Protein AF-A0A9D6X3G7-F1 (afdb_monomer)

pLDDT: mean 77.49, std 20.77, range [24.52, 98.88]

Secondary structure (DSSP, 8-state):
-------------SSSSSSSSSS-----------PPPEEGGGGB-TTSBB--TT---S-EE-TTEEEEEETTTEEEEEES--------TT--B-SSS-BSS-EEEEEEETTEEEEEES-S-BTTB-SS-SSEEEE-SS-EE-STT-BSSS-EEEEEEETTEEEEEES-S-BTTB-GGGT-SSEEEE-SS-EE--TT-BSS-EEEEEEETTEEEEEES-S-BTTB-SS-SSEEEE-SS-EE-STT-EESS-EEEEEEETTEEEEEES-SEETTEEGGGT-SSEEEE-SS-EE-STT-BSS-EEEEEEETTEEEEEES-S-BTTB-GGGT-SSEEEE-SS-EE-STT-BSS-EEEEEE-SS-EEEEES-S-BTTB-SS-SSEEEE-SS-EEESTT-BSS-EEEEEEETTEEEEEES-SEETTEEGGGT-SSEEEEE--EEEE-TTS-GGG-SSEES-HHHHHHHH-TT-EEEE-SEEE-S-EEE-SS-EEEE--SS-EEESS-EEESSSEEE--SSSEEEE-SS-EEESSSEEE-TTSEEEE-SSEEEEEES-EEESEEEE-TTEEEE-TT--EEESS-EEESSEEE--SS-----TT-EEEEE-TTS-EEEEEEEEESS---SEEEEEEES--S--TTTT-EETTEE--EEEEEEETT-S-EEEEEEEEEE--TTT-TTTT--GGGEEEEEEETTEEEE--SSEEEEEETTEEEEEEEEEEE-S---EEEEETTT---TT-------PPPP--HHHHHHHHS----

Sequence (765 aa):
MIIQKFRGARWVVGAIVFALIALTMASNPMRAQANALIPVATLLNADGTLDTSTGVSGALDVRGWNITLDAERGPLLSPADAPPASPTSGAWSALSTGTNNIVETIAIVGTDLYAGGYFTSVGSCASGCNRIAKWNGSTWSALGTGMGDGAVFALAVRGTDLYAAGSFTNAGSCTSVDGCNRIAKWNGSTWSALGGGMNNTIYALAVIGTDLYAGGTFIYAGTCMSGCARIAKWNGSIWSALGTGISNSSVYALAVSGTDLYVGGSFAGAGNCTSGNGCYKIAKWNGATWSPLGTGVDGAVWTLAVNGTDLYAGGSFLNAGSCTSGNGCNYIAKWNGSTWSPLGAGMNNTVYALAVNNTNIYAGGEFTSAGSCTSGCNSIAKWDGSTWSPLGTGMNNDVYALAISGTDIYAGGNFTSAGSCTSGNGCNRIAKDSIALVFADPTGACGGNSPCYASLQSAINAAGAGGEVRYYGGTYNESVSLNTNATLNFVGSSNVTLHGGLNISAGTFNAPSAYALSLTTGSLTNSGGTFNHNNGTFIFAGSGTQNVSGNFTFNHLTVNSGTTIDVGANTLTVVGTATNAGTIKRLAPAQNITLGTSFTFNDGIGQASAILRQTSGTAMGNTTAQVNANTTTAHACAATTLGGTPVKRYFDVTPTNGANVTADVTLYFFDGASNSEANGNTLANIALFHCESGTWRRLSGTYTTGTSGNYKWVKLNGYPFTTFSPFAISGGPGAPTAVSLSSFRADAPAFDLVAWFAQMLGLAR

Solvent-accessible surface area (backbone atoms only — not comparable to full-atom values): 38254 Å² total; per-residue (Å²): 139,79,90,78,86,87,82,82,91,87,77,101,62,85,84,68,68,78,74,67,77,84,76,78,80,92,82,81,93,74,90,72,79,85,75,76,65,42,61,47,81,85,38,48,42,99,84,25,29,68,52,70,89,76,71,86,84,83,58,71,40,61,84,68,46,40,77,44,82,40,97,88,74,42,59,31,49,41,65,59,74,69,69,74,84,57,50,33,34,26,54,36,39,42,68,54,61,12,37,81,35,42,23,38,21,54,41,75,59,88,80,28,38,37,42,21,9,65,18,52,27,31,44,89,22,65,69,30,17,16,20,29,34,37,34,67,82,85,53,56,40,48,58,62,56,12,31,77,78,28,36,24,37,22,53,37,72,58,90,78,32,39,35,43,23,7,62,17,40,26,34,44,91,27,30,53,93,63,7,13,15,20,29,33,36,32,70,82,79,53,51,40,46,59,55,56,13,37,79,36,43,28,36,20,40,39,67,54,92,85,27,42,36,44,21,10,63,17,53,32,29,39,87,23,74,63,28,14,22,21,30,33,36,31,70,82,74,51,46,39,51,57,68,62,10,44,37,96,42,37,28,35,18,42,33,63,52,87,76,30,40,37,42,22,8,63,19,48,19,34,44,91,26,30,45,95,62,6,11,16,19,29,35,34,34,69,83,81,53,58,43,46,56,61,58,12,40,79,28,38,23,41,20,42,38,62,57,84,79,31,38,37,41,22,9,62,18,44,30,32,45,92,25,32,48,94,62,6,15,15,17,28,35,35,32,69,82,77,52,53,41,48,58,58,58,11,38,79,36,39,22,37,17,49,33,69,54,101,66,37,40,36,44,20,10,66,17,56,27,31,39,90,22,70,66,27,13,20,14,27,34,38,32,63,85,75,53,46,40,51,43,41,60,9,32,80,34,40,20,40,16,40,38,73,54,94,55,32,41,36,43,20,10,66,17,47,26,31,33,90,25,31,48,94,64,7,14,16,18,31,34,35,28,43,38,8,64,28,24,18,14,53,84,50,50,45,91,78,47,74,56,50,22,48,39,63,48,60,20,49,64,50,9,28,49,60,4,34,30,42,31,45,35,40,65,36,91,42,57,40,68,35,76,37,52,24,37,37,39,58,73,47,92,48,46,32,34,28,46,23,23,45,36,26,52,22,25,37,43,39,45,41,53,87,28,41,42,31,33,39,34,54,35,44,35,43,78,64,36,46,75,44,41,50,65,10,36,41,29,45,37,40,80,48,79,23,44,34,44,46,74,46,64,31,32,21,38,36,33,33,58,60,18,29,37,34,30,31,76,44,53,81,46,54,74,38,54,45,45,66,34,24,39,72,43,71,60,44,81,74,61,61,43,36,81,78,40,74,47,72,43,60,45,66,82,72,46,68,38,31,35,44,28,36,69,46,70,62,58,39,32,55,59,51,69,40,65,45,35,69,65,89,64,92,45,73,47,49,84,38,53,48,80,84,25,61,46,34,42,38,40,34,42,31,36,67,63,73,54,76,23,23,27,27,38,35,42,42,47,46,52,42,99,91,69,40,46,48,74,90,47,50,81,90,33,59,33,47,26,39,44,53,97,44,39,80,40,76,61,74,94,53,59,50,69,52,74,59,88,56,26,37,36,41,32,34,60,61,39,78,39,42,65,64,41,40,34,37,62,32,42,43,102,74,50,64,54,34,35,63,68,86,59,70,67,36,79,74,82,81,86,58,73,66,63,58,53,54,66,74,52,84,69,89,129

Structure (mmCIF, N/CA/C/O backbone):
data_AF-A0A9D6X3G7-F1
#
_entry.id   AF-A0A9D6X3G7-F1
#
loop_
_atom_site.group_PDB
_atom_site.id
_atom_site.type_symbol
_atom_site.label_atom_id
_atom_site.label_alt_id
_atom_site.label_comp_id
_atom_site.label_asym_id
_atom_site.label_entity_id
_atom_site.label_seq_id
_atom_site.pdbx_PDB_ins_code
_atom_site.Cartn_x
_atom_site.Cartn_y
_atom_site.Cartn_z
_atom_site.occupancy
_atom_site.B_iso_or_equiv
_atom_site.auth_seq_id
_atom_site.auth_comp_id
_atom_site.auth_asym_id
_atom_site.auth_atom_id
_atom_site.pdbx_PDB_model_num
ATOM 1 N N . MET A 1 1 ? 55.598 -21.992 66.882 1.00 28.45 1 MET A N 1
ATOM 2 C CA . MET A 1 1 ? 56.188 -22.482 65.616 1.00 28.45 1 MET A CA 1
ATOM 3 C C . MET A 1 1 ? 55.599 -23.856 65.350 1.00 28.45 1 MET A C 1
ATOM 5 O O . MET A 1 1 ? 55.632 -24.647 66.270 1.00 28.45 1 MET A O 1
ATOM 9 N N . ILE A 1 2 ? 55.023 -24.233 64.218 1.00 26.88 2 ILE A N 1
ATOM 10 C CA . ILE A 1 2 ? 54.907 -23.644 62.886 1.00 26.88 2 ILE A CA 1
ATOM 11 C C . ILE A 1 2 ? 53.834 -24.519 62.181 1.00 26.88 2 ILE A C 1
ATOM 13 O O . ILE A 1 2 ? 53.915 -25.736 62.270 1.00 26.88 2 ILE A O 1
ATOM 17 N N . ILE A 1 3 ? 52.806 -23.861 61.614 1.00 28.70 3 ILE A N 1
ATOM 18 C CA . ILE A 1 3 ? 52.232 -24.060 60.257 1.00 28.70 3 ILE A CA 1
ATOM 19 C C . ILE A 1 3 ? 51.768 -25.499 59.903 1.00 28.70 3 ILE A C 1
ATOM 21 O O . ILE A 1 3 ? 52.591 -26.392 59.817 1.00 28.70 3 ILE A O 1
ATOM 25 N N . GLN A 1 4 ? 50.510 -25.848 59.601 1.00 30.81 4 GLN A N 1
ATOM 26 C CA . GLN A 1 4 ? 49.247 -25.149 59.333 1.00 30.81 4 GLN A CA 1
ATOM 27 C C . GLN A 1 4 ? 48.073 -26.103 59.698 1.00 30.81 4 GLN A C 1
ATOM 29 O O . GLN A 1 4 ? 48.181 -27.318 59.557 1.00 30.81 4 GLN A O 1
ATOM 34 N N . LYS A 1 5 ? 46.974 -25.539 60.219 1.00 28.97 5 LYS A N 1
ATOM 35 C CA . LYS A 1 5 ? 45.791 -26.182 60.847 1.00 28.97 5 LYS A CA 1
ATOM 36 C C . LYS A 1 5 ? 45.077 -27.192 59.906 1.00 28.97 5 LYS A C 1
ATOM 38 O O . LYS A 1 5 ? 44.858 -26.855 58.753 1.00 28.97 5 LYS A O 1
ATOM 43 N N . PHE A 1 6 ? 44.775 -28.452 60.280 1.00 26.53 6 PHE A N 1
ATOM 44 C CA . PHE A 1 6 ? 43.676 -28.947 61.160 1.00 26.53 6 PHE A CA 1
ATOM 45 C C . PHE A 1 6 ? 42.310 -28.295 60.827 1.00 26.53 6 PHE A C 1
ATOM 47 O O . PHE A 1 6 ? 42.238 -27.077 60.823 1.00 26.53 6 PHE A O 1
ATOM 54 N N . ARG A 1 7 ? 41.151 -28.937 60.601 1.00 27.83 7 ARG A N 1
ATOM 55 C CA . ARG A 1 7 ? 40.525 -30.272 60.786 1.00 27.83 7 ARG A CA 1
ATOM 56 C C . ARG A 1 7 ? 39.325 -30.268 59.808 1.00 27.83 7 ARG A C 1
ATOM 58 O O . ARG A 1 7 ? 38.730 -29.218 59.625 1.00 27.83 7 ARG A O 1
ATOM 65 N N . GLY A 1 8 ? 38.954 -31.325 59.093 1.00 24.52 8 GLY A N 1
ATOM 66 C CA . GLY A 1 8 ? 38.535 -32.617 59.626 1.00 24.52 8 GLY A CA 1
ATOM 67 C C . GLY A 1 8 ? 37.003 -32.693 59.658 1.00 24.52 8 GLY A C 1
ATOM 68 O O . GLY A 1 8 ? 36.406 -32.161 60.583 1.00 24.52 8 GLY A O 1
ATOM 69 N N . ALA A 1 9 ? 36.449 -33.373 58.644 1.00 32.19 9 ALA A N 1
ATOM 70 C CA . ALA A 1 9 ? 35.181 -34.113 58.588 1.00 32.19 9 ALA A CA 1
ATOM 71 C C . ALA A 1 9 ? 33.888 -33.432 59.062 1.00 32.19 9 ALA A C 1
ATOM 73 O O . ALA A 1 9 ? 33.795 -33.078 60.233 1.00 32.19 9 ALA A O 1
ATOM 74 N N . ARG A 1 10 ? 32.878 -33.402 58.164 1.00 29.41 10 ARG A N 1
ATOM 75 C CA . ARG A 1 10 ? 31.406 -33.421 58.388 1.00 29.41 10 ARG A CA 1
ATOM 76 C C . ARG A 1 10 ? 30.697 -32.894 57.114 1.00 29.41 10 ARG A C 1
ATOM 78 O O . ARG A 1 10 ? 31.005 -31.789 56.708 1.00 29.41 10 ARG A O 1
ATOM 85 N N . TRP A 1 11 ? 29.794 -33.565 56.389 1.00 32.62 11 TRP A N 1
ATOM 86 C CA . TRP A 1 11 ? 28.948 -34.735 56.648 1.00 32.62 11 TRP A CA 1
ATOM 87 C C . TRP A 1 11 ? 28.447 -35.373 55.333 1.00 32.62 11 TRP A C 1
ATOM 89 O O . TRP A 1 11 ? 27.929 -34.689 54.455 1.00 32.62 11 TRP A O 1
ATOM 99 N N . VAL A 1 12 ? 28.489 -36.705 55.266 1.00 39.50 12 VAL A N 1
ATOM 100 C CA . VAL A 1 12 ? 27.809 -37.572 54.282 1.00 39.50 12 VAL A CA 1
ATOM 101 C C . VAL A 1 12 ? 26.342 -37.783 54.710 1.00 39.50 12 VAL A C 1
ATOM 103 O O . VAL A 1 12 ? 25.939 -38.884 55.057 1.00 39.50 12 VAL A O 1
ATOM 106 N N . VAL A 1 13 ? 25.529 -36.719 54.779 1.00 34.81 13 VAL A N 1
ATOM 107 C CA . VAL A 1 13 ? 24.124 -36.820 55.273 1.00 34.81 13 VAL A CA 1
ATOM 108 C C . VAL A 1 13 ? 23.075 -36.213 54.322 1.00 34.81 13 VAL A C 1
ATOM 110 O O . VAL A 1 13 ? 21.884 -36.266 54.595 1.00 34.81 13 VAL A O 1
ATOM 113 N N . GLY A 1 14 ? 23.457 -35.730 53.138 1.00 32.53 14 GLY A N 1
ATOM 114 C CA . GLY A 1 14 ? 22.492 -35.128 52.200 1.00 32.53 14 GLY A CA 1
ATOM 115 C C . GLY A 1 14 ? 21.589 -36.112 51.438 1.00 32.53 14 GLY A C 1
ATOM 116 O O . GLY A 1 14 ? 20.486 -35.747 51.053 1.00 32.53 14 GLY A O 1
ATOM 117 N N . ALA A 1 15 ? 22.022 -37.359 51.225 1.00 34.88 15 ALA A N 1
ATOM 118 C CA . ALA A 1 15 ? 21.373 -38.260 50.261 1.00 34.88 15 ALA A CA 1
ATOM 119 C C . ALA A 1 15 ? 20.461 -39.344 50.876 1.00 34.88 15 ALA A C 1
ATOM 121 O O . ALA A 1 15 ? 19.786 -40.054 50.138 1.00 34.88 15 ALA A O 1
ATOM 122 N N . ILE A 1 16 ? 20.413 -39.484 52.209 1.00 35.12 16 ILE A N 1
ATOM 123 C CA . ILE A 1 16 ? 19.709 -40.600 52.885 1.00 35.12 16 ILE A CA 1
ATOM 124 C C . ILE A 1 16 ? 18.414 -40.160 53.602 1.00 35.12 16 ILE A C 1
ATOM 126 O O . ILE A 1 16 ? 17.595 -41.000 53.961 1.00 35.12 16 ILE A O 1
ATOM 130 N N . VAL A 1 17 ? 18.139 -38.857 53.740 1.00 33.50 17 VAL A N 1
ATOM 131 C CA . VAL A 1 17 ? 16.943 -38.381 54.472 1.00 33.50 17 VAL A CA 1
ATOM 132 C C . VAL A 1 17 ? 15.685 -38.260 53.594 1.00 33.50 17 VAL A C 1
ATOM 134 O O . VAL A 1 17 ? 14.578 -38.365 54.111 1.00 33.50 17 VAL A O 1
ATOM 137 N N . PHE A 1 18 ? 15.800 -38.146 52.266 1.00 36.59 18 PHE A N 1
ATOM 138 C CA . PHE A 1 18 ? 14.616 -37.995 51.400 1.00 36.59 18 PHE A CA 1
ATOM 139 C C . PHE A 1 18 ? 13.944 -39.311 50.973 1.00 36.59 18 PHE A C 1
ATOM 141 O O . PHE A 1 18 ? 12.799 -39.292 50.530 1.00 36.59 18 PHE A O 1
ATOM 148 N N . ALA A 1 19 ? 14.600 -40.461 51.151 1.00 32.81 19 ALA A N 1
ATOM 149 C CA . ALA A 1 19 ? 14.051 -41.757 50.741 1.00 32.81 19 ALA A CA 1
ATOM 150 C C . ALA A 1 19 ? 13.217 -42.467 51.831 1.00 32.81 19 ALA A C 1
ATOM 152 O O . ALA A 1 19 ? 12.561 -43.461 51.530 1.00 32.81 19 ALA A O 1
ATOM 153 N N . LEU A 1 20 ? 13.200 -41.974 53.080 1.00 29.84 20 LEU A N 1
ATOM 154 C CA . LEU A 1 20 ? 12.564 -42.674 54.211 1.00 29.84 20 LEU A CA 1
ATOM 155 C C . LEU A 1 20 ? 11.178 -42.149 54.635 1.00 29.84 20 LEU A C 1
ATOM 157 O O . LEU A 1 20 ? 10.595 -42.693 55.566 1.00 29.84 20 LEU A O 1
ATOM 161 N N . ILE A 1 21 ? 10.620 -41.135 53.963 1.00 35.19 21 ILE A N 1
ATOM 162 C CA . ILE A 1 21 ? 9.277 -40.593 54.285 1.00 35.19 21 ILE A CA 1
ATOM 163 C C . ILE A 1 21 ? 8.178 -41.180 53.375 1.00 35.19 21 ILE A C 1
ATOM 165 O O . ILE A 1 21 ? 6.991 -41.004 53.628 1.00 35.19 21 ILE A O 1
ATOM 169 N N . ALA A 1 22 ? 8.539 -41.964 52.355 1.00 35.16 22 ALA A N 1
ATOM 170 C CA . ALA A 1 22 ? 7.564 -42.559 51.440 1.00 35.16 22 ALA A CA 1
ATOM 171 C C . ALA A 1 22 ? 6.949 -43.892 51.922 1.00 35.16 22 ALA A C 1
ATOM 173 O O . ALA A 1 22 ? 6.050 -44.399 51.257 1.00 35.16 22 ALA A O 1
ATOM 174 N N . LEU A 1 23 ? 7.389 -44.481 53.045 1.00 33.22 23 LEU A N 1
ATOM 175 C CA . LEU A 1 23 ? 6.971 -45.840 53.423 1.00 33.22 23 LEU A CA 1
ATOM 176 C C . LEU A 1 23 ? 6.808 -46.065 54.943 1.00 33.22 23 LEU A C 1
ATOM 178 O O . LEU A 1 23 ? 7.428 -46.953 55.515 1.00 33.22 23 LEU A O 1
ATOM 182 N N . THR A 1 24 ? 5.913 -45.328 55.603 1.00 31.98 24 THR A N 1
ATOM 183 C CA . THR A 1 24 ? 5.190 -45.841 56.785 1.00 31.98 24 THR A CA 1
ATOM 184 C C . THR A 1 24 ? 3.744 -45.346 56.770 1.00 31.98 24 THR A C 1
ATOM 186 O O . THR A 1 24 ? 3.450 -44.172 56.568 1.00 31.98 24 THR A O 1
ATOM 189 N N . MET A 1 25 ? 2.829 -46.304 56.880 1.00 30.55 25 MET A N 1
ATOM 190 C CA . MET A 1 25 ? 1.413 -46.174 56.568 1.00 30.55 25 MET A CA 1
ATOM 191 C C . MET A 1 25 ? 0.606 -45.391 57.608 1.00 30.55 25 MET A C 1
ATOM 193 O O . MET A 1 25 ? 0.872 -45.441 58.804 1.00 30.55 25 MET A O 1
ATOM 197 N N . ALA A 1 26 ? -0.449 -44.756 57.096 1.00 43.25 26 ALA A N 1
ATOM 198 C CA . ALA A 1 26 ? -1.817 -44.788 57.608 1.00 43.25 26 ALA A CA 1
ATOM 199 C C . ALA A 1 26 ? -2.023 -45.237 59.070 1.00 43.25 26 ALA A C 1
ATOM 201 O O . ALA A 1 26 ? -2.101 -46.427 59.355 1.00 43.25 26 ALA A O 1
ATOM 202 N N . SER A 1 27 ? -2.292 -44.267 59.947 1.00 37.78 27 SER A N 1
ATOM 203 C CA . SER A 1 27 ? -3.364 -44.357 60.950 1.00 37.78 27 SER A CA 1
ATOM 204 C C . SER A 1 27 ? -3.573 -42.995 61.627 1.00 37.78 27 SER A C 1
ATOM 206 O O . SER A 1 27 ? -2.630 -42.442 62.186 1.00 37.78 27 SER A O 1
ATOM 208 N N . ASN A 1 28 ? -4.828 -42.529 61.608 1.00 30.27 28 ASN A N 1
ATOM 209 C CA . ASN A 1 28 ? -5.437 -41.344 62.246 1.00 30.27 28 ASN A CA 1
ATOM 210 C C . ASN A 1 28 ? -5.497 -40.038 61.418 1.00 30.27 28 ASN A C 1
ATOM 212 O O . ASN A 1 28 ? -4.462 -39.501 61.025 1.00 30.27 28 ASN A O 1
ATOM 216 N N . PRO A 1 29 ? -6.704 -39.468 61.184 1.00 34.97 29 PRO A N 1
ATOM 217 C CA . PRO A 1 29 ? -6.855 -38.215 60.463 1.00 34.97 29 PRO A CA 1
ATOM 218 C C . PRO A 1 29 ? -6.620 -37.055 61.432 1.00 34.97 29 PRO A C 1
ATOM 220 O O . PRO A 1 29 ? -7.508 -36.676 62.194 1.00 34.97 29 PRO A O 1
ATOM 223 N N . MET A 1 30 ? -5.429 -36.462 61.401 1.00 29.19 30 MET A N 1
ATOM 224 C CA . MET A 1 30 ? -5.248 -35.117 61.941 1.00 29.19 30 MET A CA 1
ATOM 225 C C . MET A 1 30 ? -5.403 -34.105 60.813 1.00 29.19 30 MET A C 1
ATOM 227 O O . MET A 1 30 ? -4.662 -34.081 59.835 1.00 29.19 30 MET A O 1
ATOM 231 N N . ARG A 1 31 ? -6.443 -33.292 60.966 1.00 42.47 31 ARG A N 1
ATOM 232 C CA . ARG A 1 31 ? -6.845 -32.172 60.123 1.00 42.47 31 ARG A CA 1
ATOM 233 C C . ARG A 1 31 ? -5.698 -31.149 60.054 1.00 42.47 31 ARG A C 1
ATOM 235 O O . ARG A 1 31 ? -5.566 -30.328 60.954 1.00 42.47 31 ARG A O 1
ATOM 242 N N . ALA A 1 32 ? -4.868 -31.208 59.013 1.00 32.72 32 ALA A N 1
ATOM 243 C CA . ALA A 1 32 ? -3.866 -30.183 58.725 1.00 32.72 32 ALA A CA 1
ATOM 244 C C . ALA A 1 32 ? -4.497 -29.087 57.851 1.00 32.72 32 ALA A C 1
ATOM 246 O O . ALA A 1 32 ? -5.033 -29.366 56.779 1.00 32.72 32 ALA A O 1
ATOM 247 N N . GLN A 1 33 ? -4.472 -27.846 58.339 1.00 34.12 33 GLN A N 1
ATOM 248 C CA . GLN A 1 33 ? -4.785 -26.652 57.555 1.00 34.12 33 GLN A CA 1
ATOM 249 C C . GLN A 1 33 ? -3.929 -26.626 56.282 1.00 34.12 33 GLN A C 1
ATOM 251 O O . GLN A 1 33 ? -2.721 -26.849 56.335 1.00 34.12 33 GLN A O 1
ATOM 256 N N . ALA A 1 34 ? -4.553 -26.328 55.142 1.00 39.12 34 ALA A N 1
ATOM 257 C CA . ALA A 1 34 ? -3.842 -25.992 53.919 1.00 39.12 34 ALA A CA 1
ATOM 258 C C . ALA A 1 34 ? -3.058 -24.691 54.154 1.00 39.12 34 ALA A C 1
ATOM 260 O O . ALA A 1 34 ? -3.638 -23.606 54.143 1.00 39.12 34 ALA A O 1
ATOM 261 N N . ASN A 1 35 ? -1.753 -24.794 54.408 1.00 46.03 35 ASN A N 1
ATOM 262 C CA . ASN A 1 35 ? -0.883 -23.625 54.364 1.00 46.03 35 ASN A CA 1
ATOM 263 C C . ASN A 1 35 ? -0.839 -23.124 52.915 1.00 46.03 35 ASN A C 1
ATOM 265 O O . ASN A 1 35 ? -0.546 -23.891 51.997 1.00 46.03 35 ASN A O 1
ATOM 269 N N . ALA A 1 36 ? -1.160 -21.846 52.714 1.00 57.41 36 ALA A N 1
ATOM 270 C CA . ALA A 1 36 ? -1.010 -21.182 51.427 1.00 57.41 36 ALA A CA 1
ATOM 271 C C . ALA A 1 36 ? 0.465 -21.229 50.988 1.00 57.41 36 ALA A C 1
ATOM 273 O O . ALA A 1 36 ? 1.361 -21.008 51.805 1.00 57.41 36 ALA A O 1
ATOM 274 N N . LEU A 1 37 ? 0.711 -21.537 49.712 1.00 63.31 37 LEU A N 1
ATOM 275 C CA . LEU A 1 37 ? 2.053 -21.465 49.134 1.00 63.31 37 LEU A CA 1
ATOM 276 C C . LEU A 1 37 ? 2.540 -20.014 49.161 1.00 63.31 37 LEU A C 1
ATOM 278 O O . LEU A 1 37 ? 1.767 -19.094 48.887 1.00 63.31 37 LEU A O 1
ATOM 282 N N . ILE A 1 38 ? 3.815 -19.813 49.482 1.00 77.00 38 ILE A N 1
ATOM 283 C CA . ILE A 1 38 ? 4.412 -18.479 49.557 1.00 77.00 38 ILE A CA 1
ATOM 284 C C . ILE A 1 38 ? 4.884 -18.087 48.147 1.00 77.00 38 ILE A C 1
ATOM 286 O O . ILE A 1 38 ? 5.729 -18.799 47.596 1.00 77.00 38 ILE A O 1
ATOM 290 N N . PRO A 1 39 ? 4.368 -16.999 47.538 1.00 77.00 39 PRO A N 1
ATOM 291 C CA . PRO A 1 39 ? 4.790 -16.576 46.205 1.00 77.00 39 PRO A CA 1
ATOM 292 C C . PRO A 1 39 ? 6.275 -16.213 46.191 1.00 77.00 39 PRO A C 1
ATOM 294 O O . PRO A 1 39 ? 6.703 -15.335 46.936 1.00 77.00 39 PRO A O 1
ATOM 297 N N . VAL A 1 40 ? 7.074 -16.847 45.329 1.00 77.69 40 VAL A N 1
ATOM 298 C CA . VAL A 1 40 ? 8.530 -16.637 45.366 1.00 77.69 40 VAL A CA 1
ATOM 299 C C . VAL A 1 40 ? 8.939 -15.199 45.023 1.00 77.69 40 VAL A C 1
ATOM 301 O O . VAL A 1 40 ? 9.927 -14.708 45.554 1.00 77.69 40 VAL A O 1
ATOM 304 N N . ALA A 1 41 ? 8.120 -14.481 44.246 1.00 72.44 41 ALA A N 1
ATOM 305 C CA . ALA A 1 41 ? 8.323 -13.076 43.883 1.00 72.44 41 ALA A CA 1
ATOM 306 C C . ALA A 1 41 ? 8.468 -12.134 45.091 1.00 72.44 41 ALA A C 1
ATOM 308 O O . ALA A 1 41 ? 9.151 -11.118 44.999 1.00 72.44 41 ALA A O 1
ATOM 309 N N . THR A 1 42 ? 7.831 -12.453 46.224 1.00 75.94 42 THR A N 1
ATOM 310 C CA . THR A 1 42 ? 7.896 -11.612 47.430 1.00 75.94 42 THR A CA 1
ATOM 311 C C . THR A 1 42 ? 9.187 -11.808 48.220 1.00 75.94 42 THR A C 1
ATOM 313 O O . THR A 1 42 ? 9.370 -11.153 49.239 1.00 75.94 42 THR A O 1
ATOM 316 N N . LEU A 1 43 ? 10.045 -12.735 47.786 1.00 75.25 43 LEU A N 1
ATOM 317 C CA . LEU A 1 43 ? 11.244 -13.186 48.487 1.00 75.25 43 LEU A CA 1
ATOM 318 C C . LEU A 1 43 ? 12.504 -13.054 47.625 1.00 75.25 43 LEU A C 1
ATOM 320 O O . LEU A 1 43 ? 13.488 -13.735 47.897 1.00 75.25 43 LEU A O 1
ATOM 324 N N . LEU A 1 44 ? 12.476 -12.242 46.566 1.00 74.94 44 LEU A N 1
ATOM 325 C CA . LEU A 1 44 ? 13.628 -12.037 45.689 1.00 74.94 44 LEU A CA 1
ATOM 326 C C . LEU A 1 44 ? 14.276 -10.677 45.931 1.00 74.94 44 LEU A C 1
ATOM 328 O O . LEU A 1 44 ? 13.601 -9.651 46.017 1.00 74.94 44 LEU A O 1
ATOM 332 N N . ASN A 1 45 ? 15.603 -10.676 45.956 1.00 75.69 45 ASN A N 1
ATOM 333 C CA . ASN A 1 45 ? 16.403 -9.481 45.753 1.00 75.69 45 ASN A CA 1
ATOM 334 C C . ASN A 1 45 ? 16.264 -9.002 44.298 1.00 75.69 45 ASN A C 1
ATOM 336 O O . ASN A 1 45 ? 15.900 -9.762 43.399 1.00 75.69 45 ASN A O 1
ATOM 340 N N . ALA A 1 46 ? 16.620 -7.741 44.042 1.00 68.06 46 ALA A N 1
ATOM 341 C CA . ALA A 1 46 ? 16.558 -7.149 42.701 1.00 68.06 46 ALA A CA 1
ATOM 342 C C . ALA A 1 46 ? 17.424 -7.879 41.650 1.00 68.06 46 ALA A C 1
ATOM 344 O O . ALA A 1 46 ? 17.209 -7.706 40.454 1.00 68.06 46 ALA A O 1
ATOM 345 N N . ASP A 1 47 ? 18.395 -8.684 42.087 1.00 65.00 47 ASP A N 1
ATOM 346 C CA . ASP A 1 47 ? 19.275 -9.486 41.234 1.00 65.00 47 ASP A CA 1
ATOM 347 C C . ASP A 1 47 ? 18.764 -10.919 40.977 1.00 65.00 47 ASP A C 1
ATOM 349 O O . ASP A 1 47 ? 19.448 -11.698 40.315 1.00 65.00 47 ASP A O 1
ATOM 353 N N . GLY A 1 48 ? 17.573 -11.270 41.476 1.00 66.75 48 GLY A N 1
ATOM 354 C CA . GLY A 1 48 ? 16.953 -12.585 41.297 1.00 66.75 48 GLY A CA 1
ATOM 355 C C . GLY A 1 48 ? 17.401 -13.649 42.302 1.00 66.75 48 GLY A C 1
ATOM 356 O O . GLY A 1 48 ? 16.949 -14.789 42.206 1.00 66.75 48 GLY A O 1
ATOM 357 N N . THR A 1 49 ? 18.258 -13.317 43.273 1.00 80.69 49 THR A N 1
ATOM 358 C CA . THR A 1 49 ? 18.581 -14.220 44.392 1.00 80.69 49 THR A CA 1
ATOM 359 C C . THR A 1 49 ? 17.480 -14.209 45.454 1.00 80.69 49 THR A C 1
ATOM 361 O O . THR A 1 49 ? 16.752 -13.228 45.599 1.00 80.69 49 THR A O 1
ATOM 364 N N . LEU A 1 50 ? 17.353 -15.291 46.227 1.00 75.69 50 LEU A N 1
ATOM 365 C CA . LEU A 1 50 ? 16.431 -15.345 47.367 1.00 75.69 50 LEU A CA 1
ATOM 366 C C . LEU A 1 50 ? 16.908 -14.433 48.510 1.00 75.69 50 LEU A C 1
ATOM 368 O O . LEU A 1 50 ? 18.011 -14.600 49.038 1.00 75.69 50 LEU A O 1
ATOM 372 N N . ASP A 1 51 ? 16.045 -13.517 48.941 1.00 76.94 51 ASP A N 1
ATOM 373 C CA . ASP A 1 51 ? 16.229 -12.728 50.153 1.00 76.94 51 ASP A CA 1
ATOM 374 C C . ASP A 1 51 ? 16.011 -13.615 51.387 1.00 76.94 51 ASP A C 1
ATOM 376 O O . ASP A 1 51 ? 14.896 -13.876 51.843 1.00 76.94 51 ASP A O 1
ATOM 380 N N . THR A 1 52 ? 17.122 -14.102 51.930 1.00 70.69 52 THR A N 1
ATOM 381 C CA . THR A 1 52 ? 17.148 -14.956 53.125 1.00 70.69 52 THR A CA 1
ATOM 382 C C . THR A 1 52 ? 17.170 -14.165 54.434 1.00 70.69 52 THR A C 1
ATOM 384 O O . THR A 1 52 ? 17.124 -14.769 55.509 1.00 70.69 52 THR A O 1
ATOM 387 N N . SER A 1 53 ? 17.205 -12.828 54.377 1.00 70.25 53 SER A N 1
ATOM 388 C CA . SER A 1 53 ? 17.319 -11.973 55.566 1.00 70.25 53 SER A CA 1
ATOM 389 C C . SER A 1 53 ? 16.052 -11.959 56.429 1.00 70.25 53 SER A C 1
ATOM 391 O O . SER A 1 53 ? 16.111 -11.640 57.616 1.00 70.25 53 SER A O 1
ATOM 393 N N . THR A 1 54 ? 14.916 -12.359 55.855 1.00 61.75 54 THR A N 1
ATOM 394 C CA . THR A 1 54 ? 13.592 -12.295 56.489 1.00 61.75 54 THR A CA 1
ATOM 395 C C . THR A 1 54 ? 13.172 -13.579 57.212 1.00 61.75 54 THR A C 1
ATOM 397 O O . THR A 1 54 ? 12.144 -13.578 57.885 1.00 61.75 54 THR A O 1
ATOM 400 N N . GLY A 1 55 ? 13.965 -14.658 57.144 1.00 59.12 55 GLY A N 1
ATOM 401 C CA . GLY A 1 55 ? 13.708 -15.900 57.885 1.00 59.12 55 GLY A CA 1
ATOM 402 C C . GLY A 1 55 ? 12.369 -16.557 57.529 1.00 59.12 55 GLY A C 1
ATOM 403 O O . GLY A 1 55 ? 11.453 -16.609 58.346 1.00 59.12 55 GLY A O 1
ATOM 404 N N . VAL A 1 56 ? 12.246 -17.079 56.308 1.00 64.12 56 VAL A N 1
ATOM 405 C CA . VAL A 1 56 ? 11.001 -17.690 55.815 1.00 64.12 56 VAL A CA 1
ATOM 406 C C . VAL A 1 56 ? 10.972 -19.198 56.070 1.00 64.12 56 VAL A C 1
ATOM 408 O O . VAL A 1 56 ? 11.943 -19.901 55.799 1.00 64.12 56 VAL A O 1
ATOM 411 N N . SER A 1 57 ? 9.832 -19.717 56.543 1.00 66.94 57 SER A N 1
ATOM 412 C CA . SER A 1 57 ? 9.564 -21.159 56.636 1.00 66.94 57 SER A CA 1
ATOM 413 C C . SER A 1 57 ? 8.217 -21.499 55.986 1.00 66.94 57 SER A C 1
ATOM 415 O O . SER A 1 57 ? 7.208 -20.857 56.267 1.00 66.94 57 SER A O 1
ATOM 417 N N . GLY A 1 58 ? 8.203 -22.479 55.076 1.00 72.38 58 GLY A N 1
ATOM 418 C CA . GLY A 1 58 ? 7.017 -22.870 54.305 1.00 72.38 58 GLY A CA 1
ATOM 419 C C . GLY A 1 58 ? 7.363 -23.427 52.919 1.00 72.38 58 GLY A C 1
ATOM 420 O O . GLY A 1 58 ? 8.532 -23.494 52.547 1.00 72.38 58 GLY A O 1
ATOM 421 N N . ALA A 1 59 ? 6.344 -23.841 52.160 1.00 67.62 59 ALA A N 1
ATOM 422 C CA . ALA A 1 59 ? 6.499 -24.285 50.773 1.00 67.62 59 ALA A CA 1
ATOM 423 C C . ALA A 1 59 ? 6.397 -23.089 49.809 1.00 67.62 59 ALA A C 1
ATOM 425 O O . ALA A 1 59 ? 5.450 -22.302 49.887 1.00 67.62 59 ALA A O 1
ATOM 426 N N . LEU A 1 60 ? 7.379 -22.960 48.913 1.00 71.50 60 LEU A N 1
ATOM 427 C CA . LEU A 1 60 ? 7.465 -21.883 47.924 1.00 71.50 60 LEU A CA 1
ATOM 428 C C . LEU A 1 60 ? 6.661 -22.223 46.663 1.00 71.50 60 LEU A C 1
ATOM 430 O O . LEU A 1 60 ? 6.744 -23.343 46.157 1.00 71.50 60 LEU A O 1
ATOM 434 N N . ASP A 1 61 ? 5.933 -21.243 46.127 1.00 73.69 61 ASP A N 1
ATOM 435 C CA . ASP A 1 61 ? 5.356 -21.323 44.786 1.00 73.69 61 ASP A CA 1
ATOM 436 C C . ASP A 1 61 ? 6.364 -20.819 43.749 1.00 73.69 61 ASP A C 1
ATOM 438 O O . ASP A 1 61 ? 6.607 -19.616 43.639 1.00 73.69 61 ASP A O 1
ATOM 442 N N . VAL A 1 62 ? 6.954 -21.750 42.998 1.00 67.38 62 VAL A N 1
ATOM 443 C CA . VAL A 1 62 ? 7.945 -21.473 41.940 1.00 67.38 62 VAL A CA 1
ATOM 444 C C . VAL A 1 62 ? 7.372 -21.637 40.528 1.00 67.38 62 VAL A C 1
ATOM 446 O O . VAL A 1 62 ? 8.112 -21.642 39.547 1.00 67.38 62 VAL A O 1
ATOM 449 N N . ARG A 1 63 ? 6.050 -21.791 40.389 1.00 69.62 63 ARG A N 1
ATOM 450 C CA . ARG A 1 63 ? 5.405 -21.875 39.071 1.00 69.62 63 ARG A CA 1
ATOM 451 C C . ARG A 1 63 ? 5.552 -20.536 38.342 1.00 69.62 63 ARG A C 1
ATOM 453 O O . ARG A 1 63 ? 5.308 -19.486 38.927 1.00 69.62 63 ARG A O 1
ATOM 460 N N . GLY A 1 64 ? 5.948 -20.578 37.069 1.00 56.75 64 GLY A N 1
ATOM 461 C CA . GLY A 1 64 ? 6.193 -19.374 36.265 1.00 56.75 64 GLY A CA 1
ATOM 462 C C . GLY A 1 64 ? 7.573 -18.735 36.466 1.00 56.75 64 GLY A C 1
ATOM 463 O O . GLY A 1 64 ? 7.757 -17.589 36.065 1.00 56.75 64 GLY A O 1
ATOM 464 N N . TRP A 1 65 ? 8.540 -19.450 37.057 1.00 72.06 65 TRP A N 1
ATOM 465 C CA . TRP A 1 65 ? 9.921 -18.986 37.247 1.00 72.06 65 TRP A CA 1
ATOM 466 C C . TRP A 1 65 ? 10.942 -19.990 36.686 1.00 72.06 65 TRP A C 1
ATOM 468 O O . TRP A 1 65 ? 10.853 -21.189 36.941 1.00 72.06 65 TRP A O 1
ATOM 478 N N . ASN A 1 66 ? 11.935 -19.493 35.948 1.00 68.38 66 ASN A N 1
ATOM 479 C CA . ASN A 1 66 ? 13.160 -20.203 35.593 1.00 68.38 66 ASN A CA 1
ATOM 480 C C . ASN A 1 66 ? 14.146 -20.132 36.760 1.00 68.38 66 ASN A C 1
ATOM 482 O O . ASN A 1 66 ? 14.399 -19.048 37.285 1.00 68.38 66 ASN A O 1
ATOM 486 N N . ILE A 1 67 ? 14.739 -21.270 37.123 1.00 74.38 67 ILE A N 1
ATOM 487 C CA . ILE A 1 67 ? 15.729 -21.366 38.199 1.00 74.38 67 ILE A CA 1
ATOM 488 C C . ILE A 1 67 ? 17.072 -21.765 37.589 1.00 74.38 67 ILE A C 1
ATOM 490 O O . ILE A 1 67 ? 17.202 -22.854 37.030 1.00 74.38 67 ILE A O 1
ATOM 494 N N . THR A 1 68 ? 18.075 -20.901 37.706 1.00 68.38 68 THR A N 1
ATOM 495 C CA . THR A 1 68 ? 19.458 -21.181 37.305 1.00 68.38 68 THR A CA 1
ATOM 496 C C . THR A 1 68 ? 20.368 -21.202 38.528 1.00 68.38 68 THR A C 1
ATOM 498 O O . THR A 1 68 ? 20.093 -20.568 39.541 1.00 68.38 68 THR A O 1
ATOM 501 N N . LEU A 1 69 ? 21.441 -21.990 38.473 1.00 62.28 69 LEU A N 1
ATOM 502 C CA . LEU A 1 69 ? 22.405 -22.097 39.567 1.00 62.28 69 LEU A CA 1
ATOM 503 C C . LEU A 1 69 ? 23.628 -21.244 39.242 1.00 62.28 69 LEU A C 1
ATOM 505 O O . LEU A 1 69 ? 24.357 -21.553 38.300 1.00 62.28 69 LEU A O 1
ATOM 509 N N . ASP A 1 70 ? 23.854 -20.202 40.035 1.00 75.06 70 ASP A N 1
ATOM 510 C CA . ASP A 1 70 ? 25.094 -19.436 40.019 1.00 75.06 70 ASP A CA 1
ATOM 511 C C . ASP A 1 70 ? 26.048 -19.973 41.091 1.00 75.06 70 ASP A C 1
ATOM 513 O O . ASP A 1 70 ? 25.665 -20.189 42.245 1.00 75.06 70 ASP A O 1
ATOM 517 N N . ALA A 1 71 ? 27.295 -20.225 40.694 1.00 58.72 71 ALA A N 1
ATOM 518 C CA . ALA A 1 71 ? 28.290 -20.865 41.549 1.00 58.72 71 ALA A CA 1
ATOM 519 C C . ALA A 1 71 ? 28.730 -19.992 42.741 1.00 58.72 71 ALA A C 1
ATOM 521 O O . ALA A 1 71 ? 29.232 -20.533 43.725 1.00 58.72 71 ALA A O 1
ATOM 522 N N . GLU A 1 72 ? 28.536 -18.672 42.672 1.00 66.88 72 GLU A N 1
ATOM 523 C CA . GLU A 1 72 ? 28.907 -17.715 43.720 1.00 66.88 72 GLU A CA 1
ATOM 524 C C . GLU A 1 72 ? 27.688 -17.195 44.496 1.00 66.88 72 GLU A C 1
ATOM 526 O O . GLU A 1 72 ? 27.800 -16.893 45.685 1.00 66.88 72 GLU A O 1
ATOM 531 N N . ARG A 1 73 ? 26.523 -17.098 43.843 1.00 63.06 73 ARG A N 1
ATOM 532 C CA . ARG A 1 73 ? 25.322 -16.412 44.359 1.00 63.06 73 ARG A CA 1
ATOM 533 C C . ARG A 1 73 ? 24.158 -17.342 44.708 1.00 63.06 73 ARG A C 1
ATOM 535 O O . ARG A 1 73 ? 23.198 -16.899 45.331 1.00 63.06 73 ARG A O 1
ATOM 542 N N . GLY A 1 74 ? 24.238 -18.627 44.359 1.00 72.62 74 GLY A N 1
ATOM 543 C CA . GLY A 1 74 ? 23.180 -19.604 44.623 1.00 72.62 74 GLY A CA 1
ATOM 544 C C . GLY A 1 74 ? 22.067 -19.605 43.560 1.00 72.62 74 GLY A C 1
ATOM 545 O O . GLY A 1 74 ? 22.318 -19.244 42.410 1.00 72.62 74 GLY A O 1
ATOM 546 N N . PRO A 1 75 ? 20.845 -20.072 43.893 1.00 67.31 75 PRO A N 1
ATOM 547 C CA . PRO A 1 75 ? 19.734 -20.135 42.946 1.00 67.31 75 PRO A CA 1
ATOM 548 C C . PRO A 1 75 ? 19.284 -18.733 42.522 1.00 67.31 75 PRO A C 1
ATOM 550 O O . PRO A 1 75 ? 18.870 -17.930 43.358 1.00 67.31 75 PRO A O 1
ATOM 553 N N . LEU A 1 76 ? 19.331 -18.474 41.221 1.00 72.12 76 LEU A N 1
ATOM 554 C CA . LEU A 1 76 ? 18.790 -17.289 40.574 1.00 72.12 76 LEU A CA 1
ATOM 555 C C . LEU A 1 76 ? 17.429 -17.628 39.977 1.00 72.12 76 LEU A C 1
ATOM 557 O O . LEU A 1 76 ? 17.300 -18.581 39.208 1.00 72.12 76 LEU A O 1
ATOM 561 N N . LEU A 1 77 ? 16.417 -16.845 40.330 1.00 76.62 77 LEU A N 1
ATOM 562 C CA . LEU A 1 77 ? 15.058 -17.000 39.846 1.00 76.62 77 LEU A CA 1
ATOM 563 C C . LEU A 1 77 ? 14.717 -15.833 38.923 1.00 76.62 77 LEU A C 1
ATOM 565 O O . LEU A 1 77 ? 14.787 -14.669 39.308 1.00 76.62 77 LEU A O 1
ATOM 569 N N . SER A 1 78 ? 14.320 -16.156 37.697 1.00 68.19 78 SER A N 1
ATOM 570 C CA . SER A 1 78 ? 13.813 -15.193 36.713 1.00 68.19 78 SER A CA 1
ATOM 571 C C . SER A 1 78 ? 12.412 -15.605 36.264 1.00 68.19 78 SER A C 1
ATOM 573 O O . SER A 1 78 ? 12.122 -16.800 36.275 1.00 68.19 78 SER A O 1
ATOM 575 N N . PRO A 1 79 ? 11.513 -14.679 35.889 1.00 66.94 79 PRO A N 1
ATOM 576 C CA . PRO A 1 79 ? 10.218 -15.055 35.330 1.00 66.94 79 PRO A CA 1
ATOM 577 C C . PRO A 1 79 ? 10.412 -15.977 34.121 1.00 66.94 79 PRO A C 1
ATOM 579 O O . PRO A 1 79 ? 11.266 -15.720 33.273 1.00 66.94 79 PRO A O 1
ATOM 582 N N . ALA A 1 80 ? 9.636 -17.058 34.042 1.00 61.84 80 ALA A N 1
ATOM 583 C CA . ALA A 1 80 ? 9.715 -18.022 32.945 1.00 61.84 80 ALA A CA 1
ATOM 584 C C . ALA A 1 80 ? 9.365 -17.395 31.581 1.00 61.84 80 ALA A C 1
ATOM 586 O O . ALA A 1 80 ? 9.805 -17.906 30.555 1.00 61.84 80 ALA A O 1
ATOM 587 N N . ASP A 1 81 ? 8.690 -16.240 31.589 1.00 52.31 81 ASP A N 1
ATOM 588 C CA . ASP A 1 81 ? 8.345 -15.452 30.409 1.00 52.31 81 ASP A CA 1
ATOM 589 C C . ASP A 1 81 ? 9.053 -14.086 30.417 1.00 52.31 81 ASP A C 1
ATOM 591 O O . ASP A 1 81 ? 8.436 -13.033 30.585 1.00 52.31 81 ASP A O 1
ATOM 595 N N . ALA A 1 82 ? 10.364 -14.077 30.182 1.00 37.38 82 ALA A N 1
ATOM 596 C CA . ALA A 1 82 ? 10.901 -13.040 29.309 1.00 37.38 82 ALA A CA 1
ATOM 597 C C . ALA A 1 82 ? 10.750 -13.589 27.884 1.00 37.38 82 ALA A C 1
ATOM 599 O O . ALA A 1 82 ? 11.545 -14.450 27.493 1.00 37.38 82 ALA A O 1
ATOM 600 N N . PRO A 1 83 ? 9.712 -13.190 27.122 1.00 38.91 83 PRO A N 1
ATOM 601 C CA . PRO A 1 83 ? 9.590 -13.643 25.746 1.00 38.91 83 PRO A CA 1
ATOM 602 C C . PRO A 1 83 ? 10.883 -13.287 24.997 1.00 38.91 83 PRO A C 1
ATOM 604 O O . PRO A 1 83 ? 11.480 -12.240 25.287 1.00 38.91 83 PRO A O 1
ATOM 607 N N . PRO A 1 84 ? 11.336 -14.120 24.035 1.00 35.34 84 PRO A N 1
ATOM 608 C CA . PRO A 1 84 ? 12.359 -13.680 23.094 1.00 35.34 84 PRO A CA 1
ATOM 609 C C . PRO A 1 84 ? 11.925 -12.319 22.552 1.00 35.34 84 PRO A C 1
ATOM 611 O O . PRO A 1 84 ? 10.729 -12.125 22.317 1.00 35.34 84 PRO A O 1
ATOM 614 N N . ALA A 1 85 ? 12.867 -11.376 22.432 1.00 34.78 85 ALA A N 1
ATOM 615 C CA . ALA A 1 85 ? 12.580 -10.023 21.965 1.00 34.78 85 ALA A CA 1
ATOM 616 C C . ALA A 1 85 ? 11.644 -10.107 20.752 1.00 34.78 85 ALA A C 1
ATOM 618 O O . ALA A 1 85 ? 12.033 -10.609 19.695 1.00 34.78 85 ALA A O 1
ATOM 619 N N . SER A 1 86 ? 10.379 -9.721 20.947 1.00 39.56 86 SER A N 1
ATOM 620 C CA . SER A 1 86 ? 9.407 -9.723 19.861 1.00 39.56 86 SER A CA 1
ATOM 621 C C . SER A 1 86 ? 9.929 -8.758 18.801 1.00 39.56 86 SER A C 1
ATOM 623 O O . SER A 1 86 ? 10.494 -7.726 19.176 1.00 39.56 86 SER A O 1
ATOM 625 N N . PRO A 1 87 ? 9.810 -9.075 17.501 1.00 44.34 87 PRO A N 1
ATOM 626 C CA . PRO A 1 87 ? 10.234 -8.149 16.466 1.00 44.34 87 PRO A CA 1
ATOM 627 C C . PRO A 1 87 ? 9.337 -6.922 16.567 1.00 44.34 87 PRO A C 1
ATOM 629 O O . PRO A 1 87 ? 8.211 -6.954 16.106 1.00 44.34 87 PRO A O 1
ATOM 632 N N . THR A 1 88 ? 9.778 -5.869 17.246 1.00 45.94 88 THR A N 1
ATOM 633 C CA . THR A 1 88 ? 9.043 -4.607 17.309 1.00 45.94 88 THR A CA 1
ATOM 634 C C . THR A 1 88 ? 8.998 -4.030 15.902 1.00 45.94 88 THR A C 1
ATOM 636 O O . THR A 1 88 ? 10.047 -3.960 15.265 1.00 45.94 88 THR A O 1
ATOM 639 N N . SER A 1 89 ? 7.835 -3.590 15.415 1.00 55.09 89 SER A N 1
ATOM 640 C CA . SER A 1 89 ? 7.785 -2.906 14.113 1.00 55.09 89 SER A CA 1
ATOM 641 C C . SER A 1 89 ? 8.733 -1.696 14.127 1.00 55.09 89 SER A C 1
ATOM 643 O O . SER A 1 89 ? 8.823 -0.967 15.121 1.00 55.09 89 SER A O 1
ATOM 645 N N . GLY A 1 90 ? 9.512 -1.541 13.058 1.00 60.34 90 GLY A N 1
ATOM 646 C CA . GLY A 1 90 ? 10.660 -0.642 12.991 1.00 60.34 90 GLY A CA 1
ATOM 647 C C . GLY A 1 90 ? 12.017 -1.270 13.326 1.00 60.34 90 GLY A C 1
ATOM 648 O O . GLY A 1 90 ? 13.032 -0.569 13.250 1.00 60.34 90 GLY A O 1
ATOM 649 N N . ALA A 1 91 ? 12.069 -2.562 13.667 1.00 76.56 91 ALA A N 1
ATOM 650 C CA . ALA A 1 91 ? 13.302 -3.323 13.865 1.00 76.56 91 ALA A CA 1
ATOM 651 C C . ALA A 1 91 ? 13.777 -3.934 12.540 1.00 76.56 91 ALA A C 1
ATOM 653 O O . ALA A 1 91 ? 13.752 -5.148 12.328 1.00 76.56 91 ALA A O 1
ATOM 654 N N . TRP A 1 92 ? 14.238 -3.064 11.643 1.00 87.38 92 TRP A N 1
ATOM 655 C CA . TRP A 1 92 ? 14.813 -3.471 10.368 1.00 87.38 92 TRP A CA 1
ATOM 656 C C . TRP A 1 92 ? 15.956 -4.471 10.555 1.00 87.38 92 TRP A C 1
ATOM 658 O O . TRP A 1 92 ? 16.824 -4.320 11.415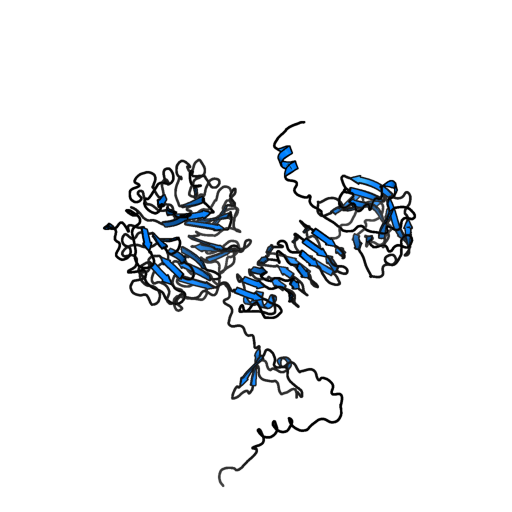 1.00 87.38 92 TRP A O 1
ATOM 668 N N . SER A 1 93 ? 15.963 -5.485 9.703 1.00 88.25 93 SER A N 1
ATOM 669 C CA . SER A 1 93 ? 16.917 -6.582 9.698 1.00 88.25 93 SER A CA 1
ATOM 670 C C . SER A 1 93 ? 17.421 -6.845 8.285 1.00 88.25 93 SER A C 1
ATOM 672 O O . SER A 1 93 ? 16.758 -6.560 7.280 1.00 88.25 93 SER A O 1
ATOM 674 N N . ALA A 1 94 ? 18.636 -7.368 8.207 1.00 89.19 94 ALA A N 1
ATOM 675 C CA . ALA A 1 94 ? 19.311 -7.587 6.947 1.00 89.19 94 ALA A CA 1
ATOM 676 C C . ALA A 1 94 ? 18.895 -8.908 6.291 1.00 89.19 94 ALA A C 1
ATOM 678 O O . ALA A 1 94 ? 18.724 -9.930 6.955 1.00 89.19 94 ALA A O 1
ATOM 679 N N . LEU A 1 95 ? 18.831 -8.912 4.960 1.00 90.19 95 LEU A N 1
ATOM 680 C CA . LEU A 1 95 ? 18.755 -10.133 4.161 1.00 90.19 95 LEU A CA 1
ATOM 681 C C . LEU A 1 95 ? 20.183 -10.517 3.744 1.00 90.19 95 LEU A C 1
ATOM 683 O O . LEU A 1 95 ? 20.539 -10.376 2.578 1.00 90.19 95 LEU A O 1
ATOM 687 N N . SER A 1 96 ? 21.037 -10.942 4.684 1.00 87.94 96 SER A N 1
ATOM 688 C CA . SER A 1 96 ? 22.498 -11.091 4.473 1.00 87.94 96 SER A CA 1
ATOM 689 C C . SER A 1 96 ? 23.212 -9.737 4.261 1.00 87.94 96 SER A C 1
ATOM 691 O O . SER A 1 96 ? 22.799 -8.745 4.838 1.00 87.94 96 SER A O 1
ATOM 693 N N . THR A 1 97 ? 24.305 -9.649 3.494 1.00 83.56 97 THR A N 1
ATOM 694 C CA . THR A 1 97 ? 25.137 -8.427 3.371 1.00 83.56 97 THR A CA 1
ATOM 695 C C . THR A 1 97 ? 24.620 -7.370 2.375 1.00 83.56 97 THR A C 1
ATOM 697 O O . THR A 1 97 ? 25.411 -6.593 1.838 1.00 83.56 97 THR A O 1
ATOM 700 N N . GLY A 1 98 ? 23.306 -7.306 2.134 1.00 89.62 98 GLY A N 1
ATOM 701 C CA . GLY A 1 98 ? 22.674 -6.321 1.244 1.00 89.62 98 GLY A CA 1
ATOM 702 C C . GLY A 1 98 ? 23.172 -6.380 -0.209 1.00 89.62 98 GLY A C 1
ATOM 703 O O . GLY A 1 98 ? 23.795 -7.362 -0.621 1.00 89.62 98 GLY A O 1
ATOM 704 N N . THR A 1 99 ? 22.895 -5.337 -0.999 1.00 94.62 99 THR A N 1
ATOM 705 C CA . THR A 1 99 ? 23.321 -5.231 -2.410 1.00 94.62 99 THR A CA 1
ATOM 706 C C . THR A 1 99 ? 24.426 -4.190 -2.611 1.00 94.62 99 THR A C 1
ATOM 708 O O . THR A 1 99 ? 24.524 -3.179 -1.906 1.00 94.62 99 THR A O 1
ATOM 711 N N . ASN A 1 100 ? 25.269 -4.392 -3.629 1.00 93.94 100 ASN A N 1
ATOM 712 C CA . ASN A 1 100 ? 26.352 -3.455 -3.947 1.00 93.94 100 ASN A CA 1
ATOM 713 C C . ASN A 1 100 ? 25.902 -2.198 -4.724 1.00 93.94 100 ASN A C 1
ATOM 715 O O . ASN A 1 100 ? 26.673 -1.242 -4.809 1.00 93.94 100 ASN A O 1
ATOM 719 N N . ASN A 1 101 ? 24.667 -2.162 -5.234 1.00 96.00 101 ASN A N 1
ATOM 720 C CA . ASN A 1 101 ? 24.067 -1.014 -5.923 1.00 96.00 101 ASN A CA 1
ATOM 721 C C . ASN A 1 101 ? 22.532 -1.012 -5.754 1.00 96.00 101 ASN A C 1
ATOM 723 O O . ASN A 1 101 ? 21.981 -1.926 -5.142 1.00 96.00 101 ASN A O 1
ATOM 727 N N . ILE A 1 102 ? 21.859 0.019 -6.263 1.00 97.75 102 ILE A N 1
ATOM 728 C CA . ILE A 1 102 ? 20.435 0.325 -6.056 1.00 97.75 102 ILE A CA 1
ATOM 729 C C . ILE A 1 102 ? 19.524 -0.874 -6.361 1.00 97.75 102 ILE A C 1
ATOM 731 O O . ILE A 1 102 ? 19.702 -1.566 -7.371 1.00 97.75 102 ILE A O 1
ATOM 735 N N . VAL A 1 103 ? 18.536 -1.084 -5.486 1.00 98.69 103 VAL A N 1
ATOM 736 C CA . VAL A 1 103 ? 17.379 -1.960 -5.720 1.00 98.69 103 VAL A CA 1
ATOM 737 C C . VAL A 1 103 ? 16.202 -1.090 -6.150 1.00 98.69 103 VAL A C 1
ATOM 739 O O . VAL A 1 103 ? 15.792 -0.204 -5.409 1.00 98.69 103 VAL A O 1
ATOM 742 N N . GLU A 1 104 ? 15.681 -1.346 -7.345 1.00 98.56 104 GLU A N 1
ATOM 743 C CA . GLU A 1 104 ? 14.607 -0.569 -7.986 1.00 98.56 104 GLU A CA 1
ATOM 744 C C . GLU A 1 104 ? 13.244 -1.247 -7.846 1.00 98.56 104 GLU A C 1
ATOM 746 O O . GLU A 1 104 ? 12.204 -0.602 -7.885 1.00 98.56 104 GLU A O 1
ATOM 751 N N . THR A 1 105 ? 13.224 -2.572 -7.697 1.00 98.62 105 THR A N 1
ATOM 752 C CA . THR A 1 105 ? 11.975 -3.332 -7.663 1.00 98.62 105 THR A CA 1
ATOM 753 C C . THR A 1 105 ? 12.106 -4.589 -6.817 1.00 98.62 105 THR A C 1
ATOM 755 O O . THR A 1 105 ? 13.168 -5.218 -6.756 1.00 98.62 105 THR A O 1
ATOM 758 N N . ILE A 1 106 ? 11.009 -4.953 -6.158 1.00 98.31 106 ILE A N 1
ATOM 759 C CA . ILE A 1 106 ? 10.878 -6.167 -5.359 1.00 98.31 106 ILE A CA 1
ATOM 760 C C . ILE A 1 106 ? 9.548 -6.831 -5.722 1.00 98.31 106 ILE A C 1
ATOM 762 O O . ILE A 1 106 ? 8.518 -6.165 -5.783 1.00 98.31 106 ILE A O 1
ATOM 766 N N . ALA A 1 107 ? 9.564 -8.146 -5.928 1.00 96.12 107 ALA A N 1
ATOM 767 C CA . ALA A 1 107 ? 8.364 -8.962 -6.093 1.00 96.12 107 ALA A CA 1
ATOM 768 C C . ALA A 1 107 ? 8.406 -10.185 -5.172 1.00 96.12 107 ALA A C 1
ATOM 770 O O . ALA A 1 107 ? 9.476 -10.725 -4.893 1.00 96.12 107 ALA A O 1
ATOM 771 N N . ILE A 1 108 ? 7.236 -10.638 -4.728 1.00 91.94 108 ILE A N 1
ATOM 772 C CA . ILE A 1 108 ? 7.081 -11.817 -3.870 1.00 91.94 108 ILE A CA 1
ATOM 773 C C . ILE A 1 108 ? 6.400 -12.935 -4.666 1.00 91.94 108 ILE A C 1
ATOM 775 O O . ILE A 1 108 ? 5.382 -12.702 -5.318 1.00 91.94 108 ILE A O 1
ATOM 779 N N . VAL A 1 109 ? 6.948 -14.151 -4.601 1.00 87.75 109 VAL A N 1
ATOM 780 C CA . VAL A 1 109 ? 6.356 -15.373 -5.170 1.00 87.75 109 VAL A CA 1
ATOM 781 C C . VAL A 1 109 ? 6.312 -16.438 -4.084 1.00 87.75 109 VAL A C 1
ATOM 783 O O . VAL A 1 109 ? 7.332 -17.028 -3.733 1.00 87.75 109 VAL A O 1
ATOM 786 N N . GLY A 1 110 ? 5.128 -16.694 -3.528 1.00 82.56 110 GLY A N 1
ATOM 787 C CA . GLY A 1 110 ? 5.018 -17.549 -2.346 1.00 82.56 110 GLY A CA 1
ATOM 788 C C . GLY A 1 110 ? 5.829 -16.961 -1.187 1.00 82.56 110 GLY A C 1
ATOM 789 O O . GLY A 1 110 ? 5.578 -15.835 -0.771 1.00 82.56 110 GLY A O 1
ATOM 790 N N . THR A 1 111 ? 6.811 -17.708 -0.684 1.00 82.38 111 THR A N 1
ATOM 791 C CA . THR A 1 111 ? 7.742 -17.247 0.363 1.00 82.38 111 THR A CA 1
ATOM 792 C C . THR A 1 111 ? 9.026 -16.632 -0.191 1.00 82.38 111 THR A C 1
ATOM 794 O O . THR A 1 111 ? 9.846 -16.133 0.576 1.00 82.38 111 THR A O 1
ATOM 797 N N . ASP A 1 112 ? 9.228 -16.697 -1.506 1.00 90.50 112 ASP A N 1
ATOM 798 C CA . ASP A 1 112 ? 10.439 -16.215 -2.151 1.00 90.50 112 ASP A CA 1
ATOM 799 C C . ASP A 1 112 ? 10.318 -14.729 -2.493 1.00 90.50 112 ASP A C 1
ATOM 801 O O . ASP A 1 112 ? 9.288 -14.262 -2.983 1.00 90.50 112 ASP A O 1
ATOM 805 N N . LEU A 1 113 ? 11.408 -13.996 -2.293 1.00 94.94 113 LEU A N 1
ATOM 806 C CA . LEU A 1 113 ? 11.544 -12.607 -2.705 1.00 94.94 113 LEU A CA 1
ATOM 807 C C . LEU A 1 113 ? 12.461 -12.518 -3.922 1.00 94.94 113 LEU A C 1
ATOM 809 O O . LEU A 1 113 ? 13.516 -13.141 -3.967 1.00 94.94 113 LEU A O 1
ATOM 813 N N . TYR A 1 114 ? 12.088 -11.697 -4.893 1.00 97.69 114 TYR A N 1
ATOM 814 C CA . TYR A 1 114 ? 12.897 -11.375 -6.060 1.00 97.69 114 TYR A CA 1
ATOM 815 C C . TYR A 1 114 ? 13.218 -9.889 -6.033 1.00 97.69 114 TYR A C 1
ATOM 817 O O . TYR A 1 114 ? 12.310 -9.068 -5.949 1.00 97.69 114 TYR A O 1
ATOM 825 N N . ALA A 1 115 ? 14.501 -9.549 -6.107 1.00 98.25 115 ALA A N 1
ATOM 826 C CA . ALA A 1 115 ? 14.971 -8.171 -6.170 1.00 98.25 115 ALA A CA 1
ATOM 827 C C . ALA A 1 115 ? 15.542 -7.884 -7.558 1.00 98.25 115 ALA A C 1
ATOM 829 O O . ALA A 1 115 ? 16.268 -8.717 -8.103 1.00 98.25 115 ALA A O 1
ATOM 830 N N . GLY A 1 116 ? 15.236 -6.710 -8.108 1.00 98.38 116 GLY A N 1
ATOM 831 C CA . GLY A 1 116 ? 15.771 -6.200 -9.368 1.00 98.38 116 GLY A CA 1
ATOM 832 C C . GLY A 1 116 ? 16.331 -4.784 -9.210 1.00 98.38 116 GLY A C 1
ATOM 833 O O . GLY A 1 116 ? 15.868 -4.023 -8.362 1.00 98.38 116 GLY A O 1
ATOM 834 N N . GLY A 1 117 ? 17.353 -4.430 -9.989 1.00 98.38 117 GLY A N 1
ATOM 835 C CA . GLY A 1 117 ? 17.928 -3.083 -9.956 1.00 98.38 117 GLY A CA 1
ATOM 836 C C . GLY A 1 117 ? 19.251 -2.959 -10.704 1.00 98.38 117 GLY A C 1
ATOM 837 O O . GLY A 1 117 ? 19.443 -3.571 -11.753 1.00 98.38 117 GLY A O 1
ATOM 838 N N . TYR A 1 118 ? 20.172 -2.163 -10.159 1.00 97.88 118 TYR A N 1
ATOM 839 C CA . TYR A 1 118 ? 21.495 -1.890 -10.738 1.00 97.88 118 TYR A CA 1
ATOM 840 C C . TYR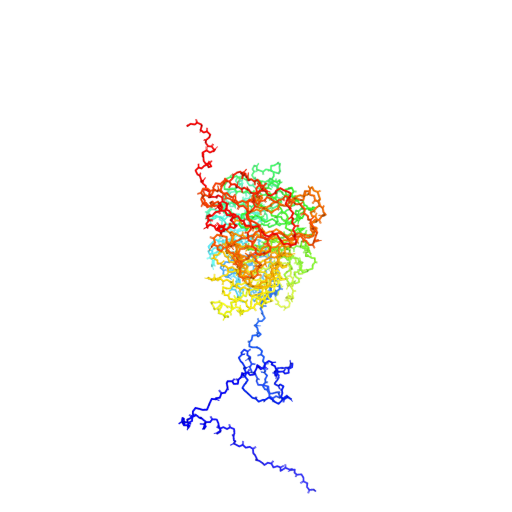 A 1 118 ? 22.627 -2.735 -10.138 1.00 97.88 118 TYR A C 1
ATOM 842 O O . TYR A 1 118 ? 23.774 -2.626 -10.578 1.00 97.88 118 TYR A O 1
ATOM 850 N N . PHE A 1 119 ? 22.343 -3.532 -9.106 1.00 96.50 119 PHE A N 1
ATOM 851 C CA . PHE A 1 119 ? 23.353 -4.325 -8.401 1.00 96.50 119 PHE A CA 1
ATOM 852 C C . PHE A 1 119 ? 23.969 -5.402 -9.292 1.00 96.50 119 PHE A C 1
ATOM 854 O O . PHE A 1 119 ? 23.342 -5.906 -10.214 1.00 96.50 119 PHE A O 1
ATOM 861 N N . THR A 1 120 ? 25.213 -5.766 -9.014 1.00 94.81 120 THR A N 1
ATOM 862 C CA . THR A 1 120 ? 25.902 -6.896 -9.659 1.00 94.81 120 THR A CA 1
ATOM 863 C C . THR A 1 120 ? 26.241 -8.009 -8.671 1.00 94.81 120 THR A C 1
ATOM 865 O O . THR A 1 120 ? 26.638 -9.096 -9.079 1.00 94.81 120 THR A O 1
ATOM 868 N N . SER A 1 121 ? 26.046 -7.763 -7.373 1.00 93.00 121 SER A N 1
ATOM 869 C CA . SER A 1 121 ? 26.150 -8.766 -6.319 1.00 93.00 121 SER A CA 1
ATOM 870 C C . SER A 1 121 ? 25.196 -8.463 -5.163 1.00 93.00 121 SER A C 1
ATOM 872 O O . SER A 1 121 ? 24.833 -7.307 -4.911 1.00 93.00 121 SER A O 1
ATOM 874 N N . VAL A 1 122 ? 24.795 -9.520 -4.454 1.00 93.56 122 VAL A N 1
ATOM 875 C CA . VAL A 1 122 ? 23.949 -9.441 -3.257 1.00 93.56 122 VAL A CA 1
ATOM 876 C C . VAL A 1 122 ? 24.306 -10.552 -2.276 1.00 93.56 122 VAL A C 1
ATOM 878 O O . VAL A 1 122 ? 24.433 -11.714 -2.666 1.00 93.56 122 VAL A O 1
ATOM 881 N N . GLY A 1 123 ? 24.466 -10.218 -0.995 1.00 87.50 123 GLY A N 1
ATOM 882 C CA . GLY A 1 123 ? 24.859 -11.205 0.010 1.00 87.50 123 GLY A CA 1
ATOM 883 C C . GLY A 1 123 ? 26.159 -11.932 -0.371 1.00 87.50 123 GLY A C 1
ATOM 884 O O . GLY A 1 123 ? 27.108 -11.335 -0.879 1.00 87.50 123 GLY A O 1
ATOM 885 N N . SER A 1 124 ? 26.164 -13.257 -0.203 1.00 85.31 124 SER A N 1
ATOM 886 C CA . SER A 1 124 ? 27.224 -14.152 -0.691 1.00 85.31 124 SER A CA 1
ATOM 887 C C . SER A 1 124 ? 27.123 -14.496 -2.186 1.00 85.31 124 SER A C 1
ATOM 889 O O . SER A 1 124 ? 28.028 -15.128 -2.734 1.00 85.31 124 SER A O 1
ATOM 891 N N . CYS A 1 125 ? 26.057 -14.077 -2.877 1.00 88.81 125 CYS A N 1
ATOM 892 C CA . CYS A 1 125 ? 25.894 -14.283 -4.312 1.00 88.81 125 CYS A CA 1
ATOM 893 C C . CYS A 1 125 ? 26.686 -13.222 -5.089 1.00 88.81 125 CYS A C 1
ATOM 895 O O . CYS A 1 125 ? 26.159 -12.200 -5.536 1.00 88.81 125 CYS A O 1
ATOM 897 N N . ALA A 1 126 ? 27.990 -13.466 -5.222 1.00 76.06 126 ALA A N 1
ATOM 898 C CA . ALA A 1 126 ? 28.910 -12.578 -5.929 1.00 76.06 126 ALA A CA 1
ATOM 899 C C . ALA A 1 126 ? 28.940 -12.799 -7.453 1.00 76.06 126 ALA A C 1
ATOM 901 O O . ALA A 1 126 ? 29.353 -11.907 -8.185 1.00 76.06 126 ALA A O 1
ATOM 902 N N . SER A 1 127 ? 28.512 -13.972 -7.938 1.00 77.69 127 SER A N 1
ATOM 903 C CA . SER A 1 127 ? 28.456 -14.295 -9.369 1.00 77.69 127 SER A CA 1
ATOM 904 C C . SER A 1 127 ? 27.054 -14.769 -9.758 1.00 77.69 127 SER A C 1
ATOM 906 O O . SER A 1 127 ? 26.413 -15.514 -9.022 1.00 77.69 127 SER A O 1
ATOM 908 N N . GLY A 1 128 ? 26.546 -14.289 -10.895 1.00 79.19 128 GLY A N 1
ATOM 909 C CA . GLY A 1 128 ? 25.227 -14.655 -11.431 1.00 79.19 128 GLY A CA 1
ATOM 910 C C . GLY A 1 128 ? 24.044 -13.837 -10.896 1.00 79.19 128 GLY A C 1
ATOM 911 O O . GLY A 1 128 ? 23.052 -13.704 -11.607 1.00 79.19 128 GLY A O 1
ATOM 912 N N . CYS A 1 129 ? 24.145 -13.211 -9.717 1.00 92.94 129 CYS A N 1
ATOM 913 C CA . CYS A 1 129 ? 23.138 -12.266 -9.205 1.00 92.94 129 CYS A CA 1
ATOM 914 C C . CYS A 1 129 ? 23.267 -10.866 -9.837 1.00 92.94 129 CYS A C 1
ATOM 916 O O . CYS A 1 129 ? 23.264 -9.842 -9.154 1.00 92.94 129 CYS A O 1
ATOM 918 N N . ASN A 1 130 ? 23.415 -10.822 -11.162 1.00 94.50 130 ASN A N 1
ATOM 919 C CA . ASN A 1 130 ? 23.546 -9.580 -11.909 1.00 94.50 130 ASN A CA 1
ATOM 920 C C . ASN A 1 130 ? 22.168 -8.958 -12.114 1.00 94.50 130 ASN A C 1
ATOM 922 O O . ASN A 1 130 ? 21.389 -9.443 -12.935 1.00 94.50 130 ASN A O 1
ATOM 926 N N . ARG A 1 131 ? 21.887 -7.870 -11.389 1.00 97.31 131 ARG A N 1
ATOM 927 C CA . ARG A 1 131 ? 20.717 -6.982 -11.524 1.00 97.31 131 ARG A CA 1
ATOM 928 C C . ARG A 1 131 ? 19.367 -7.633 -11.242 1.00 97.31 131 ARG A C 1
ATOM 930 O O . ARG A 1 131 ? 18.344 -6.954 -11.281 1.00 97.31 131 ARG A O 1
ATOM 937 N N . ILE A 1 132 ? 19.374 -8.929 -10.943 1.00 97.94 132 ILE A N 1
ATOM 938 C CA . ILE A 1 132 ? 18.245 -9.713 -10.474 1.00 97.94 132 ILE A CA 1
ATOM 939 C C . ILE A 1 132 ? 18.739 -10.846 -9.569 1.00 97.94 132 ILE A C 1
ATOM 941 O O . ILE A 1 132 ? 19.754 -11.485 -9.860 1.00 97.94 132 ILE A O 1
ATOM 945 N N . ALA A 1 133 ? 18.030 -11.105 -8.475 1.00 97.56 133 ALA A N 1
ATOM 946 C CA . ALA A 1 133 ? 18.350 -12.185 -7.547 1.00 97.56 133 ALA A CA 1
ATOM 947 C C . ALA A 1 133 ? 17.106 -12.676 -6.805 1.00 97.56 133 ALA A C 1
ATOM 949 O O . ALA A 1 133 ? 16.146 -11.925 -6.628 1.00 97.56 133 ALA A O 1
ATOM 950 N N . LYS A 1 134 ? 17.149 -13.930 -6.347 1.00 96.44 134 LYS A N 1
ATOM 951 C CA . LYS A 1 134 ? 16.097 -14.576 -5.559 1.00 96.44 134 LYS A CA 1
ATOM 952 C C . LYS A 1 134 ? 16.576 -14.836 -4.133 1.00 96.44 134 LYS A C 1
ATOM 954 O O . LYS A 1 134 ? 17.599 -15.491 -3.949 1.00 96.44 134 LYS A O 1
ATOM 959 N N . TRP A 1 135 ? 15.805 -14.404 -3.146 1.00 95.38 135 TRP A N 1
ATOM 960 C CA . TRP A 1 135 ? 15.940 -14.738 -1.734 1.00 95.38 135 TRP A CA 1
ATOM 961 C C . TRP A 1 135 ? 14.897 -15.782 -1.338 1.00 95.38 135 TRP A C 1
ATOM 963 O O . TRP A 1 135 ? 13.705 -15.571 -1.539 1.00 95.38 135 TRP A O 1
ATOM 973 N N . ASN A 1 136 ? 15.339 -16.892 -0.751 1.00 88.69 136 ASN A N 1
ATOM 974 C CA . ASN A 1 136 ? 14.460 -17.997 -0.336 1.00 88.69 136 ASN A CA 1
ATOM 975 C C . ASN A 1 136 ? 14.086 -17.983 1.160 1.00 88.69 136 ASN A C 1
ATOM 977 O O . ASN A 1 136 ? 13.646 -18.996 1.697 1.00 88.69 136 ASN A O 1
ATOM 981 N N . GLY A 1 137 ? 14.357 -16.880 1.862 1.00 86.81 137 GLY A N 1
ATOM 982 C CA . GLY A 1 137 ? 14.239 -16.793 3.321 1.00 86.81 137 GLY A CA 1
ATOM 983 C C . GLY A 1 137 ? 15.569 -16.939 4.066 1.00 86.81 137 GLY A C 1
ATOM 984 O O . GLY A 1 137 ? 15.658 -16.518 5.215 1.00 86.81 137 GLY A O 1
ATOM 985 N N . SER A 1 138 ? 16.608 -17.476 3.417 1.00 87.56 138 SER A N 1
ATOM 986 C CA . SER A 1 138 ? 17.912 -17.743 4.049 1.00 87.56 138 SER A CA 1
ATOM 987 C C . SER A 1 138 ? 19.125 -17.391 3.191 1.00 87.56 138 SER A C 1
ATOM 989 O O . SER A 1 138 ? 20.150 -16.960 3.719 1.00 87.56 138 SER A O 1
ATOM 991 N N . THR A 1 139 ? 19.034 -17.569 1.874 1.00 91.31 139 THR A N 1
ATOM 992 C CA . THR A 1 139 ? 20.141 -17.343 0.949 1.00 91.31 139 THR A CA 1
ATOM 993 C C . THR A 1 139 ? 19.676 -16.661 -0.327 1.00 91.31 139 THR A C 1
ATOM 995 O O . THR A 1 139 ? 18.561 -16.870 -0.816 1.00 91.31 139 THR A O 1
ATOM 998 N N . TRP A 1 140 ? 20.568 -15.831 -0.870 1.00 95.44 140 TRP A N 1
ATOM 999 C CA . TRP A 1 140 ? 20.427 -15.262 -2.202 1.00 95.44 140 TRP A CA 1
ATOM 1000 C C . TRP A 1 140 ? 20.933 -16.245 -3.253 1.00 95.44 140 TRP A C 1
ATOM 1002 O O . TRP A 1 140 ? 21.972 -16.880 -3.077 1.00 95.44 140 TRP A O 1
ATOM 1012 N N . SER A 1 141 ? 20.212 -16.337 -4.363 1.00 94.75 141 SER A N 1
ATOM 1013 C CA . SER A 1 141 ? 20.531 -17.195 -5.500 1.00 94.75 141 SER A CA 1
ATOM 1014 C C . SER A 1 141 ? 20.308 -16.463 -6.822 1.00 94.75 141 SER A C 1
ATOM 1016 O O . SER A 1 141 ? 19.451 -15.582 -6.938 1.00 94.75 141 SER A O 1
ATOM 1018 N N . ALA A 1 142 ? 21.113 -16.824 -7.817 1.00 95.62 142 ALA A N 1
ATOM 1019 C CA . ALA A 1 142 ? 21.049 -16.265 -9.159 1.00 95.62 142 ALA A CA 1
ATOM 1020 C C . ALA A 1 142 ? 19.882 -16.851 -9.970 1.00 95.62 142 ALA A C 1
ATOM 1022 O O . ALA A 1 142 ? 19.490 -18.003 -9.779 1.00 95.62 142 ALA A O 1
ATOM 1023 N N . LEU A 1 143 ? 19.375 -16.077 -10.933 1.00 95.81 143 LEU A N 1
ATOM 1024 C CA . LEU A 1 143 ? 18.454 -16.559 -11.967 1.00 95.81 143 LEU A CA 1
ATOM 1025 C C . LEU A 1 143 ? 19.237 -16.721 -13.276 1.00 95.81 143 LEU A C 1
ATOM 1027 O O . LEU A 1 143 ? 19.316 -15.796 -14.092 1.00 95.81 143 LEU A O 1
ATOM 1031 N N . GLY A 1 144 ? 19.876 -17.880 -13.449 1.00 93.38 144 GLY A N 1
ATOM 1032 C CA . GLY A 1 144 ? 20.852 -18.093 -14.520 1.00 93.38 144 GLY A CA 1
ATOM 1033 C C . GLY A 1 144 ? 22.079 -17.196 -14.325 1.00 93.38 144 GLY A C 1
ATOM 1034 O O . GLY A 1 144 ? 22.651 -17.159 -13.240 1.00 93.38 144 GLY A O 1
ATOM 1035 N N . THR A 1 145 ? 22.476 -16.451 -15.360 1.00 93.06 145 THR A N 1
ATOM 1036 C CA . THR A 1 145 ? 23.574 -15.464 -15.289 1.00 93.06 145 THR A CA 1
ATOM 1037 C C . THR A 1 145 ? 23.102 -14.027 -14.999 1.00 93.06 145 THR A C 1
ATOM 1039 O O . THR A 1 145 ? 23.932 -13.113 -14.946 1.00 93.06 145 THR A O 1
ATOM 1042 N N . GLY A 1 146 ? 21.795 -13.824 -14.777 1.00 94.62 146 GLY A N 1
ATOM 1043 C CA . GLY A 1 146 ? 21.178 -12.518 -14.516 1.00 94.62 146 GLY A CA 1
ATOM 1044 C C . GLY A 1 146 ? 20.970 -11.670 -15.779 1.00 94.62 146 GLY A C 1
ATOM 1045 O O . GLY A 1 146 ? 20.808 -12.212 -16.872 1.00 94.62 146 GLY A O 1
ATOM 1046 N N . MET A 1 147 ? 20.960 -10.341 -15.631 1.00 95.31 147 MET A N 1
ATOM 1047 C CA . MET A 1 147 ? 20.830 -9.387 -16.746 1.00 95.31 147 MET A CA 1
ATOM 1048 C C . MET A 1 147 ? 22.195 -8.828 -17.142 1.00 95.31 147 MET A C 1
ATOM 1050 O O . MET A 1 147 ? 22.919 -8.284 -16.301 1.00 95.31 147 MET A O 1
ATOM 1054 N N . GLY A 1 148 ? 22.547 -8.950 -18.423 1.00 86.62 148 GLY A N 1
ATOM 1055 C CA . GLY A 1 148 ? 23.916 -8.718 -18.897 1.00 86.62 148 GLY A CA 1
ATOM 1056 C C . GLY A 1 148 ? 24.371 -7.257 -18.823 1.00 86.62 148 GLY A C 1
ATOM 1057 O O . GLY A 1 148 ? 25.491 -6.972 -18.400 1.00 86.62 148 GLY A O 1
ATOM 1058 N N . ASP A 1 149 ? 23.500 -6.316 -19.178 1.00 91.12 149 ASP A N 1
ATOM 1059 C CA . ASP A 1 149 ? 23.910 -4.973 -19.609 1.00 91.12 149 ASP A CA 1
ATOM 1060 C C . ASP A 1 149 ? 23.047 -3.810 -19.086 1.00 91.12 149 ASP A C 1
ATOM 1062 O O . ASP A 1 149 ? 23.525 -2.679 -19.067 1.00 91.12 149 ASP A O 1
ATOM 1066 N N . GLY A 1 150 ? 21.824 -4.056 -18.608 1.00 95.50 150 GLY A N 1
ATOM 1067 C CA . GLY A 1 150 ? 20.916 -3.001 -18.137 1.00 95.50 150 GLY A CA 1
ATOM 1068 C C . GLY A 1 150 ? 20.116 -3.381 -16.893 1.00 95.50 150 GLY A C 1
ATOM 1069 O O . GLY A 1 150 ? 20.011 -4.554 -16.540 1.00 95.50 150 GLY A O 1
ATOM 1070 N N . ALA A 1 151 ? 19.591 -2.369 -16.202 1.00 97.94 151 ALA A N 1
ATOM 1071 C CA . ALA A 1 151 ? 18.877 -2.519 -14.935 1.00 97.94 151 ALA A CA 1
ATOM 1072 C C . ALA A 1 151 ? 17.502 -3.172 -15.109 1.00 97.94 151 ALA A C 1
ATOM 1074 O O . ALA A 1 151 ? 16.897 -3.095 -16.183 1.00 97.94 151 ALA A O 1
ATOM 1075 N N . VAL A 1 152 ? 17.010 -3.779 -14.028 1.00 98.75 152 VAL A N 1
ATOM 1076 C CA . VAL A 1 152 ? 15.628 -4.258 -13.903 1.00 98.75 152 VAL A CA 1
ATOM 1077 C C . VAL A 1 152 ? 14.831 -3.221 -13.119 1.00 98.75 152 VAL A C 1
ATOM 1079 O O . VAL A 1 152 ? 15.150 -2.968 -11.962 1.00 98.75 152 VAL A O 1
ATOM 1082 N N . PHE A 1 153 ? 13.808 -2.639 -13.745 1.00 98.75 153 PHE A N 1
ATOM 1083 C CA . PHE A 1 153 ? 12.933 -1.628 -13.137 1.00 98.75 153 PHE A CA 1
ATOM 1084 C C . PHE A 1 153 ? 11.584 -2.193 -12.696 1.00 98.75 153 PHE A C 1
ATOM 1086 O O . PHE A 1 153 ? 10.941 -1.622 -11.827 1.00 98.75 153 PHE A O 1
ATOM 1093 N N . ALA A 1 154 ? 11.147 -3.314 -13.274 1.00 98.69 154 ALA A N 1
ATOM 1094 C CA . ALA A 1 154 ? 9.878 -3.929 -12.917 1.00 98.69 154 ALA A CA 1
ATOM 1095 C C . ALA A 1 154 ? 9.957 -5.452 -12.907 1.00 98.69 154 ALA A C 1
ATOM 1097 O O . ALA A 1 154 ? 10.575 -6.077 -13.776 1.00 98.69 154 ALA A O 1
ATOM 1098 N N . LEU A 1 155 ? 9.257 -6.033 -11.938 1.00 98.69 155 LEU A N 1
ATOM 1099 C CA . LEU A 1 155 ? 8.996 -7.458 -11.827 1.00 98.69 155 LEU A CA 1
ATOM 1100 C C . LEU A 1 155 ? 7.484 -7.688 -11.766 1.00 98.69 155 LEU A C 1
ATOM 1102 O O . LEU A 1 155 ? 6.766 -6.954 -11.092 1.00 98.69 155 LEU A O 1
ATOM 1106 N N . ALA A 1 156 ? 7.002 -8.720 -12.450 1.00 97.62 156 ALA A N 1
ATOM 1107 C CA . ALA A 1 156 ? 5.628 -9.195 -12.318 1.00 97.62 156 ALA A CA 1
ATOM 1108 C C . ALA A 1 156 ? 5.585 -10.720 -12.303 1.00 97.62 156 ALA A C 1
ATOM 1110 O O . ALA A 1 156 ? 6.470 -11.384 -12.838 1.00 97.62 156 ALA A O 1
ATOM 1111 N N . VAL A 1 157 ? 4.546 -11.278 -11.692 1.00 94.50 157 VAL A N 1
ATOM 1112 C CA . VAL A 1 157 ? 4.437 -12.716 -11.431 1.00 94.50 157 VAL A CA 1
ATOM 1113 C C . VAL A 1 157 ? 3.109 -13.222 -11.973 1.00 94.50 157 VAL A C 1
ATOM 1115 O O . VAL A 1 157 ? 2.069 -12.606 -11.749 1.00 94.50 157 VAL A O 1
ATOM 1118 N N . ARG A 1 158 ? 3.133 -14.363 -12.666 1.00 92.25 158 ARG A N 1
ATOM 1119 C CA . ARG A 1 158 ? 1.926 -15.080 -13.097 1.00 92.25 158 ARG A CA 1
ATOM 1120 C C . ARG A 1 158 ? 2.106 -16.573 -12.849 1.00 92.25 158 ARG A C 1
ATOM 1122 O O . ARG A 1 158 ? 2.836 -17.244 -13.575 1.00 92.25 158 ARG A O 1
ATOM 1129 N N . GLY A 1 159 ? 1.425 -17.104 -11.836 1.00 87.69 159 GLY A N 1
ATOM 1130 C CA . GLY A 1 159 ? 1.672 -18.473 -11.383 1.00 87.69 159 GLY A CA 1
ATOM 1131 C C . GLY A 1 159 ? 3.122 -18.616 -10.915 1.00 87.69 159 GLY A C 1
ATOM 1132 O O . GLY A 1 159 ? 3.556 -17.878 -10.038 1.00 87.69 159 GLY A O 1
ATOM 1133 N N . THR A 1 160 ? 3.875 -19.531 -11.523 1.00 85.75 160 THR A N 1
ATOM 1134 C CA . THR A 1 160 ? 5.311 -19.730 -11.249 1.00 85.75 160 THR A CA 1
ATOM 1135 C C . THR A 1 160 ? 6.227 -18.920 -12.168 1.00 85.75 160 THR A C 1
ATOM 1137 O O . THR A 1 160 ? 7.445 -18.959 -12.005 1.00 85.75 160 THR A O 1
ATOM 1140 N N . ASP A 1 161 ? 5.666 -18.222 -13.157 1.00 92.50 161 ASP A N 1
ATOM 1141 C CA . ASP A 1 161 ? 6.439 -17.428 -14.103 1.00 92.50 161 ASP A CA 1
ATOM 1142 C C . ASP A 1 161 ? 6.767 -16.057 -13.508 1.00 92.50 161 ASP A C 1
ATOM 1144 O O . ASP A 1 161 ? 5.872 -15.339 -13.053 1.00 92.50 161 ASP A O 1
ATOM 1148 N N . LEU A 1 162 ? 8.040 -15.670 -13.586 1.00 97.25 162 LEU A N 1
ATOM 1149 C CA . LEU A 1 162 ? 8.505 -14.324 -13.262 1.00 97.25 162 LEU A CA 1
ATOM 1150 C C . LEU A 1 162 ? 8.809 -13.572 -14.558 1.00 97.25 162 LEU A C 1
ATOM 1152 O O . LEU A 1 162 ? 9.520 -14.071 -15.425 1.00 97.25 162 LEU A O 1
ATOM 1156 N N . TYR A 1 163 ? 8.314 -12.352 -14.678 1.00 98.50 163 TYR A N 1
ATOM 1157 C CA . TYR A 1 163 ? 8.618 -11.441 -15.772 1.00 98.50 163 TYR A CA 1
ATOM 1158 C C . TYR A 1 163 ? 9.515 -10.334 -15.246 1.00 98.50 163 TYR A C 1
ATOM 1160 O O . TYR A 1 163 ? 9.185 -9.706 -14.243 1.00 98.50 163 TYR A O 1
ATOM 1168 N N . ALA A 1 164 ? 10.629 -10.096 -15.929 1.00 98.62 164 ALA A N 1
ATOM 1169 C CA . ALA A 1 164 ? 11.534 -8.997 -15.639 1.00 98.62 164 ALA A CA 1
ATOM 1170 C C . ALA A 1 164 ? 11.518 -8.003 -16.791 1.00 98.62 164 ALA A C 1
ATOM 1172 O O . ALA A 1 164 ? 11.515 -8.398 -17.958 1.00 98.62 164 ALA A O 1
ATOM 1173 N N . ALA A 1 165 ? 11.516 -6.720 -16.453 1.00 98.69 165 ALA A N 1
ATOM 1174 C CA . ALA A 1 165 ? 11.508 -5.635 -17.412 1.00 98.69 165 ALA A CA 1
ATOM 1175 C C . ALA A 1 165 ? 12.412 -4.483 -16.966 1.00 98.69 165 ALA A C 1
ATOM 1177 O O . ALA A 1 165 ? 12.583 -4.235 -15.770 1.00 98.69 165 ALA A O 1
ATOM 1178 N N . GLY A 1 166 ? 13.019 -3.790 -17.928 1.00 98.56 166 GLY A N 1
ATOM 1179 C CA . GLY A 1 166 ? 13.939 -2.701 -17.626 1.00 98.56 166 GLY A CA 1
ATOM 1180 C C . GLY A 1 166 ? 14.650 -2.124 -18.846 1.00 98.56 166 GLY A C 1
ATOM 1181 O O . GLY A 1 166 ? 14.032 -1.914 -19.891 1.00 98.56 166 GLY A O 1
ATOM 1182 N N . SER A 1 167 ? 15.946 -1.836 -18.710 1.00 98.06 167 SER A N 1
ATOM 1183 C CA . SER A 1 167 ? 16.795 -1.308 -19.793 1.00 98.06 167 SER A CA 1
ATOM 1184 C C . SER A 1 167 ? 17.745 -2.338 -20.413 1.00 98.06 167 SER A C 1
ATOM 1186 O O . SER A 1 167 ? 18.441 -2.004 -21.370 1.00 98.06 167 SER A O 1
ATOM 1188 N N . PHE A 1 168 ? 17.778 -3.569 -19.893 1.00 97.50 168 PHE A N 1
ATOM 1189 C CA . PHE A 1 168 ? 18.635 -4.647 -20.398 1.00 97.50 168 PHE A CA 1
ATOM 1190 C C . PHE A 1 168 ? 18.286 -5.057 -21.830 1.00 97.50 168 PHE A C 1
ATOM 1192 O O . PHE A 1 168 ? 17.137 -4.949 -22.256 1.00 97.50 168 PHE A O 1
ATOM 1199 N N . THR A 1 169 ? 19.259 -5.596 -22.557 1.00 95.62 169 THR A N 1
ATOM 1200 C CA . THR A 1 169 ? 19.033 -6.243 -23.858 1.00 95.62 169 THR A CA 1
ATOM 1201 C C . THR A 1 169 ? 19.301 -7.746 -23.835 1.00 95.62 169 THR A C 1
ATOM 1203 O O . THR A 1 169 ? 18.944 -8.431 -24.792 1.00 95.62 169 THR A O 1
ATOM 1206 N N . ASN A 1 170 ? 19.863 -8.264 -22.733 1.00 94.12 170 ASN A N 1
ATOM 1207 C CA . ASN A 1 170 ? 20.162 -9.682 -22.531 1.00 94.12 170 ASN A CA 1
ATOM 1208 C C . ASN A 1 170 ? 19.703 -10.171 -21.143 1.00 94.12 170 ASN A C 1
ATOM 1210 O O . ASN A 1 170 ? 20.018 -9.542 -20.128 1.00 94.12 170 ASN A O 1
ATOM 1214 N N . ALA A 1 171 ? 19.047 -11.334 -21.102 1.00 96.06 171 ALA A N 1
ATOM 1215 C CA . ALA A 1 171 ? 18.603 -12.031 -19.896 1.00 96.06 171 ALA A CA 1
ATOM 1216 C C . ALA A 1 171 ? 19.083 -13.492 -19.919 1.00 96.06 171 ALA A C 1
ATOM 1218 O O . ALA A 1 171 ? 18.598 -14.321 -20.692 1.00 96.06 171 ALA A O 1
ATOM 1219 N N . GLY A 1 172 ? 20.047 -13.838 -19.068 1.00 93.25 172 GLY A N 1
ATOM 1220 C CA . GLY A 1 172 ? 20.677 -15.154 -19.101 1.00 93.25 172 GLY A CA 1
ATOM 1221 C C . GLY A 1 172 ? 21.398 -15.414 -20.429 1.00 93.25 172 GLY A C 1
ATOM 1222 O O . GLY A 1 172 ? 22.174 -14.589 -20.906 1.00 93.25 172 GLY A O 1
ATOM 1223 N N . SER A 1 173 ? 21.111 -16.567 -21.037 1.00 91.69 173 SER A N 1
ATOM 1224 C CA . SER A 1 173 ? 21.536 -16.907 -22.401 1.00 91.69 173 SER A CA 1
ATOM 1225 C C . SER A 1 173 ? 20.592 -16.382 -23.488 1.00 91.69 173 SER A C 1
ATOM 1227 O O . SER A 1 173 ? 20.905 -16.541 -24.661 1.00 91.69 173 SER A O 1
ATOM 1229 N N . CYS A 1 174 ? 19.441 -15.807 -23.123 1.00 93.88 174 CYS A N 1
ATOM 1230 C CA . CYS A 1 174 ? 18.509 -15.209 -24.071 1.00 93.88 174 CYS A CA 1
ATOM 1231 C C . CYS A 1 174 ? 18.929 -13.766 -24.341 1.00 93.88 174 CYS A C 1
ATOM 1233 O O . CYS A 1 174 ? 19.002 -12.935 -23.433 1.00 93.88 174 CYS A O 1
ATOM 1235 N N . THR A 1 175 ? 19.224 -13.462 -25.593 1.00 92.12 175 THR A N 1
ATOM 1236 C CA . THR A 1 175 ? 19.810 -12.185 -25.997 1.00 92.12 175 THR A CA 1
ATOM 1237 C C . THR A 1 175 ? 18.826 -11.345 -26.803 1.00 92.12 175 THR A C 1
ATOM 1239 O O . THR A 1 175 ? 17.696 -11.755 -27.086 1.00 92.12 175 THR A O 1
ATOM 1242 N N . SER A 1 176 ? 19.259 -10.154 -27.210 1.00 85.88 176 SER A N 1
ATOM 1243 C CA . SER A 1 176 ? 18.477 -9.302 -28.107 1.00 85.88 176 SER A CA 1
ATOM 1244 C C . SER A 1 176 ? 18.143 -9.965 -29.449 1.00 85.88 176 SER A C 1
ATOM 1246 O O . SER A 1 176 ? 17.076 -9.677 -29.989 1.00 85.88 176 SER A O 1
ATOM 1248 N N . VAL A 1 177 ? 18.980 -10.883 -29.959 1.00 86.81 177 VAL A N 1
ATOM 1249 C CA . VAL A 1 177 ? 18.663 -11.630 -31.193 1.00 86.81 177 VAL A CA 1
ATOM 1250 C C . VAL A 1 177 ? 17.541 -12.649 -30.989 1.00 86.81 177 VAL A C 1
ATOM 1252 O O . VAL A 1 177 ? 16.805 -12.934 -31.928 1.00 86.81 177 VAL A O 1
ATOM 1255 N N . ASP A 1 178 ? 17.357 -13.127 -29.757 1.00 87.12 178 ASP A N 1
ATOM 1256 C CA . ASP A 1 178 ? 16.286 -14.054 -29.377 1.00 87.12 178 ASP A CA 1
ATOM 1257 C C . ASP A 1 178 ? 14.991 -13.325 -28.981 1.00 87.12 178 ASP A C 1
ATOM 1259 O O . ASP A 1 178 ? 13.969 -13.963 -28.747 1.00 87.12 178 ASP A O 1
ATOM 1263 N N . GLY A 1 179 ? 15.023 -11.988 -28.886 1.00 87.81 179 GLY A N 1
ATOM 1264 C CA . GLY A 1 179 ? 13.885 -11.155 -28.489 1.00 87.81 179 GLY A CA 1
ATOM 1265 C C . GLY A 1 179 ? 13.816 -10.808 -26.996 1.00 87.81 179 GLY A C 1
ATOM 1266 O O . GLY A 1 179 ? 12.833 -10.206 -26.564 1.00 87.81 179 GLY A O 1
ATOM 1267 N N . CYS A 1 180 ? 14.848 -11.110 -26.197 1.00 93.31 180 CYS A N 1
ATOM 1268 C CA . CYS A 1 180 ? 14.943 -10.709 -24.780 1.00 93.31 180 CYS A CA 1
ATOM 1269 C C . CYS A 1 180 ? 15.345 -9.234 -24.596 1.00 93.31 180 CYS A C 1
ATOM 1271 O O . CYS A 1 180 ? 16.169 -8.881 -23.754 1.00 93.31 180 CYS A O 1
ATOM 1273 N N . ASN A 1 181 ? 14.750 -8.352 -25.397 1.00 94.62 181 ASN A N 1
ATOM 1274 C CA . ASN A 1 181 ? 15.042 -6.929 -25.391 1.00 94.62 181 ASN A CA 1
ATOM 1275 C C . ASN A 1 181 ? 14.114 -6.210 -24.404 1.00 94.62 181 ASN A C 1
ATOM 1277 O O . ASN A 1 181 ? 12.922 -6.045 -24.679 1.00 94.62 181 ASN A O 1
ATOM 1281 N N . ARG A 1 182 ? 14.662 -5.793 -23.255 1.00 97.75 182 ARG A N 1
ATOM 1282 C CA . ARG A 1 182 ? 14.010 -5.021 -22.177 1.00 97.75 182 ARG A CA 1
ATOM 1283 C C . ARG A 1 182 ? 12.871 -5.713 -21.441 1.00 97.75 182 ARG A C 1
ATOM 1285 O O . ARG A 1 182 ? 12.358 -5.148 -20.478 1.00 97.75 182 ARG A O 1
ATOM 1292 N N . ILE A 1 183 ? 12.494 -6.916 -21.866 1.00 98.38 183 ILE A N 1
ATOM 1293 C CA . ILE A 1 183 ? 11.523 -7.784 -21.208 1.00 98.38 183 ILE A CA 1
ATOM 1294 C C . ILE A 1 183 ? 11.880 -9.253 -21.431 1.00 98.38 183 ILE A C 1
ATOM 1296 O O . ILE A 1 183 ? 12.220 -9.653 -22.544 1.00 98.38 183 ILE A O 1
ATOM 1300 N N . ALA A 1 184 ? 11.792 -10.059 -20.378 1.00 98.25 184 ALA A N 1
ATOM 1301 C CA . ALA A 1 184 ? 12.051 -11.493 -20.433 1.00 98.25 184 ALA A CA 1
ATOM 1302 C C . ALA A 1 184 ? 11.208 -12.246 -19.395 1.00 98.25 184 ALA A C 1
ATOM 1304 O O . ALA A 1 184 ? 10.833 -11.697 -18.357 1.00 98.25 184 ALA A O 1
ATOM 1305 N N . LYS A 1 185 ? 10.921 -13.518 -19.677 1.00 97.81 185 LYS A N 1
ATOM 1306 C CA . LYS A 1 185 ? 10.173 -14.434 -18.808 1.00 97.81 185 LYS A CA 1
ATOM 1307 C C . LYS A 1 185 ? 11.105 -15.509 -18.265 1.00 97.81 185 LYS A C 1
ATOM 1309 O O . LYS A 1 185 ? 11.765 -16.185 -19.045 1.00 97.81 185 LYS A O 1
ATOM 1314 N N . TRP A 1 186 ? 11.099 -15.707 -16.957 1.00 97.50 186 TRP A N 1
ATOM 1315 C CA . TRP A 1 186 ? 11.748 -16.803 -16.252 1.00 97.50 186 TRP A CA 1
ATOM 1316 C C . TRP A 1 186 ? 10.717 -17.868 -15.892 1.00 97.50 186 TRP A C 1
ATOM 1318 O O . TRP A 1 186 ? 9.702 -17.572 -15.263 1.00 97.50 186 TRP A O 1
ATOM 1328 N N . ASN A 1 187 ? 10.977 -19.111 -16.286 1.00 93.69 187 ASN A N 1
ATOM 1329 C CA . ASN A 1 187 ? 10.105 -20.263 -16.013 1.00 93.69 187 ASN A CA 1
ATOM 1330 C C . ASN A 1 187 ? 10.555 -21.105 -14.803 1.00 93.69 187 ASN A C 1
ATOM 1332 O O . ASN A 1 187 ? 10.052 -22.207 -14.605 1.00 93.69 187 ASN A O 1
ATOM 1336 N N . GLY A 1 188 ? 11.537 -20.628 -14.033 1.00 92.19 188 GLY A N 1
ATOM 1337 C CA . GLY A 1 188 ? 12.165 -21.382 -12.944 1.00 92.19 188 GLY A CA 1
ATOM 1338 C C . GLY A 1 188 ? 13.566 -21.898 -13.275 1.00 92.19 188 GLY A C 1
ATOM 1339 O O . GLY A 1 188 ? 14.336 -22.150 -12.351 1.00 92.19 188 GLY A O 1
ATOM 1340 N N . SER A 1 189 ? 13.923 -22.004 -14.558 1.00 92.50 189 SER A N 1
ATOM 1341 C CA . SER A 1 189 ? 15.224 -22.534 -14.994 1.00 92.50 189 SER A CA 1
ATOM 1342 C C . SER A 1 189 ? 15.903 -21.727 -16.100 1.00 92.50 189 SER A C 1
ATOM 1344 O O . SER A 1 189 ? 17.130 -21.669 -16.151 1.00 92.50 189 SER A O 1
ATOM 1346 N N . THR A 1 190 ? 15.130 -21.110 -16.993 1.00 95.75 190 THR A N 1
ATOM 1347 C CA . THR A 1 190 ? 15.636 -20.415 -18.181 1.00 95.75 190 THR A CA 1
ATOM 1348 C C . THR A 1 190 ? 14.856 -19.134 -18.453 1.00 95.75 190 THR A C 1
ATOM 1350 O O . THR A 1 190 ? 13.660 -19.032 -18.166 1.00 95.75 190 THR A O 1
ATOM 1353 N N . TRP A 1 191 ? 15.562 -18.148 -19.013 1.00 97.56 191 TRP A N 1
ATOM 1354 C CA . TRP A 1 191 ? 14.972 -16.922 -19.541 1.00 97.56 191 TRP A CA 1
ATOM 1355 C C . TRP A 1 191 ? 14.534 -17.140 -20.991 1.00 97.56 191 TRP A C 1
ATOM 1357 O O . TRP A 1 191 ? 15.277 -17.713 -21.785 1.00 97.56 191 TRP A O 1
ATOM 1367 N N . SER A 1 192 ? 13.343 -16.662 -21.337 1.00 96.94 192 SER A N 1
ATOM 1368 C CA . SER A 1 192 ? 12.774 -16.715 -22.687 1.00 96.94 192 SER A CA 1
ATOM 1369 C C . SER A 1 192 ? 12.167 -15.371 -23.085 1.00 96.94 192 SER A C 1
ATOM 1371 O O . SER A 1 192 ? 11.658 -14.639 -22.230 1.00 96.94 192 SER A O 1
ATOM 1373 N N . ALA A 1 193 ? 12.175 -15.075 -24.382 1.00 97.06 193 ALA A N 1
ATOM 1374 C CA . ALA A 1 193 ? 11.630 -13.843 -24.937 1.00 97.06 193 ALA A CA 1
ATOM 1375 C C . ALA A 1 193 ? 10.095 -13.778 -24.904 1.00 97.06 193 ALA A C 1
ATOM 1377 O O . ALA A 1 193 ? 9.399 -14.794 -24.833 1.00 97.06 193 ALA A O 1
ATOM 1378 N N . LEU A 1 194 ? 9.567 -12.555 -25.005 1.00 97.00 194 LEU A N 1
ATOM 1379 C CA . LEU A 1 194 ? 8.149 -12.281 -25.246 1.00 97.00 194 LEU A CA 1
ATOM 1380 C C . LEU A 1 194 ? 8.013 -11.616 -26.620 1.00 97.00 194 LEU A C 1
ATOM 1382 O O . LEU A 1 194 ? 8.017 -10.386 -26.738 1.00 97.00 194 LEU A O 1
ATOM 1386 N N . GLY A 1 195 ? 7.943 -12.434 -27.672 1.00 94.75 195 GLY A N 1
ATOM 1387 C CA . GLY A 1 195 ? 8.004 -11.950 -29.052 1.00 94.75 195 GLY A CA 1
ATOM 1388 C C . GLY A 1 195 ? 9.337 -11.246 -29.331 1.00 94.75 195 GLY A C 1
ATOM 1389 O O . GLY A 1 195 ? 10.381 -11.716 -28.900 1.00 94.75 195 GLY A O 1
ATOM 1390 N N . GLY A 1 196 ? 9.304 -10.098 -30.016 1.00 93.94 196 GLY A N 1
ATOM 1391 C CA . GLY A 1 196 ? 10.503 -9.292 -30.303 1.00 93.94 196 GLY A CA 1
ATOM 1392 C C . GLY A 1 196 ? 10.956 -8.346 -29.176 1.00 93.94 196 GLY A C 1
ATOM 1393 O O . GLY A 1 196 ? 11.839 -7.522 -29.408 1.00 93.94 196 GLY A O 1
ATOM 1394 N N . GLY A 1 197 ? 10.340 -8.406 -27.990 1.00 95.94 197 GLY A N 1
ATOM 1395 C CA . GLY A 1 197 ? 10.633 -7.495 -26.878 1.00 95.94 197 GLY A CA 1
ATOM 1396 C C . GLY A 1 197 ? 10.185 -6.047 -27.127 1.00 95.94 197 GLY A C 1
ATOM 1397 O O . GLY A 1 197 ? 9.251 -5.801 -27.892 1.00 95.94 197 GLY A O 1
ATOM 1398 N N . MET A 1 198 ? 10.843 -5.081 -26.475 1.00 96.81 198 MET A N 1
ATOM 1399 C CA . MET A 1 198 ? 10.529 -3.647 -26.577 1.00 96.81 198 MET A CA 1
ATOM 1400 C C . MET A 1 198 ? 11.709 -2.828 -27.097 1.00 96.81 198 MET A C 1
ATOM 1402 O O . MET A 1 198 ? 12.870 -3.107 -26.790 1.00 96.81 198 MET A O 1
ATOM 1406 N N . ASN A 1 199 ? 11.417 -1.750 -27.830 1.00 96.25 199 ASN A N 1
ATOM 1407 C CA . ASN A 1 199 ? 12.455 -0.895 -28.414 1.00 96.25 199 ASN A CA 1
ATOM 1408 C C . ASN A 1 199 ? 12.958 0.244 -27.503 1.00 96.25 199 ASN A C 1
ATOM 1410 O O . ASN A 1 199 ? 13.905 0.937 -27.873 1.00 96.25 199 ASN A O 1
ATOM 1414 N N . ASN A 1 200 ? 12.363 0.436 -26.323 1.00 97.56 200 ASN A N 1
ATOM 1415 C CA . ASN A 1 200 ? 12.838 1.368 -25.297 1.00 97.56 200 ASN A CA 1
ATOM 1416 C C . ASN A 1 200 ? 12.438 0.886 -23.891 1.00 97.56 200 ASN A C 1
ATOM 1418 O O . ASN A 1 200 ? 11.704 -0.095 -23.764 1.00 97.56 200 ASN A O 1
ATOM 1422 N N . THR A 1 201 ? 12.971 1.534 -22.856 1.00 98.19 201 THR A N 1
ATOM 1423 C CA . THR A 1 201 ? 12.879 1.129 -21.446 1.00 98.19 201 THR A CA 1
ATOM 1424 C C . THR A 1 201 ? 11.448 0.867 -20.986 1.00 98.19 201 THR A C 1
ATOM 1426 O O . THR A 1 201 ? 10.513 1.596 -21.327 1.00 98.19 201 THR A O 1
ATOM 1429 N N . ILE A 1 202 ? 11.295 -0.168 -20.165 1.00 98.75 202 ILE A N 1
ATOM 1430 C CA . ILE A 1 202 ? 10.047 -0.517 -19.487 1.00 98.75 202 ILE A CA 1
ATOM 1431 C C . ILE A 1 202 ? 10.219 -0.220 -18.000 1.00 98.75 202 ILE A C 1
ATOM 1433 O O . ILE A 1 202 ? 11.219 -0.627 -17.412 1.00 98.75 202 ILE A O 1
ATOM 1437 N N . TYR A 1 203 ? 9.253 0.478 -17.411 1.00 98.81 203 TYR A N 1
ATOM 1438 C CA . TYR A 1 203 ? 9.273 0.881 -16.002 1.00 98.81 203 TYR A CA 1
ATOM 1439 C C . TYR A 1 203 ? 8.231 0.159 -15.153 1.00 98.81 203 TYR A C 1
ATOM 1441 O O . TYR A 1 203 ? 8.390 0.095 -13.944 1.00 98.81 203 TYR A O 1
ATOM 1449 N N . ALA A 1 204 ? 7.183 -0.396 -15.765 1.00 98.75 204 ALA A N 1
ATOM 1450 C CA . ALA A 1 204 ? 6.109 -1.046 -15.028 1.00 98.75 204 ALA A CA 1
ATOM 1451 C C . ALA A 1 204 ? 5.593 -2.292 -15.741 1.00 98.75 204 ALA A C 1
ATOM 1453 O O . ALA A 1 204 ? 5.477 -2.327 -16.970 1.00 98.75 204 ALA A O 1
ATOM 1454 N N . LEU A 1 205 ? 5.227 -3.292 -14.942 1.00 98.88 205 LEU A N 1
ATOM 1455 C CA . LEU A 1 205 ? 4.545 -4.502 -15.374 1.00 98.88 205 LEU A CA 1
ATOM 1456 C C . LEU A 1 205 ? 3.306 -4.733 -14.508 1.00 98.88 205 LEU A C 1
ATOM 1458 O O . LEU A 1 205 ? 3.330 -4.473 -13.309 1.00 98.88 205 LEU A O 1
ATOM 1462 N N . ALA A 1 206 ? 2.243 -5.263 -15.105 1.00 98.38 206 ALA A N 1
ATOM 1463 C CA . ALA A 1 206 ? 1.054 -5.716 -14.389 1.00 98.38 206 ALA A CA 1
ATOM 1464 C C . ALA A 1 206 ? 0.451 -6.948 -15.068 1.00 98.38 206 ALA A C 1
ATOM 1466 O O . ALA A 1 206 ? 0.579 -7.113 -16.279 1.00 98.38 206 ALA A O 1
ATOM 1467 N N . VAL A 1 207 ? -0.220 -7.808 -14.305 1.00 97.94 207 VAL A N 1
ATOM 1468 C CA . VAL A 1 207 ? -0.871 -9.021 -14.824 1.00 97.94 207 VAL A CA 1
ATOM 1469 C C . VAL A 1 207 ? -2.374 -8.928 -14.583 1.00 97.94 207 VAL A C 1
ATOM 1471 O O . VAL A 1 207 ? -2.797 -8.678 -13.458 1.00 97.94 207 VAL A O 1
ATOM 1474 N N . ILE A 1 208 ? -3.178 -9.147 -15.629 1.00 97.19 208 ILE A N 1
ATOM 1475 C CA . ILE A 1 208 ? -4.643 -9.262 -15.538 1.00 97.19 208 ILE A CA 1
ATOM 1476 C C . ILE A 1 208 ? -5.048 -10.587 -16.173 1.00 97.19 208 ILE A C 1
ATOM 1478 O O . ILE A 1 208 ? -4.893 -10.786 -17.378 1.00 97.19 208 ILE A O 1
ATOM 1482 N N . GLY A 1 209 ? -5.553 -11.515 -15.358 1.00 94.44 209 GLY A N 1
ATOM 1483 C CA . GLY A 1 209 ? -5.839 -12.875 -15.809 1.00 94.44 209 GLY A CA 1
ATOM 1484 C C . GLY A 1 209 ? -4.587 -13.545 -16.385 1.00 94.44 209 GLY A C 1
ATOM 1485 O O . GLY A 1 209 ? -3.585 -13.715 -15.692 1.00 94.44 209 GLY A O 1
ATOM 1486 N N . THR A 1 210 ? -4.634 -13.927 -17.660 1.00 94.19 210 THR A N 1
ATOM 1487 C CA . THR A 1 210 ? -3.497 -14.541 -18.367 1.00 94.19 210 THR A CA 1
ATOM 1488 C C . THR A 1 210 ? -2.550 -13.535 -19.009 1.00 94.19 210 THR A C 1
ATOM 1490 O O . THR A 1 210 ? -1.474 -13.934 -19.465 1.00 94.19 210 THR A O 1
ATOM 1493 N N . ASP A 1 211 ? -2.944 -12.266 -19.058 1.00 97.25 211 ASP A N 1
ATOM 1494 C CA . ASP A 1 211 ? -2.325 -11.250 -19.891 1.00 97.25 211 ASP A CA 1
ATOM 1495 C C . ASP A 1 211 ? -1.338 -10.399 -19.090 1.00 97.25 211 ASP A C 1
ATOM 1497 O O . ASP A 1 211 ? -1.597 -10.027 -17.944 1.00 97.25 211 ASP A O 1
ATOM 1501 N N . LEU A 1 212 ? -0.205 -10.072 -19.710 1.00 98.56 212 LEU A N 1
ATOM 1502 C CA . LEU A 1 212 ? 0.817 -9.196 -19.142 1.00 98.56 212 LEU A CA 1
ATOM 1503 C C . LEU A 1 212 ? 0.741 -7.824 -19.811 1.00 98.56 212 LEU A C 1
ATOM 1505 O O . LEU A 1 212 ? 0.696 -7.719 -21.032 1.00 98.56 212 LEU A O 1
ATOM 1509 N N . TYR A 1 213 ? 0.782 -6.769 -19.015 1.00 98.81 213 TYR A N 1
ATOM 1510 C CA . TYR A 1 213 ? 0.776 -5.384 -19.458 1.00 98.81 213 TYR A CA 1
ATOM 1511 C C . TYR A 1 213 ? 2.129 -4.762 -19.146 1.00 98.81 213 TYR A C 1
ATOM 1513 O O . TYR A 1 213 ? 2.662 -4.963 -18.056 1.00 98.81 213 TYR A O 1
ATOM 1521 N N . ALA A 1 214 ? 2.675 -4.011 -20.098 1.00 98.81 214 ALA A N 1
ATOM 1522 C CA . ALA A 1 214 ? 3.960 -3.337 -19.962 1.00 98.81 214 ALA A CA 1
ATOM 1523 C C . ALA A 1 214 ? 3.809 -1.836 -20.202 1.00 98.81 214 ALA A C 1
ATOM 1525 O O . ALA A 1 214 ? 3.231 -1.432 -21.211 1.00 98.81 214 ALA A O 1
ATOM 1526 N N . GLY A 1 215 ? 4.348 -1.028 -19.287 1.00 98.75 215 GLY A N 1
ATOM 1527 C CA . GLY A 1 215 ? 4.370 0.432 -19.342 1.00 98.75 215 GLY A CA 1
ATOM 1528 C C . GLY A 1 215 ? 5.801 0.972 -19.367 1.00 98.75 215 GLY A C 1
ATOM 1529 O O . GLY A 1 215 ? 6.665 0.468 -18.649 1.00 98.75 215 GLY A O 1
ATOM 1530 N N . GLY A 1 216 ? 6.083 1.978 -20.198 1.00 98.62 216 GLY A N 1
ATOM 1531 C CA . GLY A 1 216 ? 7.435 2.534 -20.299 1.00 98.62 216 GLY A CA 1
ATOM 1532 C C . GLY A 1 216 ? 7.588 3.703 -21.269 1.00 98.62 216 GLY A C 1
ATOM 1533 O O . GLY A 1 216 ? 6.689 4.530 -21.413 1.00 98.62 216 GLY A O 1
ATOM 1534 N N . THR A 1 217 ? 8.740 3.773 -21.941 1.00 98.31 217 THR A N 1
ATOM 1535 C CA . THR A 1 217 ? 9.082 4.781 -22.970 1.00 98.31 217 THR A CA 1
ATOM 1536 C C . THR A 1 217 ? 9.088 4.223 -24.392 1.00 98.31 217 THR A C 1
ATOM 1538 O O . THR A 1 217 ? 9.368 4.960 -25.341 1.00 98.31 217 THR A O 1
ATOM 1541 N N . PHE A 1 218 ? 8.819 2.927 -24.560 1.00 97.94 218 PHE A N 1
ATOM 1542 C CA . PHE A 1 218 ? 8.827 2.263 -25.863 1.00 97.94 218 PHE A CA 1
ATOM 1543 C C . PHE A 1 218 ? 7.766 2.835 -26.799 1.00 97.94 218 PHE A C 1
ATOM 1545 O O . PHE A 1 218 ? 6.729 3.337 -26.372 1.00 97.94 218 PHE A O 1
ATOM 1552 N N . ILE A 1 219 ? 8.034 2.757 -28.097 1.00 97.00 219 ILE A N 1
ATOM 1553 C CA . ILE A 1 219 ? 7.067 3.119 -29.141 1.00 97.00 219 ILE A CA 1
ATOM 1554 C C . ILE A 1 219 ? 6.578 1.886 -29.903 1.00 97.00 219 ILE A C 1
ATOM 1556 O O . ILE A 1 219 ? 5.472 1.915 -30.433 1.00 97.00 219 ILE A O 1
ATOM 1560 N N . TYR A 1 220 ? 7.360 0.799 -29.897 1.00 96.50 220 TYR A N 1
ATOM 1561 C CA . TYR A 1 220 ? 7.037 -0.476 -30.536 1.00 96.50 220 TYR A CA 1
ATOM 1562 C C . TYR A 1 220 ? 7.161 -1.629 -29.537 1.00 96.50 220 TYR A C 1
ATOM 1564 O O . TYR A 1 220 ? 8.084 -1.644 -28.717 1.00 96.50 220 TYR A O 1
ATOM 1572 N N . ALA A 1 221 ? 6.252 -2.599 -29.651 1.00 97.38 221 ALA A N 1
ATOM 1573 C CA . ALA A 1 221 ? 6.207 -3.800 -28.821 1.00 97.38 221 ALA A CA 1
ATOM 1574 C C . ALA A 1 221 ? 6.123 -5.048 -29.705 1.00 97.38 221 ALA A C 1
ATOM 1576 O O . ALA A 1 221 ? 5.082 -5.325 -30.301 1.00 97.38 221 ALA A O 1
ATOM 1577 N N . GLY A 1 222 ? 7.220 -5.794 -29.830 1.00 95.12 222 GLY A N 1
ATOM 1578 C CA . GLY A 1 222 ? 7.341 -6.893 -30.785 1.00 95.12 222 GLY A CA 1
ATOM 1579 C C . GLY A 1 222 ? 6.938 -6.463 -32.200 1.00 95.12 222 GLY A C 1
ATOM 1580 O O . GLY A 1 222 ? 7.509 -5.534 -32.764 1.00 95.12 222 GLY A O 1
ATOM 1581 N N . THR A 1 223 ? 5.927 -7.122 -32.765 1.00 95.38 223 THR A N 1
ATOM 1582 C CA . THR A 1 223 ? 5.367 -6.803 -34.090 1.00 95.38 223 THR A CA 1
ATOM 1583 C C . THR A 1 223 ? 4.327 -5.675 -34.070 1.00 95.38 223 THR A C 1
ATOM 1585 O O . THR A 1 223 ? 3.884 -5.230 -35.129 1.00 95.38 223 THR A O 1
ATOM 1588 N N . CYS A 1 224 ? 3.935 -5.176 -32.894 1.00 96.69 224 CYS A N 1
ATOM 1589 C CA . CYS A 1 224 ? 3.009 -4.058 -32.759 1.00 96.69 224 CYS A CA 1
ATOM 1590 C C . CYS A 1 224 ? 3.734 -2.720 -32.960 1.00 96.69 224 CYS A C 1
ATOM 1592 O O . CYS A 1 224 ? 4.355 -2.176 -32.041 1.00 96.69 224 CYS A O 1
ATOM 1594 N N . MET A 1 225 ? 3.637 -2.187 -34.179 1.00 95.19 225 MET A N 1
ATOM 1595 C CA . MET A 1 225 ? 4.286 -0.934 -34.592 1.00 95.19 225 MET A CA 1
ATOM 1596 C C . MET A 1 225 ? 3.361 0.294 -34.545 1.00 95.19 225 MET A C 1
ATOM 1598 O O . MET A 1 225 ? 3.812 1.413 -34.770 1.00 95.19 225 MET A O 1
ATOM 1602 N N . SER A 1 226 ? 2.070 0.108 -34.257 1.00 93.94 226 SER A N 1
ATOM 1603 C CA . SER A 1 226 ? 1.077 1.185 -34.165 1.00 93.94 226 SER A CA 1
ATOM 1604 C C . SER A 1 226 ? 0.172 0.972 -32.953 1.00 93.94 226 SER A C 1
ATOM 1606 O O . SER A 1 226 ? -0.192 -0.159 -32.645 1.00 93.94 226 SER A O 1
ATOM 1608 N N . GLY A 1 227 ? -0.157 2.047 -32.232 1.00 92.31 227 GLY A N 1
ATOM 1609 C CA . GLY A 1 227 ? -1.026 2.013 -31.046 1.00 92.31 227 GLY A CA 1
ATOM 1610 C C . GLY A 1 227 ? -0.406 1.414 -29.773 1.00 92.31 227 GLY A C 1
ATOM 1611 O O . GLY A 1 227 ? -0.973 1.573 -28.699 1.00 92.31 227 GLY A O 1
ATOM 1612 N N . CYS A 1 228 ? 0.767 0.781 -29.851 1.00 96.31 228 CYS A N 1
ATOM 1613 C CA . CYS A 1 228 ? 1.488 0.229 -28.695 1.00 96.31 228 CYS A CA 1
ATOM 1614 C C . CYS A 1 228 ? 2.465 1.217 -28.044 1.00 96.31 228 CYS A C 1
ATOM 1616 O O . CYS A 1 228 ? 3.342 0.808 -27.291 1.00 96.31 228 CYS A O 1
ATOM 1618 N N . ALA A 1 229 ? 2.373 2.515 -28.335 1.00 96.94 229 ALA A N 1
ATOM 1619 C CA . ALA A 1 229 ? 3.292 3.470 -27.735 1.00 96.94 229 ALA A CA 1
ATOM 1620 C C . ALA A 1 229 ? 3.089 3.512 -26.212 1.00 96.94 229 ALA A C 1
ATOM 1622 O O . ALA A 1 229 ? 2.023 3.903 -25.731 1.00 96.94 229 ALA A O 1
ATOM 1623 N N . ARG A 1 230 ? 4.141 3.133 -25.476 1.00 98.44 230 ARG A N 1
ATOM 1624 C CA . ARG A 1 230 ? 4.325 3.244 -24.020 1.00 98.44 230 ARG A CA 1
ATOM 1625 C C . ARG A 1 230 ? 3.392 2.402 -23.149 1.00 98.44 230 ARG A C 1
ATOM 1627 O O . ARG A 1 230 ? 3.596 2.366 -21.939 1.00 98.44 230 ARG A O 1
ATOM 1634 N N . ILE A 1 231 ? 2.416 1.722 -23.748 1.00 98.56 231 ILE A N 1
ATOM 1635 C CA . ILE A 1 231 ? 1.550 0.727 -23.115 1.00 98.56 231 ILE A CA 1
ATOM 1636 C C . ILE A 1 231 ? 1.240 -0.384 -24.124 1.00 98.56 231 ILE A C 1
ATOM 1638 O O . ILE A 1 231 ? 0.845 -0.112 -25.258 1.00 98.56 231 ILE A O 1
ATOM 1642 N N . ALA A 1 232 ? 1.418 -1.641 -23.727 1.00 98.50 232 ALA A N 1
ATOM 1643 C CA . ALA A 1 232 ? 1.095 -2.790 -24.568 1.00 98.50 232 ALA A CA 1
ATOM 1644 C C . ALA A 1 232 ? 0.668 -3.993 -23.727 1.00 98.50 232 ALA A C 1
ATOM 1646 O O . ALA A 1 232 ? 1.082 -4.140 -22.576 1.00 98.50 232 ALA A O 1
ATOM 1647 N N . LYS A 1 233 ? -0.147 -4.859 -24.332 1.00 98.38 233 LYS A N 1
ATOM 1648 C CA . LYS A 1 233 ? -0.679 -6.087 -23.741 1.00 98.38 233 LYS A CA 1
ATOM 1649 C C . LYS A 1 233 ? -0.127 -7.314 -24.460 1.00 98.38 233 LYS A C 1
ATOM 1651 O O . LYS A 1 233 ? -0.309 -7.447 -25.669 1.00 98.38 233 LYS A O 1
ATOM 1656 N N . TRP A 1 234 ? 0.469 -8.232 -23.714 1.00 98.44 234 TRP A N 1
ATOM 1657 C CA . TRP A 1 234 ? 0.887 -9.557 -24.151 1.00 98.44 234 TRP A CA 1
ATOM 1658 C C . TRP A 1 234 ? -0.158 -10.597 -23.767 1.00 98.44 234 TRP A C 1
ATOM 1660 O O . TRP A 1 234 ? -0.434 -10.795 -22.586 1.00 98.44 234 TRP A O 1
ATOM 1670 N N . ASN A 1 235 ? -0.698 -11.296 -24.762 1.00 96.44 235 ASN A N 1
ATOM 1671 C CA . ASN A 1 235 ? -1.716 -12.334 -24.561 1.00 96.44 235 ASN A CA 1
ATOM 1672 C C . ASN A 1 235 ? -1.145 -13.758 -24.411 1.00 96.44 235 ASN A C 1
ATOM 1674 O O . ASN A 1 235 ? -1.879 -14.737 -24.503 1.00 96.44 235 ASN A O 1
ATOM 1678 N N . GLY A 1 236 ? 0.175 -13.892 -24.256 1.00 95.12 236 GLY A N 1
ATOM 1679 C CA . GLY A 1 236 ? 0.869 -15.181 -24.308 1.00 95.12 236 GLY A CA 1
ATOM 1680 C C . GLY A 1 236 ? 1.539 -15.482 -25.650 1.00 95.12 236 GLY A C 1
ATOM 1681 O O . GLY A 1 236 ? 2.356 -16.397 -25.709 1.00 95.12 236 GLY A O 1
ATOM 1682 N N . SER A 1 237 ? 1.241 -14.728 -26.711 1.00 95.25 237 SER A N 1
ATOM 1683 C CA . SER A 1 237 ? 1.805 -14.971 -28.050 1.00 95.25 237 SER A CA 1
ATOM 1684 C C . SER A 1 237 ? 2.163 -13.708 -28.829 1.00 95.25 237 SER A C 1
ATOM 1686 O O . SER A 1 237 ? 3.158 -13.706 -29.550 1.00 95.25 237 SER A O 1
ATOM 1688 N N . ILE A 1 238 ? 1.377 -12.639 -28.704 1.00 97.19 238 ILE A N 1
ATOM 1689 C CA . ILE A 1 238 ? 1.613 -11.372 -29.401 1.00 97.19 238 ILE A CA 1
ATOM 1690 C C . ILE A 1 238 ? 1.390 -10.178 -28.475 1.00 97.19 238 ILE A C 1
ATOM 1692 O O . ILE A 1 238 ? 0.569 -10.222 -27.555 1.00 97.19 238 ILE A O 1
ATOM 1696 N N . TRP A 1 239 ? 2.114 -9.095 -28.757 1.00 98.31 239 TRP A N 1
ATOM 1697 C CA . TRP A 1 239 ? 1.859 -7.782 -28.175 1.00 98.31 239 TRP A CA 1
ATOM 1698 C C . TRP A 1 239 ? 0.760 -7.067 -28.964 1.00 98.31 239 TRP A C 1
ATOM 1700 O O . TRP A 1 239 ? 0.738 -7.110 -30.193 1.00 98.31 239 TRP A O 1
ATOM 1710 N N . SER A 1 240 ? -0.145 -6.404 -28.254 1.00 97.69 240 SER A N 1
ATOM 1711 C CA . SER A 1 240 ? -1.291 -5.687 -28.813 1.00 97.69 240 SER A CA 1
ATOM 1712 C C . SER A 1 240 ? -1.510 -4.349 -28.107 1.00 97.69 240 SER A C 1
ATOM 1714 O O . SER A 1 240 ? -1.099 -4.158 -26.958 1.00 97.69 240 SER A O 1
ATOM 1716 N N . ALA A 1 241 ? -2.126 -3.411 -28.823 1.00 97.31 241 ALA A N 1
ATOM 1717 C CA . ALA A 1 241 ? -2.359 -2.050 -28.360 1.00 97.31 241 ALA A CA 1
ATOM 1718 C C . ALA A 1 241 ? -3.521 -1.962 -27.360 1.00 97.31 241 ALA A C 1
ATOM 1720 O O . ALA A 1 241 ? -4.468 -2.748 -27.415 1.00 97.31 241 ALA A O 1
ATOM 1721 N N . LEU A 1 242 ? -3.483 -0.944 -26.496 1.00 97.19 242 LEU A N 1
ATOM 1722 C CA . LEU A 1 242 ? -4.636 -0.501 -25.707 1.00 97.19 242 LEU A CA 1
ATOM 1723 C C . LEU A 1 242 ? -5.170 0.800 -26.319 1.00 97.19 242 LEU A C 1
ATOM 1725 O O . LEU A 1 242 ? -4.711 1.901 -25.995 1.00 97.19 242 LEU A O 1
ATOM 1729 N N . GLY A 1 243 ? -6.116 0.674 -27.251 1.00 94.25 243 GLY A N 1
ATOM 1730 C CA . GLY A 1 243 ? -6.572 1.801 -28.066 1.00 94.25 243 GLY A CA 1
ATOM 1731 C C . GLY A 1 243 ? -5.441 2.330 -28.953 1.00 94.25 243 GLY A C 1
ATOM 1732 O O . GLY A 1 243 ? -4.833 1.569 -29.701 1.00 94.25 243 GLY A O 1
ATOM 1733 N N . THR A 1 244 ? -5.147 3.629 -28.867 1.00 94.44 244 THR A N 1
ATOM 1734 C CA . THR A 1 244 ? -4.074 4.288 -29.638 1.00 94.44 244 THR A CA 1
ATOM 1735 C C . THR A 1 244 ? -2.789 4.531 -28.828 1.00 94.44 244 THR A C 1
ATOM 1737 O O . THR A 1 244 ? -1.886 5.218 -29.306 1.00 94.44 244 THR A O 1
ATOM 1740 N N . GLY A 1 245 ? -2.671 3.938 -27.634 1.00 95.12 245 GLY A N 1
ATOM 1741 C CA . GLY A 1 245 ? -1.488 4.031 -26.768 1.00 95.12 245 GLY A CA 1
ATOM 1742 C C . GLY A 1 245 ? -1.487 5.254 -25.844 1.00 95.12 245 GLY A C 1
ATOM 1743 O O . GLY A 1 245 ? -2.520 5.888 -25.632 1.00 95.12 245 GLY A O 1
ATOM 1744 N N . ILE A 1 246 ? -0.325 5.587 -25.272 1.00 97.25 246 ILE A N 1
ATOM 1745 C CA . ILE A 1 246 ? -0.130 6.737 -24.369 1.00 97.25 246 ILE A CA 1
ATOM 1746 C C . ILE A 1 246 ? 0.710 7.825 -25.053 1.00 97.25 246 ILE A C 1
ATOM 1748 O O . ILE A 1 246 ? 1.748 7.546 -25.671 1.00 97.25 246 ILE A O 1
ATOM 1752 N N . SER A 1 247 ? 0.288 9.086 -24.924 1.00 93.69 247 SER A N 1
ATOM 1753 C CA . SER A 1 247 ? 0.891 10.222 -25.628 1.00 93.69 247 SER A CA 1
ATOM 1754 C C . SER A 1 247 ? 1.951 10.979 -24.814 1.00 93.69 247 SER A C 1
ATOM 1756 O O . SER A 1 247 ? 1.890 11.099 -23.590 1.00 93.69 247 SER A O 1
ATOM 1758 N N . ASN A 1 248 ? 2.913 11.554 -25.542 1.00 86.38 248 ASN A N 1
ATOM 1759 C CA . ASN A 1 248 ? 3.906 12.551 -25.111 1.00 86.38 248 ASN A CA 1
ATOM 1760 C C . ASN A 1 248 ? 4.968 12.140 -24.076 1.00 86.38 248 ASN A C 1
ATOM 1762 O O . ASN A 1 248 ? 6.060 12.695 -24.131 1.00 86.38 248 ASN A O 1
ATOM 1766 N N . SER A 1 249 ? 4.730 11.190 -23.169 1.00 95.00 249 SER A N 1
ATOM 1767 C CA . SER A 1 249 ? 5.729 10.818 -22.151 1.00 95.00 249 SER A CA 1
ATOM 1768 C C . SER A 1 249 ? 5.446 9.465 -21.496 1.00 95.00 249 SER A C 1
ATOM 1770 O O . SER A 1 249 ? 4.463 8.810 -21.823 1.00 95.00 249 SER A O 1
ATOM 1772 N N . SER A 1 250 ? 6.339 9.045 -20.605 1.00 96.56 250 SER A N 1
ATOM 1773 C CA . SER A 1 250 ? 6.458 7.709 -20.017 1.00 96.56 250 SER A CA 1
ATOM 1774 C C . SER A 1 250 ? 5.286 7.286 -19.133 1.00 96.56 250 SER A C 1
ATOM 1776 O O . SER A 1 250 ? 4.671 8.110 -18.450 1.00 96.56 250 SER A O 1
ATOM 1778 N N . VAL A 1 251 ? 5.069 5.971 -19.080 1.00 98.75 251 VAL A N 1
ATOM 1779 C CA . VAL A 1 251 ? 4.309 5.285 -18.024 1.00 98.75 251 VAL A CA 1
ATOM 1780 C C . VAL A 1 251 ? 5.303 4.738 -16.999 1.00 98.75 251 VAL A C 1
ATOM 1782 O O . VAL A 1 251 ? 6.227 4.023 -17.388 1.00 98.75 251 VAL A O 1
ATOM 1785 N N . TYR A 1 252 ? 5.119 5.075 -15.722 1.00 98.81 252 TYR A N 1
ATOM 1786 C CA . TYR A 1 252 ? 5.982 4.643 -14.612 1.00 98.81 252 TYR A CA 1
ATOM 1787 C C . TYR A 1 252 ? 5.305 3.646 -13.673 1.00 98.81 252 TYR A C 1
ATOM 1789 O O . TYR A 1 252 ? 5.998 2.860 -13.044 1.00 98.81 252 TYR A O 1
ATOM 1797 N N . ALA A 1 253 ? 3.972 3.646 -13.601 1.00 98.75 253 ALA A N 1
ATOM 1798 C CA . ALA A 1 253 ? 3.223 2.803 -12.680 1.00 98.75 253 ALA A CA 1
ATOM 1799 C C . ALA A 1 253 ? 2.037 2.129 -13.369 1.00 98.75 253 ALA A C 1
ATOM 1801 O O . ALA A 1 253 ? 1.327 2.752 -14.163 1.00 98.75 253 ALA A O 1
ATOM 1802 N N . LEU A 1 254 ? 1.802 0.867 -13.011 1.00 98.88 254 LEU A N 1
ATOM 1803 C CA . LEU A 1 254 ? 0.620 0.094 -13.376 1.00 98.88 254 LEU A CA 1
ATOM 1804 C C . LEU A 1 254 ? 0.045 -0.545 -12.108 1.00 98.88 254 LEU A C 1
ATOM 1806 O O . LEU A 1 254 ? 0.797 -1.112 -11.322 1.00 98.88 254 LEU A O 1
ATOM 1810 N N . ALA A 1 255 ? -1.273 -0.490 -11.929 1.00 98.31 255 ALA A N 1
ATOM 1811 C CA . ALA A 1 255 ? -1.967 -1.197 -10.853 1.00 98.31 255 ALA A CA 1
ATOM 1812 C C . ALA A 1 255 ? -3.284 -1.795 -11.350 1.00 98.31 255 ALA A C 1
ATOM 1814 O O . ALA A 1 255 ? -3.896 -1.276 -12.283 1.00 98.31 255 ALA A O 1
ATOM 1815 N N . VAL A 1 256 ? -3.725 -2.888 -10.730 1.00 97.50 256 VAL A N 1
ATOM 1816 C CA . VAL A 1 256 ? -4.890 -3.665 -11.176 1.00 97.50 256 VAL A CA 1
ATOM 1817 C C . VAL A 1 256 ? -5.953 -3.688 -10.085 1.00 97.50 256 VAL A C 1
ATOM 1819 O O . VAL A 1 256 ? -5.642 -3.958 -8.928 1.00 97.50 256 VAL A O 1
ATOM 1822 N N . SER A 1 257 ? -7.210 -3.445 -10.459 1.00 95.44 257 SER A N 1
ATOM 1823 C CA . SER A 1 257 ? -8.379 -3.691 -9.605 1.00 95.44 257 SER A CA 1
ATOM 1824 C C . SER A 1 257 ? -9.431 -4.447 -10.410 1.00 95.44 257 SER A C 1
ATOM 1826 O O . SER A 1 257 ? -9.989 -3.917 -11.369 1.00 95.44 257 SER A O 1
ATOM 1828 N N . GLY A 1 258 ? -9.671 -5.714 -10.067 1.00 93.25 258 GLY A N 1
ATOM 1829 C CA . GLY A 1 258 ? -10.521 -6.589 -10.876 1.00 93.25 258 GLY A CA 1
ATOM 1830 C C . GLY A 1 258 ? -9.989 -6.720 -12.308 1.00 93.25 258 GLY A C 1
ATOM 1831 O O . GLY A 1 258 ? -8.878 -7.199 -12.520 1.00 93.25 258 GLY A O 1
ATOM 1832 N N . THR A 1 259 ? -10.783 -6.292 -13.289 1.00 94.06 259 THR A N 1
ATOM 1833 C CA . THR A 1 259 ? -10.404 -6.270 -14.715 1.00 94.06 259 THR A CA 1
ATOM 1834 C C . THR A 1 259 ? -9.829 -4.932 -15.175 1.00 94.06 259 THR A C 1
ATOM 1836 O O . THR A 1 259 ? -9.432 -4.802 -16.332 1.00 94.06 259 THR A O 1
ATOM 1839 N N . ASP A 1 260 ? -9.814 -3.930 -14.298 1.00 96.81 260 ASP A N 1
ATOM 1840 C CA . ASP A 1 260 ? -9.383 -2.583 -14.631 1.00 96.81 260 ASP A CA 1
ATOM 1841 C C . ASP A 1 260 ? -7.875 -2.414 -14.438 1.00 96.81 260 ASP A C 1
ATOM 1843 O O . ASP A 1 260 ? -7.309 -2.826 -13.421 1.00 96.81 260 ASP A O 1
ATOM 1847 N N . LEU A 1 261 ? -7.241 -1.737 -15.395 1.00 98.56 261 LEU A N 1
ATOM 1848 C CA . LEU A 1 261 ? -5.845 -1.320 -15.325 1.00 98.56 261 LEU A CA 1
ATOM 1849 C C . LEU A 1 261 ? -5.765 0.185 -15.071 1.00 98.56 261 LEU A C 1
ATOM 1851 O O . LEU A 1 261 ? -6.227 0.983 -15.885 1.00 98.56 261 LEU A O 1
ATOM 1855 N N . TYR A 1 262 ? -5.122 0.578 -13.983 1.00 98.75 262 TYR A N 1
ATOM 1856 C CA . TYR A 1 262 ? -4.746 1.960 -13.715 1.00 98.75 262 TYR A CA 1
ATOM 1857 C C . TYR A 1 262 ? -3.321 2.204 -14.190 1.00 98.75 262 TYR A C 1
ATOM 1859 O O . TYR A 1 262 ? -2.435 1.379 -13.961 1.00 98.75 262 TYR A O 1
ATOM 1867 N N . VAL A 1 263 ? -3.102 3.342 -14.844 1.00 98.75 263 VAL A N 1
ATOM 1868 C CA . VAL A 1 263 ? -1.793 3.745 -15.365 1.00 98.75 263 VAL A CA 1
ATOM 1869 C C . VAL A 1 263 ? -1.412 5.110 -14.820 1.00 98.75 263 VAL A C 1
ATOM 1871 O O . VAL A 1 263 ? -2.234 6.024 -14.814 1.00 98.75 263 VAL A O 1
ATOM 1874 N N . GLY A 1 264 ? -0.166 5.242 -14.376 1.00 98.69 264 GLY A N 1
ATOM 1875 C CA . GLY A 1 264 ? 0.416 6.474 -13.854 1.00 98.69 264 GLY A CA 1
ATOM 1876 C C . GLY A 1 264 ? 1.743 6.787 -14.543 1.00 98.69 264 GLY A C 1
ATOM 1877 O O . GLY A 1 264 ? 2.493 5.879 -14.908 1.00 98.69 264 GLY A O 1
ATOM 1878 N N . GLY A 1 265 ? 2.033 8.065 -14.768 1.00 98.50 265 GLY A N 1
ATOM 1879 C CA . GLY A 1 265 ? 3.295 8.486 -15.365 1.00 98.50 265 GLY A CA 1
ATOM 1880 C C . GLY A 1 265 ? 3.416 9.996 -15.531 1.00 98.50 265 GLY A C 1
ATOM 1881 O O . GLY A 1 265 ? 2.857 10.764 -14.754 1.00 98.50 265 GLY A O 1
ATOM 1882 N N . SER A 1 266 ? 4.132 10.421 -16.574 1.00 97.81 266 SER A N 1
ATOM 1883 C CA . SER A 1 266 ? 4.306 11.838 -16.952 1.00 97.81 266 SER A CA 1
ATOM 1884 C C . SER A 1 266 ? 3.576 12.208 -18.250 1.00 97.81 266 SER A C 1
ATOM 1886 O O . SER A 1 266 ? 3.861 13.239 -18.859 1.00 97.81 266 SER A O 1
ATOM 1888 N N . PHE A 1 267 ? 2.678 11.343 -18.720 1.00 97.25 267 PHE A N 1
ATOM 1889 C CA . PHE A 1 267 ? 2.023 11.448 -20.023 1.00 97.25 267 PHE A CA 1
ATOM 1890 C C . PHE A 1 267 ? 0.937 12.532 -20.098 1.00 97.25 267 PHE A C 1
ATOM 1892 O O . PHE A 1 267 ? 0.397 12.977 -19.086 1.00 97.25 267 PHE A O 1
ATOM 1899 N N . ALA A 1 268 ? 0.581 12.927 -21.325 1.00 95.12 268 ALA A N 1
ATOM 1900 C CA . ALA A 1 268 ? -0.406 13.985 -21.576 1.00 95.12 268 ALA A CA 1
ATOM 1901 C C . ALA A 1 268 ? -1.821 13.478 -21.922 1.00 95.12 268 ALA A C 1
ATOM 1903 O O . ALA A 1 268 ? -2.771 14.259 -21.918 1.00 95.12 268 ALA A O 1
ATOM 1904 N N . GLY A 1 269 ? -1.959 12.199 -22.266 1.00 95.31 269 GLY A N 1
ATOM 1905 C CA . GLY A 1 269 ? -3.225 11.560 -22.614 1.00 95.31 269 GLY A CA 1
ATOM 1906 C C . GLY A 1 269 ? -3.086 10.046 -22.767 1.00 95.31 269 GLY A C 1
ATOM 1907 O O . GLY A 1 269 ? -1.984 9.534 -22.983 1.00 95.31 269 GLY A O 1
ATOM 1908 N N . ALA A 1 270 ? -4.217 9.349 -22.691 1.00 96.50 270 ALA A N 1
ATOM 1909 C CA . ALA A 1 270 ? -4.344 7.912 -22.881 1.00 96.50 270 ALA A CA 1
ATOM 1910 C C . ALA A 1 270 ? -5.421 7.611 -23.935 1.00 96.50 270 ALA A C 1
ATOM 1912 O O . ALA A 1 270 ? -6.611 7.869 -23.745 1.00 96.50 270 ALA A O 1
ATOM 1913 N N . GLY A 1 271 ? -5.000 7.086 -25.082 1.00 93.19 271 GLY A N 1
ATOM 1914 C CA . GLY A 1 271 ? -5.854 6.911 -26.247 1.00 93.19 271 GLY A CA 1
ATOM 1915 C C . GLY A 1 271 ? -6.517 8.223 -26.687 1.00 93.19 271 GLY A C 1
ATOM 1916 O O . GLY A 1 271 ? -5.859 9.250 -26.844 1.00 93.19 271 GLY A O 1
ATOM 1917 N N . ASN A 1 272 ? -7.844 8.194 -26.835 1.00 90.50 272 ASN A N 1
ATOM 1918 C CA . ASN A 1 272 ? -8.656 9.380 -27.138 1.00 90.50 272 ASN A CA 1
ATOM 1919 C C . ASN A 1 272 ? -9.036 10.198 -25.888 1.00 90.50 272 ASN A C 1
ATOM 1921 O O . ASN A 1 272 ? -9.650 11.258 -26.010 1.00 90.50 272 ASN A O 1
ATOM 1925 N N . CYS A 1 273 ? -8.693 9.726 -24.687 1.00 92.56 273 CYS A N 1
ATOM 1926 C CA . CYS A 1 273 ? -8.862 10.493 -23.463 1.00 92.56 273 CYS A CA 1
ATOM 1927 C C . CYS A 1 273 ? -7.631 11.388 -23.273 1.00 92.56 273 CYS A C 1
ATOM 1929 O O . CYS A 1 273 ? -6.529 10.916 -23.000 1.00 92.56 273 CYS A O 1
ATOM 1931 N N . THR A 1 274 ? -7.797 12.691 -23.472 1.00 90.81 274 THR A N 1
ATOM 1932 C CA . THR A 1 274 ? -6.703 13.671 -23.427 1.00 90.81 274 THR A CA 1
ATOM 1933 C C . THR A 1 274 ? -6.675 14.415 -22.093 1.00 90.81 274 THR A C 1
ATOM 1935 O O . THR A 1 274 ? -7.569 14.251 -21.258 1.00 90.81 274 THR A O 1
ATOM 1938 N N . SER A 1 275 ? -5.674 15.278 -21.897 1.00 85.88 275 SER A N 1
ATOM 1939 C CA . SER A 1 275 ? -5.615 16.191 -20.750 1.00 85.88 275 SER A CA 1
ATOM 1940 C C . SER A 1 275 ? -6.860 17.074 -20.618 1.00 85.88 275 SER A C 1
ATOM 1942 O O . SER A 1 275 ? -7.319 17.299 -19.504 1.00 85.88 275 SER A O 1
ATOM 1944 N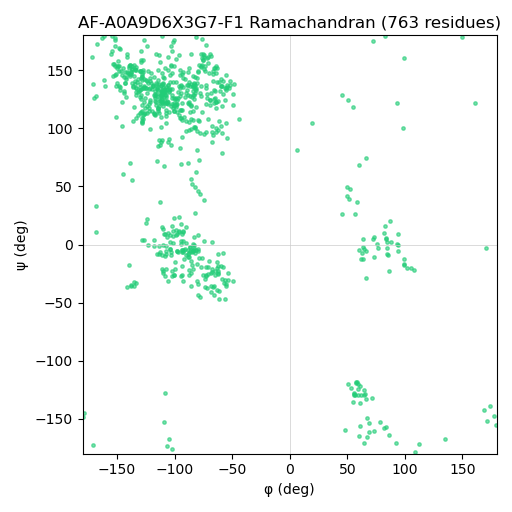 N . GLY A 1 276 ? -7.459 17.502 -21.737 1.00 85.12 276 GLY A N 1
ATOM 1945 C CA . GLY A 1 276 ? -8.707 18.275 -21.738 1.00 85.12 276 GLY A CA 1
ATOM 1946 C C . GLY A 1 276 ? -9.903 17.523 -21.143 1.00 85.12 276 GLY A C 1
ATOM 1947 O O . GLY A 1 276 ? -10.829 18.153 -20.647 1.00 85.12 276 GLY A O 1
ATOM 1948 N N . ASN A 1 277 ? -9.847 16.187 -21.131 1.00 84.56 277 ASN A N 1
ATOM 1949 C CA . ASN A 1 277 ? -10.881 15.307 -20.583 1.00 84.56 277 ASN A CA 1
ATOM 1950 C C . ASN A 1 277 ? -10.422 14.587 -19.298 1.00 84.56 277 ASN A C 1
ATOM 1952 O O . ASN A 1 277 ? -11.043 13.607 -18.900 1.00 84.56 277 ASN A O 1
ATOM 1956 N N . GLY A 1 278 ? -9.333 15.036 -18.658 1.00 86.00 278 GLY A N 1
ATOM 1957 C CA . GLY A 1 278 ? -8.891 14.546 -17.346 1.00 86.00 278 GLY A CA 1
ATOM 1958 C C . GLY A 1 278 ? -7.970 13.318 -17.338 1.00 86.00 278 GLY A C 1
ATOM 1959 O O . GLY A 1 278 ? -7.574 12.881 -16.261 1.00 86.00 278 GLY A O 1
ATOM 1960 N N . CYS A 1 279 ? -7.569 12.767 -18.492 1.00 92.50 279 CYS A N 1
ATOM 1961 C CA . CYS A 1 279 ? -6.553 11.700 -18.556 1.00 92.50 279 CYS A CA 1
ATOM 1962 C C . CYS A 1 279 ? -5.137 12.281 -18.595 1.00 92.50 279 CYS A C 1
ATOM 1964 O O . CYS A 1 279 ? -4.365 12.041 -19.524 1.00 92.50 279 CYS A O 1
ATOM 1966 N N . TYR A 1 280 ? -4.809 13.096 -17.598 1.00 94.62 280 TYR A N 1
ATOM 1967 C CA . TYR A 1 280 ? -3.513 13.745 -17.486 1.00 94.62 280 TYR A CA 1
ATOM 1968 C C . TYR A 1 280 ? -2.688 13.056 -16.402 1.00 94.62 280 TYR A C 1
ATOM 1970 O O . TYR A 1 280 ? -3.071 13.077 -15.232 1.00 94.62 280 TYR A O 1
ATOM 1978 N N . LYS A 1 281 ? -1.582 12.413 -16.811 1.00 97.94 281 LYS A N 1
ATOM 1979 C CA . LYS A 1 281 ? -0.614 11.685 -15.963 1.00 97.94 281 LYS A CA 1
ATOM 1980 C C . LYS A 1 281 ? -1.153 10.477 -15.183 1.00 97.94 281 LYS A C 1
ATOM 1982 O O . LYS A 1 281 ? -0.358 9.672 -14.702 1.00 97.94 281 LYS A O 1
ATOM 1987 N N . ILE A 1 282 ? -2.472 10.307 -15.116 1.00 98.56 282 ILE A N 1
ATOM 1988 C CA . ILE A 1 282 ? -3.159 9.138 -14.573 1.00 98.56 282 ILE A CA 1
ATOM 1989 C C . ILE A 1 282 ? -4.421 8.822 -15.391 1.00 98.56 282 ILE A C 1
ATOM 1991 O O . ILE A 1 282 ? -5.133 9.732 -15.819 1.00 98.56 282 ILE A O 1
ATOM 1995 N N . ALA A 1 283 ? -4.687 7.541 -15.647 1.00 98.38 283 ALA A N 1
ATOM 1996 C CA . ALA A 1 283 ? -5.870 7.087 -16.384 1.00 98.38 283 ALA A CA 1
ATOM 1997 C C . ALA A 1 283 ? -6.250 5.644 -16.015 1.00 98.38 283 ALA A C 1
ATOM 1999 O O . ALA A 1 283 ? -5.443 4.898 -15.460 1.00 98.38 283 ALA A O 1
ATOM 2000 N N . LYS A 1 284 ? -7.478 5.244 -16.353 1.00 98.25 284 LYS A N 1
ATOM 2001 C CA . LYS A 1 284 ? -8.010 3.890 -16.158 1.00 98.25 284 LYS A CA 1
ATOM 2002 C C . LYS A 1 284 ? -8.391 3.268 -17.499 1.00 98.25 284 LYS A C 1
ATOM 2004 O O . LYS A 1 284 ? -9.028 3.926 -18.314 1.00 98.25 284 LYS A O 1
ATOM 2009 N N . TRP A 1 285 ? -8.048 2.003 -17.707 1.00 98.38 285 TRP A N 1
ATOM 2010 C CA . TRP A 1 285 ? -8.484 1.176 -18.829 1.00 98.38 285 TRP A CA 1
ATOM 2011 C C . TRP A 1 285 ? -9.399 0.064 -18.329 1.00 98.38 285 TRP A C 1
ATOM 2013 O O . TRP A 1 285 ? -8.994 -0.737 -17.490 1.00 98.38 285 TRP A O 1
ATOM 2023 N N . ASN A 1 286 ? -10.611 -0.010 -18.876 1.00 95.75 286 ASN A N 1
ATOM 2024 C CA . ASN A 1 286 ? -11.627 -0.996 -18.479 1.00 95.75 286 ASN A CA 1
ATOM 2025 C C . ASN A 1 286 ? -11.667 -2.253 -19.369 1.00 95.75 286 ASN A C 1
ATOM 2027 O O . ASN A 1 286 ? -12.637 -3.005 -19.347 1.00 95.75 286 ASN A O 1
ATOM 2031 N N . GLY A 1 287 ? -10.661 -2.441 -20.226 1.00 94.75 287 GLY A N 1
ATOM 2032 C CA . GLY A 1 287 ? -10.648 -3.493 -21.246 1.00 94.75 287 GLY A CA 1
ATOM 2033 C C . GLY A 1 287 ? -10.988 -3.005 -22.656 1.00 94.75 287 GLY A C 1
ATOM 2034 O O . GLY A 1 287 ? -10.594 -3.664 -23.616 1.00 94.75 287 GLY A O 1
ATOM 2035 N N . ALA A 1 288 ? -11.641 -1.846 -22.797 1.00 93.62 288 ALA A N 1
ATOM 2036 C CA . ALA A 1 288 ? -12.062 -1.308 -24.095 1.00 93.62 288 ALA A CA 1
ATOM 2037 C C . ALA A 1 288 ? -11.783 0.191 -24.284 1.00 93.62 288 ALA A C 1
ATOM 2039 O O . ALA A 1 288 ? -11.475 0.628 -25.394 1.00 93.62 288 ALA A O 1
ATOM 2040 N N . THR A 1 289 ? -11.900 0.991 -23.226 1.00 96.12 289 THR A N 1
ATOM 2041 C CA . THR A 1 289 ? -11.789 2.452 -23.288 1.00 96.12 289 THR A CA 1
ATOM 2042 C C . THR A 1 289 ? -10.974 3.009 -22.131 1.00 96.12 289 THR A C 1
ATOM 2044 O O . THR A 1 289 ? -11.042 2.506 -21.007 1.00 96.12 289 THR A O 1
ATOM 2047 N N . TRP A 1 290 ? -10.253 4.095 -22.411 1.00 97.88 290 TRP A N 1
ATOM 2048 C CA . TRP A 1 290 ? -9.588 4.912 -21.400 1.00 97.88 290 TRP A CA 1
ATOM 2049 C C . TRP A 1 290 ? -10.577 5.899 -20.772 1.00 97.88 290 TRP A C 1
ATOM 2051 O O . TRP A 1 290 ? -11.310 6.575 -21.494 1.00 97.88 290 TRP A O 1
ATOM 2061 N N . SER A 1 291 ? -10.568 6.009 -19.446 1.00 96.88 291 SER A N 1
ATOM 2062 C CA . SER A 1 291 ? -11.372 6.961 -18.677 1.00 96.88 291 SER A CA 1
ATOM 2063 C C . SER A 1 291 ? -10.513 7.729 -17.663 1.00 96.88 291 SER A C 1
ATOM 2065 O O . SER A 1 291 ? -9.533 7.174 -17.150 1.00 96.88 291 SER A O 1
ATOM 2067 N N . PRO A 1 292 ? -10.874 8.981 -17.343 1.00 97.00 292 PRO A N 1
ATOM 2068 C CA . PRO A 1 292 ? -10.124 9.802 -16.401 1.00 97.00 292 PRO A CA 1
ATOM 2069 C C . PRO A 1 292 ? -10.389 9.404 -14.943 1.00 97.00 292 PRO A C 1
ATOM 2071 O O . PRO A 1 292 ? -11.381 8.744 -14.631 1.00 97.00 292 PRO A O 1
ATOM 2074 N N . LEU A 1 293 ? -9.514 9.855 -14.040 1.00 97.25 293 LEU A N 1
ATOM 2075 C CA . LEU A 1 293 ? -9.750 9.855 -12.593 1.00 97.25 293 LEU A CA 1
ATOM 2076 C C . LEU A 1 293 ? -9.887 11.310 -12.134 1.00 97.25 293 LEU A C 1
ATOM 2078 O O . LEU A 1 293 ? -8.900 11.977 -11.809 1.00 97.25 293 LEU A O 1
ATOM 2082 N N . GLY A 1 294 ? -11.115 11.830 -12.178 1.00 94.38 294 GLY A N 1
ATOM 2083 C CA . GLY A 1 294 ? -11.374 13.258 -11.996 1.00 94.38 294 GLY A CA 1
ATOM 2084 C C . GLY A 1 294 ? -10.739 14.074 -13.125 1.00 94.38 294 GLY A C 1
ATOM 2085 O O . GLY A 1 294 ? -10.913 13.750 -14.295 1.00 94.38 294 GLY A O 1
ATOM 2086 N N . THR A 1 295 ? -9.981 15.116 -12.785 1.00 94.06 295 THR A N 1
ATOM 2087 C CA . THR A 1 295 ? -9.234 15.931 -13.764 1.00 94.06 295 THR A CA 1
ATOM 2088 C C . THR A 1 295 ? -7.769 15.499 -13.923 1.00 94.06 295 THR A C 1
ATOM 2090 O O . THR A 1 295 ? -6.990 16.214 -14.550 1.00 94.06 295 THR A O 1
ATOM 2093 N N . GLY A 1 296 ? -7.383 14.346 -13.366 1.00 96.00 296 GLY A N 1
ATOM 2094 C CA . GLY A 1 296 ? -6.000 13.863 -13.348 1.00 96.00 296 GLY A CA 1
ATOM 2095 C C . GLY A 1 296 ? -5.162 14.480 -12.222 1.00 96.00 296 GLY A C 1
ATOM 2096 O O . GLY A 1 296 ? -5.704 14.945 -11.215 1.00 96.00 296 GLY A O 1
ATOM 2097 N N . VAL A 1 297 ? -3.837 14.474 -12.389 1.00 97.56 297 VAL A N 1
ATOM 2098 C CA . VAL A 1 297 ? -2.870 15.040 -11.427 1.00 97.56 297 VAL A CA 1
ATOM 2099 C C . VAL A 1 297 ? -1.890 15.989 -12.120 1.00 97.56 297 VAL A C 1
ATOM 2101 O O . VAL A 1 297 ? -1.653 15.887 -13.325 1.00 97.56 297 VAL A O 1
ATOM 2104 N N . ASP A 1 298 ? -1.291 16.915 -11.374 1.00 96.62 298 ASP A N 1
ATOM 2105 C CA . ASP A 1 298 ? -0.431 17.966 -11.939 1.00 96.62 298 ASP A CA 1
ATOM 2106 C C . ASP A 1 298 ? 1.068 17.617 -12.012 1.00 96.62 298 ASP A C 1
ATOM 2108 O O . ASP A 1 298 ? 1.813 18.263 -12.753 1.00 96.62 298 ASP A O 1
ATOM 2112 N N . GLY A 1 299 ? 1.516 16.546 -11.353 1.00 97.56 299 GLY A N 1
ATOM 2113 C CA . GLY A 1 299 ? 2.893 16.025 -11.362 1.00 97.56 299 GLY A CA 1
ATOM 2114 C C . GLY A 1 299 ? 2.975 14.547 -11.743 1.00 97.56 299 GLY A C 1
ATOM 2115 O O . GLY A 1 299 ? 1.958 13.911 -12.002 1.00 97.56 299 GLY A O 1
ATOM 2116 N N . ALA A 1 300 ? 4.192 14.011 -11.861 1.00 98.44 300 ALA A N 1
ATOM 2117 C CA . ALA A 1 300 ? 4.381 12.626 -12.294 1.00 98.44 300 ALA A CA 1
ATOM 2118 C C . ALA A 1 300 ? 3.826 11.650 -11.250 1.00 98.44 300 ALA A C 1
ATOM 2120 O O . ALA A 1 300 ? 4.010 11.868 -10.053 1.00 98.44 300 ALA A O 1
ATOM 2121 N N . VAL A 1 301 ? 3.195 10.565 -11.697 1.00 98.88 301 VAL A N 1
ATOM 2122 C CA . VAL A 1 301 ? 2.815 9.442 -10.825 1.00 98.88 301 VAL A CA 1
ATOM 2123 C C . VAL A 1 301 ? 3.870 8.354 -10.957 1.00 98.88 301 VAL A C 1
ATOM 2125 O O . VAL A 1 301 ? 4.016 7.776 -12.034 1.00 98.88 301 VAL A O 1
ATOM 2128 N N . TRP A 1 302 ? 4.600 8.090 -9.874 1.00 98.81 302 TRP A N 1
ATOM 2129 C CA . TRP A 1 302 ? 5.679 7.098 -9.833 1.00 98.81 302 TRP A CA 1
ATOM 2130 C C . TRP A 1 302 ? 5.201 5.731 -9.356 1.00 98.81 302 TRP A C 1
ATOM 2132 O O . TRP A 1 302 ? 5.774 4.719 -9.739 1.00 98.81 302 TRP A O 1
ATOM 2142 N N . THR A 1 303 ? 4.129 5.685 -8.562 1.00 98.81 303 THR A N 1
ATOM 2143 C CA . THR A 1 303 ? 3.620 4.439 -7.990 1.00 98.81 303 THR A CA 1
ATOM 2144 C C . THR A 1 303 ? 2.106 4.464 -7.815 1.00 98.81 303 THR A C 1
ATOM 2146 O O . THR A 1 303 ? 1.494 5.515 -7.597 1.00 98.81 303 THR A O 1
ATOM 2149 N N . LEU A 1 304 ? 1.502 3.285 -7.935 1.00 98.81 304 LEU A N 1
ATOM 2150 C CA . LEU A 1 304 ? 0.078 3.041 -7.764 1.00 98.81 304 LEU A CA 1
ATOM 2151 C C . LEU A 1 304 ? -0.107 1.764 -6.940 1.00 98.81 304 LEU A C 1
ATOM 2153 O O . LEU A 1 304 ? 0.529 0.753 -7.228 1.00 98.81 304 LEU A O 1
ATOM 2157 N N . ALA A 1 305 ? -1.011 1.790 -5.965 1.00 97.94 305 ALA A N 1
ATOM 2158 C CA . ALA A 1 305 ? -1.397 0.613 -5.188 1.00 97.94 305 ALA A CA 1
ATOM 2159 C C . ALA A 1 305 ? -2.919 0.550 -5.024 1.00 97.94 305 ALA A C 1
ATOM 2161 O O . ALA A 1 305 ? -3.572 1.583 -4.902 1.00 97.94 305 ALA A O 1
ATOM 2162 N N . VAL A 1 306 ? -3.493 -0.653 -5.017 1.00 96.44 306 VAL A N 1
ATOM 2163 C CA . VAL A 1 306 ? -4.942 -0.873 -4.870 1.00 96.44 306 VAL A CA 1
ATOM 2164 C C . VAL A 1 306 ? -5.210 -1.619 -3.568 1.00 96.44 306 VAL A C 1
ATOM 2166 O O . VAL A 1 306 ? -4.606 -2.662 -3.333 1.00 96.44 306 VAL A O 1
ATOM 2169 N N . ASN A 1 307 ? -6.134 -1.113 -2.748 1.00 91.62 307 ASN A N 1
ATOM 2170 C CA . ASN A 1 307 ? -6.666 -1.817 -1.577 1.00 91.62 307 ASN A CA 1
ATOM 2171 C C . ASN A 1 307 ? -8.198 -1.823 -1.654 1.00 91.62 307 ASN A C 1
ATOM 2173 O O . ASN A 1 307 ? -8.838 -0.775 -1.568 1.00 91.62 307 ASN A O 1
ATOM 2177 N N . GLY A 1 308 ? -8.800 -2.994 -1.865 1.00 88.44 308 GLY A N 1
ATOM 2178 C CA . GLY A 1 308 ? -10.230 -3.091 -2.164 1.00 88.44 308 GLY A CA 1
ATOM 2179 C C . GLY A 1 308 ? -10.601 -2.311 -3.433 1.00 88.44 308 GLY A C 1
ATOM 2180 O O . GLY A 1 308 ? -10.042 -2.549 -4.504 1.00 88.44 308 GLY A O 1
ATOM 2181 N N . THR A 1 309 ? -11.553 -1.383 -3.317 1.00 87.75 309 THR A N 1
ATOM 2182 C CA . THR A 1 309 ? -11.977 -0.490 -4.413 1.00 87.75 309 THR A CA 1
ATOM 2183 C C . THR A 1 309 ? -11.156 0.795 -4.503 1.00 87.75 309 THR A C 1
ATOM 2185 O O . THR A 1 309 ? -11.326 1.561 -5.450 1.00 87.75 309 THR A O 1
ATOM 2188 N N . ASP A 1 310 ? -10.295 1.049 -3.519 1.00 94.06 310 ASP A N 1
ATOM 2189 C CA . ASP A 1 310 ? -9.534 2.283 -3.418 1.00 94.06 310 ASP A CA 1
ATOM 2190 C C . ASP A 1 310 ? -8.197 2.169 -4.157 1.00 94.06 310 ASP A C 1
ATOM 2192 O O . ASP A 1 310 ? -7.481 1.171 -4.042 1.00 94.06 310 ASP A O 1
ATOM 2196 N N . LEU A 1 311 ? -7.843 3.224 -4.890 1.00 98.25 311 LEU A N 1
ATOM 2197 C CA . LEU A 1 311 ? -6.540 3.391 -5.527 1.00 98.25 311 LEU A CA 1
ATOM 2198 C C . LEU A 1 311 ? -5.741 4.457 -4.777 1.00 98.25 311 LEU A C 1
ATOM 2200 O O . LEU A 1 311 ? -6.244 5.540 -4.496 1.00 98.25 311 LEU A O 1
ATOM 2204 N N . TYR A 1 312 ? -4.473 4.185 -4.522 1.00 98.56 312 TYR A N 1
ATOM 2205 C CA . TYR A 1 312 ? -3.530 5.117 -3.926 1.00 98.56 312 TYR A CA 1
ATOM 2206 C C . TYR A 1 312 ? -2.486 5.489 -4.964 1.00 98.56 312 TYR A C 1
ATOM 2208 O O . TYR A 1 312 ? -1.896 4.609 -5.590 1.00 98.56 312 TYR A O 1
ATOM 2216 N N . ALA A 1 313 ? -2.272 6.788 -5.145 1.00 98.81 313 ALA A N 1
ATOM 2217 C CA . ALA A 1 313 ? -1.265 7.324 -6.044 1.00 98.81 313 ALA A CA 1
ATOM 2218 C C . ALA A 1 313 ? -0.167 8.011 -5.239 1.00 98.81 313 ALA A C 1
ATOM 2220 O O . ALA A 1 313 ? -0.466 8.818 -4.360 1.00 98.81 313 ALA A O 1
ATOM 2221 N N . GLY A 1 314 ? 1.084 7.691 -5.563 1.00 98.81 314 GLY A N 1
ATOM 2222 C CA . GLY A 1 314 ? 2.279 8.349 -5.045 1.00 98.81 314 GLY A CA 1
ATOM 2223 C C . GLY A 1 314 ? 3.102 8.926 -6.193 1.00 98.81 314 GLY A C 1
ATOM 2224 O O . GLY A 1 314 ? 3.193 8.326 -7.271 1.00 98.81 314 GLY A O 1
ATOM 2225 N N . GLY A 1 315 ? 3.666 10.114 -6.005 1.00 98.75 315 GLY A N 1
ATOM 2226 C CA . GLY A 1 315 ? 4.440 10.749 -7.061 1.00 98.75 315 GLY A CA 1
ATOM 2227 C C . GLY A 1 315 ? 5.009 12.112 -6.696 1.00 98.75 315 GLY A C 1
ATOM 2228 O O . GLY A 1 315 ? 5.210 12.403 -5.524 1.00 98.75 315 GLY A O 1
ATOM 2229 N N . SER A 1 316 ? 5.266 12.938 -7.714 1.00 98.56 316 SER A N 1
ATOM 2230 C CA . SER A 1 316 ? 5.761 14.322 -7.598 1.00 98.56 316 SER A CA 1
ATOM 2231 C C . SER A 1 316 ? 4.669 15.386 -7.805 1.00 98.56 316 SER A C 1
ATOM 2233 O O . SER A 1 316 ? 4.966 16.547 -8.081 1.00 98.56 316 SER A O 1
ATOM 2235 N N . PHE A 1 317 ? 3.395 14.989 -7.743 1.00 98.56 317 PHE A N 1
ATOM 2236 C CA . PHE A 1 317 ? 2.249 15.891 -7.890 1.00 98.56 317 PHE A CA 1
ATOM 2237 C C . PHE A 1 317 ? 1.961 16.664 -6.605 1.00 98.56 317 PHE A C 1
ATOM 2239 O O . PHE A 1 317 ? 2.182 16.166 -5.507 1.00 98.56 317 PHE A O 1
ATOM 2246 N N . LEU A 1 318 ? 1.434 17.878 -6.738 1.00 98.25 318 LEU A N 1
ATOM 2247 C CA . LEU A 1 318 ? 0.951 18.678 -5.612 1.00 98.25 318 LEU A CA 1
ATOM 2248 C C . LEU A 1 318 ? -0.570 18.604 -5.487 1.00 98.25 318 LEU A C 1
ATOM 2250 O O . LEU A 1 318 ? -1.096 18.770 -4.388 1.00 98.25 318 LEU A O 1
ATOM 2254 N N . ASN A 1 319 ? -1.266 18.350 -6.596 1.00 97.56 319 ASN A N 1
ATOM 2255 C CA . ASN A 1 319 ? -2.720 18.332 -6.663 1.00 97.56 319 ASN A CA 1
ATOM 2256 C C . ASN A 1 319 ? -3.227 17.087 -7.409 1.00 97.56 319 ASN A C 1
ATOM 2258 O O . ASN A 1 319 ? -2.691 16.700 -8.452 1.00 97.56 319 ASN A O 1
ATOM 2262 N N . ALA A 1 320 ? -4.309 16.502 -6.892 1.00 97.38 320 ALA A N 1
ATOM 2263 C CA . ALA A 1 320 ? -5.032 15.385 -7.488 1.00 97.38 320 ALA A CA 1
ATOM 2264 C C . ALA A 1 320 ? -6.521 15.726 -7.601 1.00 97.38 320 ALA A C 1
ATOM 2266 O O . ALA A 1 320 ? -7.246 15.807 -6.607 1.00 97.38 320 ALA A O 1
ATOM 2267 N N . GLY A 1 321 ? -6.996 15.959 -8.824 1.00 93.81 321 GLY A N 1
ATOM 2268 C CA . GLY A 1 321 ? -8.341 16.477 -9.048 1.00 93.81 321 GLY A CA 1
ATOM 2269 C C . GLY A 1 321 ? -8.584 17.804 -8.319 1.00 93.81 321 GLY A C 1
ATOM 2270 O O . GLY A 1 321 ? -7.784 18.733 -8.391 1.00 93.81 321 GLY A O 1
ATOM 2271 N N . SER A 1 322 ? -9.690 17.871 -7.575 1.00 92.38 322 SER A N 1
ATOM 2272 C CA . SER A 1 322 ? -10.022 18.995 -6.690 1.00 92.38 322 SER A CA 1
ATOM 2273 C C . SER A 1 322 ? -9.325 18.940 -5.324 1.00 92.38 322 SER A C 1
ATOM 2275 O O . SER A 1 322 ? -9.489 19.858 -4.522 1.00 92.38 322 SER A O 1
ATOM 2277 N N . CYS A 1 323 ? -8.588 17.868 -5.021 1.00 95.75 323 CYS A N 1
ATOM 2278 C CA . CYS A 1 323 ? -7.820 17.762 -3.791 1.00 95.75 323 CYS A CA 1
ATOM 2279 C C . CYS A 1 323 ? -6.440 18.389 -3.994 1.00 95.75 323 CYS A C 1
ATOM 2281 O O . CYS A 1 323 ? -5.634 17.910 -4.792 1.00 95.75 323 CYS A O 1
ATOM 2283 N N . THR A 1 324 ? -6.176 19.480 -3.284 1.00 96.56 324 THR A N 1
ATOM 2284 C CA . THR A 1 324 ? -4.962 20.279 -3.460 1.00 96.56 324 THR A CA 1
ATOM 2285 C C . THR A 1 324 ? -3.942 20.029 -2.356 1.00 96.56 324 THR A C 1
ATOM 2287 O O . THR A 1 324 ? -4.253 19.418 -1.330 1.00 96.56 324 THR A O 1
ATOM 2290 N N . SER A 1 325 ? -2.729 20.555 -2.525 1.00 93.00 325 SER A N 1
ATOM 2291 C CA . SER A 1 325 ? -1.707 20.566 -1.470 1.00 93.00 325 SER A CA 1
ATOM 2292 C C . SER A 1 325 ? -2.179 21.272 -0.192 1.00 93.00 325 SER A C 1
ATOM 2294 O O . SER A 1 325 ? -1.857 20.834 0.907 1.00 93.00 325 SER A O 1
ATOM 2296 N N . GLY A 1 326 ? -3.024 22.304 -0.312 1.00 89.75 326 GLY A N 1
ATOM 2297 C CA . GLY A 1 326 ? -3.652 22.969 0.838 1.00 89.75 326 GLY A CA 1
ATOM 2298 C C . GLY A 1 326 ? -4.579 22.059 1.654 1.00 89.75 326 GLY A C 1
ATOM 2299 O O . GLY A 1 326 ? -4.819 22.332 2.825 1.00 89.75 326 GLY A O 1
ATOM 2300 N N . ASN A 1 327 ? -5.050 20.962 1.052 1.00 89.94 327 ASN A N 1
ATOM 2301 C CA . ASN A 1 327 ? -5.906 19.958 1.680 1.00 89.94 327 ASN A CA 1
ATOM 2302 C C . ASN A 1 327 ? -5.170 18.629 1.943 1.00 89.94 327 ASN A C 1
ATOM 2304 O O . ASN A 1 327 ? -5.826 17.657 2.303 1.00 89.94 327 ASN A O 1
ATOM 2308 N N . GLY A 1 328 ? -3.844 18.558 1.763 1.00 92.56 328 GLY A N 1
ATOM 2309 C CA . GLY A 1 328 ? -3.038 17.373 2.089 1.00 92.56 328 GLY A CA 1
ATOM 2310 C C . GLY A 1 328 ? -2.921 16.305 0.992 1.00 92.56 328 GLY A C 1
ATOM 2311 O O . GLY A 1 328 ? -2.612 15.157 1.307 1.00 92.56 328 GLY A O 1
ATOM 2312 N N . CYS A 1 329 ? -3.176 16.639 -0.280 1.00 96.75 329 CYS A N 1
ATOM 2313 C CA . CYS A 1 329 ? -2.983 15.720 -1.421 1.00 96.75 329 CYS A CA 1
ATOM 2314 C C . CYS A 1 329 ? -1.618 15.847 -2.118 1.00 96.75 329 CYS A C 1
ATOM 2316 O O . CYS A 1 329 ? -1.397 15.278 -3.184 1.00 96.75 329 CYS A O 1
ATOM 2318 N N . ASN A 1 330 ? -0.693 16.602 -1.538 1.00 97.38 330 ASN A N 1
ATOM 2319 C CA . ASN A 1 330 ? 0.678 16.722 -2.012 1.00 97.38 330 ASN A CA 1
ATOM 2320 C C . ASN A 1 330 ? 1.410 15.373 -1.920 1.00 97.38 330 ASN A C 1
ATOM 2322 O O . ASN A 1 330 ? 1.534 14.788 -0.842 1.00 97.38 330 ASN A O 1
ATOM 2326 N N . TYR A 1 331 ? 1.916 14.922 -3.072 1.00 98.69 331 TYR A N 1
ATOM 2327 C CA . TYR A 1 331 ? 2.729 13.728 -3.345 1.00 98.69 331 TYR A CA 1
ATOM 2328 C C . TYR A 1 331 ? 2.065 12.372 -3.075 1.00 98.69 331 TYR A C 1
ATOM 2330 O O . TYR A 1 331 ? 2.583 11.345 -3.520 1.00 98.69 331 TYR A O 1
ATOM 2338 N N . ILE A 1 332 ? 0.923 12.351 -2.383 1.00 98.69 332 ILE A N 1
ATOM 2339 C CA . ILE A 1 332 ? 0.132 11.152 -2.117 1.00 98.69 332 ILE A CA 1
ATOM 2340 C C . ILE A 1 332 ? -1.364 11.477 -2.059 1.00 98.69 332 ILE A C 1
ATOM 2342 O O . ILE A 1 332 ? -1.774 12.451 -1.431 1.00 98.69 332 ILE A O 1
ATOM 2346 N N . ALA A 1 333 ? -2.195 10.651 -2.695 1.00 98.44 333 ALA A N 1
ATOM 2347 C CA . ALA A 1 333 ? -3.648 10.813 -2.672 1.00 98.44 333 ALA A CA 1
ATOM 2348 C C . ALA A 1 333 ? -4.379 9.473 -2.834 1.00 98.44 333 ALA A C 1
ATOM 2350 O O . ALA A 1 333 ? -3.864 8.533 -3.446 1.00 98.44 333 ALA A O 1
ATOM 2351 N N . LYS A 1 334 ? -5.604 9.402 -2.304 1.00 98.00 334 LYS A N 1
ATOM 2352 C CA . LYS A 1 334 ? -6.514 8.255 -2.408 1.00 98.00 334 LYS A CA 1
ATOM 2353 C C . LYS A 1 334 ? -7.653 8.574 -3.373 1.00 98.00 334 LYS A C 1
ATOM 2355 O O . LYS A 1 334 ? -8.277 9.618 -3.243 1.00 98.00 334 LYS A O 1
ATOM 2360 N N . TRP A 1 335 ? -7.967 7.657 -4.276 1.00 98.25 335 TRP A N 1
ATOM 2361 C CA . TRP A 1 335 ? -9.129 7.683 -5.157 1.00 98.25 335 TRP A CA 1
ATOM 2362 C C . TRP A 1 335 ? -10.114 6.590 -4.754 1.00 98.25 335 TRP A C 1
ATOM 2364 O O . TRP A 1 335 ? -9.773 5.410 -4.778 1.00 98.25 335 TRP A O 1
ATOM 2374 N N . ASN A 1 336 ? -11.346 6.978 -4.426 1.00 94.19 336 ASN A N 1
ATOM 2375 C CA . ASN A 1 336 ? -12.399 6.052 -3.981 1.00 94.19 336 ASN A CA 1
ATOM 2376 C C . ASN A 1 336 ? -13.309 5.538 -5.115 1.00 94.19 336 ASN A C 1
ATOM 2378 O O . ASN A 1 336 ? -14.390 5.014 -4.861 1.00 94.19 336 ASN A O 1
ATOM 2382 N N . GLY A 1 337 ? -12.931 5.776 -6.374 1.00 94.19 337 GLY A N 1
ATOM 2383 C CA . GLY A 1 337 ? -13.782 5.528 -7.543 1.00 94.19 337 GLY A CA 1
ATOM 2384 C C . GLY A 1 337 ? -14.482 6.776 -8.091 1.00 94.19 337 GLY A C 1
ATOM 2385 O O . GLY A 1 337 ? -14.908 6.756 -9.244 1.00 94.19 337 GLY A O 1
ATOM 2386 N N . SER A 1 338 ? -14.558 7.862 -7.316 1.00 92.44 338 SER A N 1
ATOM 2387 C CA . SER A 1 338 ? -15.262 9.095 -7.703 1.00 92.44 338 SER A CA 1
ATOM 2388 C C . SER A 1 338 ? -14.532 10.393 -7.350 1.00 92.44 338 SER A C 1
ATOM 2390 O O . SER A 1 338 ? -14.600 11.358 -8.112 1.00 92.44 338 SER A O 1
ATOM 2392 N N . THR A 1 339 ? -13.829 10.434 -6.219 1.00 95.56 339 THR A N 1
ATOM 2393 C CA . THR A 1 339 ? -13.137 11.626 -5.730 1.00 95.56 339 THR A CA 1
ATOM 2394 C C . THR A 1 339 ? -11.757 11.291 -5.182 1.00 95.56 339 THR A C 1
ATOM 2396 O O . THR A 1 339 ? -11.516 10.203 -4.651 1.00 95.56 339 THR A O 1
ATOM 2399 N N . TRP A 1 340 ? -10.848 12.260 -5.325 1.00 98.06 340 TRP A N 1
ATOM 2400 C CA . TRP A 1 340 ? -9.546 12.251 -4.669 1.00 98.06 340 TRP A CA 1
ATOM 2401 C C . TRP A 1 340 ? -9.678 12.805 -3.247 1.00 98.06 340 TRP A C 1
ATOM 2403 O O . TRP A 1 340 ? -10.318 13.838 -3.041 1.00 98.06 340 TRP A O 1
ATOM 2413 N N . SER A 1 341 ? -9.056 12.139 -2.279 1.00 96.62 341 SER A N 1
ATOM 2414 C CA . SER A 1 341 ? -9.008 12.541 -0.872 1.00 96.62 341 SER A CA 1
ATOM 2415 C C . SER A 1 341 ? -7.584 12.420 -0.312 1.00 96.62 341 SER A C 1
ATOM 2417 O O . SER A 1 341 ? -6.827 11.554 -0.765 1.00 96.62 341 SER A O 1
ATOM 2419 N N . PRO A 1 342 ? -7.217 13.241 0.685 1.00 96.88 342 PRO A N 1
ATOM 2420 C CA . PRO A 1 342 ? -5.878 13.231 1.264 1.00 96.88 342 PRO A CA 1
ATOM 2421 C C . PRO A 1 342 ? -5.641 12.020 2.176 1.00 96.88 342 PRO A C 1
ATOM 2423 O O . PRO A 1 342 ? -6.584 11.375 2.640 1.00 96.88 342 PRO A O 1
ATOM 2426 N N . LEU A 1 343 ? -4.366 11.743 2.466 1.00 94.56 343 LEU A N 1
ATOM 2427 C CA . LEU A 1 343 ? -3.939 10.853 3.550 1.00 94.56 343 LEU A CA 1
ATOM 2428 C C . LEU A 1 343 ? -3.218 11.701 4.603 1.00 94.56 343 LEU A C 1
ATOM 2430 O O . LEU A 1 343 ? -2.010 11.938 4.513 1.00 94.56 343 LEU A O 1
ATOM 2434 N N . GLY A 1 344 ? -3.973 12.211 5.576 1.00 92.81 344 GLY A N 1
ATOM 2435 C CA . GLY A 1 344 ? -3.465 13.181 6.546 1.00 92.81 344 GLY A CA 1
ATOM 2436 C C . GLY A 1 344 ? -3.113 14.506 5.864 1.00 92.81 344 GLY A C 1
ATOM 2437 O O . GLY A 1 344 ? -3.893 15.013 5.066 1.00 92.81 344 GLY A O 1
ATOM 2438 N N . ALA A 1 345 ? -1.934 15.059 6.160 1.00 93.88 345 ALA A N 1
ATOM 2439 C CA . ALA A 1 345 ? -1.438 16.299 5.547 1.00 93.88 345 ALA A CA 1
ATOM 2440 C C . ALA A 1 345 ? -0.525 16.070 4.317 1.00 93.88 345 ALA A C 1
ATOM 2442 O O . ALA A 1 345 ? 0.218 16.968 3.922 1.00 93.88 345 ALA A O 1
ATOM 2443 N N . GLY A 1 346 ? -0.556 14.872 3.720 1.00 96.56 346 GLY A N 1
ATOM 2444 C CA . GLY A 1 346 ? 0.293 14.509 2.579 1.00 96.56 346 GLY A CA 1
ATOM 2445 C C . GLY A 1 346 ? 1.761 14.277 2.960 1.00 96.56 346 GLY A C 1
ATOM 2446 O O . GLY A 1 346 ? 2.075 14.033 4.126 1.00 96.56 346 GLY A O 1
ATOM 2447 N N . MET A 1 347 ? 2.666 14.345 1.978 1.00 97.81 347 MET A N 1
ATOM 2448 C CA . MET A 1 347 ? 4.124 14.213 2.184 1.00 97.81 347 MET A CA 1
ATOM 2449 C C . MET A 1 347 ? 4.851 15.518 1.870 1.00 97.81 347 MET A C 1
ATOM 2451 O O . MET A 1 347 ? 4.315 16.377 1.183 1.00 97.81 347 MET A O 1
ATOM 2455 N N . ASN A 1 348 ? 6.091 15.702 2.313 1.00 97.38 348 ASN A N 1
ATOM 2456 C CA . ASN A 1 348 ? 6.852 16.905 1.942 1.00 97.38 348 ASN A CA 1
ATOM 2457 C C . ASN A 1 348 ? 7.749 16.743 0.701 1.00 97.38 348 ASN A C 1
ATOM 2459 O O . ASN A 1 348 ? 8.326 17.732 0.254 1.00 97.38 348 ASN A O 1
ATOM 2463 N N . ASN A 1 349 ? 7.866 15.534 0.147 1.00 98.50 349 ASN A N 1
ATOM 2464 C CA . ASN A 1 349 ? 8.612 15.257 -1.080 1.00 98.50 349 ASN A CA 1
ATOM 2465 C C . ASN A 1 349 ? 8.058 14.001 -1.783 1.00 98.50 349 ASN A C 1
ATOM 2467 O O . ASN A 1 349 ? 7.117 13.368 -1.300 1.00 98.50 349 ASN A O 1
ATOM 2471 N N . THR A 1 350 ? 8.655 13.652 -2.921 1.00 98.69 350 THR A N 1
ATOM 2472 C CA . THR A 1 350 ? 8.243 12.589 -3.837 1.00 98.69 350 THR A CA 1
ATOM 2473 C C . THR A 1 350 ? 8.087 11.226 -3.161 1.00 98.69 350 THR A C 1
ATOM 2475 O O . THR A 1 350 ? 8.953 10.774 -2.408 1.00 98.69 350 THR A O 1
ATOM 2478 N N . VAL A 1 351 ? 6.989 10.542 -3.496 1.00 98.88 351 VAL A N 1
ATOM 2479 C CA . VAL A 1 351 ? 6.735 9.138 -3.142 1.00 98.88 351 VAL A CA 1
ATOM 2480 C C . VAL A 1 351 ? 7.043 8.255 -4.350 1.00 98.88 351 VAL A C 1
ATOM 2482 O O . VAL A 1 351 ? 6.430 8.423 -5.405 1.00 98.88 351 VAL A O 1
ATOM 2485 N N . TYR A 1 352 ? 7.968 7.309 -4.187 1.00 98.88 352 TYR A N 1
ATOM 2486 C CA . TYR A 1 352 ? 8.402 6.381 -5.238 1.00 98.88 352 TYR A CA 1
ATOM 2487 C C . TYR A 1 352 ? 7.801 4.986 -5.110 1.00 98.88 352 TYR A C 1
ATOM 2489 O O . TYR A 1 352 ? 7.632 4.309 -6.119 1.00 98.88 352 TYR A O 1
ATOM 2497 N N . ALA A 1 353 ? 7.440 4.565 -3.899 1.00 98.69 353 ALA A N 1
ATOM 2498 C CA . ALA A 1 353 ? 6.911 3.235 -3.641 1.00 98.69 353 ALA A CA 1
ATOM 2499 C C . ALA A 1 353 ? 5.684 3.283 -2.732 1.00 98.69 353 ALA A C 1
ATOM 2501 O O . ALA A 1 353 ? 5.661 4.000 -1.730 1.00 98.69 353 ALA A O 1
ATOM 2502 N N . LEU A 1 354 ? 4.683 2.471 -3.065 1.00 98.69 354 LEU A N 1
ATOM 2503 C CA . LEU A 1 354 ? 3.546 2.173 -2.208 1.00 98.69 354 LEU A CA 1
ATOM 2504 C C . LEU A 1 354 ? 3.403 0.660 -2.068 1.00 98.69 354 LEU A C 1
ATOM 2506 O O . LEU A 1 354 ? 3.438 -0.067 -3.058 1.00 98.69 354 LEU A O 1
ATOM 2510 N N . ALA A 1 355 ? 3.180 0.199 -0.843 1.00 96.12 355 ALA A N 1
ATOM 2511 C CA . ALA A 1 355 ? 2.706 -1.150 -0.569 1.00 96.12 355 ALA A CA 1
ATOM 2512 C C . ALA A 1 355 ? 1.498 -1.075 0.361 1.00 96.12 355 ALA A C 1
ATOM 2514 O O . ALA A 1 355 ? 1.433 -0.220 1.241 1.00 96.12 355 ALA A O 1
ATOM 2515 N N . VAL A 1 356 ? 0.523 -1.956 0.163 1.00 91.19 356 VAL A N 1
ATOM 2516 C CA . VAL A 1 356 ? -0.722 -1.954 0.936 1.00 91.19 356 VAL A CA 1
ATOM 2517 C C . VAL A 1 356 ? -1.031 -3.352 1.441 1.00 91.19 356 VAL A C 1
ATOM 2519 O O . VAL A 1 356 ? -0.817 -4.341 0.743 1.00 91.19 356 VAL A O 1
ATOM 2522 N N . ASN A 1 357 ? -1.552 -3.425 2.658 1.00 80.69 357 ASN A N 1
ATOM 2523 C CA . ASN A 1 357 ? -2.299 -4.569 3.158 1.00 80.69 357 ASN A CA 1
ATOM 2524 C C . ASN A 1 357 ? -3.681 -4.079 3.623 1.00 80.69 357 ASN A C 1
ATOM 2526 O O . ASN A 1 357 ? -3.925 -2.875 3.664 1.00 80.69 357 ASN A O 1
ATOM 2530 N N . ASN A 1 358 ? -4.597 -4.996 3.946 1.00 69.75 358 ASN A N 1
ATOM 2531 C CA . ASN A 1 358 ? -6.004 -4.661 4.220 1.00 69.75 358 ASN A CA 1
ATOM 2532 C C . ASN A 1 358 ? -6.190 -3.500 5.215 1.00 69.75 358 ASN A C 1
ATOM 2534 O O . ASN A 1 358 ? -7.158 -2.754 5.098 1.00 69.75 358 ASN A O 1
ATOM 2538 N N . THR A 1 359 ? -5.276 -3.344 6.174 1.00 73.56 359 THR A N 1
ATOM 2539 C CA . THR A 1 359 ? -5.362 -2.346 7.245 1.00 73.56 359 THR A CA 1
ATOM 2540 C C . THR A 1 359 ? -4.383 -1.184 7.105 1.00 73.56 359 THR A C 1
ATOM 2542 O O . THR A 1 359 ? -4.630 -0.138 7.694 1.00 73.56 359 THR A O 1
ATOM 2545 N N . ASN A 1 360 ? -3.289 -1.321 6.347 1.00 82.25 360 ASN A N 1
ATOM 2546 C CA . ASN A 1 360 ? -2.204 -0.341 6.346 1.00 82.25 360 ASN A CA 1
ATOM 2547 C C . ASN A 1 360 ? -1.670 -0.028 4.950 1.00 82.25 360 ASN A C 1
ATOM 2549 O O . ASN A 1 360 ? -1.628 -0.878 4.060 1.00 82.25 360 ASN A O 1
ATOM 2553 N N . ILE A 1 361 ? -1.168 1.195 4.804 1.00 92.81 361 ILE A N 1
ATOM 2554 C CA . ILE A 1 361 ? -0.461 1.666 3.612 1.00 92.81 361 ILE A CA 1
ATOM 2555 C C . ILE A 1 361 ? 0.950 2.046 4.026 1.00 92.81 361 ILE A C 1
ATOM 2557 O O . ILE A 1 361 ? 1.156 2.707 5.037 1.00 92.81 361 ILE A O 1
ATOM 2561 N N . TYR A 1 362 ? 1.919 1.657 3.221 1.00 96.19 362 TYR A N 1
ATOM 2562 C CA . TYR A 1 362 ? 3.322 1.954 3.417 1.00 96.19 362 TYR A CA 1
ATOM 2563 C C . TYR A 1 362 ? 3.789 2.808 2.254 1.00 96.19 362 TYR A C 1
ATOM 2565 O O . TYR A 1 362 ? 3.577 2.438 1.099 1.00 96.19 362 TYR A O 1
ATOM 2573 N N . ALA A 1 363 ? 4.404 3.943 2.561 1.00 98.44 363 ALA A N 1
ATOM 2574 C CA . ALA A 1 363 ? 4.984 4.841 1.574 1.00 98.44 363 ALA A CA 1
ATOM 2575 C C . ALA A 1 363 ? 6.504 4.822 1.693 1.00 98.44 363 ALA A C 1
ATOM 2577 O O . ALA A 1 363 ? 7.025 4.842 2.806 1.00 98.44 363 ALA A O 1
ATOM 2578 N N . GLY A 1 364 ? 7.191 4.796 0.552 1.00 98.56 364 GLY A N 1
ATOM 2579 C CA . GLY A 1 364 ? 8.640 4.913 0.425 1.00 98.56 364 GLY A CA 1
ATOM 2580 C C . GLY A 1 364 ? 9.010 5.998 -0.588 1.00 98.56 364 GLY A C 1
ATOM 2581 O O . GLY A 1 364 ? 8.309 6.163 -1.590 1.00 98.56 364 GLY A O 1
ATOM 2582 N N . GLY A 1 365 ? 10.059 6.779 -0.329 1.00 98.56 365 GLY A N 1
ATOM 2583 C CA . GLY A 1 365 ? 10.466 7.861 -1.233 1.00 98.56 365 GLY A CA 1
ATOM 2584 C C . GLY A 1 365 ? 11.547 8.788 -0.678 1.00 98.56 365 GLY A C 1
ATOM 2585 O O . GLY A 1 365 ? 12.355 8.379 0.151 1.00 98.56 365 GLY A O 1
ATOM 2586 N N . GLU A 1 366 ? 11.541 10.043 -1.128 1.00 98.38 366 GLU A N 1
ATOM 2587 C CA . GLU A 1 366 ? 12.505 11.100 -0.747 1.00 98.38 366 GLU A CA 1
ATOM 2588 C C . GLU A 1 366 ? 12.016 11.996 0.406 1.00 98.38 366 GLU A C 1
ATOM 2590 O O . GLU A 1 366 ? 12.652 12.990 0.767 1.00 98.38 366 GLU A O 1
ATOM 2595 N N . PHE A 1 367 ? 10.824 11.730 0.936 1.00 98.50 367 PHE A N 1
ATOM 2596 C CA . PHE A 1 367 ? 10.211 12.577 1.955 1.00 98.50 367 PHE A CA 1
ATOM 2597 C C . PHE A 1 367 ? 10.948 12.482 3.291 1.00 98.50 367 PHE A C 1
ATOM 2599 O O . PHE A 1 367 ? 11.464 11.438 3.672 1.00 98.50 367 PHE A O 1
ATOM 2606 N N . THR A 1 368 ? 10.966 13.580 4.039 1.00 96.81 368 THR A N 1
ATOM 2607 C CA . THR A 1 368 ? 11.496 13.620 5.412 1.00 96.81 368 THR A CA 1
ATOM 2608 C C . THR A 1 368 ? 10.392 13.734 6.462 1.00 96.81 368 THR A C 1
ATOM 2610 O O . THR A 1 368 ? 10.660 13.584 7.651 1.00 96.81 368 THR A O 1
ATOM 2613 N N . SER A 1 369 ? 9.145 13.955 6.034 1.00 94.19 369 SER A N 1
ATOM 2614 C CA . SER A 1 369 ? 7.964 13.971 6.896 1.00 94.19 369 SER A CA 1
ATOM 2615 C C . SER A 1 369 ? 6.730 13.428 6.175 1.00 94.19 369 SER A C 1
ATOM 2617 O O . SER A 1 369 ? 6.540 13.705 4.987 1.00 94.19 369 SER A O 1
ATOM 2619 N N . ALA A 1 370 ? 5.861 12.748 6.923 1.00 95.38 370 ALA A N 1
ATOM 2620 C CA . ALA A 1 370 ? 4.595 12.195 6.448 1.00 95.38 370 ALA A CA 1
ATOM 2621 C C . ALA A 1 370 ? 3.443 12.646 7.356 1.00 95.38 370 ALA A C 1
ATOM 2623 O O . ALA A 1 370 ? 3.401 12.297 8.535 1.00 95.38 370 ALA A O 1
ATOM 2624 N N . GLY A 1 371 ? 2.502 13.437 6.841 1.00 92.12 371 GLY A N 1
ATOM 2625 C CA . GLY A 1 371 ? 1.436 14.034 7.643 1.00 92.12 371 GLY A CA 1
ATOM 2626 C C . GLY A 1 371 ? 1.977 14.804 8.856 1.00 92.12 371 GLY A C 1
ATOM 2627 O O . GLY A 1 371 ? 2.802 15.702 8.719 1.00 92.12 371 GLY A O 1
ATOM 2628 N N . SER A 1 372 ? 1.524 14.433 10.057 1.00 85.56 372 SER A N 1
ATOM 2629 C CA . SER A 1 372 ? 2.023 14.974 11.331 1.00 85.56 372 SER A CA 1
ATOM 2630 C C . SER A 1 372 ? 3.303 14.298 11.843 1.00 85.56 372 SER A C 1
ATOM 2632 O O . SER A 1 372 ? 3.850 14.724 12.858 1.00 85.56 372 SER A O 1
ATOM 2634 N N . CYS A 1 373 ? 3.789 13.244 11.180 1.00 86.31 373 CYS A N 1
ATOM 2635 C CA . CYS A 1 373 ? 5.019 12.553 11.548 1.00 86.31 373 CYS A CA 1
ATOM 2636 C C . CYS A 1 373 ? 6.240 13.280 10.972 1.00 86.31 373 CYS A C 1
ATOM 2638 O O . CYS A 1 373 ? 6.574 13.146 9.793 1.00 86.31 373 CYS A O 1
ATOM 2640 N N . THR A 1 374 ? 6.918 14.048 11.823 1.00 86.62 374 THR A N 1
ATOM 2641 C CA . THR A 1 374 ? 8.109 14.842 11.470 1.00 86.62 374 THR A CA 1
ATOM 2642 C C . THR A 1 374 ? 9.423 14.236 11.968 1.00 86.62 374 THR A C 1
ATOM 2644 O O . THR A 1 374 ? 10.490 14.764 11.672 1.00 86.62 374 THR A O 1
ATOM 2647 N N . SER A 1 375 ? 9.367 13.128 12.714 1.00 81.44 375 SER A N 1
ATOM 2648 C CA . SER A 1 375 ? 10.531 12.408 13.238 1.00 81.44 375 SER A CA 1
ATOM 2649 C C . SER A 1 375 ? 10.367 10.907 12.995 1.00 81.44 375 SER A C 1
ATOM 2651 O O . SER A 1 375 ? 9.307 10.353 13.275 1.00 81.44 375 SER A O 1
ATOM 2653 N N . GLY A 1 376 ? 11.396 10.257 12.443 1.00 81.38 376 GLY A N 1
ATOM 2654 C CA . GLY A 1 376 ? 11.412 8.816 12.144 1.00 81.38 376 GLY A CA 1
ATOM 2655 C C . GLY A 1 376 ? 10.627 8.380 10.897 1.00 81.38 376 GLY A C 1
ATOM 2656 O O . GLY A 1 376 ? 10.665 7.203 10.549 1.00 81.38 376 GLY A O 1
ATOM 2657 N N . CYS A 1 377 ? 9.938 9.301 10.214 1.00 89.56 377 CYS A N 1
ATOM 2658 C CA . CYS A 1 377 ? 9.246 9.062 8.938 1.00 89.56 377 CYS A CA 1
ATOM 2659 C C . CYS A 1 377 ? 10.090 9.467 7.718 1.00 89.56 377 CYS A C 1
ATOM 2661 O O . CYS A 1 377 ? 9.558 9.803 6.668 1.00 89.56 377 CYS A O 1
ATOM 2663 N N . ASN A 1 378 ? 11.412 9.501 7.851 1.00 94.31 378 ASN A N 1
ATOM 2664 C CA . ASN A 1 378 ? 12.323 9.760 6.743 1.00 94.31 378 ASN A CA 1
ATOM 2665 C C . ASN A 1 378 ? 12.324 8.579 5.769 1.00 94.31 378 ASN A C 1
ATOM 2667 O O . ASN A 1 378 ? 12.654 7.452 6.143 1.00 94.31 378 ASN A O 1
ATOM 2671 N N . SER A 1 379 ? 11.941 8.863 4.525 1.00 97.75 379 SER A N 1
ATOM 2672 C CA . SER A 1 379 ? 11.928 7.983 3.356 1.00 97.75 379 SER A CA 1
ATOM 2673 C C . SER A 1 379 ? 11.061 6.729 3.464 1.00 97.75 379 SER A C 1
ATOM 2675 O O . SER A 1 379 ? 10.911 6.020 2.470 1.00 97.75 379 SER A O 1
ATOM 2677 N N . ILE A 1 380 ? 10.460 6.461 4.626 1.00 97.12 380 ILE A N 1
ATOM 2678 C CA . ILE A 1 380 ? 9.497 5.389 4.837 1.00 97.12 380 ILE A CA 1
ATOM 2679 C C . ILE A 1 380 ? 8.504 5.743 5.955 1.00 97.12 380 ILE A C 1
ATOM 2681 O O . ILE A 1 380 ? 8.895 6.256 7.004 1.00 97.12 380 ILE A O 1
ATOM 2685 N N . ALA A 1 381 ? 7.216 5.471 5.745 1.00 94.62 381 ALA A N 1
ATOM 2686 C CA . ALA A 1 381 ? 6.171 5.704 6.744 1.00 94.62 381 ALA A CA 1
ATOM 2687 C C . ALA A 1 381 ? 4.987 4.745 6.568 1.00 94.62 381 ALA A C 1
ATOM 2689 O O . ALA A 1 381 ? 4.726 4.259 5.465 1.00 94.62 381 ALA A O 1
ATOM 2690 N N . LYS A 1 382 ? 4.252 4.506 7.660 1.00 90.94 382 LYS A N 1
ATOM 2691 C CA . LYS A 1 382 ? 3.064 3.646 7.713 1.00 90.94 382 LYS A CA 1
ATOM 2692 C C . LYS A 1 382 ? 1.813 4.462 8.040 1.00 90.94 382 LYS A C 1
ATOM 2694 O O . LYS A 1 382 ? 1.787 5.153 9.053 1.00 90.94 382 LYS A O 1
ATOM 2699 N N . TRP A 1 383 ? 0.775 4.328 7.228 1.00 87.69 383 TRP A N 1
ATOM 2700 C CA . TRP A 1 383 ? -0.567 4.860 7.451 1.00 87.69 383 TRP A CA 1
ATOM 2701 C C . TRP A 1 383 ? -1.503 3.754 7.928 1.00 87.69 383 TRP A C 1
ATOM 2703 O O . TRP A 1 383 ? -1.596 2.709 7.284 1.00 87.69 383 TRP A O 1
ATOM 2713 N N . ASP A 1 384 ? -2.209 4.000 9.025 1.00 73.06 384 ASP A N 1
ATOM 2714 C CA . ASP A 1 384 ? -3.126 3.051 9.680 1.00 73.06 384 ASP A CA 1
ATOM 2715 C C . ASP A 1 384 ? -4.615 3.312 9.383 1.00 73.06 384 ASP A C 1
ATOM 2717 O O . ASP A 1 384 ? -5.499 2.709 9.989 1.00 73.06 384 ASP A O 1
ATOM 2721 N N . GLY A 1 385 ? -4.904 4.238 8.466 1.00 79.19 385 GLY A N 1
ATOM 2722 C CA . GLY A 1 385 ? -6.259 4.703 8.172 1.00 79.19 385 GLY A CA 1
ATOM 2723 C C . GLY A 1 385 ? -6.540 6.116 8.679 1.00 79.19 385 GLY A C 1
ATOM 2724 O O . GLY A 1 385 ? -7.408 6.778 8.108 1.00 79.19 385 GLY A O 1
ATOM 2725 N N . SER A 1 386 ? -5.790 6.604 9.672 1.00 78.12 386 SER A N 1
ATOM 2726 C CA . SER A 1 386 ? -5.983 7.939 10.253 1.00 78.12 386 SER A CA 1
ATOM 2727 C C . SER A 1 386 ? -4.693 8.742 10.426 1.00 78.12 386 SER A C 1
ATOM 2729 O O . SER A 1 386 ? -4.726 9.969 10.295 1.00 78.12 386 SER A O 1
ATOM 2731 N N . THR A 1 387 ? -3.562 8.091 10.702 1.00 79.69 387 THR A N 1
ATOM 2732 C CA . THR A 1 387 ? -2.291 8.760 10.993 1.00 79.69 387 THR A CA 1
ATOM 2733 C C . THR A 1 387 ? -1.100 8.080 10.329 1.00 79.69 387 THR A C 1
ATOM 2735 O O . THR A 1 387 ? -1.046 6.861 10.168 1.00 79.69 387 THR A O 1
ATOM 2738 N N . TRP A 1 388 ? -0.114 8.896 9.941 1.00 86.44 388 TRP A N 1
ATOM 2739 C CA . TRP A 1 388 ? 1.201 8.412 9.531 1.00 86.44 388 TRP A CA 1
ATOM 2740 C C . TRP A 1 388 ? 2.069 8.190 10.767 1.00 86.44 388 TRP A C 1
ATOM 2742 O O . TRP A 1 388 ? 2.115 9.031 11.664 1.00 86.44 388 TRP A O 1
ATOM 2752 N N . SER A 1 389 ? 2.785 7.073 10.786 1.00 80.19 389 SER A N 1
ATOM 2753 C CA . SER A 1 389 ? 3.663 6.653 11.873 1.00 80.19 389 SER A CA 1
ATOM 2754 C C . SER A 1 389 ? 5.018 6.176 11.339 1.00 80.19 389 SER A C 1
ATOM 2756 O O . SER A 1 389 ? 5.095 5.697 10.198 1.00 80.19 389 SER A O 1
ATOM 2758 N N . PRO A 1 390 ? 6.092 6.334 12.131 1.00 83.25 390 PRO A N 1
ATOM 2759 C CA . PRO A 1 390 ? 7.434 5.936 11.729 1.00 83.25 390 PRO A CA 1
ATOM 2760 C C . PRO A 1 390 ? 7.601 4.413 11.751 1.00 83.25 390 PRO A C 1
ATOM 2762 O O . PRO A 1 390 ? 6.953 3.714 12.531 1.00 83.25 390 PRO A O 1
ATOM 2765 N N . LEU A 1 391 ? 8.526 3.909 10.931 1.00 84.12 391 LEU A N 1
ATOM 2766 C CA . LEU A 1 391 ? 9.025 2.531 11.000 1.00 84.12 391 LEU A CA 1
ATOM 2767 C C . LEU A 1 391 ? 10.477 2.562 11.471 1.00 84.12 391 LEU A C 1
ATOM 2769 O O . LEU A 1 391 ? 11.415 2.687 10.678 1.00 84.12 391 LEU A O 1
ATOM 2773 N N . GLY A 1 392 ? 10.649 2.494 12.790 1.00 80.25 392 GLY A N 1
ATOM 2774 C CA . GLY A 1 392 ? 11.941 2.673 13.443 1.00 80.25 392 GLY A CA 1
ATOM 2775 C C . GLY A 1 392 ? 12.373 4.135 13.368 1.00 80.25 392 GLY A C 1
ATOM 2776 O O . GLY A 1 392 ? 11.586 5.037 13.645 1.00 80.25 392 GLY A O 1
ATOM 2777 N N . THR A 1 393 ? 13.619 4.381 12.970 1.00 85.31 393 THR A N 1
ATOM 2778 C CA . THR A 1 393 ? 14.150 5.735 12.721 1.00 85.31 393 THR A CA 1
ATOM 2779 C C . THR A 1 393 ? 14.178 6.087 11.227 1.00 85.31 393 THR A C 1
ATOM 2781 O O . THR A 1 393 ? 14.986 6.915 10.808 1.00 85.31 393 THR A O 1
ATOM 2784 N N . GLY A 1 394 ? 13.344 5.423 10.420 1.00 91.31 394 GLY A N 1
ATOM 2785 C CA . GLY A 1 394 ? 13.259 5.597 8.969 1.00 91.31 394 GLY A CA 1
ATOM 2786 C C . GLY A 1 394 ? 14.487 5.092 8.200 1.00 91.31 394 GLY A C 1
ATOM 2787 O O . GLY A 1 394 ? 15.281 4.305 8.719 1.00 91.31 394 GLY A O 1
ATOM 2788 N N . MET A 1 395 ? 14.650 5.551 6.958 1.00 94.81 395 MET A N 1
ATOM 2789 C CA . MET A 1 395 ? 15.788 5.232 6.083 1.00 94.81 395 MET A CA 1
ATOM 2790 C C . MET A 1 395 ? 16.676 6.456 5.865 1.00 94.81 395 MET A C 1
ATOM 2792 O O . MET A 1 395 ? 16.196 7.587 5.826 1.00 94.81 395 MET A O 1
ATOM 2796 N N . ASN A 1 396 ? 17.982 6.257 5.697 1.00 95.31 396 ASN A N 1
ATOM 2797 C CA . ASN A 1 396 ? 18.911 7.376 5.490 1.00 95.31 396 ASN A CA 1
ATOM 2798 C C . ASN A 1 396 ? 19.023 7.862 4.029 1.00 95.31 396 ASN A C 1
ATOM 2800 O O . ASN A 1 396 ? 19.834 8.744 3.749 1.00 95.31 396 ASN A O 1
ATOM 2804 N N . ASN A 1 397 ? 18.280 7.254 3.105 1.00 97.38 397 ASN A N 1
ATOM 2805 C CA . ASN A 1 397 ? 18.206 7.611 1.689 1.00 97.38 397 ASN A CA 1
ATOM 2806 C C . ASN A 1 397 ? 16.927 7.001 1.086 1.00 97.38 397 ASN A C 1
ATOM 2808 O O . ASN A 1 397 ? 16.187 6.287 1.767 1.00 97.38 397 ASN A O 1
ATOM 2812 N N . ASP A 1 398 ? 16.719 7.244 -0.200 1.00 98.12 398 ASP A N 1
ATOM 2813 C CA . ASP A 1 398 ? 15.495 6.949 -0.929 1.00 98.12 398 ASP A CA 1
ATOM 2814 C C . ASP A 1 398 ? 15.122 5.465 -0.923 1.00 98.12 398 ASP A C 1
ATOM 2816 O O . ASP A 1 398 ? 15.967 4.567 -1.061 1.00 98.12 398 ASP A O 1
ATOM 2820 N N . VAL A 1 399 ? 13.814 5.226 -0.829 1.00 98.75 399 VAL A N 1
ATOM 2821 C CA . VAL A 1 399 ? 13.182 3.913 -0.987 1.00 98.75 399 VAL A CA 1
ATOM 2822 C C . VAL A 1 399 ? 12.441 3.888 -2.319 1.00 98.75 399 VAL A C 1
ATOM 2824 O O . VAL A 1 399 ? 11.468 4.620 -2.493 1.00 98.75 399 VAL A O 1
ATOM 2827 N N . TYR A 1 400 ? 12.886 3.032 -3.239 1.00 98.75 400 TYR A N 1
ATOM 2828 C CA . TYR A 1 400 ? 12.306 2.882 -4.582 1.00 98.75 400 TYR A CA 1
ATOM 2829 C C . TYR A 1 400 ? 11.354 1.687 -4.694 1.00 98.75 400 TYR A C 1
ATOM 2831 O O . TYR A 1 400 ? 10.490 1.670 -5.564 1.00 98.75 400 TYR A O 1
ATOM 2839 N N . ALA A 1 401 ? 11.461 0.707 -3.792 1.00 98.50 401 ALA A N 1
ATOM 2840 C CA . ALA A 1 401 ? 10.635 -0.492 -3.806 1.00 98.50 401 ALA A CA 1
ATOM 2841 C C . ALA A 1 401 ? 10.131 -0.855 -2.409 1.00 98.50 401 ALA A C 1
ATOM 2843 O O . ALA A 1 401 ? 10.897 -0.878 -1.445 1.00 98.50 401 ALA A O 1
ATOM 2844 N N . LEU A 1 402 ? 8.849 -1.209 -2.325 1.00 98.25 402 LEU A N 1
ATOM 2845 C CA . LEU A 1 402 ? 8.225 -1.796 -1.145 1.00 98.25 402 LEU A CA 1
ATOM 2846 C C . LEU A 1 402 ? 7.455 -3.050 -1.552 1.00 98.25 402 LEU A C 1
ATOM 2848 O O . LEU A 1 402 ? 6.756 -3.047 -2.564 1.00 98.25 402 LEU A O 1
ATOM 2852 N N . ALA A 1 403 ? 7.552 -4.108 -0.753 1.00 95.44 403 ALA A N 1
ATOM 2853 C CA . ALA A 1 403 ? 6.748 -5.313 -0.925 1.00 95.44 403 ALA A CA 1
ATOM 2854 C C . ALA A 1 403 ? 6.354 -5.894 0.433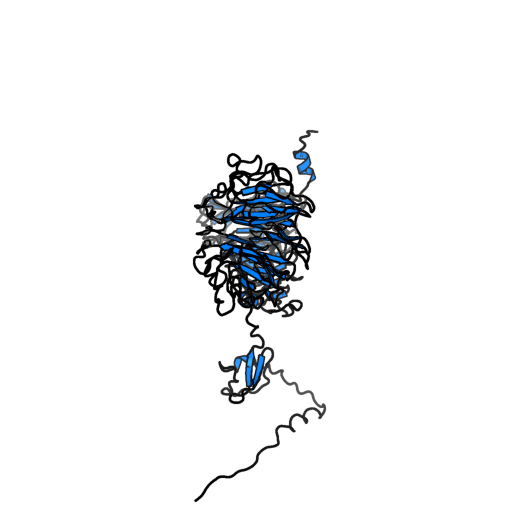 1.00 95.44 403 ALA A C 1
ATOM 2856 O O . ALA A 1 403 ? 7.111 -5.786 1.395 1.00 95.44 403 ALA A O 1
ATOM 2857 N N . ILE A 1 404 ? 5.183 -6.527 0.504 1.00 90.50 404 ILE A N 1
ATOM 2858 C CA . ILE A 1 404 ? 4.674 -7.162 1.725 1.00 90.50 404 ILE A CA 1
ATOM 2859 C C . ILE A 1 404 ? 4.530 -8.665 1.476 1.00 90.50 404 ILE A C 1
ATOM 2861 O O . ILE A 1 404 ? 3.958 -9.069 0.464 1.00 90.50 404 ILE A O 1
ATOM 2865 N N . SER A 1 405 ? 5.027 -9.486 2.403 1.00 85.81 405 SER A N 1
ATOM 2866 C CA . SER A 1 405 ? 4.805 -10.937 2.431 1.00 85.81 405 SER A CA 1
ATOM 2867 C C . SER A 1 405 ? 4.415 -11.372 3.838 1.00 85.81 405 SER A C 1
ATOM 2869 O O . SER A 1 405 ? 5.230 -11.345 4.756 1.00 85.81 405 SER A O 1
ATOM 2871 N N . GLY A 1 406 ? 3.151 -11.747 4.032 1.00 77.81 406 GLY A N 1
ATOM 2872 C CA . GLY A 1 406 ? 2.632 -12.046 5.366 1.00 77.81 406 GLY A CA 1
ATOM 2873 C C . GLY A 1 406 ? 2.790 -10.847 6.307 1.00 77.81 406 GLY A C 1
ATOM 2874 O O . GLY A 1 406 ? 2.222 -9.786 6.060 1.00 77.81 406 GLY A O 1
ATOM 2875 N N . THR A 1 407 ? 3.556 -11.027 7.381 1.00 76.06 407 THR A N 1
ATOM 2876 C CA . THR A 1 407 ? 3.881 -9.984 8.368 1.00 76.06 407 THR A CA 1
ATOM 2877 C C . THR A 1 407 ? 5.102 -9.156 7.987 1.00 76.06 407 THR A C 1
ATOM 2879 O O . THR A 1 407 ? 5.438 -8.211 8.686 1.00 76.06 407 THR A O 1
ATOM 2882 N N . ASP A 1 408 ? 5.798 -9.504 6.913 1.00 85.12 408 ASP A N 1
ATOM 2883 C CA . ASP A 1 408 ? 7.064 -8.879 6.564 1.00 85.12 408 ASP A CA 1
ATOM 2884 C C . ASP A 1 408 ? 6.848 -7.749 5.568 1.00 85.12 408 ASP A C 1
ATOM 2886 O O . ASP A 1 408 ? 6.157 -7.925 4.562 1.00 85.12 408 ASP A O 1
ATOM 2890 N N . ILE A 1 409 ? 7.495 -6.613 5.812 1.00 91.62 409 ILE A N 1
ATOM 2891 C CA . ILE A 1 409 ? 7.695 -5.570 4.815 1.00 91.62 409 ILE A CA 1
ATOM 2892 C C . ILE A 1 409 ? 9.156 -5.544 4.383 1.00 91.62 409 ILE A C 1
ATOM 2894 O O . ILE A 1 409 ? 10.079 -5.536 5.194 1.00 91.62 409 ILE A O 1
ATOM 2898 N N . TYR A 1 410 ? 9.361 -5.512 3.075 1.00 95.50 410 TYR A N 1
ATOM 2899 C CA . TYR A 1 410 ? 10.666 -5.398 2.450 1.00 95.50 410 TYR A CA 1
ATOM 2900 C C . TYR A 1 410 ? 10.797 -4.022 1.824 1.00 95.50 410 TYR A C 1
ATOM 2902 O O . TYR A 1 410 ? 9.899 -3.584 1.104 1.00 95.50 410 TYR A O 1
ATOM 2910 N N . ALA A 1 411 ? 11.928 -3.374 2.071 1.00 97.81 411 ALA A N 1
ATOM 2911 C CA . ALA A 1 411 ? 12.295 -2.113 1.450 1.00 97.81 411 ALA A CA 1
ATOM 2912 C C . ALA A 1 411 ? 13.533 -2.306 0.578 1.00 97.81 411 ALA A C 1
ATOM 2914 O O . ALA A 1 411 ? 14.506 -2.923 1.012 1.00 97.81 411 ALA A O 1
ATOM 2915 N N . GLY A 1 412 ? 13.490 -1.766 -0.638 1.00 98.25 412 GLY A N 1
ATOM 2916 C CA . GLY A 1 412 ? 14.604 -1.682 -1.576 1.00 98.25 412 GLY A CA 1
ATOM 2917 C C . GLY A 1 412 ? 14.832 -0.234 -2.004 1.00 98.25 412 GLY A C 1
ATOM 2918 O O . GLY A 1 412 ? 13.872 0.518 -2.170 1.00 98.25 412 GLY A O 1
ATOM 2919 N N . GLY A 1 413 ? 16.085 0.187 -2.156 1.00 98.19 413 GLY A N 1
ATOM 2920 C CA . GLY A 1 413 ? 16.382 1.561 -2.559 1.00 98.19 413 GLY A CA 1
ATOM 2921 C C . GLY A 1 413 ? 17.868 1.886 -2.622 1.00 98.19 413 GLY A C 1
ATOM 2922 O O . GLY A 1 413 ? 18.695 1.027 -2.940 1.00 98.19 413 GLY A O 1
ATOM 2923 N N . ASN A 1 414 ? 18.208 3.137 -2.312 1.00 97.44 414 ASN A N 1
ATOM 2924 C CA . ASN A 1 414 ? 19.588 3.633 -2.257 1.00 97.44 414 ASN A CA 1
ATOM 2925 C C . ASN A 1 414 ? 20.098 3.859 -0.820 1.00 97.44 414 ASN A C 1
ATOM 2927 O O . ASN A 1 414 ? 21.192 4.386 -0.612 1.00 97.44 414 ASN A O 1
ATOM 2931 N N . PHE A 1 415 ? 19.315 3.475 0.189 1.00 96.88 415 PHE A N 1
ATOM 2932 C CA . PHE A 1 415 ? 19.701 3.599 1.593 1.00 96.88 415 PHE A CA 1
ATOM 2933 C C . PHE A 1 415 ? 20.878 2.691 1.953 1.00 96.88 415 PHE A C 1
ATOM 2935 O O . PHE A 1 415 ? 21.055 1.604 1.408 1.00 96.88 415 PHE A O 1
ATOM 2942 N N . THR A 1 416 ? 21.679 3.133 2.915 1.00 94.62 416 THR A N 1
ATOM 2943 C CA . THR A 1 416 ? 22.765 2.342 3.514 1.00 94.62 416 THR A CA 1
ATOM 2944 C C . THR A 1 416 ? 22.490 1.991 4.974 1.00 94.62 416 THR A C 1
ATOM 2946 O O . THR A 1 416 ? 23.246 1.217 5.558 1.00 94.62 416 THR A O 1
ATOM 2949 N N . SER A 1 417 ? 21.412 2.534 5.547 1.00 91.50 417 SER A N 1
ATOM 2950 C CA . SER A 1 417 ? 20.899 2.203 6.873 1.00 91.50 417 SER A CA 1
ATOM 2951 C C . SER A 1 417 ? 19.370 2.233 6.877 1.00 91.50 417 SER A C 1
ATOM 2953 O O . SER A 1 417 ? 18.761 3.147 6.316 1.00 91.50 417 SER A O 1
ATOM 2955 N N . ALA A 1 418 ? 18.781 1.260 7.565 1.00 91.81 418 ALA A N 1
ATOM 2956 C CA . ALA A 1 418 ? 17.357 1.120 7.819 1.00 91.81 418 ALA A CA 1
ATOM 2957 C C . ALA A 1 418 ? 17.130 1.035 9.332 1.00 91.81 418 ALA A C 1
ATOM 2959 O O . ALA A 1 418 ? 17.583 0.091 9.980 1.00 91.81 418 ALA A O 1
ATOM 2960 N N . GLY A 1 419 ? 16.483 2.035 9.928 1.00 86.62 419 GLY A N 1
ATOM 2961 C CA . GLY A 1 419 ? 16.393 2.141 11.381 1.00 86.62 419 GLY A CA 1
ATOM 2962 C C . GLY A 1 419 ? 17.778 2.133 12.048 1.00 86.62 419 GLY A C 1
ATOM 2963 O O . GLY A 1 419 ? 18.696 2.843 11.635 1.00 86.62 419 GLY A O 1
ATOM 2964 N N . SER A 1 420 ? 17.945 1.269 13.053 1.00 82.69 420 SER A N 1
ATOM 2965 C CA . SER A 1 420 ? 19.236 0.995 13.702 1.00 82.69 420 SER A CA 1
ATOM 2966 C C . SER A 1 420 ? 20.113 -0.018 12.948 1.00 82.69 420 SER A C 1
ATOM 2968 O O . SER A 1 420 ? 21.275 -0.215 13.314 1.00 82.69 420 SER A O 1
ATOM 2970 N N . CYS A 1 421 ? 19.599 -0.659 11.895 1.00 84.44 421 CYS A N 1
ATOM 2971 C CA . CYS A 1 421 ? 20.361 -1.590 11.075 1.00 84.44 421 CYS A CA 1
ATOM 2972 C C . CYS A 1 421 ? 21.163 -0.830 10.017 1.00 84.44 421 CYS A C 1
ATOM 2974 O O . CYS A 1 421 ? 20.614 -0.199 9.118 1.00 84.44 421 CYS A O 1
ATOM 2976 N N . THR A 1 422 ? 22.485 -0.889 10.117 1.00 85.62 422 THR A N 1
ATOM 2977 C CA . THR A 1 422 ? 23.400 -0.171 9.222 1.00 85.62 422 THR A CA 1
ATOM 2978 C C . THR A 1 422 ? 23.989 -1.095 8.159 1.00 85.62 422 THR A C 1
ATOM 2980 O O . THR A 1 422 ? 23.825 -2.318 8.205 1.00 85.62 422 THR A O 1
ATOM 2983 N N . SER A 1 423 ? 24.742 -0.523 7.219 1.00 76.38 423 SER A N 1
ATOM 2984 C CA . SER A 1 423 ? 25.509 -1.272 6.218 1.00 76.38 423 SER A CA 1
ATOM 2985 C C . SER A 1 423 ? 26.472 -2.286 6.843 1.00 76.38 423 SER A C 1
ATOM 2987 O O . SER A 1 423 ? 26.631 -3.377 6.299 1.00 76.38 423 SER A O 1
ATOM 2989 N N . GLY A 1 424 ? 27.046 -1.978 8.013 1.00 73.94 424 GLY A N 1
ATOM 2990 C CA . GLY A 1 424 ? 27.894 -2.901 8.776 1.00 73.94 424 GLY A CA 1
ATOM 2991 C C . GLY A 1 424 ? 27.161 -4.165 9.239 1.00 73.94 424 GLY A C 1
ATOM 2992 O O . GLY A 1 424 ? 27.787 -5.209 9.385 1.00 73.94 424 GLY A O 1
ATOM 2993 N N . ASN A 1 425 ? 25.835 -4.086 9.384 1.00 74.69 425 ASN A N 1
ATOM 2994 C CA . ASN A 1 425 ? 24.964 -5.196 9.772 1.00 74.69 425 ASN A CA 1
ATOM 2995 C C . ASN A 1 425 ? 24.176 -5.777 8.584 1.00 74.69 425 ASN A C 1
ATOM 2997 O O . ASN A 1 425 ? 23.306 -6.616 8.790 1.00 74.69 425 ASN A O 1
ATOM 3001 N N . GLY A 1 426 ? 24.470 -5.348 7.349 1.00 79.44 426 GLY A N 1
ATOM 3002 C CA . GLY A 1 426 ? 23.901 -5.914 6.123 1.00 79.44 426 GLY A CA 1
ATOM 3003 C C . GLY A 1 426 ? 22.643 -5.232 5.570 1.00 79.44 426 GLY A C 1
ATOM 3004 O O . GLY A 1 426 ? 22.169 -5.637 4.511 1.00 79.44 426 GLY A O 1
ATOM 3005 N N . CYS A 1 427 ? 22.127 -4.166 6.193 1.00 87.38 427 CYS A N 1
ATOM 3006 C CA . CYS A 1 427 ? 20.979 -3.399 5.673 1.00 87.38 427 CYS A CA 1
ATOM 3007 C C . CYS A 1 427 ? 21.389 -2.365 4.613 1.00 87.38 427 CYS A C 1
ATOM 3009 O O . CYS A 1 427 ? 21.047 -1.185 4.691 1.00 87.38 427 CYS A O 1
ATOM 3011 N N . ASN A 1 428 ? 22.163 -2.804 3.622 1.00 92.00 428 ASN A N 1
ATOM 3012 C CA . ASN A 1 428 ? 22.579 -1.968 2.506 1.00 92.00 428 ASN A CA 1
ATOM 3013 C C . ASN A 1 428 ? 21.604 -2.162 1.340 1.00 92.00 428 ASN A C 1
ATOM 3015 O O . ASN A 1 428 ? 21.606 -3.228 0.718 1.00 92.00 428 ASN A O 1
ATOM 3019 N N . ARG A 1 429 ? 20.784 -1.141 1.061 1.00 96.12 429 ARG A N 1
ATOM 3020 C CA . ARG A 1 429 ? 19.847 -1.015 -0.076 1.00 96.12 429 ARG A CA 1
ATOM 3021 C C . ARG A 1 429 ? 18.711 -2.024 -0.157 1.00 9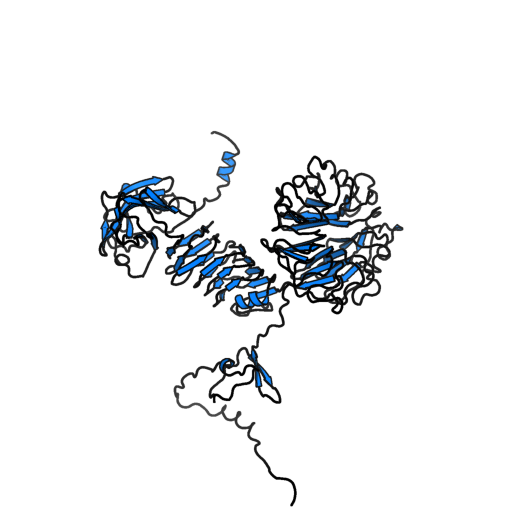6.12 429 ARG A C 1
ATOM 3023 O O . ARG A 1 429 ? 17.825 -1.862 -0.992 1.00 96.12 429 ARG A O 1
ATOM 3030 N N . ILE A 1 430 ? 18.721 -3.039 0.698 1.00 96.62 430 ILE A N 1
ATOM 3031 C CA . ILE A 1 430 ? 17.608 -3.950 0.917 1.00 96.62 430 ILE A CA 1
ATOM 3032 C C . ILE A 1 430 ? 17.540 -4.336 2.393 1.00 96.62 430 ILE A C 1
ATOM 3034 O O . ILE A 1 430 ? 18.554 -4.673 3.006 1.00 96.62 430 ILE A O 1
ATOM 3038 N N . ALA A 1 431 ? 16.347 -4.265 2.968 1.00 95.56 431 ALA A N 1
ATOM 3039 C CA . ALA A 1 431 ? 16.099 -4.600 4.363 1.00 95.56 431 ALA A CA 1
ATOM 3040 C C . ALA A 1 431 ? 14.679 -5.141 4.529 1.00 95.56 431 ALA A C 1
ATOM 3042 O O . ALA A 1 431 ? 13.797 -4.879 3.707 1.00 95.56 431 ALA A O 1
ATOM 3043 N N . LYS A 1 432 ? 14.471 -5.898 5.602 1.00 92.69 432 LYS A N 1
ATOM 3044 C CA . LYS A 1 432 ? 13.172 -6.431 5.997 1.00 92.69 432 LYS A CA 1
ATOM 3045 C C . LYS A 1 432 ? 12.843 -5.950 7.400 1.00 92.69 432 LYS A C 1
ATOM 3047 O O . LYS A 1 432 ? 13.669 -6.091 8.297 1.00 92.69 432 LYS A O 1
ATOM 3052 N N . ASP A 1 433 ? 11.629 -5.472 7.595 1.00 87.31 433 ASP A N 1
ATOM 3053 C CA . ASP A 1 433 ? 11.031 -5.306 8.913 1.00 87.31 433 ASP A CA 1
ATOM 3054 C C . ASP A 1 433 ? 9.903 -6.326 9.063 1.00 87.31 433 ASP A C 1
ATOM 3056 O O . ASP A 1 433 ? 9.081 -6.509 8.163 1.00 87.31 433 ASP A O 1
ATOM 3060 N N . SER A 1 434 ? 9.901 -7.041 10.180 1.00 79.31 434 SER A N 1
ATOM 3061 C CA . SER A 1 434 ? 8.827 -7.973 10.503 1.00 79.31 434 SER A CA 1
ATOM 3062 C C . SER A 1 434 ? 7.843 -7.219 11.382 1.00 79.31 434 SER A C 1
ATOM 3064 O O . SER A 1 434 ? 8.184 -6.841 12.501 1.00 79.31 434 SER A O 1
ATOM 3066 N N . ILE A 1 435 ? 6.615 -7.021 10.908 1.00 69.69 435 ILE A N 1
ATOM 3067 C CA . ILE A 1 435 ? 5.532 -6.535 11.759 1.00 69.69 435 ILE A CA 1
ATOM 3068 C C . ILE A 1 435 ? 5.420 -7.505 12.934 1.00 69.69 435 ILE A C 1
ATOM 3070 O O . ILE A 1 435 ? 5.250 -8.709 12.730 1.00 69.69 435 ILE A O 1
ATOM 3074 N N . ALA A 1 436 ? 5.514 -6.976 14.153 1.00 73.50 436 ALA A N 1
ATOM 3075 C CA . ALA A 1 436 ? 5.330 -7.752 15.367 1.00 73.50 436 ALA A CA 1
ATOM 3076 C C . ALA A 1 436 ? 3.968 -8.446 15.324 1.00 73.50 436 ALA A C 1
ATOM 3078 O O . ALA A 1 436 ? 2.951 -7.782 15.500 1.00 73.50 436 ALA A O 1
ATOM 3079 N N . LEU A 1 437 ? 3.924 -9.752 15.072 1.00 78.12 437 LEU A N 1
ATOM 3080 C CA . LEU A 1 437 ? 2.702 -10.529 15.216 1.00 78.12 437 LEU A CA 1
ATOM 3081 C C . LEU A 1 437 ? 2.777 -11.295 16.524 1.00 78.12 437 LEU A C 1
ATOM 3083 O O . LEU A 1 437 ? 3.634 -12.158 16.704 1.00 78.12 437 LEU A O 1
ATOM 3087 N N . VAL A 1 438 ? 1.851 -10.985 17.418 1.00 83.94 438 VAL A N 1
ATOM 3088 C CA . VAL A 1 438 ? 1.718 -11.661 18.702 1.00 83.94 438 VAL A CA 1
ATOM 3089 C C . VAL A 1 438 ? 0.290 -12.149 18.886 1.00 83.94 438 VAL A C 1
ATOM 3091 O O . VAL A 1 438 ? -0.650 -11.652 18.260 1.00 83.94 438 VAL A O 1
ATOM 3094 N N . PHE A 1 439 ? 0.118 -13.133 19.755 1.00 85.44 439 PHE A N 1
ATOM 3095 C CA . PHE A 1 439 ? -1.170 -13.754 20.013 1.00 85.44 439 PHE A CA 1
ATOM 3096 C C . PHE A 1 439 ? -1.571 -13.527 21.465 1.00 85.44 439 PHE A C 1
ATOM 3098 O O . PHE A 1 439 ? -0.721 -13.533 22.352 1.00 85.44 439 PHE A O 1
ATOM 3105 N N . ALA A 1 440 ? -2.861 -13.328 21.713 1.00 92.69 440 ALA A N 1
ATOM 3106 C CA . ALA A 1 440 ? -3.395 -13.171 23.058 1.00 92.69 440 ALA A CA 1
ATOM 3107 C C . ALA A 1 440 ? -4.536 -14.155 23.296 1.00 92.69 440 ALA A C 1
ATOM 3109 O O . ALA A 1 440 ? -5.544 -14.120 22.598 1.00 92.69 440 ALA A O 1
ATOM 3110 N N . ASP A 1 441 ? -4.428 -14.992 24.313 1.00 91.88 441 ASP A N 1
ATOM 3111 C CA . ASP A 1 441 ? -5.455 -15.952 24.713 1.00 91.88 441 ASP A CA 1
ATOM 3112 C C . ASP A 1 441 ? -5.401 -16.064 26.234 1.00 91.88 441 ASP A C 1
ATOM 3114 O O . ASP A 1 441 ? -4.339 -16.413 26.746 1.00 91.88 441 ASP A O 1
ATOM 3118 N N . PRO A 1 442 ? -6.492 -15.806 26.976 1.00 86.56 442 PRO A N 1
ATOM 3119 C CA . PRO A 1 442 ? -6.450 -15.798 28.437 1.00 86.56 442 PRO A CA 1
ATOM 3120 C C . PRO A 1 442 ? -6.092 -17.164 29.042 1.00 86.56 442 PRO A C 1
ATOM 3122 O O . PRO A 1 442 ? -5.737 -17.242 30.215 1.00 86.56 442 PRO A O 1
ATOM 3125 N N . THR A 1 443 ? -6.160 -18.245 28.258 1.00 83.75 443 THR A N 1
ATOM 3126 C CA . THR A 1 443 ? -5.714 -19.589 28.654 1.00 83.75 443 THR A CA 1
ATOM 3127 C C . THR A 1 443 ? -4.234 -19.856 28.366 1.00 83.75 443 THR A C 1
ATOM 3129 O O . THR A 1 443 ? -3.702 -20.876 28.798 1.00 83.75 443 THR A O 1
ATOM 3132 N N . GLY A 1 444 ? -3.568 -18.971 27.619 1.00 80.88 444 GLY A N 1
ATOM 3133 C CA . GLY A 1 444 ? -2.202 -19.155 27.129 1.00 80.88 444 GLY A CA 1
ATOM 3134 C C . GLY A 1 444 ? -2.075 -20.170 25.987 1.00 80.88 444 GLY A C 1
ATOM 3135 O O . GLY A 1 444 ? -0.958 -20.498 25.595 1.00 80.88 444 GLY A O 1
ATOM 3136 N N . ALA A 1 445 ? -3.185 -20.688 25.446 1.00 78.75 445 ALA A N 1
ATOM 3137 C CA . ALA A 1 445 ? -3.143 -21.716 24.410 1.00 78.75 445 ALA A CA 1
ATOM 3138 C C . ALA A 1 445 ? -2.860 -21.145 23.012 1.00 78.75 445 ALA A C 1
ATOM 3140 O O . ALA A 1 445 ? -2.104 -21.748 22.251 1.00 78.75 445 ALA A O 1
ATOM 3141 N N . CYS A 1 446 ? -3.498 -20.025 22.645 1.00 78.81 446 CYS A N 1
ATOM 3142 C CA . CYS A 1 446 ? -3.387 -19.348 21.343 1.00 78.81 446 CYS A CA 1
ATOM 3143 C C . CYS A 1 446 ? -3.467 -20.288 20.123 1.00 78.81 446 CYS A C 1
ATOM 3145 O O . CYS A 1 446 ? -2.879 -20.002 19.077 1.00 78.81 446 CYS A O 1
ATOM 3147 N N . GLY A 1 447 ? -4.128 -21.444 20.240 1.00 74.25 447 GLY A N 1
ATOM 3148 C CA . GLY A 1 447 ? -4.138 -22.479 19.200 1.00 74.25 447 GLY A CA 1
ATOM 3149 C C . GLY A 1 447 ? -2.747 -22.991 18.785 1.00 74.25 447 GLY A C 1
ATOM 3150 O O . GLY A 1 447 ? -2.582 -23.407 17.643 1.00 74.25 447 GLY A O 1
ATOM 3151 N N . GLY A 1 448 ? -1.743 -22.920 19.668 1.00 68.62 448 GLY A N 1
ATOM 3152 C CA . GLY A 1 448 ? -0.353 -23.300 19.385 1.00 68.62 448 GLY A CA 1
ATOM 3153 C C . GLY A 1 448 ? 0.490 -22.217 18.700 1.00 68.62 448 GLY A C 1
ATOM 3154 O O . GLY A 1 448 ? 1.642 -22.475 18.356 1.00 68.62 448 GLY A O 1
ATOM 3155 N N . ASN A 1 449 ? -0.055 -21.013 18.500 1.00 69.12 449 ASN A N 1
ATOM 3156 C CA . ASN A 1 449 ? 0.681 -19.889 17.924 1.00 69.12 449 ASN A CA 1
ATOM 3157 C C . ASN A 1 449 ? 1.573 -19.198 18.969 1.00 69.12 449 ASN A C 1
ATOM 3159 O O . ASN A 1 449 ? 1.223 -19.136 20.144 1.00 69.12 449 ASN A O 1
ATOM 3163 N N . SER A 1 450 ? 2.708 -18.643 18.535 1.00 70.56 450 SER A N 1
ATOM 3164 C CA . SER A 1 450 ? 3.714 -18.016 19.403 1.00 70.56 450 SER A CA 1
ATOM 3165 C C . SER A 1 450 ? 4.257 -16.719 18.775 1.00 70.56 450 SER A C 1
ATOM 3167 O O . SER A 1 450 ? 4.383 -16.681 17.547 1.00 70.56 450 SER A O 1
ATOM 3169 N N . PRO A 1 451 ? 4.588 -15.675 19.567 1.00 73.38 451 PRO A N 1
ATOM 3170 C CA . PRO A 1 451 ? 4.463 -15.604 21.030 1.00 73.38 451 PRO A CA 1
ATOM 3171 C C . PRO A 1 451 ? 3.002 -15.459 21.484 1.00 73.38 451 PRO A C 1
ATOM 3173 O O . PRO A 1 451 ? 2.229 -14.712 20.883 1.00 73.38 451 PRO A O 1
ATOM 3176 N N . CYS A 1 452 ? 2.629 -16.194 22.537 1.00 81.06 452 CYS A N 1
ATOM 3177 C CA . CYS A 1 452 ? 1.286 -16.194 23.120 1.00 81.06 452 CYS A CA 1
ATOM 3178 C C . CYS A 1 452 ? 1.296 -15.535 24.498 1.00 81.06 452 CYS A C 1
ATOM 3180 O O . CYS A 1 452 ? 2.086 -15.908 25.362 1.00 81.06 452 CYS A O 1
ATOM 3182 N N . TYR A 1 453 ? 0.389 -14.590 24.713 1.00 86.00 453 TYR A N 1
ATOM 3183 C CA . TYR A 1 453 ? 0.234 -13.869 25.967 1.00 86.00 453 TYR A CA 1
ATOM 3184 C C . TYR A 1 453 ? -1.125 -14.177 26.596 1.00 86.00 453 TYR A C 1
ATOM 3186 O O . TYR A 1 453 ? -2.159 -14.117 25.931 1.00 86.00 453 TYR A O 1
ATOM 3194 N N . ALA A 1 454 ? -1.137 -14.430 27.906 1.00 87.88 454 ALA A N 1
ATOM 3195 C CA . ALA A 1 454 ? -2.380 -14.558 28.673 1.00 87.88 454 ALA A CA 1
ATOM 3196 C C . ALA A 1 454 ? -3.095 -13.210 28.900 1.00 87.88 454 ALA A C 1
ATOM 3198 O O . ALA A 1 454 ? -4.288 -13.168 29.191 1.00 87.88 454 ALA A O 1
ATOM 3199 N N . SER A 1 455 ? -2.363 -12.105 28.750 1.00 90.94 455 SER A N 1
ATOM 3200 C CA . SER A 1 455 ? -2.861 -10.733 28.856 1.00 90.94 455 SER A CA 1
ATOM 3201 C C . SER A 1 455 ? -2.901 -10.085 27.475 1.00 90.94 455 SER A C 1
ATOM 3203 O O . SER A 1 455 ? -1.917 -10.102 26.729 1.00 90.94 455 SER A O 1
ATOM 3205 N N . LEU A 1 456 ? -4.035 -9.468 27.153 1.00 91.94 456 LEU A N 1
ATOM 3206 C CA . LEU A 1 456 ? -4.198 -8.639 25.972 1.00 91.94 456 LEU A CA 1
ATOM 3207 C C . LEU A 1 456 ? -3.341 -7.373 26.078 1.00 91.94 456 LEU A C 1
ATOM 3209 O O . LEU A 1 456 ? -2.747 -6.970 25.083 1.00 91.94 456 LEU A O 1
ATOM 3213 N N . GLN A 1 457 ? -3.195 -6.780 27.270 1.00 91.12 457 GLN A N 1
ATOM 3214 C CA . GLN A 1 457 ? -2.321 -5.616 27.451 1.00 91.12 457 GLN A CA 1
ATOM 3215 C C . GLN A 1 457 ? -0.842 -5.960 27.228 1.00 91.12 457 GLN A C 1
ATOM 3217 O O . GLN A 1 457 ? -0.131 -5.211 26.558 1.00 91.12 457 GLN A O 1
ATOM 3222 N N . SER A 1 458 ? -0.368 -7.095 27.748 1.00 85.25 458 SER A N 1
ATOM 3223 C CA . SER A 1 458 ? 0.998 -7.571 27.506 1.00 85.25 458 SER A CA 1
ATOM 3224 C C . SER A 1 458 ? 1.244 -7.839 26.025 1.00 85.25 458 SER A C 1
ATOM 3226 O O . SER A 1 458 ? 2.296 -7.458 25.517 1.00 85.25 458 SER A O 1
ATOM 3228 N N . ALA A 1 459 ? 0.265 -8.418 25.324 1.00 86.12 459 ALA A N 1
ATOM 3229 C CA . ALA A 1 459 ? 0.342 -8.606 23.881 1.00 86.12 459 ALA A CA 1
ATOM 3230 C C . ALA A 1 459 ? 0.458 -7.263 23.142 1.00 86.12 459 ALA A C 1
ATOM 3232 O O . ALA A 1 459 ? 1.345 -7.101 22.313 1.00 86.12 459 ALA A O 1
ATOM 3233 N N . ILE A 1 460 ? -0.367 -6.266 23.479 1.00 83.31 460 ILE A N 1
ATOM 3234 C CA . ILE A 1 460 ? -0.284 -4.915 22.890 1.00 83.31 460 ILE A CA 1
ATOM 3235 C C . ILE A 1 460 ? 1.108 -4.311 23.088 1.00 83.31 460 ILE A C 1
ATOM 3237 O O . ILE A 1 460 ? 1.710 -3.799 22.143 1.00 83.31 460 ILE A O 1
ATOM 3241 N N . ASN A 1 461 ? 1.631 -4.396 24.311 1.00 79.81 461 ASN A N 1
ATOM 3242 C CA . ASN A 1 461 ? 2.946 -3.860 24.646 1.00 79.81 461 ASN A CA 1
ATOM 3243 C C . ASN A 1 461 ? 4.059 -4.575 23.865 1.00 79.81 461 ASN A C 1
ATOM 3245 O O . ASN A 1 461 ? 4.995 -3.924 23.407 1.00 79.81 461 ASN A O 1
ATOM 3249 N N . ALA A 1 462 ? 3.944 -5.895 23.692 1.00 72.00 462 ALA A N 1
ATOM 3250 C CA . ALA A 1 462 ? 4.904 -6.705 22.951 1.00 72.00 462 ALA A CA 1
ATOM 3251 C C . ALA A 1 462 ? 4.849 -6.469 21.436 1.00 72.00 462 ALA A C 1
ATOM 3253 O O . ALA A 1 462 ? 5.893 -6.450 20.786 1.00 72.00 462 ALA A O 1
ATOM 3254 N N . ALA A 1 463 ? 3.654 -6.261 20.875 1.00 76.75 463 ALA A N 1
ATOM 3255 C CA . ALA A 1 463 ? 3.505 -5.923 19.463 1.00 76.75 463 ALA A CA 1
ATOM 3256 C C . ALA A 1 463 ? 4.119 -4.542 19.155 1.00 76.75 463 ALA A C 1
ATOM 3258 O O . ALA A 1 463 ? 4.704 -4.320 18.094 1.00 76.75 463 ALA A O 1
ATOM 3259 N N . GLY A 1 464 ? 4.003 -3.600 20.094 1.00 69.69 464 GLY A N 1
ATOM 3260 C CA . GLY A 1 464 ? 4.525 -2.248 19.928 1.00 69.69 464 GLY A CA 1
ATOM 3261 C C . GLY A 1 464 ? 3.839 -1.471 18.797 1.00 69.69 464 GLY A C 1
ATOM 3262 O O . GLY A 1 464 ? 2.808 -1.871 18.251 1.00 69.69 464 GLY A O 1
ATOM 3263 N N . ALA A 1 465 ? 4.388 -0.306 18.450 1.00 64.75 465 ALA A N 1
ATOM 3264 C CA . ALA A 1 465 ? 3.819 0.541 17.404 1.00 64.75 465 ALA A CA 1
ATOM 3265 C C . ALA A 1 465 ? 3.878 -0.152 16.039 1.00 64.75 465 ALA A C 1
ATOM 3267 O O . ALA A 1 465 ? 4.938 -0.582 15.598 1.00 64.75 465 ALA A O 1
ATOM 3268 N N . GLY A 1 466 ? 2.733 -0.244 15.363 1.00 64.62 466 GLY A N 1
ATOM 3269 C CA . GLY A 1 466 ? 2.614 -0.860 14.048 1.00 64.62 466 GLY A CA 1
ATOM 3270 C C . GLY A 1 466 ? 2.422 -2.380 14.052 1.00 64.62 466 GLY A C 1
ATOM 3271 O O . GLY A 1 466 ? 2.101 -2.905 12.983 1.00 64.62 466 GLY A O 1
ATOM 3272 N N . GLY A 1 467 ? 2.559 -3.047 15.206 1.00 75.44 467 GLY A N 1
ATOM 3273 C CA . GLY A 1 467 ? 2.365 -4.489 15.381 1.00 75.44 467 GLY A CA 1
ATOM 3274 C C . GLY A 1 467 ? 0.910 -4.954 15.252 1.00 75.44 467 GLY A C 1
ATOM 3275 O O . GLY A 1 467 ? -0.031 -4.163 15.322 1.00 75.44 467 GLY A O 1
ATOM 3276 N N . GLU A 1 468 ? 0.722 -6.257 15.075 1.00 83.38 468 GLU A N 1
ATOM 3277 C CA . GLU A 1 468 ? -0.563 -6.950 15.060 1.00 83.38 468 GLU A CA 1
ATOM 3278 C C . GLU A 1 468 ? -0.694 -7.857 16.294 1.00 83.38 468 GLU A C 1
ATOM 3280 O O . GLU A 1 468 ? 0.177 -8.673 16.593 1.00 83.38 468 GLU A O 1
ATOM 3285 N N . VAL A 1 469 ? -1.823 -7.750 16.991 1.00 90.06 469 VAL A N 1
ATOM 3286 C CA . VAL A 1 469 ? -2.227 -8.666 18.058 1.00 90.06 469 VAL A CA 1
ATOM 3287 C C . VAL A 1 469 ? -3.419 -9.479 17.570 1.00 90.06 469 VAL A C 1
ATOM 3289 O O . VAL A 1 469 ? -4.487 -8.925 17.302 1.00 90.06 469 VAL A O 1
ATOM 3292 N N . ARG A 1 470 ? -3.277 -10.801 17.499 1.00 91.25 470 ARG A N 1
ATOM 3293 C CA . ARG A 1 470 ? -4.395 -11.719 17.244 1.00 91.25 470 ARG A CA 1
ATOM 3294 C C . ARG A 1 470 ? -4.928 -12.265 18.554 1.00 91.25 470 ARG A C 1
ATOM 3296 O O . ARG A 1 470 ? -4.242 -13.035 19.221 1.00 91.25 470 ARG A O 1
ATOM 3303 N N . TYR A 1 471 ? -6.140 -11.867 18.923 1.00 95.81 471 TYR A N 1
ATOM 3304 C CA . TYR A 1 471 ? -6.717 -12.230 20.213 1.00 95.81 471 TYR A CA 1
ATOM 3305 C C . TYR A 1 471 ? -7.873 -13.227 20.091 1.00 95.81 471 TYR A C 1
ATOM 3307 O O . TYR A 1 471 ? -8.650 -13.203 19.131 1.00 95.81 471 TYR A O 1
ATOM 3315 N N . TYR A 1 472 ? -7.957 -14.124 21.071 1.00 95.06 472 TYR A N 1
ATOM 3316 C CA . TYR A 1 472 ? -8.938 -15.201 21.161 1.00 95.06 472 TYR A CA 1
ATOM 3317 C C . TYR A 1 472 ? -10.053 -14.854 22.158 1.00 95.06 472 TYR A C 1
ATOM 3319 O O . TYR A 1 472 ? -9.976 -13.885 22.911 1.00 95.06 472 TYR A O 1
ATOM 3327 N N . GLY A 1 473 ? -11.146 -15.617 22.119 1.00 94.44 473 GLY A N 1
ATOM 3328 C CA . GLY A 1 473 ? -12.256 -15.433 23.052 1.00 94.44 473 GLY A CA 1
ATOM 3329 C C . GLY A 1 473 ? -11.932 -15.968 24.448 1.00 94.44 473 GLY A C 1
ATOM 3330 O O . GLY A 1 473 ? -11.054 -16.811 24.620 1.00 94.44 473 GLY A O 1
ATOM 3331 N N . GLY A 1 474 ? -12.656 -15.479 25.450 1.00 94.75 474 GLY A N 1
ATOM 3332 C CA . GLY A 1 474 ? -12.446 -15.787 26.860 1.00 94.75 474 GLY A CA 1
ATOM 3333 C C . GLY A 1 474 ? -12.496 -14.542 27.741 1.00 94.75 474 GLY A C 1
ATOM 3334 O O . GLY A 1 474 ? -12.933 -13.469 27.319 1.00 94.75 474 GLY A O 1
ATOM 3335 N N . THR A 1 475 ? -12.060 -14.700 28.988 1.00 94.56 475 THR A N 1
ATOM 3336 C CA . THR A 1 475 ? -12.122 -13.650 30.006 1.00 94.56 475 THR A CA 1
ATOM 3337 C C . THR A 1 475 ? -10.734 -13.091 30.301 1.00 94.56 475 THR A C 1
ATOM 3339 O O . THR A 1 475 ? -9.900 -13.779 30.885 1.00 94.56 475 THR A O 1
ATOM 3342 N N . TYR A 1 476 ? -10.515 -11.824 29.955 1.00 93.62 476 TYR A N 1
ATOM 3343 C CA . TYR A 1 476 ? -9.312 -11.064 30.281 1.00 93.62 476 TYR A CA 1
ATOM 3344 C C . TYR A 1 476 ? -9.550 -10.244 31.555 1.00 93.62 476 TYR A C 1
ATOM 3346 O O . TYR A 1 476 ? -10.405 -9.355 31.601 1.00 93.62 476 TYR A O 1
ATOM 3354 N N . ASN A 1 477 ? -8.798 -10.552 32.613 1.00 90.81 477 ASN A N 1
ATOM 3355 C CA . ASN A 1 477 ? -8.936 -9.932 33.935 1.00 90.81 477 ASN A CA 1
ATOM 3356 C C . ASN A 1 477 ? -8.163 -8.607 34.053 1.00 90.81 477 ASN A C 1
ATOM 3358 O O . ASN A 1 477 ? -7.347 -8.431 34.953 1.00 90.81 477 ASN A O 1
ATOM 3362 N N . GLU A 1 478 ? -8.381 -7.681 33.121 1.00 88.31 478 GLU A N 1
ATOM 3363 C CA . GLU A 1 478 ? -7.579 -6.460 33.002 1.00 88.31 478 GLU A CA 1
ATOM 3364 C C . GLU A 1 478 ? -8.344 -5.311 32.336 1.00 88.31 478 GLU A C 1
ATOM 3366 O O . GLU A 1 478 ? -9.397 -5.517 31.731 1.00 88.31 478 GLU A O 1
ATOM 3371 N N . SER A 1 479 ? -7.792 -4.098 32.437 1.00 89.62 479 SER A N 1
ATOM 3372 C CA . SER A 1 479 ? -8.145 -3.000 31.530 1.00 89.62 479 SER A CA 1
ATOM 3373 C C . SER A 1 479 ? -7.202 -3.011 30.333 1.00 89.62 479 SER A C 1
ATOM 3375 O O . SER A 1 479 ? -6.008 -3.249 30.492 1.00 89.62 479 SER A O 1
ATOM 3377 N N . VAL A 1 480 ? -7.734 -2.711 29.154 1.00 95.12 480 VAL A N 1
ATOM 3378 C CA . VAL A 1 480 ? -7.012 -2.753 27.884 1.00 95.12 480 VAL A CA 1
ATOM 3379 C C . VAL A 1 480 ? -6.877 -1.334 27.355 1.00 95.12 480 VAL A C 1
ATOM 3381 O O . VAL A 1 480 ? -7.867 -0.639 27.144 1.00 95.12 480 VAL A O 1
ATOM 3384 N N . SER A 1 481 ? -5.643 -0.898 27.151 1.00 92.94 481 SER A N 1
ATOM 3385 C CA . SER A 1 481 ? -5.287 0.404 26.600 1.00 92.94 481 SER A CA 1
ATOM 3386 C C . SER A 1 481 ? -4.488 0.226 25.317 1.00 92.94 481 SER A C 1
ATOM 3388 O O . SER A 1 481 ? -3.360 -0.270 25.333 1.00 92.94 481 SER A O 1
ATOM 3390 N N . LEU A 1 482 ? -5.072 0.671 24.208 1.00 89.81 482 LEU A N 1
ATOM 3391 C CA . LEU A 1 482 ? -4.423 0.768 22.912 1.00 89.81 482 LEU A CA 1
ATOM 3392 C C . LEU A 1 482 ? -3.853 2.180 22.751 1.00 89.81 482 LEU A C 1
ATOM 3394 O O . LEU A 1 482 ? -4.548 3.117 22.357 1.00 89.81 482 LEU A O 1
ATOM 3398 N N . ASN A 1 483 ? -2.589 2.328 23.141 1.00 80.69 483 ASN A N 1
ATOM 3399 C CA . ASN A 1 483 ? -1.847 3.592 23.158 1.00 80.69 483 ASN A CA 1
ATOM 3400 C C . ASN A 1 483 ? -0.733 3.666 22.103 1.00 80.69 483 ASN A C 1
ATOM 3402 O O . ASN A 1 483 ? -0.052 4.683 21.994 1.00 80.69 483 ASN A O 1
ATOM 3406 N N . THR A 1 484 ? -0.568 2.607 21.318 1.00 74.88 484 THR A N 1
ATOM 3407 C CA . THR A 1 484 ? 0.323 2.532 20.162 1.00 74.88 484 THR A CA 1
ATOM 3408 C C . THR A 1 484 ? -0.504 2.312 18.897 1.00 74.88 484 THR A C 1
ATOM 3410 O O . THR A 1 484 ? -1.653 1.875 18.970 1.00 74.88 484 THR A O 1
ATOM 3413 N N . ASN A 1 485 ? 0.082 2.540 17.717 1.00 69.56 485 ASN A N 1
ATOM 3414 C CA . ASN A 1 485 ? -0.570 2.243 16.432 1.00 69.56 485 ASN A CA 1
ATOM 3415 C C . ASN A 1 485 ? -0.608 0.728 16.114 1.00 69.56 485 ASN A C 1
ATOM 3417 O O . ASN A 1 485 ? -0.377 0.311 14.977 1.00 69.56 485 ASN A O 1
ATOM 3421 N N . ALA A 1 486 ? -0.826 -0.116 17.127 1.00 81.75 486 ALA A N 1
ATOM 3422 C CA . ALA A 1 486 ? -1.018 -1.551 16.963 1.00 81.75 486 ALA A CA 1
ATOM 3423 C C . ALA A 1 486 ? -2.431 -1.861 16.439 1.00 81.75 486 ALA A C 1
ATOM 3425 O O . ALA A 1 486 ? -3.378 -1.096 16.631 1.00 81.75 486 ALA A O 1
ATOM 3426 N N . THR A 1 487 ? -2.572 -2.999 15.763 1.00 84.88 487 THR A N 1
ATOM 3427 C CA . THR A 1 487 ? -3.853 -3.508 15.257 1.00 84.88 487 THR A CA 1
ATOM 3428 C C . THR A 1 487 ? -4.261 -4.756 16.027 1.00 84.88 487 THR A C 1
ATOM 3430 O O . THR A 1 487 ? -3.523 -5.735 16.039 1.00 84.88 487 THR A O 1
ATOM 3433 N N . LEU A 1 488 ? -5.442 -4.748 16.644 1.00 93.56 488 LEU A N 1
ATOM 3434 C CA . LEU A 1 488 ? -6.007 -5.900 17.346 1.00 93.56 488 LEU A CA 1
ATOM 3435 C C . LEU A 1 488 ? -7.044 -6.573 16.462 1.00 93.56 488 LEU A C 1
ATOM 3437 O O . LEU A 1 488 ? -8.051 -5.959 16.118 1.00 93.56 488 LEU A O 1
ATOM 3441 N N . ASN A 1 489 ? -6.820 -7.843 16.141 1.00 92.94 489 ASN A N 1
ATOM 3442 C CA . ASN A 1 489 ? -7.691 -8.660 15.306 1.00 92.94 489 ASN A CA 1
ATOM 3443 C C . ASN A 1 489 ? -8.257 -9.825 16.109 1.00 92.94 489 ASN A C 1
ATOM 3445 O O . ASN A 1 489 ? -7.510 -10.675 16.597 1.00 92.94 489 ASN A O 1
ATOM 3449 N N . PHE A 1 490 ? -9.582 -9.887 16.220 1.00 94.12 490 PHE A N 1
ATOM 3450 C CA . PHE A 1 490 ? -10.232 -11.046 16.811 1.00 94.12 490 PHE A CA 1
ATOM 3451 C C . PHE A 1 490 ? -10.137 -12.241 15.860 1.00 94.12 490 PHE A C 1
ATOM 3453 O O . PHE A 1 490 ? -10.564 -12.153 14.709 1.00 94.12 490 PHE A O 1
ATOM 3460 N N . VAL A 1 491 ? -9.614 -13.360 16.354 1.00 90.56 491 VAL A N 1
ATOM 3461 C CA . VAL A 1 491 ? -9.510 -14.629 15.607 1.00 90.56 491 VAL A CA 1
ATOM 3462 C C . VAL A 1 491 ? -10.136 -15.808 16.356 1.00 90.56 491 VAL A C 1
ATOM 3464 O O . VAL A 1 491 ? -10.049 -16.950 15.910 1.00 90.56 491 VAL A O 1
ATOM 3467 N N . GLY A 1 492 ? -10.753 -15.543 17.509 1.00 82.12 492 GLY A N 1
ATOM 3468 C CA . GLY A 1 492 ? -11.383 -16.561 18.338 1.00 82.12 492 GLY A CA 1
ATOM 3469 C C . GLY A 1 492 ? -12.729 -17.059 17.806 1.00 82.12 492 GLY A C 1
ATOM 3470 O O . GLY A 1 492 ? -13.287 -16.565 16.828 1.00 82.12 492 GLY A O 1
ATOM 3471 N N . SER A 1 493 ? -13.279 -18.042 18.514 1.00 88.81 493 SER A N 1
ATOM 3472 C CA . SER A 1 493 ? -14.586 -18.652 18.235 1.00 88.81 493 SER A CA 1
ATOM 3473 C C . SER A 1 493 ? -15.538 -18.595 19.438 1.00 88.81 493 SER A C 1
ATOM 3475 O O . SER A 1 493 ? -16.460 -19.399 19.559 1.00 88.81 493 SER A O 1
ATOM 3477 N N . SER A 1 494 ? -15.304 -17.664 20.363 1.00 94.69 494 SER A N 1
ATOM 3478 C CA . SER A 1 494 ? -16.091 -17.506 21.586 1.00 94.69 494 SER A CA 1
ATOM 3479 C C . SER A 1 494 ? -16.172 -16.041 22.021 1.00 94.69 494 SER A C 1
ATOM 3481 O O . SER A 1 494 ? -15.468 -15.176 21.501 1.00 94.69 494 SER A O 1
ATOM 3483 N N . ASN A 1 495 ? -17.062 -15.752 22.971 1.00 96.88 495 ASN A N 1
ATOM 3484 C CA . ASN A 1 495 ? -17.249 -14.401 23.496 1.00 96.88 495 ASN A CA 1
ATOM 3485 C C . ASN A 1 495 ? -15.995 -13.893 24.212 1.00 96.88 495 ASN A C 1
ATOM 3487 O O . ASN A 1 495 ? -15.291 -14.653 24.875 1.00 96.88 495 ASN A O 1
ATOM 3491 N N . VAL A 1 496 ? -15.766 -12.588 24.129 1.00 97.62 496 VAL A N 1
ATOM 3492 C CA . VAL A 1 496 ? -14.687 -11.882 24.819 1.00 97.62 496 VAL A CA 1
ATOM 3493 C C . VAL A 1 496 ? -15.288 -11.123 25.993 1.00 97.62 496 VAL A C 1
ATOM 3495 O O . VAL A 1 496 ? -16.270 -10.398 25.835 1.00 97.62 496 VAL A O 1
ATOM 3498 N N . THR A 1 497 ? -14.696 -11.267 27.171 1.00 96.50 497 THR A N 1
ATOM 3499 C CA . THR A 1 497 ? -15.037 -10.484 28.361 1.00 96.50 497 THR A CA 1
ATOM 3500 C C . THR A 1 497 ? -13.791 -9.759 28.839 1.00 96.50 497 THR A C 1
ATOM 3502 O O . THR A 1 497 ? -12.802 -10.405 29.168 1.00 96.50 497 THR A O 1
ATOM 3505 N N . LEU A 1 498 ? -13.834 -8.431 28.895 1.00 96.12 498 LEU A N 1
ATOM 3506 C CA . LEU A 1 498 ? -12.831 -7.619 29.573 1.00 96.12 498 LEU A CA 1
ATOM 3507 C C . LEU A 1 498 ? -13.386 -7.250 30.944 1.00 96.12 498 LEU A C 1
ATOM 3509 O O . LEU A 1 498 ? -14.464 -6.651 31.057 1.00 96.12 498 LEU A O 1
ATOM 3513 N N . HIS A 1 499 ? -12.676 -7.629 32.004 1.00 89.94 499 HIS A N 1
ATOM 3514 C CA . HIS A 1 499 ? -13.120 -7.251 33.335 1.00 89.94 499 HIS A CA 1
ATOM 3515 C C . HIS A 1 499 ? -12.901 -5.772 33.625 1.00 89.94 499 HIS A C 1
ATOM 3517 O O . HIS A 1 499 ? -13.678 -5.239 34.404 1.00 89.94 499 HIS A O 1
ATOM 3523 N N . GLY A 1 500 ? -11.922 -5.114 33.002 1.00 89.31 500 GLY A N 1
ATOM 3524 C CA . GLY A 1 500 ? -11.671 -3.677 33.102 1.00 89.31 500 GLY A CA 1
ATOM 3525 C C . GLY A 1 500 ? -12.110 -2.882 31.870 1.00 89.31 500 GLY A C 1
ATOM 3526 O O . GLY A 1 500 ? -12.826 -3.380 31.004 1.00 89.31 500 GLY A O 1
ATOM 3527 N N . GLY A 1 501 ? -11.671 -1.622 31.808 1.00 90.56 501 GLY A N 1
ATOM 3528 C CA . GLY A 1 501 ? -12.055 -0.694 30.743 1.00 90.56 501 GLY A CA 1
ATOM 3529 C C . GLY A 1 501 ? -11.346 -0.961 29.416 1.00 90.56 501 GLY A C 1
ATOM 3530 O O . GLY A 1 501 ? -10.313 -1.628 29.376 1.00 90.56 501 GLY A O 1
ATOM 3531 N N . LEU A 1 502 ? -11.875 -0.380 28.341 1.00 95.94 502 LEU A N 1
ATOM 3532 C CA . LEU A 1 502 ? -11.260 -0.371 27.014 1.00 95.94 502 LEU A CA 1
ATOM 3533 C C . LEU A 1 502 ? -10.968 1.076 26.612 1.00 95.94 502 LEU A C 1
ATOM 3535 O O . LEU A 1 502 ? -11.887 1.865 26.405 1.00 95.94 502 LEU A O 1
ATOM 3539 N N . ASN A 1 503 ? -9.689 1.422 26.509 1.00 95.06 503 ASN A N 1
ATOM 3540 C CA . ASN A 1 503 ? -9.224 2.749 26.131 1.00 95.06 503 ASN A CA 1
ATOM 3541 C C . ASN A 1 503 ? -8.492 2.694 24.787 1.00 95.06 503 ASN A C 1
ATOM 3543 O O . ASN A 1 503 ? -7.454 2.053 24.666 1.00 95.06 503 ASN A O 1
ATOM 3547 N N . ILE A 1 504 ? -9.031 3.372 23.781 1.00 94.44 504 ILE A N 1
ATOM 3548 C CA . ILE A 1 504 ? -8.526 3.401 22.411 1.00 94.44 504 ILE A CA 1
ATOM 3549 C C . ILE A 1 504 ? -8.031 4.821 22.138 1.00 94.44 504 ILE A C 1
ATOM 3551 O O . ILE A 1 504 ? -8.766 5.682 21.653 1.00 94.44 504 ILE A O 1
ATOM 3555 N N . SER A 1 505 ? -6.785 5.099 22.511 1.00 89.31 505 SER A N 1
ATOM 3556 C CA . SER A 1 505 ? -6.176 6.412 22.279 1.00 89.31 505 SER A CA 1
ATOM 3557 C C . SER A 1 505 ? -5.377 6.474 20.976 1.00 89.31 505 SER A C 1
ATOM 3559 O O . SER A 1 505 ? -5.112 7.568 20.491 1.00 89.31 505 SER A O 1
ATOM 3561 N N . ALA A 1 506 ? -5.001 5.319 20.423 1.00 80.56 506 ALA A N 1
ATOM 3562 C CA . ALA A 1 506 ? -4.303 5.141 19.153 1.00 80.56 506 ALA A CA 1
ATOM 3563 C C . ALA A 1 506 ? -4.657 3.768 18.539 1.00 80.56 506 ALA A C 1
ATOM 3565 O O . ALA A 1 506 ? -5.394 2.992 19.151 1.00 80.56 506 ALA A O 1
ATOM 3566 N N . GLY A 1 507 ? -4.131 3.467 17.348 1.00 83.88 507 GLY A N 1
ATOM 3567 C CA . GLY A 1 507 ? -4.243 2.145 16.719 1.00 83.88 507 GLY A CA 1
ATOM 3568 C C . GLY A 1 507 ? -5.658 1.741 16.301 1.00 83.88 507 GLY A C 1
ATOM 3569 O O . GLY A 1 507 ? -6.569 2.564 16.222 1.00 83.88 507 GLY A O 1
ATOM 3570 N N . THR A 1 508 ? -5.834 0.452 16.000 1.00 86.81 508 THR A N 1
ATOM 3571 C CA . THR A 1 508 ? -7.116 -0.113 15.553 1.00 86.81 508 THR A CA 1
ATOM 3572 C C . THR A 1 508 ? -7.534 -1.299 16.417 1.00 86.81 508 THR A C 1
ATOM 3574 O O . THR A 1 508 ? -6.795 -2.274 16.536 1.00 86.81 508 THR A O 1
ATOM 3577 N N . PHE A 1 509 ? -8.748 -1.252 16.965 1.00 94.69 509 PHE A N 1
ATOM 3578 C CA . PHE A 1 509 ? -9.385 -2.368 17.661 1.00 94.69 509 PHE A CA 1
ATOM 3579 C C . PHE A 1 509 ? -10.510 -2.951 16.799 1.00 94.69 509 PHE A C 1
ATOM 3581 O O . PHE A 1 509 ? -11.554 -2.318 16.625 1.00 94.69 509 PHE A O 1
ATOM 3588 N N . ASN A 1 510 ? -10.319 -4.167 16.281 1.00 94.50 510 ASN A N 1
ATOM 3589 C CA . ASN A 1 510 ? -11.348 -4.904 15.548 1.00 94.50 510 ASN A CA 1
ATOM 3590 C C . ASN A 1 510 ? -12.106 -5.830 16.505 1.00 94.50 510 ASN A C 1
ATOM 3592 O O . ASN A 1 510 ? -11.572 -6.848 16.957 1.00 94.50 510 ASN A O 1
ATOM 3596 N N . ALA A 1 511 ? -13.352 -5.472 16.821 1.00 93.75 511 ALA A N 1
ATOM 3597 C CA . ALA A 1 511 ? -14.223 -6.264 17.685 1.00 93.75 511 ALA A CA 1
ATOM 3598 C C . ALA A 1 511 ? -14.686 -7.565 16.991 1.00 93.75 511 ALA A C 1
ATOM 3600 O O . ALA A 1 511 ? -14.626 -7.662 15.762 1.00 93.75 511 ALA A O 1
ATOM 3601 N N . PRO A 1 512 ? -15.163 -8.582 17.729 1.00 95.31 512 PRO A N 1
ATOM 3602 C CA . PRO A 1 512 ? -15.668 -9.809 17.118 1.00 95.31 512 PRO A CA 1
ATOM 3603 C C . PRO A 1 512 ? -16.827 -9.541 16.146 1.00 95.31 512 PRO A C 1
ATOM 3605 O O . PRO A 1 512 ? -17.702 -8.724 16.417 1.00 95.31 512 PRO A O 1
ATOM 3608 N N . SER A 1 513 ? -16.870 -10.246 15.013 1.00 90.06 513 SER A N 1
ATOM 3609 C CA . SER A 1 513 ? -17.949 -10.104 14.020 1.00 90.06 513 SER A CA 1
ATOM 3610 C C . SER A 1 513 ? -19.160 -11.001 14.287 1.00 90.06 513 SER A C 1
ATOM 3612 O O . SER A 1 513 ? -20.260 -10.664 13.866 1.00 90.06 513 SER A O 1
ATOM 3614 N N . ALA A 1 514 ? -18.967 -12.127 14.977 1.00 89.94 514 ALA A N 1
ATOM 3615 C CA . ALA A 1 514 ? -20.008 -13.126 15.245 1.00 89.94 514 ALA A CA 1
ATOM 3616 C C . ALA A 1 514 ? -20.215 -13.422 16.742 1.00 89.94 514 ALA A C 1
ATOM 3618 O O . ALA A 1 514 ? -21.066 -14.234 17.095 1.00 89.94 514 ALA A O 1
ATOM 3619 N N . TYR A 1 515 ? -19.448 -12.775 17.623 1.00 95.50 515 TYR A N 1
ATOM 3620 C CA . TYR A 1 515 ? -19.434 -13.055 19.062 1.00 95.50 515 TYR A CA 1
ATOM 3621 C C . TYR A 1 515 ? -19.607 -11.777 19.878 1.00 95.50 515 TYR A C 1
ATOM 3623 O O . TYR A 1 515 ? -19.519 -10.667 19.349 1.00 95.50 515 TYR A O 1
ATOM 3631 N N . ALA A 1 516 ? -19.882 -11.929 21.172 1.00 95.25 516 ALA A N 1
ATOM 3632 C CA . ALA A 1 516 ? -20.031 -10.792 22.064 1.00 95.25 516 ALA A CA 1
ATOM 3633 C C . ALA A 1 516 ? -18.676 -10.271 22.569 1.00 95.25 516 ALA A C 1
ATOM 3635 O O . ALA A 1 516 ? -17.778 -11.060 22.862 1.00 95.25 516 ALA A O 1
ATOM 3636 N N . LEU A 1 517 ? -18.569 -8.952 22.734 1.00 97.12 517 LEU A N 1
ATOM 3637 C CA . LEU A 1 517 ? -17.512 -8.273 23.483 1.00 97.12 517 LEU A CA 1
ATOM 3638 C C . LEU A 1 517 ? -18.141 -7.593 24.699 1.00 97.12 517 LEU A C 1
ATOM 3640 O O . LEU A 1 517 ? -18.950 -6.683 24.542 1.00 97.12 517 LEU A O 1
ATOM 3644 N N . SER A 1 518 ? -17.780 -8.039 25.899 1.00 96.19 518 SER A N 1
ATOM 3645 C CA . SER A 1 518 ? -18.365 -7.560 27.153 1.00 96.19 518 SER A CA 1
ATOM 3646 C C . SER A 1 518 ? -17.359 -6.756 27.971 1.00 96.19 518 SER A C 1
ATOM 3648 O O . SER A 1 518 ? -16.249 -7.231 28.187 1.00 96.19 518 SER A O 1
ATOM 3650 N N . LEU A 1 519 ? -17.756 -5.592 28.483 1.00 95.25 519 LEU A N 1
ATOM 3651 C CA . LEU A 1 519 ? -17.043 -4.863 29.538 1.00 95.25 519 LEU A CA 1
ATOM 3652 C C . LEU A 1 519 ? -17.772 -5.087 30.858 1.00 95.25 519 LEU A C 1
ATOM 3654 O O . LEU A 1 519 ? -18.951 -4.755 30.946 1.00 95.25 519 LEU A O 1
ATOM 3658 N N . THR A 1 520 ? -17.114 -5.651 31.875 1.00 90.62 520 THR A N 1
ATOM 3659 C CA . THR A 1 520 ? -17.779 -5.871 33.180 1.00 90.62 520 THR A CA 1
ATOM 3660 C C . THR A 1 520 ? -17.544 -4.752 34.195 1.00 90.62 520 THR A C 1
ATOM 3662 O O . THR A 1 520 ? -18.342 -4.555 35.108 1.00 90.62 520 THR A O 1
ATOM 3665 N N . THR A 1 521 ? -16.426 -4.038 34.074 1.00 82.44 521 THR A N 1
ATOM 3666 C CA . THR A 1 521 ? -16.100 -2.854 34.877 1.00 82.44 521 THR A CA 1
ATOM 3667 C C . THR A 1 521 ? -15.263 -1.895 34.029 1.00 82.44 521 THR A C 1
ATOM 3669 O O . THR A 1 521 ? -14.802 -2.258 32.952 1.00 82.44 521 THR A O 1
ATOM 3672 N N . GLY A 1 522 ? -15.049 -0.669 34.507 1.00 84.81 522 GLY A N 1
ATOM 3673 C CA . GLY A 1 522 ? -14.240 0.327 33.802 1.00 84.81 522 GLY A CA 1
ATOM 3674 C C . GLY A 1 522 ? -14.999 1.084 32.710 1.00 84.81 522 GLY A C 1
ATOM 3675 O O . GLY A 1 522 ? -16.195 0.906 32.515 1.00 84.81 522 GLY A O 1
ATOM 3676 N N . SER A 1 523 ? -14.299 2.002 32.048 1.00 89.25 523 SER A N 1
ATOM 3677 C CA . SER A 1 523 ? -14.873 2.917 31.053 1.00 89.25 523 SER A CA 1
ATOM 3678 C C . SER A 1 523 ? -14.529 2.472 29.631 1.00 89.25 523 SER A C 1
ATOM 3680 O O . SER A 1 523 ? -13.496 1.836 29.414 1.00 89.25 523 SER A O 1
ATOM 3682 N N . LEU A 1 524 ? -15.364 2.854 28.668 1.00 94.50 524 LEU A N 1
ATOM 3683 C CA . LEU A 1 524 ? -15.070 2.762 27.242 1.00 94.50 524 LEU A CA 1
ATOM 3684 C C . LEU A 1 524 ? -14.640 4.143 26.737 1.00 94.50 524 LEU A C 1
ATOM 3686 O O . LEU A 1 524 ? -15.418 5.092 26.787 1.00 94.50 524 LEU A O 1
ATOM 3690 N N . THR A 1 525 ? -13.423 4.263 26.225 1.00 94.25 525 THR A N 1
ATOM 3691 C CA . THR A 1 525 ? -12.891 5.538 25.733 1.00 94.25 525 THR A CA 1
ATOM 3692 C C . THR A 1 525 ? -12.331 5.374 24.329 1.00 94.25 525 THR A C 1
ATOM 3694 O O . THR A 1 525 ? -11.578 4.438 24.082 1.00 94.25 525 THR A O 1
ATOM 3697 N N . ASN A 1 526 ? -12.657 6.289 23.418 1.00 91.25 526 ASN A N 1
ATOM 3698 C CA . ASN A 1 526 ? -11.934 6.482 22.167 1.00 91.25 526 ASN A CA 1
ATOM 3699 C C . ASN A 1 526 ? -11.598 7.967 22.002 1.00 91.25 526 ASN A C 1
ATOM 3701 O O . ASN A 1 526 ? -12.492 8.801 21.850 1.00 91.25 526 ASN A O 1
ATOM 3705 N N . SER A 1 527 ? -10.307 8.289 22.049 1.00 88.19 527 SER A N 1
ATOM 3706 C CA . SER A 1 527 ? -9.798 9.662 21.970 1.00 88.19 527 SER A CA 1
ATOM 3707 C C . SER A 1 527 ? -8.895 9.917 20.762 1.00 88.19 527 SER A C 1
ATOM 3709 O O . SER A 1 527 ? -8.334 11.006 20.663 1.00 88.19 527 SER A O 1
ATOM 3711 N N . GLY A 1 528 ? -8.715 8.936 19.873 1.00 78.50 528 GLY A N 1
ATOM 3712 C CA . GLY A 1 528 ? -7.785 9.080 18.748 1.00 78.50 528 GLY A CA 1
ATOM 3713 C C . GLY A 1 528 ? -7.493 7.823 17.929 1.00 78.50 528 GLY A C 1
ATOM 3714 O O . GLY A 1 528 ? -6.768 7.927 16.944 1.00 78.50 528 GLY A O 1
ATOM 3715 N N . GLY A 1 529 ? -8.036 6.657 18.292 1.00 85.38 529 GLY A N 1
ATOM 3716 C CA . GLY A 1 529 ? -7.879 5.435 17.500 1.00 85.38 529 GLY A CA 1
ATOM 3717 C C . GLY A 1 529 ? -9.147 5.033 16.743 1.00 85.38 529 GLY A C 1
ATOM 3718 O O . GLY A 1 529 ? -10.166 5.729 16.735 1.00 85.38 529 GLY A O 1
ATOM 3719 N N . THR A 1 530 ? -9.088 3.862 16.120 1.00 85.94 530 THR A N 1
ATOM 3720 C CA . THR A 1 530 ? -10.181 3.290 15.329 1.00 85.94 530 THR A CA 1
ATOM 3721 C C . THR A 1 530 ? -10.819 2.128 16.085 1.00 85.94 530 THR A C 1
ATOM 3723 O O . THR A 1 530 ? -10.153 1.145 16.406 1.00 85.94 530 THR A O 1
ATOM 3726 N N . PHE A 1 531 ? -12.125 2.211 16.346 1.00 91.88 531 PHE A N 1
ATOM 3727 C CA . PHE A 1 531 ? -12.909 1.098 16.883 1.00 91.88 531 PHE A CA 1
ATOM 3728 C C . PHE A 1 531 ? -13.826 0.539 15.796 1.00 91.88 531 PHE A C 1
ATOM 3730 O O . PHE A 1 531 ? -14.854 1.133 15.470 1.00 91.88 531 PHE A O 1
ATOM 3737 N N . ASN A 1 532 ? -13.465 -0.620 15.251 1.00 88.50 532 ASN A N 1
ATOM 3738 C CA . ASN A 1 532 ? -14.281 -1.324 14.273 1.00 88.50 532 ASN A CA 1
ATOM 3739 C C . ASN A 1 532 ? -15.226 -2.267 15.017 1.00 88.50 532 ASN A C 1
ATOM 3741 O O . ASN A 1 532 ? -14.848 -3.368 15.421 1.00 88.50 532 ASN A O 1
ATOM 3745 N N . HIS A 1 533 ? -16.464 -1.809 15.210 1.00 79.44 533 HIS A N 1
ATOM 3746 C CA . HIS A 1 533 ? -17.482 -2.519 15.988 1.00 79.44 533 HIS A CA 1
ATOM 3747 C C . HIS A 1 533 ? -17.903 -3.860 15.377 1.00 79.44 533 HIS A C 1
ATOM 3749 O O . HIS A 1 533 ? -18.385 -4.727 16.102 1.00 79.44 533 HIS A O 1
ATOM 3755 N N . ASN A 1 534 ? -17.715 -4.034 14.063 1.00 89.00 534 ASN A N 1
ATOM 3756 C CA . ASN A 1 534 ? -18.136 -5.213 13.309 1.00 89.00 534 ASN A CA 1
ATOM 3757 C C . ASN A 1 534 ? -19.599 -5.600 13.622 1.00 89.00 534 ASN A C 1
ATOM 3759 O O . ASN A 1 534 ? -20.398 -4.756 14.037 1.00 89.00 534 ASN A O 1
ATOM 3763 N N . ASN A 1 535 ? -19.980 -6.849 13.353 1.00 83.62 535 ASN A N 1
ATOM 3764 C CA . ASN A 1 535 ? -21.355 -7.322 13.522 1.00 83.62 535 ASN A CA 1
ATOM 3765 C C . ASN A 1 535 ? -21.607 -8.084 14.838 1.00 83.62 535 ASN A C 1
ATOM 3767 O O . ASN A 1 535 ? -22.678 -8.656 15.020 1.00 83.62 535 ASN A O 1
ATOM 3771 N N . GLY A 1 536 ? -20.638 -8.110 15.758 1.00 82.75 536 GLY A N 1
ATOM 3772 C CA . GLY A 1 536 ? -20.811 -8.705 17.081 1.00 82.75 536 GLY A CA 1
ATOM 3773 C C . GLY A 1 536 ? -21.688 -7.859 18.005 1.00 82.75 536 GLY A C 1
ATOM 3774 O O . GLY A 1 536 ? -22.040 -6.717 17.703 1.00 82.75 536 GLY A O 1
ATOM 3775 N N . THR A 1 537 ? -22.035 -8.425 19.164 1.00 84.88 537 THR A N 1
ATOM 3776 C CA . THR A 1 537 ? -22.769 -7.696 20.212 1.00 84.88 537 THR A CA 1
ATOM 3777 C C . THR A 1 537 ? -21.807 -7.088 21.215 1.00 84.88 537 THR A C 1
ATOM 3779 O O . THR A 1 537 ? -21.058 -7.806 21.872 1.00 84.88 537 THR A O 1
ATOM 3782 N N . PHE A 1 538 ? -21.858 -5.772 21.388 1.00 93.06 538 PHE A N 1
ATOM 3783 C CA . PHE A 1 538 ? -21.174 -5.113 22.491 1.00 93.06 538 PHE A CA 1
ATOM 3784 C C . PHE A 1 538 ? -22.049 -5.155 23.746 1.00 93.06 538 PHE A C 1
ATOM 3786 O O . PHE A 1 538 ? -23.240 -4.852 23.676 1.00 93.06 538 PHE A O 1
ATOM 3793 N N . ILE A 1 539 ? -21.488 -5.536 24.892 1.00 91.81 539 ILE A N 1
ATOM 3794 C CA . ILE A 1 539 ? -22.227 -5.699 26.147 1.00 91.81 539 ILE A CA 1
ATOM 3795 C C . ILE A 1 539 ? -21.572 -4.865 27.249 1.00 91.81 539 ILE A C 1
ATOM 3797 O O . ILE A 1 539 ? -20.448 -5.134 27.663 1.00 91.81 539 ILE A O 1
ATOM 3801 N N . PHE A 1 540 ? -22.303 -3.899 27.791 1.00 89.06 540 PHE A N 1
ATOM 3802 C CA . PHE A 1 540 ? -21.985 -3.307 29.087 1.00 89.06 540 PHE A CA 1
ATOM 3803 C C . PHE A 1 540 ? -22.594 -4.196 30.174 1.00 89.06 540 PHE A C 1
ATOM 3805 O O . PHE A 1 540 ? -23.814 -4.264 30.336 1.00 89.06 540 PHE A O 1
ATOM 3812 N N . ALA A 1 541 ? -21.738 -4.930 30.875 1.00 81.94 541 ALA A N 1
ATOM 3813 C CA . ALA A 1 541 ? -22.087 -5.844 31.953 1.00 81.94 541 ALA A CA 1
ATOM 3814 C C . ALA A 1 541 ? -21.550 -5.318 33.292 1.00 81.94 541 ALA A C 1
ATOM 3816 O O . ALA A 1 541 ? -20.600 -4.555 33.313 1.00 81.94 541 ALA A O 1
ATOM 3817 N N . GLY A 1 542 ? -22.122 -5.733 34.424 1.00 75.12 542 GLY A N 1
ATOM 3818 C CA . GLY A 1 542 ? -21.574 -5.451 35.760 1.00 75.12 542 GLY A CA 1
ATOM 3819 C C . GLY A 1 542 ? -22.366 -4.450 36.599 1.00 75.12 542 GLY A C 1
ATOM 3820 O O . GLY A 1 542 ? -23.430 -3.979 36.204 1.00 75.12 542 GLY A O 1
ATOM 3821 N N . SER A 1 543 ? -21.865 -4.164 37.801 1.00 72.00 543 SER A N 1
ATOM 3822 C CA . SER A 1 543 ? -22.525 -3.308 38.791 1.00 72.00 543 SER A CA 1
ATOM 3823 C C . SER A 1 543 ? -21.829 -1.951 38.900 1.00 72.00 543 SER A C 1
ATOM 3825 O O . SER A 1 543 ? -20.640 -1.904 39.214 1.00 72.00 543 SER A O 1
ATOM 3827 N N . GLY A 1 544 ? -22.562 -0.855 38.695 1.00 71.62 544 GLY A N 1
ATOM 3828 C CA . GLY A 1 544 ? -22.046 0.513 38.848 1.00 71.62 544 GLY A CA 1
ATOM 3829 C C . GLY A 1 544 ? -21.935 1.299 37.539 1.00 71.62 544 GLY A C 1
ATOM 3830 O O . GLY A 1 544 ? -22.448 0.874 36.506 1.00 71.62 544 GLY A O 1
ATOM 3831 N N . THR A 1 545 ? -21.304 2.476 37.605 1.00 78.31 545 THR A N 1
ATOM 3832 C CA . THR A 1 545 ? -21.210 3.421 36.478 1.00 78.31 545 THR A CA 1
ATOM 3833 C C . THR A 1 545 ? -19.966 3.184 35.621 1.00 78.31 545 THR A C 1
ATOM 3835 O O . THR A 1 545 ? -18.851 3.207 36.136 1.00 78.31 545 THR A O 1
ATOM 3838 N N . GLN A 1 546 ? -20.155 3.025 34.313 1.00 87.94 546 GLN A N 1
ATOM 3839 C CA . GLN A 1 546 ? -19.123 2.911 33.283 1.00 87.94 546 GLN A CA 1
ATOM 3840 C C . GLN A 1 546 ? -19.196 4.139 32.375 1.00 87.94 546 GLN A C 1
ATOM 3842 O O . GLN A 1 546 ? -20.229 4.396 31.760 1.00 87.94 546 GLN A O 1
ATOM 3847 N N . ASN A 1 547 ? -18.128 4.932 32.295 1.00 88.69 547 ASN A N 1
ATOM 3848 C CA . ASN A 1 547 ? -18.149 6.130 31.455 1.00 88.69 547 ASN A CA 1
ATOM 3849 C C . ASN A 1 547 ? -17.886 5.753 29.992 1.00 88.69 547 ASN A C 1
ATOM 3851 O O . ASN A 1 547 ? -17.065 4.879 29.716 1.00 88.69 547 ASN A O 1
ATOM 3855 N N . VAL A 1 548 ? -18.549 6.432 29.060 1.00 88.38 548 VAL A N 1
ATOM 3856 C CA . VAL A 1 548 ? -18.307 6.320 27.621 1.00 88.38 548 VAL A CA 1
ATOM 3857 C C . VAL A 1 548 ? -17.823 7.672 27.108 1.00 88.38 548 VAL A C 1
ATOM 3859 O O . VAL A 1 548 ? -18.568 8.655 27.103 1.00 88.38 548 VAL A O 1
ATOM 3862 N N . SER A 1 549 ? -16.555 7.728 26.707 1.00 87.38 549 SER A N 1
ATOM 3863 C CA . SER A 1 549 ? -15.886 8.941 26.234 1.00 87.38 549 SER A CA 1
ATOM 3864 C C . SER A 1 549 ? -15.478 8.796 24.768 1.00 87.38 549 SER A C 1
ATOM 3866 O O . SER A 1 549 ? -14.746 7.874 24.429 1.00 87.38 549 SER A O 1
ATOM 3868 N N . GLY A 1 550 ? -15.939 9.692 23.895 1.00 79.62 550 GLY A N 1
ATOM 3869 C CA . GLY A 1 550 ? -15.830 9.552 22.439 1.00 79.62 550 GLY A CA 1
ATOM 3870 C C . GLY A 1 550 ? -17.119 9.041 21.791 1.00 79.62 550 GLY A C 1
ATOM 3871 O O . GLY A 1 550 ? -18.000 8.494 22.456 1.00 79.62 550 GLY A O 1
ATOM 3872 N N . ASN A 1 551 ? -17.248 9.259 20.481 1.00 76.25 551 ASN A N 1
ATOM 3873 C CA . ASN A 1 551 ? -18.417 8.822 19.720 1.00 76.25 551 ASN A CA 1
ATOM 3874 C C . ASN A 1 551 ? -18.261 7.354 19.312 1.00 76.25 551 ASN A C 1
ATOM 3876 O O . ASN A 1 551 ? -17.255 6.988 18.705 1.00 76.25 551 ASN A O 1
ATOM 3880 N N . PHE A 1 552 ? -19.271 6.535 19.594 1.00 78.56 552 PHE A N 1
ATOM 3881 C CA . PHE A 1 552 ? -19.262 5.110 19.264 1.00 78.56 552 PHE A CA 1
ATOM 3882 C C . PHE A 1 552 ? -20.464 4.730 18.414 1.00 78.56 552 PHE A C 1
ATOM 3884 O O . PHE A 1 552 ? -21.581 5.187 18.654 1.00 78.56 552 PHE A O 1
ATOM 3891 N N . THR A 1 553 ? -20.222 3.849 17.447 1.00 74.00 553 THR A N 1
ATOM 3892 C CA . THR A 1 553 ? -21.266 3.151 16.696 1.00 74.00 553 THR A CA 1
ATOM 3893 C C . THR A 1 553 ? -21.169 1.664 17.001 1.00 74.00 553 THR A C 1
ATOM 3895 O O . THR A 1 553 ? -20.068 1.123 17.061 1.00 74.00 553 THR A O 1
ATOM 3898 N N . PHE A 1 554 ? -22.310 1.010 17.190 1.00 75.38 554 PHE A N 1
ATOM 3899 C CA . PHE A 1 554 ? -22.423 -0.434 17.354 1.00 75.38 554 PHE A CA 1
ATOM 3900 C C . PHE A 1 554 ? -23.465 -0.991 16.390 1.00 75.38 554 PHE A C 1
ATOM 3902 O O . PHE A 1 554 ? -24.492 -0.358 16.156 1.00 75.38 554 PHE A O 1
ATOM 3909 N N . ASN A 1 555 ? -23.265 -2.212 15.894 1.00 70.19 555 ASN A N 1
ATOM 3910 C CA . ASN A 1 555 ? -24.349 -2.927 15.218 1.00 70.19 555 ASN A CA 1
ATOM 3911 C C . ASN A 1 555 ? -25.325 -3.508 16.240 1.00 70.19 555 ASN A C 1
ATOM 3913 O O . ASN A 1 555 ? -26.527 -3.323 16.108 1.00 70.19 555 ASN A O 1
ATOM 3917 N N . HIS A 1 556 ? -24.824 -4.142 17.299 1.00 69.62 556 HIS A N 1
ATOM 3918 C CA . HIS A 1 556 ? -25.661 -4.684 18.364 1.00 69.62 556 HIS A CA 1
ATOM 3919 C C . HIS A 1 556 ? -25.117 -4.251 19.728 1.00 69.62 556 HIS A C 1
ATOM 3921 O O . HIS A 1 556 ? -23.921 -4.379 19.985 1.00 69.62 556 HIS A O 1
ATOM 3927 N N . LEU A 1 557 ? -25.989 -3.742 20.602 1.00 76.44 557 LEU A N 1
ATOM 3928 C CA . LEU A 1 557 ? -25.632 -3.229 21.926 1.00 76.44 557 LEU A CA 1
ATOM 3929 C C . LEU A 1 557 ? -26.537 -3.821 23.010 1.00 76.44 557 LEU A C 1
ATOM 3931 O O . LEU A 1 557 ? -27.759 -3.799 22.884 1.00 76.44 557 LEU A O 1
ATOM 3935 N N . THR A 1 558 ? -25.946 -4.282 24.110 1.00 74.44 558 THR A N 1
ATOM 3936 C CA . THR A 1 558 ? -26.663 -4.683 25.326 1.00 74.44 558 THR A CA 1
ATOM 3937 C C . THR A 1 558 ? -26.132 -3.933 26.546 1.00 74.44 558 THR A C 1
ATOM 3939 O O . THR A 1 558 ? -24.925 -3.836 26.738 1.00 74.44 558 THR A O 1
ATOM 3942 N N . VAL A 1 559 ? -27.025 -3.425 27.394 1.00 74.31 559 VAL A N 1
ATOM 3943 C CA . VAL A 1 559 ? -26.709 -2.873 28.719 1.00 74.31 559 VAL A CA 1
ATOM 3944 C C . VAL A 1 559 ? -27.431 -3.725 29.757 1.00 74.31 559 VAL A C 1
ATOM 3946 O O . VAL A 1 559 ? -28.663 -3.746 29.798 1.00 74.31 559 VAL A O 1
ATOM 3949 N N . ASN A 1 560 ? -26.677 -4.462 30.568 1.00 72.38 560 ASN A N 1
ATOM 3950 C CA . ASN A 1 560 ? -27.237 -5.402 31.534 1.00 72.38 560 ASN A CA 1
ATOM 3951 C C . ASN A 1 560 ? -27.821 -4.694 32.765 1.00 72.38 560 ASN A C 1
ATOM 3953 O O . ASN A 1 560 ? -27.494 -3.553 33.092 1.00 72.38 560 ASN A O 1
ATOM 3957 N N . SER A 1 561 ? -28.687 -5.409 33.485 1.00 66.56 561 SER A N 1
ATOM 3958 C CA . SER A 1 561 ? -29.249 -4.939 34.752 1.00 66.56 561 SER A CA 1
ATOM 3959 C C . SER A 1 561 ? -28.162 -4.651 35.783 1.00 66.56 561 SER A C 1
ATOM 3961 O O . SER A 1 561 ? -27.250 -5.457 35.963 1.00 66.56 561 SER A O 1
ATOM 3963 N N . GLY A 1 562 ? -28.295 -3.531 36.495 1.00 63.50 562 GLY A N 1
ATOM 3964 C CA . GLY A 1 562 ? -27.318 -3.080 37.493 1.00 63.50 562 GLY A CA 1
ATOM 3965 C C . GLY A 1 562 ? -26.143 -2.279 36.918 1.00 63.50 562 GLY A C 1
ATOM 3966 O O . GLY A 1 562 ? -25.392 -1.681 37.693 1.00 63.50 562 GLY A O 1
ATOM 3967 N N . THR A 1 563 ? -26.008 -2.207 35.590 1.00 66.88 563 THR A N 1
ATOM 3968 C CA . THR A 1 563 ? -25.010 -1.369 34.919 1.00 66.88 563 THR A CA 1
ATOM 3969 C C . THR A 1 563 ? -25.581 0.020 34.651 1.00 66.88 563 THR A C 1
ATOM 3971 O O . THR A 1 563 ? -26.688 0.150 34.130 1.00 66.88 563 THR A O 1
ATOM 3974 N N . THR A 1 564 ? -24.821 1.063 34.967 1.00 71.50 564 THR A N 1
ATOM 3975 C CA . THR A 1 564 ? -25.078 2.433 34.516 1.00 71.50 564 THR A CA 1
ATOM 3976 C C . THR A 1 564 ? -24.012 2.792 33.494 1.00 71.50 564 THR A C 1
ATOM 3978 O O . THR A 1 564 ? -22.835 2.680 33.803 1.00 71.50 564 THR A O 1
ATOM 3981 N N . ILE A 1 565 ? -24.372 3.246 32.299 1.00 73.75 565 ILE A N 1
ATOM 3982 C CA . ILE A 1 565 ? -23.411 3.853 31.369 1.00 73.75 565 ILE A CA 1
ATOM 3983 C C . ILE A 1 565 ? -23.562 5.371 31.405 1.00 73.75 565 ILE A C 1
ATOM 3985 O O . ILE A 1 565 ? -24.684 5.862 31.379 1.00 73.75 565 ILE A O 1
ATOM 3989 N N . ASP A 1 566 ? -22.467 6.123 31.486 1.00 77.19 566 ASP A N 1
ATOM 3990 C CA . ASP A 1 566 ? -22.470 7.590 31.427 1.00 77.19 566 ASP A CA 1
ATOM 3991 C C . ASP A 1 566 ? -21.797 8.058 30.137 1.00 77.19 566 ASP A C 1
ATOM 3993 O O . ASP A 1 566 ? -20.574 8.051 30.028 1.00 77.19 566 ASP A O 1
ATOM 3997 N N . VAL A 1 567 ? -22.593 8.441 29.141 1.00 71.06 567 VAL A N 1
ATOM 3998 C CA . VAL A 1 567 ? -22.101 8.831 27.810 1.00 71.06 567 VAL A CA 1
ATOM 3999 C C . VAL A 1 567 ? -21.647 10.291 27.733 1.00 71.06 567 VAL A C 1
ATOM 4001 O O . VAL A 1 567 ? -21.194 10.744 26.682 1.00 71.06 567 VAL A O 1
ATOM 4004 N N . GLY A 1 568 ? -21.748 11.051 28.828 1.00 68.12 568 GLY A N 1
ATOM 4005 C CA . GLY A 1 568 ? -21.296 12.438 28.859 1.00 68.12 568 GLY A CA 1
ATOM 4006 C C . GLY A 1 568 ? -21.941 13.312 27.767 1.00 68.12 568 GLY A C 1
ATOM 4007 O O . GLY A 1 568 ? -23.163 13.327 27.605 1.00 68.12 568 GLY A O 1
ATOM 4008 N N . ALA A 1 569 ? -21.112 14.035 27.006 1.00 65.31 569 ALA A N 1
ATOM 4009 C CA . ALA A 1 569 ? -21.517 14.827 25.837 1.00 65.31 569 ALA A CA 1
ATOM 4010 C C . ALA A 1 569 ? -21.470 14.065 24.502 1.00 65.31 569 ALA A C 1
ATOM 4012 O O . ALA A 1 569 ? -21.761 14.648 23.457 1.00 65.31 569 ALA A O 1
ATOM 4013 N N . ASN A 1 570 ? -21.099 12.787 24.528 1.00 66.00 570 ASN A N 1
ATOM 4014 C CA . ASN A 1 570 ? -20.788 12.014 23.335 1.00 66.00 570 ASN A CA 1
ATOM 4015 C C . ASN A 1 570 ? -22.034 11.388 22.700 1.00 66.00 570 ASN A C 1
ATOM 4017 O O . ASN A 1 570 ? -23.095 11.275 23.319 1.00 66.00 570 ASN A O 1
ATOM 4021 N N . THR A 1 571 ? -21.885 10.964 21.446 1.00 63.62 571 THR A N 1
ATOM 4022 C CA . THR A 1 571 ? -22.928 10.264 20.691 1.00 63.62 571 THR A CA 1
ATOM 4023 C C . THR A 1 571 ? -22.715 8.756 20.753 1.00 63.62 571 THR A C 1
ATOM 4025 O O . THR A 1 571 ? -21.622 8.260 20.475 1.00 63.62 571 THR A O 1
ATOM 4028 N N . LEU A 1 572 ? -23.786 8.034 21.079 1.00 62.25 572 LEU A N 1
ATOM 4029 C CA . LEU A 1 572 ? -23.858 6.580 21.031 1.00 62.25 572 LEU A CA 1
ATOM 4030 C C . LEU A 1 572 ? -24.860 6.175 19.947 1.00 62.25 572 LEU A C 1
ATOM 4032 O O . LEU A 1 572 ? -26.053 6.433 20.093 1.00 62.25 572 LEU A O 1
ATOM 4036 N N . THR A 1 573 ? -24.384 5.545 18.879 1.00 61.44 573 THR A N 1
ATOM 4037 C CA . THR A 1 573 ? -25.213 5.095 17.754 1.00 61.44 573 THR A CA 1
ATOM 4038 C C . THR A 1 573 ? -25.335 3.576 17.781 1.00 61.44 573 THR A C 1
ATOM 4040 O O . THR A 1 573 ? -24.335 2.875 17.924 1.00 61.44 573 THR A O 1
ATOM 4043 N N . VAL A 1 574 ? -26.549 3.048 17.610 1.00 56.44 574 VAL A N 1
ATOM 4044 C CA . VAL A 1 574 ? -26.783 1.609 17.421 1.00 56.44 574 VAL A CA 1
ATOM 4045 C C . VAL A 1 574 ? -27.538 1.414 16.114 1.00 56.44 574 VAL A C 1
ATOM 4047 O O . VAL A 1 574 ? -28.628 1.953 15.958 1.00 56.44 574 VAL A O 1
ATOM 4050 N N . VAL A 1 575 ? -26.938 0.691 15.170 1.00 52.41 575 VAL A N 1
ATOM 4051 C CA . VAL A 1 575 ? -27.478 0.500 13.812 1.00 52.41 575 VAL A CA 1
ATOM 4052 C C . VAL A 1 575 ? -28.462 -0.670 13.756 1.00 52.41 575 VAL A C 1
ATOM 4054 O O . VAL A 1 575 ? -29.445 -0.622 13.024 1.00 52.41 575 VAL A O 1
ATOM 4057 N N . GLY A 1 576 ? -28.193 -1.726 14.523 1.00 50.88 576 GLY A N 1
ATOM 4058 C CA . GLY A 1 576 ? -29.051 -2.898 14.669 1.00 50.88 576 GLY A CA 1
ATOM 4059 C C . GLY A 1 576 ? -29.720 -2.930 16.042 1.00 50.88 576 GLY A C 1
ATOM 4060 O O . GLY A 1 576 ? -30.372 -1.980 16.463 1.00 50.88 576 GLY A O 1
ATOM 4061 N N . THR A 1 577 ? -29.598 -4.044 16.763 1.00 49.12 577 THR A N 1
ATOM 4062 C CA . THR A 1 577 ? -30.405 -4.272 17.972 1.00 49.12 577 THR A CA 1
ATOM 4063 C C . THR A 1 577 ? -29.808 -3.619 19.217 1.00 49.12 577 THR A C 1
ATOM 4065 O O . THR A 1 577 ? -28.670 -3.917 19.583 1.00 49.12 577 THR A O 1
ATOM 4068 N N . ALA A 1 578 ? -30.613 -2.840 19.943 1.00 52.84 578 ALA A N 1
ATOM 4069 C CA . ALA A 1 578 ? -30.293 -2.339 21.280 1.00 52.84 578 ALA A CA 1
ATOM 4070 C C . ALA A 1 578 ? -31.152 -3.036 22.353 1.00 52.84 578 ALA A C 1
ATOM 4072 O O . ALA A 1 578 ? -32.377 -3.065 22.251 1.00 52.84 578 ALA A O 1
ATOM 4073 N N . THR A 1 579 ? -30.524 -3.575 23.399 1.00 50.47 579 THR A N 1
ATOM 4074 C CA . THR A 1 579 ? -31.200 -4.150 24.575 1.00 50.47 579 THR A CA 1
ATOM 4075 C C . THR A 1 579 ? -30.727 -3.429 25.832 1.00 50.47 579 THR A C 1
ATOM 4077 O O . THR A 1 579 ? -29.550 -3.487 26.163 1.00 50.47 579 THR A O 1
ATOM 4080 N N . ASN A 1 580 ? -31.620 -2.756 26.560 1.00 53.75 580 ASN A N 1
ATOM 4081 C CA . ASN A 1 580 ? -31.264 -2.056 27.797 1.00 53.75 580 ASN A CA 1
ATOM 4082 C C . ASN A 1 580 ? -32.087 -2.565 28.989 1.00 53.75 580 ASN A C 1
ATOM 4084 O O . ASN A 1 580 ? -33.304 -2.382 29.038 1.00 53.75 580 ASN A O 1
ATOM 4088 N N . ALA A 1 581 ? -31.400 -3.177 29.949 1.00 49.19 581 ALA A N 1
ATOM 4089 C CA . ALA A 1 581 ? -31.906 -3.552 31.266 1.00 49.19 581 ALA A CA 1
ATOM 4090 C C . ALA A 1 581 ? -31.234 -2.755 32.405 1.00 49.19 581 ALA A C 1
ATOM 4092 O O . ALA A 1 581 ? -31.577 -2.965 33.565 1.00 49.19 581 ALA A O 1
ATOM 4093 N N . GLY A 1 582 ? -30.284 -1.868 32.087 1.00 51.97 582 GLY A N 1
ATOM 4094 C CA . GLY A 1 582 ? -29.571 -1.001 33.026 1.00 51.97 582 GLY A CA 1
ATOM 4095 C C . GLY A 1 582 ? -29.970 0.474 32.902 1.00 51.97 582 GLY A C 1
ATOM 4096 O O . GLY A 1 582 ? -31.086 0.809 32.506 1.00 51.97 582 GLY A O 1
ATOM 4097 N N . THR A 1 583 ? -29.052 1.372 33.261 1.00 53.78 583 THR A N 1
ATOM 4098 C CA . THR A 1 583 ? -29.235 2.830 33.200 1.00 53.78 583 THR A CA 1
ATOM 4099 C C . THR A 1 583 ? -28.332 3.439 32.134 1.00 53.78 583 THR A C 1
ATOM 4101 O O . THR A 1 583 ? -27.149 3.126 32.073 1.00 53.78 583 THR A O 1
ATOM 4104 N N . ILE A 1 584 ? -28.860 4.361 31.327 1.00 61.25 584 ILE A N 1
ATOM 4105 C CA . ILE A 1 584 ? -28.069 5.189 30.407 1.00 61.25 584 ILE A CA 1
ATOM 4106 C C . ILE A 1 584 ? -28.176 6.635 30.881 1.00 61.25 584 ILE A C 1
ATOM 4108 O O . ILE A 1 584 ? -29.262 7.209 30.923 1.00 61.25 584 ILE A O 1
ATOM 4112 N N . LYS A 1 585 ? -27.042 7.212 31.254 1.00 60.03 585 LYS A N 1
ATOM 4113 C CA . LYS A 1 585 ? -26.876 8.573 31.749 1.00 60.03 585 LYS A CA 1
ATOM 4114 C C . LYS A 1 585 ? -26.130 9.386 30.698 1.00 60.03 585 LYS A C 1
ATOM 4116 O O . LYS A 1 585 ? -25.193 8.896 30.082 1.00 60.03 585 LYS A O 1
ATOM 4121 N N . ARG A 1 586 ? -26.541 10.633 30.484 1.00 56.81 586 ARG A N 1
ATOM 4122 C CA . ARG A 1 586 ? -25.894 11.569 29.558 1.00 56.81 586 ARG A CA 1
ATOM 4123 C C . ARG A 1 586 ? -25.610 12.868 30.304 1.00 56.81 586 ARG A C 1
ATOM 4125 O O . ARG A 1 586 ? -26.538 13.620 30.587 1.00 56.81 586 ARG A O 1
ATOM 4132 N N . LEU A 1 587 ? -24.346 13.116 30.643 1.00 53.22 587 LEU A N 1
ATOM 4133 C CA . LEU A 1 587 ? -23.879 14.372 31.240 1.00 53.22 587 LEU A CA 1
ATOM 4134 C C . LEU A 1 587 ? -23.097 15.215 30.218 1.00 53.22 587 LEU A C 1
ATOM 4136 O O . LEU A 1 587 ? -21.875 15.150 30.145 1.00 53.22 587 LEU A O 1
ATOM 4140 N N . ALA A 1 588 ? -23.783 16.056 29.449 1.00 43.12 588 ALA A N 1
ATOM 4141 C CA . ALA A 1 588 ? -23.155 17.222 28.808 1.00 43.12 588 ALA A CA 1
ATOM 4142 C C . ALA A 1 588 ? -23.537 18.463 29.627 1.00 43.12 588 ALA A C 1
ATOM 4144 O O . ALA A 1 588 ? -24.627 18.444 30.201 1.00 43.12 588 ALA A O 1
ATOM 4145 N N . PRO A 1 589 ? -22.680 19.500 29.728 1.00 40.62 589 PRO A N 1
ATOM 4146 C CA . PRO A 1 589 ? -22.630 20.398 30.883 1.00 40.62 589 PRO A CA 1
ATOM 4147 C C . PRO A 1 589 ? -24.024 20.908 31.238 1.00 40.62 589 PRO A C 1
ATOM 4149 O O . PRO A 1 589 ? -24.735 21.362 30.340 1.00 40.62 589 PRO A O 1
ATOM 4152 N N . ALA A 1 590 ? -24.379 20.774 32.523 1.00 40.56 590 ALA A N 1
ATOM 4153 C CA . ALA A 1 590 ? -25.518 21.389 33.205 1.00 40.56 590 ALA A CA 1
ATOM 4154 C C . ALA A 1 590 ? -26.458 22.153 32.260 1.00 40.56 590 ALA A C 1
ATOM 4156 O O . ALA A 1 590 ? -26.340 23.370 32.101 1.00 40.56 590 ALA A O 1
ATOM 4157 N N . GLN A 1 591 ? -27.362 21.446 31.579 1.00 41.25 591 GLN A N 1
ATOM 4158 C CA . GLN A 1 591 ? -28.384 22.124 30.792 1.00 41.25 591 GLN A CA 1
ATOM 4159 C C . GLN A 1 591 ? -29.400 22.677 31.789 1.00 41.25 591 GLN A C 1
ATOM 4161 O O . GLN A 1 591 ? -30.282 21.958 32.255 1.00 41.25 591 GLN A O 1
ATOM 4166 N N . ASN A 1 592 ? -29.235 23.947 32.164 1.00 40.19 592 ASN A N 1
ATOM 4167 C CA . ASN A 1 592 ? -30.262 24.685 32.884 1.00 40.19 592 ASN A CA 1
ATOM 4168 C C . ASN A 1 592 ? -31.508 24.710 31.996 1.00 40.19 592 ASN A C 1
ATOM 4170 O O . ASN A 1 592 ? -31.567 25.490 31.046 1.00 40.19 592 ASN A O 1
ATOM 4174 N N . ILE A 1 593 ? -32.497 23.865 32.295 1.00 42.69 593 ILE A N 1
ATOM 4175 C CA . ILE A 1 593 ? -33.830 24.023 31.717 1.00 42.69 593 ILE A CA 1
ATOM 4176 C C . ILE A 1 593 ? -34.377 25.315 32.325 1.00 42.69 593 ILE A C 1
ATOM 4178 O O . ILE A 1 593 ? -34.711 25.360 33.511 1.00 42.69 593 ILE A O 1
ATOM 4182 N N . THR A 1 594 ? -34.340 26.384 31.534 1.00 42.28 594 THR A N 1
ATOM 4183 C CA . THR A 1 594 ? -34.904 27.698 31.844 1.00 42.28 594 THR A CA 1
ATOM 4184 C C . THR A 1 594 ? -36.267 27.838 31.176 1.00 42.28 594 THR A C 1
ATOM 4186 O O . THR A 1 594 ? -36.595 27.121 30.223 1.00 42.28 594 THR A O 1
ATOM 4189 N N . LEU A 1 595 ? -37.081 28.766 31.679 1.00 42.53 595 LEU A N 1
ATOM 4190 C CA . LEU A 1 595 ? -38.443 28.996 31.208 1.00 42.53 595 LEU A CA 1
ATOM 4191 C C . LEU A 1 595 ? -38.506 29.121 29.672 1.00 42.53 595 LEU A C 1
ATOM 4193 O O . LEU A 1 595 ? -37.882 30.008 29.094 1.00 42.53 595 LEU A O 1
ATOM 4197 N N . GLY A 1 596 ? -39.273 28.238 29.022 1.00 40.31 596 GLY A N 1
ATOM 4198 C CA . GLY A 1 596 ? -39.457 28.233 27.565 1.00 40.31 596 GLY A CA 1
ATOM 4199 C C . GLY A 1 596 ? -38.525 27.306 26.771 1.00 40.31 596 GLY A C 1
ATOM 4200 O O . GLY A 1 596 ? -38.743 27.138 25.572 1.00 40.31 596 GLY A O 1
ATOM 4201 N N . THR A 1 597 ? -37.546 26.654 27.407 1.00 40.41 597 THR A N 1
ATOM 4202 C CA . THR A 1 597 ? -36.656 25.668 26.759 1.00 40.41 597 THR A CA 1
ATOM 4203 C C . THR A 1 597 ? -37.186 24.234 26.895 1.00 40.41 597 THR A C 1
ATOM 4205 O O . THR A 1 597 ? -37.778 23.879 27.917 1.00 40.41 597 THR A O 1
ATOM 4208 N N . SER A 1 598 ? -37.005 23.406 25.857 1.00 52.16 598 SER A N 1
ATOM 4209 C CA . SER A 1 598 ? -37.375 21.981 25.849 1.00 52.16 598 SER A CA 1
ATOM 4210 C C . SER A 1 598 ? -36.152 21.080 25.696 1.00 52.16 598 SER A C 1
ATOM 4212 O O . SER A 1 598 ? -35.285 21.348 24.866 1.00 52.16 598 SER A O 1
ATOM 4214 N N . PHE A 1 599 ? -36.126 19.983 26.443 1.00 49.22 599 PHE A N 1
ATOM 4215 C CA . PHE A 1 599 ? -35.114 18.940 26.402 1.00 49.22 599 PHE A CA 1
ATOM 4216 C C . PHE A 1 599 ? -35.717 17.647 25.846 1.00 49.22 599 PHE A C 1
ATOM 4218 O O . PHE A 1 599 ? -36.713 17.165 26.381 1.00 49.22 599 PHE A O 1
ATOM 4225 N N . THR A 1 600 ? -35.115 17.080 24.799 1.00 53.28 600 THR A N 1
ATOM 4226 C CA . THR A 1 600 ? -35.640 15.912 24.073 1.00 53.28 600 THR A CA 1
ATOM 4227 C C . THR A 1 600 ? -34.683 14.727 24.189 1.00 53.28 600 THR A C 1
ATOM 4229 O O . THR A 1 600 ? -33.520 14.808 23.792 1.00 53.28 600 THR A O 1
ATOM 4232 N N . PHE A 1 601 ? -35.188 13.608 24.695 1.00 50.84 601 PHE A N 1
ATOM 4233 C CA . PHE A 1 601 ? -34.593 12.285 24.563 1.00 50.84 601 PHE A CA 1
ATOM 4234 C C . PHE A 1 601 ? -35.061 11.704 23.237 1.00 50.84 601 PHE A C 1
ATOM 4236 O O . PHE A 1 601 ? -36.263 11.688 23.000 1.00 50.84 601 PHE A O 1
ATOM 4243 N N . ASN A 1 602 ? -34.145 11.246 22.385 1.00 46.38 602 ASN A N 1
ATOM 4244 C CA . ASN A 1 602 ? -34.488 10.604 21.117 1.00 46.38 602 ASN A CA 1
ATOM 4245 C C . ASN A 1 602 ? -34.257 9.090 21.195 1.00 46.38 602 ASN A C 1
ATOM 4247 O O . ASN A 1 602 ? -33.395 8.629 21.945 1.00 46.38 602 ASN A O 1
ATOM 4251 N N . ASP A 1 603 ? -35.035 8.325 20.441 1.00 43.75 603 ASP A N 1
ATOM 4252 C CA . ASP A 1 603 ? -34.803 6.917 20.154 1.00 43.75 603 ASP A CA 1
ATOM 4253 C C . ASP A 1 603 ? -33.782 6.722 19.020 1.00 43.75 603 ASP A C 1
ATOM 4255 O O . ASP A 1 603 ? -33.243 7.682 18.461 1.00 43.75 603 ASP A O 1
ATOM 4259 N N . GLY A 1 604 ? -33.476 5.464 18.694 1.00 35.38 604 GLY A N 1
ATOM 4260 C CA . GLY A 1 604 ? -32.445 5.133 17.706 1.00 35.38 604 GLY A CA 1
ATOM 4261 C C . GLY A 1 604 ? -32.827 5.374 16.242 1.00 35.38 604 GLY A C 1
ATOM 4262 O O . GLY A 1 604 ? -32.004 5.094 15.379 1.00 35.38 604 GLY A O 1
ATOM 4263 N N . ILE A 1 605 ? -34.015 5.920 15.947 1.00 40.19 605 ILE A N 1
ATOM 4264 C CA . ILE A 1 605 ? -34.352 6.460 14.617 1.00 40.19 605 ILE A CA 1
ATOM 4265 C C . ILE A 1 605 ? -34.446 7.997 14.617 1.00 40.19 605 ILE A C 1
ATOM 4267 O O . ILE A 1 605 ? -34.873 8.599 13.633 1.00 40.19 605 ILE A O 1
ATOM 4271 N N . GLY A 1 606 ? -34.035 8.648 15.713 1.00 35.97 606 GLY A N 1
ATOM 4272 C CA . GLY A 1 606 ? -34.036 10.103 15.858 1.00 35.97 606 GLY A CA 1
ATOM 4273 C C . GLY A 1 606 ? -35.388 10.703 16.256 1.00 35.97 606 GLY A C 1
ATOM 4274 O O . GLY A 1 606 ? -35.519 11.927 16.229 1.00 35.97 606 GLY A O 1
ATOM 4275 N N . GLN A 1 607 ? -36.382 9.888 16.635 1.00 49.72 607 GLN A N 1
ATOM 4276 C CA . GLN A 1 607 ? -37.677 10.373 17.121 1.00 49.72 607 GLN A CA 1
ATOM 4277 C C . GLN A 1 607 ? -37.665 10.601 18.629 1.00 49.72 607 GLN A C 1
ATOM 4279 O O . GLN A 1 607 ? -36.982 9.900 19.364 1.00 49.72 607 GLN A O 1
ATOM 4284 N N . ALA A 1 608 ? -38.437 11.574 19.113 1.00 51.31 608 ALA A N 1
ATOM 4285 C CA . ALA A 1 608 ? -38.506 11.870 20.538 1.00 51.31 608 ALA A CA 1
ATOM 4286 C C . ALA A 1 608 ? -39.102 10.685 21.322 1.00 51.31 608 ALA A C 1
ATOM 4288 O O . ALA A 1 608 ? -40.232 10.290 21.070 1.00 51.31 608 ALA A O 1
ATOM 4289 N N . SER A 1 609 ? -38.369 10.156 22.300 1.00 51.34 609 SER A N 1
ATOM 4290 C CA . SER A 1 609 ? -38.824 9.169 23.287 1.00 51.34 609 SER A CA 1
ATOM 4291 C C . SER A 1 609 ? -39.338 9.831 24.572 1.00 51.34 609 SER A C 1
ATOM 4293 O O . SER A 1 609 ? -40.283 9.349 25.196 1.00 51.34 609 SER A O 1
ATOM 4295 N N . ALA A 1 610 ? -38.786 10.988 24.945 1.00 56.12 610 ALA A N 1
ATOM 4296 C CA . ALA A 1 610 ? -39.327 11.839 26.001 1.00 56.12 610 ALA A CA 1
ATOM 4297 C C . ALA A 1 610 ? -38.966 13.311 25.763 1.00 56.12 610 ALA A C 1
ATOM 4299 O O . ALA A 1 610 ? -37.886 13.615 25.269 1.00 56.12 610 ALA A O 1
ATOM 4300 N N . ILE A 1 611 ? -39.846 14.237 26.138 1.00 58.19 611 ILE A N 1
ATOM 4301 C CA . ILE A 1 611 ? -39.607 15.683 26.070 1.00 58.19 611 ILE A CA 1
ATOM 4302 C C . ILE A 1 611 ? -39.954 16.308 27.416 1.00 58.19 611 ILE A C 1
ATOM 4304 O O . ILE A 1 611 ? -41.073 16.147 27.894 1.00 58.19 611 ILE A O 1
ATOM 4308 N N . LEU A 1 612 ? -39.027 17.064 27.993 1.00 58.97 612 LEU A N 1
ATOM 4309 C CA . LEU A 1 612 ? -39.210 17.870 29.198 1.00 58.97 612 LEU A CA 1
ATOM 4310 C C . LEU A 1 612 ? -39.173 19.350 28.832 1.00 58.97 612 LEU A C 1
ATOM 4312 O O . LEU A 1 612 ? -38.207 19.803 28.228 1.00 58.97 612 LEU A O 1
ATOM 4316 N N . ARG A 1 613 ? -40.196 20.124 29.194 1.00 60.47 613 ARG A N 1
ATOM 4317 C CA . ARG A 1 613 ? -40.241 21.566 28.914 1.00 60.47 613 ARG A CA 1
ATOM 4318 C C . ARG A 1 613 ? -40.719 22.336 30.131 1.00 60.47 613 ARG A C 1
ATOM 4320 O O . ARG A 1 613 ? -41.857 22.170 30.548 1.00 60.47 613 ARG A O 1
ATOM 4327 N N . GLN A 1 614 ? -39.891 23.220 30.677 1.00 56.91 614 GLN A N 1
ATOM 4328 C CA . GLN A 1 614 ? -40.316 24.039 31.811 1.00 56.91 614 GLN A CA 1
ATOM 4329 C C . GLN A 1 614 ? -41.394 25.046 31.386 1.00 56.91 614 GLN A C 1
ATOM 4331 O O . GLN A 1 614 ? -41.211 25.795 30.423 1.00 56.91 614 GLN A O 1
ATOM 4336 N N . THR A 1 615 ? -42.494 25.099 32.139 1.00 58.41 615 THR A N 1
ATOM 4337 C CA . THR A 1 615 ? -43.622 26.003 31.871 1.00 58.41 615 THR A CA 1
ATOM 4338 C C . THR A 1 615 ? -43.742 27.151 32.862 1.00 58.41 615 THR A C 1
ATOM 4340 O O . THR A 1 615 ? -44.275 28.192 32.489 1.00 58.41 615 THR A O 1
ATOM 4343 N N . SER A 1 616 ? -43.262 26.991 34.102 1.00 58.22 616 SER A N 1
ATOM 4344 C CA . SER A 1 616 ? -43.200 28.052 35.122 1.00 58.22 616 SER A CA 1
ATOM 4345 C C . SER A 1 616 ? -42.317 27.642 36.320 1.00 58.22 616 SER A C 1
ATOM 4347 O O . SER A 1 616 ? -41.847 26.505 36.407 1.00 58.22 616 SER A O 1
ATOM 4349 N N . GLY A 1 617 ? -42.049 28.571 37.245 1.00 60.06 617 GLY A N 1
ATOM 4350 C CA . GLY A 1 617 ? -41.221 28.332 38.441 1.00 60.06 617 GLY A CA 1
ATOM 4351 C C . GLY A 1 617 ? -39.731 28.655 38.253 1.00 60.06 617 GLY A C 1
ATOM 4352 O O . GLY A 1 617 ? -39.337 29.266 37.261 1.00 60.06 617 GLY A O 1
ATOM 4353 N N . THR A 1 618 ? -38.892 28.282 39.223 1.00 55.59 618 THR A N 1
ATOM 4354 C CA . THR A 1 618 ? -37.428 28.466 39.158 1.00 55.59 618 THR A CA 1
ATOM 4355 C C . THR A 1 618 ? -36.787 27.472 38.183 1.00 55.59 618 THR A C 1
ATOM 4357 O O . THR A 1 618 ? -37.313 26.384 37.973 1.00 55.59 618 THR A O 1
ATOM 4360 N N . ALA A 1 619 ? -35.674 27.839 37.536 1.00 49.81 619 ALA A N 1
ATOM 4361 C CA . ALA A 1 619 ? -34.979 26.965 36.577 1.00 49.81 619 ALA A CA 1
ATOM 4362 C C . ALA A 1 619 ? -34.612 25.621 37.221 1.00 49.81 619 ALA A C 1
ATOM 4364 O O . ALA A 1 619 ? -34.049 25.643 38.311 1.00 49.81 619 ALA A O 1
ATOM 4365 N N . MET A 1 620 ? -34.881 24.487 36.554 1.00 44.50 620 MET A N 1
ATOM 4366 C CA . MET A 1 620 ? -34.790 23.124 37.133 1.00 44.50 620 MET A CA 1
ATOM 4367 C C . MET A 1 620 ? -33.379 22.695 37.594 1.00 44.50 620 MET A C 1
ATOM 4369 O O . MET A 1 620 ? -33.222 21.655 38.236 1.00 44.50 620 MET A O 1
ATOM 4373 N N . GLY A 1 621 ? -32.341 23.481 37.292 1.00 45.44 621 GLY A N 1
ATOM 4374 C CA . GLY A 1 621 ? -30.947 23.128 37.575 1.00 45.44 621 GLY A CA 1
ATOM 4375 C C . GLY A 1 621 ? -30.513 21.853 36.840 1.00 45.44 621 GLY A C 1
ATOM 4376 O O . GLY A 1 621 ? -31.113 21.473 35.832 1.00 45.44 621 GLY A O 1
ATOM 4377 N N . ASN A 1 622 ? -29.488 21.159 37.352 1.00 44.19 622 ASN A N 1
ATOM 4378 C CA . ASN A 1 622 ? -29.076 19.854 36.822 1.00 44.19 622 ASN A CA 1
ATOM 4379 C C . ASN A 1 622 ? -30.233 18.860 36.975 1.00 44.19 622 ASN A C 1
ATOM 4381 O O . ASN A 1 622 ? -30.533 18.414 38.082 1.00 44.19 622 ASN A O 1
ATOM 4385 N N . THR A 1 623 ? -30.893 18.528 35.872 1.00 43.91 623 THR A N 1
ATOM 4386 C CA . THR A 1 623 ? -32.033 17.612 35.875 1.00 43.91 623 THR A CA 1
ATOM 4387 C C . THR A 1 623 ? -31.595 16.283 35.294 1.00 43.91 623 THR A C 1
ATOM 4389 O O . THR A 1 623 ? -31.121 16.226 34.161 1.00 43.91 623 THR A O 1
ATOM 4392 N N . THR A 1 624 ? -31.752 15.213 36.067 1.00 47.75 624 THR A N 1
ATOM 4393 C CA . THR A 1 624 ? -31.556 13.853 35.557 1.00 47.75 624 THR A CA 1
ATOM 4394 C C . THR A 1 624 ? -32.914 13.307 35.147 1.00 47.75 624 THR A C 1
ATOM 4396 O O . THR A 1 624 ? -33.838 13.353 35.955 1.00 47.75 624 THR A O 1
ATOM 4399 N N . ALA A 1 625 ? -33.042 12.794 33.921 1.00 47.91 625 ALA A N 1
ATOM 4400 C CA . ALA A 1 625 ? -34.167 11.934 33.570 1.00 47.91 625 ALA A CA 1
ATOM 4401 C C . ALA A 1 625 ? -33.658 10.516 33.316 1.00 47.91 625 ALA A C 1
ATOM 4403 O O . ALA A 1 625 ? -32.693 10.318 32.575 1.00 47.91 625 ALA A O 1
ATOM 4404 N N . GLN A 1 626 ? -34.287 9.548 33.970 1.00 51.66 626 GLN A N 1
ATOM 4405 C CA . GLN A 1 626 ? -33.839 8.164 34.004 1.00 51.66 626 GLN A CA 1
ATOM 4406 C C . GLN A 1 626 ? -34.997 7.238 33.644 1.00 51.66 626 GLN A C 1
ATOM 4408 O O . GLN A 1 626 ? -36.049 7.263 34.280 1.00 51.66 626 GLN A O 1
ATOM 4413 N N . VAL A 1 627 ? -34.794 6.392 32.635 1.00 51.03 627 VAL A N 1
ATOM 4414 C CA . VAL A 1 627 ? -35.705 5.281 32.341 1.00 51.03 627 VAL A CA 1
ATOM 4415 C C . VAL A 1 627 ? -35.185 4.064 33.089 1.00 51.03 627 VAL A C 1
ATOM 4417 O O . VAL A 1 627 ? -34.132 3.531 32.750 1.00 51.03 627 VAL A O 1
ATOM 4420 N N . ASN A 1 628 ? -35.900 3.646 34.127 1.00 50.53 628 ASN A N 1
ATOM 4421 C CA . ASN A 1 628 ? -35.515 2.506 34.951 1.00 50.53 628 ASN A CA 1
ATOM 4422 C C . ASN A 1 628 ? -36.238 1.249 34.484 1.00 50.53 628 ASN A C 1
ATOM 4424 O O . ASN A 1 628 ? -37.444 1.298 34.248 1.00 50.53 628 ASN A O 1
ATOM 4428 N N . ALA A 1 629 ? -35.526 0.124 34.393 1.00 46.69 629 ALA A N 1
ATOM 4429 C CA . ALA A 1 629 ? -36.107 -1.180 34.099 1.00 46.69 629 ALA A CA 1
ATOM 4430 C C . ALA A 1 629 ? -35.615 -2.244 35.086 1.00 46.69 629 ALA A C 1
ATOM 4432 O O . ALA A 1 629 ? -34.418 -2.366 35.311 1.00 46.69 629 ALA A O 1
ATOM 4433 N N . ASN A 1 630 ? -36.543 -3.030 35.643 1.00 49.59 630 ASN A N 1
ATOM 4434 C CA . ASN A 1 630 ? -36.273 -4.238 36.430 1.00 49.59 630 ASN A CA 1
ATOM 4435 C C . ASN A 1 630 ? -35.224 -4.051 37.551 1.00 49.59 630 ASN A C 1
ATOM 4437 O O . ASN A 1 630 ? -34.278 -4.830 37.676 1.00 49.59 630 ASN A O 1
ATOM 4441 N N . THR A 1 631 ? -35.372 -3.017 38.381 1.00 42.38 631 THR A N 1
ATOM 4442 C CA . THR A 1 631 ? -34.436 -2.763 39.482 1.00 42.38 631 THR A CA 1
ATOM 4443 C C . THR A 1 631 ? -34.833 -3.541 40.744 1.00 42.38 631 THR A C 1
ATOM 4445 O O . THR A 1 631 ? -35.966 -3.480 41.209 1.00 42.38 631 THR A O 1
ATOM 4448 N N . THR A 1 632 ? -33.884 -4.287 41.318 1.00 38.81 632 THR A N 1
ATOM 4449 C CA . THR A 1 632 ? -33.984 -4.891 42.663 1.00 38.81 632 THR A CA 1
ATOM 4450 C C . THR A 1 632 ? -33.525 -3.930 43.767 1.00 38.81 632 THR A C 1
ATOM 4452 O O . THR A 1 632 ? -33.574 -4.268 44.949 1.00 38.81 632 THR A O 1
ATOM 4455 N N . THR A 1 633 ? -33.067 -2.728 43.404 1.00 40.00 633 THR A N 1
ATOM 4456 C CA . THR A 1 633 ? -32.656 -1.685 44.345 1.00 40.00 633 THR A CA 1
ATOM 4457 C C . THR A 1 633 ? -33.874 -0.974 44.934 1.00 40.00 633 THR A C 1
ATOM 4459 O O . THR A 1 633 ? -34.790 -0.554 44.226 1.00 40.00 633 THR A O 1
ATOM 4462 N N . ALA A 1 634 ? -33.886 -0.852 46.263 1.00 41.72 634 ALA A N 1
ATOM 4463 C CA . ALA A 1 634 ? -34.997 -0.324 47.044 1.00 41.72 634 ALA A CA 1
ATOM 4464 C C . ALA A 1 634 ? -35.224 1.181 46.798 1.00 41.72 634 ALA A C 1
ATOM 4466 O O . ALA A 1 634 ? -34.709 2.029 47.522 1.00 41.72 634 ALA A O 1
ATOM 4467 N N . HIS A 1 635 ? -36.030 1.517 45.792 1.00 56.62 635 HIS A N 1
ATOM 4468 C CA . HIS A 1 635 ? -36.713 2.810 45.718 1.00 56.62 635 HIS A CA 1
ATOM 4469 C C . HIS A 1 635 ? -38.101 2.702 46.355 1.00 56.62 635 HIS A C 1
ATOM 4471 O O . HIS A 1 635 ? -38.750 1.660 46.264 1.00 56.62 635 HIS A O 1
ATOM 4477 N N . ALA A 1 636 ? -38.588 3.797 46.949 1.00 56.12 636 ALA A N 1
ATOM 4478 C CA . ALA A 1 636 ? -39.837 3.838 47.720 1.00 56.12 636 ALA A CA 1
ATOM 4479 C C . ALA A 1 636 ? -41.082 3.296 46.978 1.00 56.12 636 ALA A C 1
ATOM 4481 O O . ALA A 1 636 ? -42.014 2.843 47.632 1.00 56.12 636 ALA A O 1
ATOM 4482 N N . CYS A 1 637 ? -41.089 3.301 45.636 1.00 61.41 637 CYS A N 1
ATOM 4483 C CA . CYS A 1 637 ? -42.153 2.731 44.794 1.00 61.41 637 CYS A CA 1
ATOM 4484 C C . CYS A 1 637 ? -41.714 1.567 43.879 1.00 61.41 637 CYS A C 1
ATOM 4486 O O . CYS A 1 637 ? -42.546 1.027 43.154 1.00 61.41 637 CYS A O 1
ATOM 4488 N N . ALA A 1 638 ? -40.436 1.167 43.873 1.00 52.34 638 ALA A N 1
ATOM 4489 C CA . ALA A 1 638 ? -39.959 0.085 42.995 1.00 52.34 638 ALA A CA 1
ATOM 4490 C C . ALA A 1 638 ? -40.445 -1.303 43.453 1.00 52.34 638 ALA A C 1
ATOM 4492 O O . ALA A 1 638 ? -40.612 -2.203 42.637 1.00 52.34 638 ALA A O 1
ATOM 4493 N N . ALA A 1 639 ? -40.719 -1.463 44.752 1.00 52.88 639 ALA A N 1
ATOM 4494 C CA . ALA A 1 639 ? -41.255 -2.694 45.334 1.00 52.88 639 ALA A CA 1
ATOM 4495 C C . ALA A 1 639 ? -42.795 -2.737 45.388 1.00 52.88 639 ALA A C 1
ATOM 4497 O O . ALA A 1 639 ? -43.366 -3.739 45.822 1.00 52.88 639 ALA A O 1
ATOM 4498 N N . THR A 1 640 ? -43.484 -1.659 44.995 1.00 59.22 640 THR A N 1
ATOM 4499 C CA . THR A 1 640 ? -44.943 -1.569 45.104 1.00 59.22 640 THR A CA 1
ATOM 4500 C C . THR A 1 640 ? -45.629 -2.003 43.816 1.00 59.22 640 THR A C 1
ATOM 4502 O O . THR A 1 640 ? -45.110 -1.858 42.709 1.00 59.22 640 THR A O 1
ATOM 4505 N N . THR A 1 641 ? -46.806 -2.605 43.966 1.00 60.69 641 THR A N 1
ATOM 4506 C CA . THR A 1 641 ? -47.586 -3.112 42.840 1.00 60.69 641 THR A CA 1
ATOM 4507 C C . THR A 1 641 ? -48.622 -2.089 42.385 1.00 60.69 641 THR A C 1
ATOM 4509 O O . THR A 1 641 ? -49.206 -1.367 43.192 1.00 60.69 641 THR A O 1
ATOM 4512 N N . LEU A 1 642 ? -48.884 -2.048 41.082 1.00 61.69 642 LEU A N 1
ATOM 4513 C CA . LEU A 1 642 ? -50.044 -1.380 40.500 1.00 61.69 642 LEU A CA 1
ATOM 4514 C C . LEU A 1 642 ? -51.137 -2.431 40.305 1.00 61.69 642 LEU A C 1
ATOM 4516 O O . LEU A 1 642 ? -50.993 -3.329 39.476 1.00 61.69 642 LEU A O 1
ATOM 4520 N N . GLY A 1 643 ? -52.200 -2.368 41.113 1.00 61.91 643 GLY A N 1
ATOM 4521 C CA . GLY A 1 643 ? -53.295 -3.346 41.054 1.00 61.91 643 GLY A CA 1
ATOM 4522 C C . GLY A 1 643 ? -52.838 -4.795 41.281 1.00 61.91 643 GLY A C 1
ATOM 4523 O O . GLY A 1 643 ? -53.318 -5.698 40.606 1.00 61.91 643 GLY A O 1
ATOM 4524 N N . GLY A 1 644 ? -51.861 -5.021 42.169 1.00 60.25 644 GLY A N 1
ATOM 4525 C CA . GLY A 1 644 ? -51.312 -6.354 42.456 1.00 60.25 644 GLY A CA 1
ATOM 4526 C C . GLY A 1 644 ? -50.206 -6.830 41.505 1.00 60.25 644 GLY A C 1
ATOM 4527 O O . GLY A 1 644 ? -49.620 -7.879 41.751 1.00 60.25 644 GLY A O 1
ATOM 4528 N N . THR A 1 645 ? -49.858 -6.061 40.462 1.00 59.88 645 THR A N 1
ATOM 4529 C CA . THR A 1 645 ? -48.753 -6.398 39.539 1.00 59.88 645 THR A CA 1
ATOM 4530 C C . THR A 1 645 ? -47.506 -5.547 39.781 1.00 59.88 645 THR A C 1
ATOM 4532 O O . THR A 1 645 ? -47.633 -4.327 39.906 1.00 59.88 645 THR A O 1
ATOM 4535 N N . PRO A 1 646 ? -46.298 -6.140 39.830 1.00 59.41 646 PRO A N 1
ATOM 4536 C CA . PRO A 1 646 ? -45.051 -5.394 39.993 1.00 59.41 646 PRO A CA 1
ATOM 4537 C C . PRO A 1 646 ? -44.816 -4.383 38.869 1.00 59.41 646 PRO A C 1
ATOM 4539 O O . PRO A 1 646 ? -44.981 -4.705 37.693 1.00 59.41 646 PRO A O 1
ATOM 4542 N N . VAL A 1 647 ? -44.379 -3.176 39.224 1.00 58.81 647 VAL A N 1
ATOM 4543 C C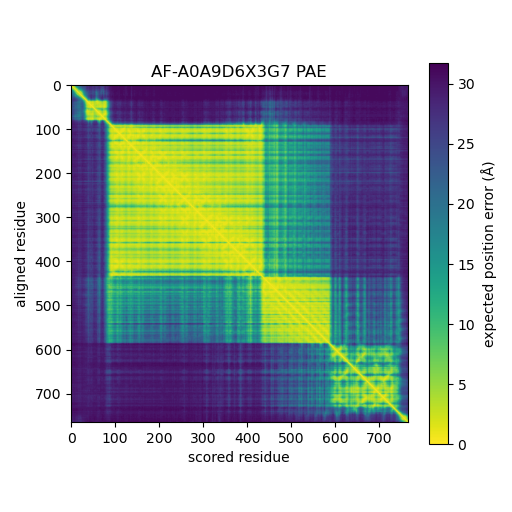A . VAL A 1 647 ? -43.993 -2.141 38.258 1.00 58.81 647 VAL A CA 1
ATOM 4544 C C . VAL A 1 647 ? -42.594 -2.448 37.721 1.00 58.81 647 VAL A C 1
ATOM 4546 O O . VAL A 1 647 ? -41.603 -2.270 38.420 1.00 58.81 647 VAL A O 1
ATOM 4549 N N . LYS A 1 648 ? -42.493 -2.916 36.471 1.00 50.97 648 LYS A N 1
ATOM 4550 C CA . LYS A 1 648 ? -41.203 -3.319 35.872 1.00 50.97 648 LYS A CA 1
ATOM 4551 C C . LYS A 1 648 ? -40.395 -2.179 35.243 1.00 50.97 648 LYS A C 1
ATOM 4553 O O . LYS A 1 648 ? -39.208 -2.369 34.996 1.00 50.97 648 LYS A O 1
ATOM 4558 N N . ARG A 1 649 ? -41.000 -1.022 34.952 1.00 55.19 649 ARG A N 1
ATOM 4559 C CA . ARG A 1 649 ? -40.303 0.200 34.498 1.00 55.19 649 ARG A CA 1
ATOM 4560 C C . ARG A 1 649 ? -40.985 1.471 34.999 1.00 55.19 649 ARG A C 1
ATOM 4562 O O . ARG A 1 649 ? -42.203 1.508 35.147 1.00 55.19 649 ARG A O 1
ATOM 4569 N N . TYR A 1 650 ? -40.199 2.518 35.208 1.00 63.00 650 TYR A N 1
ATOM 4570 C CA . TYR A 1 650 ? -40.685 3.852 35.556 1.00 63.00 650 TYR A CA 1
ATOM 4571 C C . TYR A 1 650 ? -39.737 4.925 35.016 1.00 63.00 650 TYR A C 1
ATOM 4573 O O . TYR A 1 650 ? -38.539 4.688 34.842 1.00 63.00 650 TYR A O 1
ATOM 4581 N N . PHE A 1 651 ? -40.290 6.101 34.743 1.00 62.47 651 PHE A N 1
ATOM 4582 C CA . PHE A 1 651 ? -39.562 7.279 34.282 1.00 62.47 651 PHE A CA 1
ATOM 4583 C C . PHE A 1 651 ? -39.350 8.206 35.468 1.00 62.47 651 PHE A C 1
ATOM 4585 O O . PHE A 1 651 ? -40.334 8.701 36.001 1.00 62.47 651 PHE A O 1
ATOM 4592 N N . ASP A 1 652 ? -38.109 8.426 35.888 1.00 61.19 652 ASP A N 1
ATOM 4593 C CA . ASP A 1 652 ? -37.786 9.365 36.964 1.00 61.19 652 ASP A CA 1
ATOM 4594 C C . ASP A 1 652 ? -37.265 10.682 36.391 1.00 61.19 652 ASP A C 1
ATOM 4596 O O . ASP A 1 652 ? -36.504 10.684 35.421 1.00 61.19 652 ASP A O 1
ATOM 4600 N N . VAL A 1 653 ? -37.686 11.789 36.993 1.00 59.31 653 VAL A N 1
ATOM 4601 C CA . VAL A 1 653 ? -37.228 13.143 36.685 1.00 59.31 653 VAL A CA 1
ATOM 4602 C C . VAL A 1 653 ? -36.837 13.789 38.004 1.00 59.31 653 VAL A C 1
ATOM 4604 O O . VAL A 1 653 ? -37.695 14.069 38.841 1.00 59.31 653 VAL A O 1
ATOM 4607 N N . THR A 1 654 ? -35.545 14.066 38.156 1.00 57.81 654 THR A N 1
ATOM 4608 C CA . THR A 1 654 ? -34.963 14.563 39.406 1.00 57.81 654 THR A CA 1
ATOM 4609 C C . THR A 1 654 ? -34.285 15.910 39.169 1.00 57.81 654 THR A C 1
ATOM 4611 O O . THR A 1 654 ? -33.154 15.945 38.667 1.00 57.81 654 THR A O 1
ATOM 4614 N N . PRO A 1 655 ? -34.953 17.029 39.507 1.00 56.47 655 PRO A N 1
ATOM 4615 C CA . PRO A 1 655 ? -34.347 18.359 39.545 1.00 56.47 655 PRO A CA 1
ATOM 4616 C C . PRO A 1 655 ? -33.403 18.481 40.756 1.00 56.47 655 PRO A C 1
ATOM 4618 O O . PRO A 1 655 ? -33.760 18.096 41.869 1.00 56.47 655 PRO A O 1
ATOM 4621 N N . THR A 1 656 ? -32.201 19.038 40.584 1.00 53.91 656 THR A N 1
ATOM 4622 C CA . THR A 1 656 ? -31.212 19.190 41.687 1.00 53.91 656 THR A CA 1
ATOM 4623 C C . THR A 1 656 ? -31.464 20.381 42.603 1.00 53.91 656 THR A C 1
ATOM 4625 O O . THR A 1 656 ? -30.899 20.451 43.690 1.00 53.91 656 THR A O 1
ATOM 4628 N N . ASN A 1 657 ? -32.279 21.339 42.179 1.00 54.69 657 ASN A N 1
ATOM 4629 C CA . ASN A 1 657 ? -32.475 22.611 42.873 1.00 54.69 657 ASN A CA 1
ATOM 4630 C C . ASN A 1 657 ? -33.501 22.553 44.025 1.00 54.69 657 ASN A C 1
ATOM 4632 O O . ASN A 1 657 ? -33.689 23.557 44.705 1.00 54.69 657 ASN A O 1
ATOM 4636 N N . GLY A 1 658 ? -34.164 21.413 44.256 1.00 53.19 658 GLY A N 1
ATOM 4637 C CA . GLY A 1 658 ? -35.019 21.179 45.429 1.00 53.19 658 GLY A CA 1
ATOM 4638 C C . GLY A 1 658 ? -36.263 22.070 45.565 1.00 53.19 658 GLY A C 1
ATOM 4639 O O . GLY A 1 658 ? -36.960 21.981 46.573 1.00 53.19 658 GLY A O 1
ATOM 4640 N N . ALA A 1 659 ? -36.553 22.923 44.581 1.00 54.34 659 ALA A N 1
ATOM 4641 C CA . ALA A 1 659 ? -37.683 23.847 44.582 1.00 54.34 659 ALA A CA 1
ATOM 4642 C C . ALA A 1 659 ? -38.846 23.302 43.737 1.00 54.34 659 ALA A C 1
ATOM 4644 O O . ALA A 1 659 ? -38.625 22.550 42.792 1.00 54.34 659 ALA A O 1
ATOM 4645 N N . ASN A 1 660 ? -40.082 23.711 44.052 1.00 59.22 660 ASN A N 1
ATOM 4646 C CA . ASN A 1 660 ? -41.283 23.365 43.283 1.00 59.22 660 ASN A CA 1
ATOM 4647 C C . ASN A 1 660 ? -41.177 23.925 41.852 1.00 59.22 660 ASN A C 1
ATOM 4649 O O . ASN A 1 660 ? -41.451 25.108 41.630 1.00 59.22 660 ASN A O 1
ATOM 4653 N N . VAL A 1 661 ? -40.788 23.094 40.882 1.00 61.34 661 VAL A N 1
ATOM 4654 C CA . VAL A 1 661 ? -40.750 23.480 39.465 1.00 61.34 661 VAL A CA 1
ATOM 4655 C C . VAL A 1 661 ? -41.929 22.869 38.733 1.00 61.34 661 VAL A C 1
ATOM 4657 O O . VAL A 1 661 ? -42.293 21.725 38.970 1.00 61.34 661 VAL A O 1
ATOM 4660 N N . THR A 1 662 ? -42.536 23.637 37.834 1.00 69.31 662 THR A N 1
ATOM 4661 C CA . THR A 1 662 ? -43.667 23.178 37.032 1.00 69.31 662 THR A CA 1
ATOM 4662 C C . THR A 1 662 ? -43.220 22.988 35.583 1.00 69.31 662 THR A C 1
ATOM 4664 O O . THR A 1 662 ? -42.714 23.926 34.956 1.00 69.31 662 THR A O 1
ATOM 4667 N N . ALA A 1 663 ? -43.380 21.777 35.046 1.00 66.12 663 ALA A N 1
ATOM 4668 C CA . ALA A 1 663 ? -42.952 21.447 33.689 1.00 66.12 663 ALA A CA 1
ATOM 4669 C C . ALA A 1 663 ? -43.989 20.612 32.927 1.00 66.12 663 ALA A C 1
ATOM 4671 O O . ALA A 1 663 ? -44.783 19.866 33.498 1.00 66.12 663 ALA A O 1
ATOM 4672 N N . ASP A 1 664 ? -43.951 20.732 31.607 1.00 68.62 664 ASP A N 1
ATOM 4673 C CA . ASP A 1 664 ? -44.567 19.785 30.698 1.00 68.62 664 ASP A CA 1
ATOM 4674 C C . ASP A 1 664 ? -43.634 18.580 30.526 1.00 68.62 664 ASP A C 1
ATOM 4676 O O . ASP A 1 664 ? -42.439 18.751 30.267 1.00 68.62 664 ASP A O 1
ATOM 4680 N N . VAL A 1 665 ? -44.180 17.366 30.583 1.00 69.62 665 VAL A N 1
ATOM 4681 C CA . VAL A 1 665 ? -43.449 16.138 30.235 1.00 69.62 665 VAL A CA 1
ATOM 4682 C C . VAL A 1 665 ? -44.249 15.345 29.232 1.00 69.62 665 VAL A C 1
ATOM 4684 O O . VAL A 1 665 ? -45.370 14.945 29.516 1.00 69.62 665 VAL A O 1
ATOM 4687 N N . THR A 1 666 ? -43.668 15.108 28.061 1.00 70.25 666 THR A N 1
ATOM 4688 C CA . THR A 1 666 ? -44.234 14.237 27.031 1.00 70.25 666 THR A CA 1
ATOM 4689 C C . THR A 1 666 ? -43.436 12.947 26.986 1.00 70.25 666 THR A C 1
ATOM 4691 O O . THR A 1 666 ? -42.232 12.990 26.770 1.00 70.25 666 THR A O 1
ATOM 4694 N N . LEU A 1 667 ? -44.091 11.812 27.184 1.00 68.25 667 LEU A N 1
ATOM 4695 C CA . LEU A 1 667 ? -43.508 10.481 27.059 1.00 68.25 667 LEU A CA 1
ATOM 4696 C C . LEU A 1 667 ? -44.059 9.843 25.790 1.00 68.25 667 LEU A C 1
ATOM 4698 O O . LEU A 1 667 ? -45.279 9.787 25.629 1.00 68.25 667 LEU A O 1
ATOM 4702 N N . TYR A 1 668 ? -43.183 9.371 24.911 1.00 65.81 668 TYR A N 1
ATOM 4703 C CA . TYR A 1 668 ? -43.554 8.667 23.688 1.00 65.81 668 TYR A CA 1
ATOM 4704 C C . TYR A 1 668 ? -43.322 7.164 23.863 1.00 65.81 668 TYR A C 1
ATOM 4706 O O . TYR A 1 668 ? -42.391 6.744 24.549 1.00 65.81 668 TYR A O 1
ATOM 4714 N N . PHE A 1 669 ? -44.178 6.358 23.246 1.00 65.31 669 PHE A N 1
ATOM 4715 C CA . PHE A 1 669 ? -44.070 4.902 23.183 1.00 65.31 669 PHE A CA 1
ATOM 4716 C C . PHE A 1 669 ? -44.564 4.419 21.819 1.00 65.31 669 PHE A C 1
ATOM 4718 O O . PHE A 1 669 ? -45.479 4.994 21.223 1.00 65.31 669 PHE A O 1
ATOM 4725 N N . PHE A 1 670 ? -43.923 3.384 21.298 1.00 61.44 670 PHE A N 1
ATOM 4726 C CA . PHE A 1 670 ? -44.147 2.894 19.945 1.00 61.44 670 PHE A CA 1
ATOM 4727 C C . PHE A 1 670 ? -45.404 2.010 19.864 1.00 61.44 670 PHE A C 1
ATOM 4729 O O . PHE A 1 670 ? -45.661 1.177 20.727 1.00 61.44 670 PHE A O 1
ATOM 4736 N N . ASP A 1 671 ? -46.203 2.160 18.813 1.00 66.12 671 ASP A N 1
ATOM 4737 C CA . ASP A 1 671 ? -47.457 1.435 18.580 1.00 66.12 671 ASP A CA 1
ATOM 4738 C C . ASP A 1 671 ? -47.598 0.978 17.116 1.00 66.12 671 ASP A C 1
ATOM 4740 O O . ASP A 1 671 ? -48.559 1.305 16.421 1.00 66.12 671 ASP A O 1
ATOM 4744 N N . GLY A 1 672 ? -46.605 0.229 16.628 1.00 62.47 672 GLY A N 1
ATOM 4745 C CA . GLY A 1 672 ? -46.618 -0.395 15.299 1.00 62.47 672 GLY A CA 1
ATOM 4746 C C . GLY A 1 672 ? -47.079 -1.860 15.296 1.00 62.47 672 GLY A C 1
ATOM 4747 O O . GLY A 1 672 ? -47.075 -2.543 16.320 1.00 62.47 672 GLY A O 1
ATOM 4748 N N . ALA A 1 673 ? -47.449 -2.362 14.113 1.00 54.91 673 ALA A N 1
ATOM 4749 C CA . ALA A 1 673 ? -48.121 -3.655 13.922 1.00 54.91 673 ALA A CA 1
ATOM 4750 C C . ALA A 1 673 ? -47.325 -4.903 14.371 1.00 54.91 673 ALA A C 1
ATOM 4752 O O . ALA A 1 673 ? -47.930 -5.924 14.686 1.00 54.91 673 ALA A O 1
ATOM 4753 N N . SER A 1 674 ? -45.991 -4.843 14.419 1.00 48.50 674 SER A N 1
ATOM 4754 C CA . SER A 1 674 ? -45.113 -5.991 14.720 1.00 48.50 674 SER A CA 1
ATOM 4755 C C . SER A 1 674 ? -44.536 -6.008 16.144 1.00 48.50 674 SER A C 1
ATOM 4757 O O . SER A 1 674 ? -43.888 -6.977 16.532 1.00 48.50 674 SER A O 1
ATOM 4759 N N . ASN A 1 675 ? -44.719 -4.932 16.913 1.00 51.09 675 ASN A N 1
ATOM 4760 C CA . ASN A 1 675 ? -43.905 -4.620 18.098 1.00 51.09 675 ASN A CA 1
ATOM 4761 C C . ASN A 1 675 ? -44.526 -3.491 18.953 1.00 51.09 675 ASN A C 1
ATOM 4763 O O . ASN A 1 675 ? -43.811 -2.700 19.563 1.00 51.09 675 ASN A O 1
ATOM 4767 N N . SER A 1 676 ? -45.861 -3.408 18.993 1.00 59.22 676 SER A N 1
ATOM 4768 C CA . SER A 1 676 ? -46.601 -2.405 19.773 1.00 59.22 676 SER A CA 1
ATOM 4769 C C . SER A 1 676 ? -46.276 -2.480 21.270 1.00 59.22 676 SER A C 1
ATOM 4771 O O . SER A 1 676 ? -46.574 -3.464 21.949 1.00 59.22 676 SER A O 1
ATOM 4773 N N . GLU A 1 677 ? -45.735 -1.388 21.808 1.00 54.22 677 GLU A N 1
ATOM 4774 C CA . GLU A 1 677 ? -45.544 -1.169 23.242 1.00 54.22 677 GLU A CA 1
ATOM 4775 C C . GLU A 1 677 ? -46.855 -0.810 23.956 1.00 54.22 677 GLU A C 1
ATOM 4777 O O . GLU A 1 677 ? -46.940 -0.840 25.187 1.00 54.22 677 GLU A O 1
ATOM 4782 N N . ALA A 1 678 ? -47.911 -0.510 23.193 1.00 58.38 678 ALA A N 1
ATOM 4783 C CA . ALA A 1 678 ? -49.227 -0.239 23.744 1.00 58.38 678 ALA A CA 1
ATOM 4784 C C . ALA A 1 678 ? -49.884 -1.504 24.326 1.00 58.38 678 ALA A C 1
ATOM 4786 O O . ALA A 1 678 ? -50.846 -1.380 25.082 1.00 58.38 678 ALA A O 1
ATOM 4787 N N . ASN A 1 679 ? -49.374 -2.711 24.032 1.00 56.06 679 ASN A N 1
ATOM 4788 C CA . ASN A 1 679 ? -49.904 -3.989 24.534 1.00 56.06 679 ASN A CA 1
ATOM 4789 C C . ASN A 1 679 ? -51.430 -4.117 24.330 1.00 56.06 679 ASN A C 1
ATOM 4791 O O . ASN A 1 679 ? -52.163 -4.512 25.234 1.00 56.06 679 ASN A O 1
ATOM 4795 N N . GLY A 1 680 ? -51.929 -3.693 23.163 1.00 58.78 680 GLY A N 1
ATOM 4796 C CA . GLY A 1 680 ? -53.364 -3.687 22.846 1.00 58.78 680 GLY A CA 1
ATOM 4797 C C . GLY A 1 680 ? -54.176 -2.561 23.503 1.00 58.78 680 GLY A C 1
ATOM 4798 O O . GLY A 1 680 ? -55.381 -2.461 23.271 1.00 58.78 680 GLY A O 1
ATOM 4799 N N . ASN A 1 681 ? -53.551 -1.676 24.288 1.00 61.75 681 ASN A N 1
ATOM 4800 C CA . ASN A 1 681 ? -54.227 -0.526 24.879 1.00 61.75 681 ASN A CA 1
ATOM 4801 C C . ASN A 1 681 ? -54.443 0.594 23.849 1.00 61.75 681 ASN A C 1
ATOM 4803 O O . ASN A 1 681 ? -53.532 1.089 23.176 1.00 61.75 681 ASN A O 1
ATOM 4807 N N . THR A 1 682 ? -55.689 1.049 23.757 1.00 69.31 682 THR A N 1
ATOM 4808 C CA . THR A 1 682 ? -56.048 2.276 23.037 1.00 69.31 682 THR A CA 1
ATOM 4809 C C . THR A 1 682 ? -55.655 3.510 23.854 1.00 69.31 682 THR A C 1
ATOM 4811 O O . THR A 1 682 ? -55.549 3.423 25.075 1.00 69.31 682 THR A O 1
ATOM 4814 N N . LEU A 1 683 ? -55.494 4.678 23.215 1.00 70.25 683 LEU A N 1
ATOM 4815 C CA . LEU A 1 683 ? -55.209 5.944 23.919 1.00 70.25 683 LEU A CA 1
ATOM 4816 C C . LEU A 1 683 ? -56.229 6.260 25.025 1.00 70.25 683 LEU A C 1
ATOM 4818 O O . LEU A 1 683 ? -55.865 6.871 26.025 1.00 70.25 683 LEU A O 1
ATOM 4822 N N . ALA A 1 684 ? -57.482 5.823 24.856 1.00 68.81 684 ALA A N 1
ATOM 4823 C CA . ALA A 1 684 ? -58.553 5.999 25.835 1.00 68.81 684 ALA A CA 1
ATOM 4824 C C . ALA A 1 684 ? -58.329 5.191 27.125 1.00 68.81 684 ALA A C 1
ATOM 4826 O O . ALA A 1 684 ? -58.842 5.551 28.183 1.00 68.81 684 ALA A O 1
ATOM 4827 N N . ASN A 1 685 ? -57.538 4.120 27.044 1.00 69.62 685 ASN A N 1
ATOM 4828 C CA . ASN A 1 685 ? -57.283 3.204 28.148 1.00 69.62 685 ASN A CA 1
ATOM 4829 C C . ASN A 1 685 ? -55.904 3.412 28.773 1.00 69.62 685 ASN A C 1
ATOM 4831 O O . ASN A 1 685 ? -55.548 2.681 29.686 1.00 69.62 685 ASN A O 1
ATOM 4835 N N . ILE A 1 686 ? -55.116 4.388 28.324 1.00 72.94 686 ILE A N 1
ATOM 4836 C CA . ILE A 1 686 ? -53.799 4.652 28.905 1.00 72.94 686 ILE A CA 1
ATOM 4837 C C . ILE A 1 686 ? -53.961 5.515 30.152 1.00 72.94 686 ILE A C 1
ATOM 4839 O O . ILE A 1 686 ? -54.564 6.585 30.119 1.00 72.94 686 ILE A O 1
ATOM 4843 N N . ALA A 1 687 ? -53.422 5.028 31.265 1.00 73.19 687 ALA A N 1
ATOM 4844 C CA . ALA A 1 687 ? -53.417 5.706 32.546 1.00 73.19 687 ALA A CA 1
ATOM 4845 C C . ALA A 1 687 ? -51.979 6.002 32.979 1.00 73.19 687 ALA A C 1
ATOM 4847 O O . ALA A 1 687 ? -51.134 5.106 33.005 1.00 73.19 687 ALA A O 1
ATOM 4848 N N . LEU A 1 688 ? -51.723 7.255 33.349 1.00 77.12 688 LEU A N 1
ATOM 4849 C CA . LEU A 1 688 ? -50.460 7.680 33.945 1.00 77.12 688 LEU A CA 1
ATOM 4850 C C . LEU A 1 688 ? -50.567 7.660 35.470 1.00 77.12 688 LEU A C 1
ATOM 4852 O O . LEU A 1 688 ? -51.566 8.104 36.040 1.00 77.12 688 LEU A O 1
ATOM 4856 N N . PHE A 1 689 ? -49.527 7.161 36.122 1.00 77.00 689 PHE A N 1
ATOM 4857 C CA . PHE A 1 689 ? -49.396 7.085 37.567 1.00 77.00 689 PHE A CA 1
ATOM 4858 C C . PHE A 1 689 ? -48.155 7.847 38.006 1.00 77.00 689 PHE A C 1
ATOM 4860 O O . PHE A 1 689 ? -47.134 7.800 37.326 1.00 77.00 689 PHE A O 1
ATOM 4867 N N . HIS A 1 690 ? -48.242 8.506 39.152 1.00 78.25 690 HIS A N 1
ATOM 4868 C CA . HIS A 1 690 ? -47.131 9.176 39.812 1.00 78.25 690 HIS A CA 1
ATOM 4869 C C . HIS A 1 690 ? -46.933 8.567 41.199 1.00 78.25 690 HIS A C 1
ATOM 4871 O O . HIS A 1 690 ? -47.907 8.244 41.885 1.00 78.25 690 HIS A O 1
ATOM 4877 N N . CYS A 1 691 ? -45.682 8.358 41.597 1.00 74.69 691 CYS A N 1
ATOM 4878 C CA . CYS A 1 691 ? -45.366 7.882 42.937 1.00 74.69 691 CYS A CA 1
ATOM 4879 C C . CYS A 1 691 ? -45.390 9.043 43.931 1.00 74.69 691 CYS A C 1
ATOM 4881 O O . CYS A 1 691 ? -44.566 9.950 43.860 1.00 74.69 691 CYS A O 1
ATOM 4883 N N . GLU A 1 692 ? -46.277 8.967 44.917 1.00 72.25 692 GLU A N 1
ATOM 4884 C CA . GLU A 1 692 ? -46.332 9.917 46.026 1.00 72.25 692 GLU A CA 1
ATOM 4885 C C . GLU A 1 692 ? -46.163 9.157 47.335 1.00 72.25 692 GLU A C 1
ATOM 4887 O O . GLU A 1 692 ? -46.920 8.229 47.626 1.00 72.25 692 GLU A O 1
ATOM 4892 N N . SER A 1 693 ? -45.148 9.532 48.120 1.00 71.06 693 SER A N 1
ATOM 4893 C CA . SER A 1 693 ? -44.882 8.940 49.440 1.00 71.06 693 SER A CA 1
ATOM 4894 C C . SER A 1 693 ? -44.828 7.401 49.427 1.00 71.06 693 SER A C 1
ATOM 4896 O O . SER A 1 693 ? -45.330 6.746 50.336 1.00 71.06 693 SER A O 1
ATOM 4898 N N . GLY A 1 694 ? -44.242 6.812 48.378 1.00 70.94 694 GLY A N 1
ATOM 4899 C CA . GLY A 1 694 ? -44.092 5.358 48.241 1.00 70.94 694 GLY A CA 1
ATOM 4900 C C . GLY A 1 694 ? -45.315 4.622 47.682 1.00 70.94 694 GLY A C 1
ATOM 4901 O O . GLY A 1 694 ? -45.296 3.399 47.586 1.00 70.94 694 GLY A O 1
ATOM 4902 N N . THR A 1 695 ? -46.369 5.331 47.264 1.00 72.88 695 THR A N 1
ATOM 4903 C CA . THR A 1 695 ? -47.565 4.723 46.659 1.00 72.88 695 THR A CA 1
ATOM 4904 C C . THR A 1 695 ? -47.815 5.260 45.254 1.00 72.88 695 THR A C 1
ATOM 4906 O O . THR A 1 695 ? -47.800 6.469 45.030 1.00 72.88 695 THR A O 1
ATOM 4909 N N . TRP A 1 696 ? -48.106 4.370 44.304 1.00 74.94 696 TRP A N 1
ATOM 4910 C CA . TRP A 1 696 ? -48.523 4.769 42.963 1.00 74.94 696 TRP A CA 1
ATOM 4911 C C . TRP A 1 696 ? -49.952 5.312 42.966 1.00 74.94 696 TRP A C 1
ATOM 4913 O O . TRP A 1 696 ? -50.899 4.604 43.312 1.00 74.94 696 TRP A O 1
ATOM 4923 N N . ARG A 1 697 ? -50.123 6.560 42.528 1.00 77.31 697 ARG A N 1
ATOM 4924 C CA . ARG A 1 697 ? -51.428 7.210 42.388 1.00 77.31 697 ARG A CA 1
ATOM 4925 C C . ARG A 1 697 ? -51.723 7.504 40.934 1.00 77.31 697 ARG A C 1
ATOM 4927 O O . ARG A 1 697 ? -50.881 8.035 40.215 1.00 77.31 697 ARG A O 1
ATOM 4934 N N . ARG A 1 698 ? -52.933 7.157 40.497 1.00 78.50 698 ARG A N 1
ATOM 4935 C CA . ARG A 1 698 ? -53.392 7.456 39.142 1.00 78.50 698 ARG A CA 1
ATOM 4936 C C . ARG A 1 698 ? -53.604 8.958 39.004 1.00 78.50 698 ARG A C 1
ATOM 4938 O O . ARG A 1 698 ? -54.412 9.535 39.727 1.00 78.50 698 ARG A O 1
ATOM 4945 N N . LEU A 1 699 ? -52.949 9.564 38.026 1.00 76.62 699 LEU A N 1
ATOM 4946 C CA . LEU A 1 699 ? -53.228 10.933 37.628 1.00 76.62 699 LEU A CA 1
ATOM 4947 C C . LEU A 1 699 ? -54.515 10.949 36.788 1.00 76.62 699 LEU A C 1
ATOM 4949 O O . LEU A 1 699 ? -54.741 10.078 35.942 1.00 76.62 699 LEU A O 1
ATOM 4953 N N . SER A 1 700 ? -55.397 11.909 37.048 1.00 71.00 700 SER A N 1
ATOM 4954 C CA . SER A 1 700 ? -56.668 12.070 36.331 1.00 71.00 700 SER A CA 1
ATOM 4955 C C . SER A 1 700 ? -56.846 13.537 35.959 1.00 71.00 700 SER A C 1
ATOM 4957 O O . SER A 1 700 ? -56.688 14.410 36.806 1.00 71.00 700 SER A O 1
ATOM 4959 N N . GLY A 1 701 ? -57.136 13.814 34.685 1.00 67.19 701 GLY A N 1
ATOM 4960 C CA . GLY A 1 701 ? -57.326 15.182 34.180 1.00 67.19 701 GLY A CA 1
ATOM 4961 C C . GLY A 1 701 ? -56.051 16.032 34.068 1.00 67.19 701 GLY A C 1
ATOM 4962 O O . GLY A 1 701 ? -56.146 17.207 33.738 1.00 67.19 701 GLY A O 1
ATOM 4963 N N . THR A 1 702 ? -54.868 15.464 34.330 1.00 66.44 702 THR A N 1
ATOM 4964 C CA . THR A 1 702 ? -53.581 16.194 34.409 1.00 66.44 702 THR A CA 1
ATOM 4965 C C . THR A 1 702 ? -52.643 15.945 33.219 1.00 66.44 702 THR A C 1
ATOM 4967 O O . THR A 1 702 ? -51.596 16.580 33.110 1.00 66.44 702 THR A O 1
ATOM 4970 N N . TYR A 1 703 ? -53.002 15.031 32.314 1.00 77.19 703 TYR A N 1
ATOM 4971 C CA . TYR A 1 703 ? -52.262 14.751 31.082 1.00 77.19 703 TYR A CA 1
ATOM 4972 C C . TYR A 1 703 ? -53.196 14.635 29.882 1.00 77.19 703 TYR A C 1
ATOM 4974 O O . TYR A 1 703 ? -54.364 14.270 30.009 1.00 77.19 703 TYR A O 1
ATOM 4982 N N . THR A 1 704 ? -52.650 14.914 28.707 1.00 82.94 704 THR A N 1
ATOM 4983 C CA . THR A 1 704 ? -53.253 14.629 27.408 1.00 82.94 704 THR A CA 1
ATOM 4984 C C . THR A 1 704 ? -52.549 13.444 26.762 1.00 82.94 704 THR A C 1
ATOM 4986 O O . THR A 1 704 ? -51.442 13.077 27.148 1.00 82.94 704 THR A O 1
ATOM 4989 N N . THR A 1 705 ? -53.186 12.816 25.783 1.00 81.31 705 THR A N 1
ATOM 4990 C CA . THR A 1 705 ? -52.576 11.746 24.992 1.00 81.31 705 THR A CA 1
ATOM 4991 C C . THR A 1 705 ? -52.753 12.040 23.510 1.00 81.31 705 THR A C 1
ATOM 4993 O O . THR A 1 705 ? -53.627 12.820 23.127 1.00 81.31 705 THR A O 1
ATOM 4996 N N . GLY A 1 706 ? -51.920 11.444 22.665 1.00 80.38 706 GLY A N 1
ATOM 4997 C CA . GLY A 1 706 ? -52.037 11.611 21.222 1.00 80.38 706 GLY A CA 1
ATOM 4998 C C . GLY A 1 706 ? -51.136 10.674 20.440 1.00 80.38 706 GLY A C 1
ATOM 4999 O O . GLY A 1 706 ? -50.526 9.765 21.000 1.00 80.38 706 GLY A O 1
ATOM 5000 N N . THR A 1 707 ? -51.084 10.889 19.129 1.00 76.31 707 THR A N 1
ATOM 5001 C CA . THR A 1 707 ? -50.314 10.079 18.177 1.00 76.31 707 THR A CA 1
ATOM 5002 C C . THR A 1 707 ? -49.411 10.947 17.320 1.00 76.31 707 THR A C 1
ATOM 5004 O O . THR A 1 707 ? -49.750 12.086 17.005 1.00 76.31 707 THR A O 1
ATOM 5007 N N . SER A 1 708 ? -48.273 10.391 16.920 1.00 67.31 708 SER A N 1
ATOM 5008 C CA . SER A 1 708 ? -47.339 10.968 15.957 1.00 67.31 708 SER A CA 1
ATOM 5009 C C . SER A 1 708 ? -46.705 9.830 15.157 1.00 67.31 708 SER A C 1
ATOM 5011 O O . SER A 1 708 ? -45.841 9.116 15.662 1.00 67.31 708 SER A O 1
ATOM 5013 N N . GLY A 1 709 ? -47.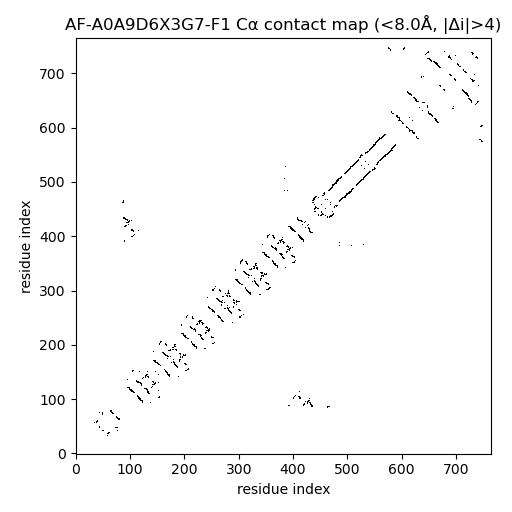167 9.609 13.924 1.00 74.44 709 GLY A N 1
ATOM 5014 C CA . GLY A 1 709 ? -46.764 8.441 13.132 1.00 74.44 709 GLY A CA 1
ATOM 5015 C C . GLY A 1 709 ? -47.110 7.125 13.839 1.00 74.44 709 GLY A C 1
ATOM 5016 O O . GLY A 1 709 ? -48.230 6.958 14.315 1.00 74.44 709 GLY A O 1
ATOM 5017 N N . ASN A 1 710 ? -46.131 6.221 13.945 1.00 68.56 710 ASN A N 1
ATOM 5018 C CA . ASN A 1 710 ? -46.261 4.947 14.665 1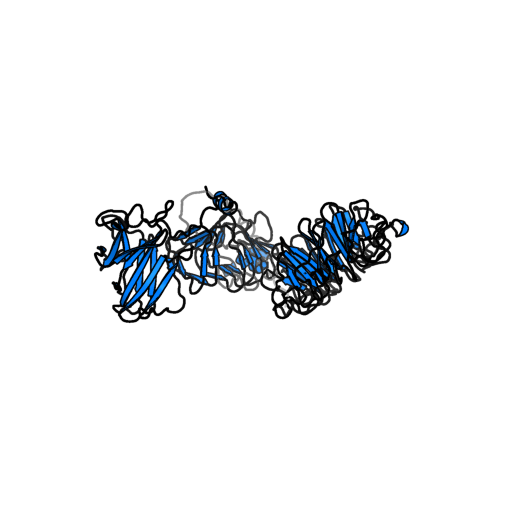.00 68.56 710 ASN A CA 1
ATOM 5019 C C . ASN A 1 710 ? -46.117 5.087 16.190 1.00 68.56 710 ASN A C 1
ATOM 5021 O O . ASN A 1 710 ? -46.022 4.078 16.876 1.00 68.56 710 ASN A O 1
ATOM 5025 N N . TYR A 1 711 ? -46.063 6.303 16.735 1.00 67.81 711 TYR A N 1
ATOM 5026 C CA . TYR A 1 711 ? -45.905 6.530 18.168 1.00 67.81 711 TYR A CA 1
ATOM 5027 C C . TYR A 1 711 ? -47.190 7.063 18.772 1.00 67.81 711 TYR A C 1
ATOM 5029 O O . TYR A 1 711 ? -47.885 7.906 18.200 1.00 67.81 711 TYR A O 1
ATOM 5037 N N . LYS A 1 712 ? -47.463 6.612 19.986 1.00 73.69 712 LYS A N 1
ATOM 5038 C CA . LYS A 1 712 ? -48.414 7.227 20.895 1.00 73.69 712 LYS A CA 1
ATOM 5039 C C . LYS A 1 712 ? -47.634 8.001 21.953 1.00 73.69 712 LYS A C 1
ATOM 5041 O O . LYS A 1 712 ? -46.487 7.684 22.255 1.00 73.69 712 LYS A O 1
ATOM 5046 N N . TRP A 1 713 ? -48.243 9.031 22.517 1.00 74.75 713 TRP A N 1
ATOM 5047 C CA . TRP A 1 713 ? -47.620 9.820 23.570 1.00 74.75 713 TRP A CA 1
ATOM 5048 C C . TRP A 1 713 ? -48.603 10.195 24.670 1.00 74.75 713 TRP A C 1
ATOM 5050 O O . TRP A 1 713 ? -49.811 10.285 24.447 1.00 74.75 713 TRP A O 1
ATOM 5060 N N . VAL A 1 714 ? -48.064 10.417 25.868 1.00 76.94 714 VAL A N 1
ATOM 5061 C CA . VAL A 1 714 ? -48.756 10.964 27.039 1.00 76.94 714 VAL A CA 1
ATOM 5062 C C . VAL A 1 714 ? -48.024 12.235 27.450 1.00 76.94 714 VAL A C 1
ATOM 5064 O O . VAL A 1 714 ? -46.822 12.197 27.693 1.00 76.94 714 VAL A O 1
ATOM 5067 N N . LYS A 1 715 ? -48.733 13.360 27.533 1.00 80.44 715 LYS A N 1
ATOM 5068 C CA . LYS A 1 715 ? -48.187 14.660 27.914 1.00 80.44 715 LYS A CA 1
ATOM 5069 C C . LYS A 1 715 ? -48.810 15.166 29.206 1.00 80.44 715 LYS A C 1
ATOM 5071 O O . LYS A 1 715 ? -49.971 15.557 29.217 1.00 80.44 715 LYS A O 1
ATOM 5076 N N . LEU A 1 716 ? -48.025 15.238 30.269 1.00 78.06 716 LEU A N 1
ATOM 5077 C CA . LEU A 1 716 ? -48.325 16.050 31.442 1.00 78.06 716 LEU A CA 1
ATOM 5078 C C . LEU A 1 716 ? -48.145 17.522 31.087 1.00 78.06 716 LEU A C 1
ATOM 5080 O O . LEU A 1 716 ? -47.104 17.882 30.538 1.00 78.06 716 LEU A O 1
ATOM 5084 N N . ASN A 1 717 ? -49.142 18.355 31.386 1.00 76.62 717 ASN A N 1
ATOM 5085 C CA . ASN A 1 717 ? -49.038 19.797 31.179 1.00 76.62 717 ASN A CA 1
ATOM 5086 C C . ASN A 1 717 ? -48.919 20.498 32.529 1.00 76.62 717 ASN A C 1
ATOM 5088 O O . ASN A 1 717 ? -49.790 20.327 33.379 1.00 76.62 717 ASN A O 1
ATOM 5092 N N . GLY A 1 718 ? -47.858 21.280 32.711 1.00 69.81 718 GLY A N 1
ATOM 5093 C CA . GLY A 1 718 ? -47.625 22.056 33.922 1.00 69.81 718 GLY A CA 1
ATOM 5094 C C . GLY A 1 718 ? -47.702 21.233 35.212 1.00 69.81 718 GLY A C 1
ATOM 5095 O O . GLY A 1 718 ? -48.379 21.633 36.158 1.00 69.81 718 GLY A O 1
ATOM 5096 N N . TYR A 1 719 ? -47.034 20.080 35.252 1.00 74.50 719 TYR A N 1
ATOM 5097 C CA . TYR A 1 719 ? -47.013 19.220 36.431 1.00 74.50 719 TYR A CA 1
ATOM 5098 C C . TYR A 1 719 ? -45.946 19.689 37.435 1.00 74.50 719 TYR A C 1
ATOM 5100 O O . TYR A 1 719 ? -44.838 20.026 37.006 1.00 74.50 719 TYR A O 1
ATOM 5108 N N . PRO A 1 720 ? -46.241 19.736 38.748 1.00 70.62 720 PRO A N 1
ATOM 5109 C CA . PRO A 1 720 ? -45.259 20.109 39.759 1.00 70.62 720 PRO A CA 1
ATOM 5110 C C . PRO A 1 720 ? -44.291 18.947 40.026 1.00 70.62 720 PRO A C 1
ATOM 5112 O O . PRO A 1 720 ? -44.677 17.910 40.561 1.00 70.62 720 PRO A O 1
ATOM 5115 N N . PHE A 1 721 ? -43.023 19.135 39.676 1.00 66.19 721 PHE A N 1
ATOM 5116 C CA . PHE A 1 721 ? -41.939 18.206 39.978 1.00 66.19 721 PHE A CA 1
ATOM 5117 C C . PHE A 1 721 ? -41.313 18.573 41.320 1.00 66.19 721 PHE A C 1
ATOM 5119 O O . PHE A 1 721 ? -40.950 19.727 41.563 1.00 66.19 721 PHE A O 1
ATOM 5126 N N . THR A 1 722 ? -41.173 17.571 42.184 1.00 63.94 722 THR A N 1
ATOM 5127 C CA . THR A 1 722 ? -40.362 17.660 43.406 1.00 63.94 722 THR A CA 1
ATOM 5128 C C . THR A 1 722 ? -39.028 16.943 43.188 1.00 63.94 722 THR A C 1
ATOM 5130 O O . THR A 1 722 ? -38.767 16.440 42.095 1.00 63.94 722 THR A O 1
ATOM 5133 N N . THR A 1 723 ? -38.181 16.850 44.218 1.00 56.59 723 THR A N 1
ATOM 5134 C CA . THR A 1 723 ? -36.907 16.102 44.182 1.00 56.59 723 THR A CA 1
ATOM 5135 C C . THR A 1 723 ? -37.055 14.616 43.837 1.00 56.59 723 THR A C 1
ATOM 5137 O O . THR A 1 723 ? -36.044 13.942 43.662 1.00 56.59 723 THR A O 1
ATOM 5140 N N . PHE A 1 724 ? -38.280 14.092 43.745 1.00 56.53 724 PHE A N 1
ATOM 5141 C CA . PHE A 1 724 ? -38.554 12.713 43.370 1.00 56.53 724 PHE A CA 1
ATOM 5142 C C . PHE A 1 724 ? -39.914 12.614 42.676 1.00 56.53 724 PHE A C 1
ATOM 5144 O O . PHE A 1 724 ? -40.944 12.794 43.325 1.00 56.53 724 PHE A O 1
ATOM 5151 N N . SER A 1 725 ? -39.927 12.356 41.364 1.00 60.34 725 SER A N 1
ATOM 5152 C CA . SER A 1 725 ? -41.176 12.283 40.594 1.00 60.34 725 SER A CA 1
ATOM 5153 C C . SER A 1 725 ? -41.158 11.123 39.590 1.00 60.34 725 SER A C 1
ATOM 5155 O O . SER A 1 725 ? -41.063 11.366 38.386 1.00 60.34 725 SER A O 1
ATOM 5157 N N . PRO A 1 726 ? -41.223 9.848 40.026 1.00 65.38 726 PRO A N 1
ATOM 5158 C CA . PRO A 1 726 ? -41.277 8.747 39.085 1.00 65.38 726 PRO A CA 1
ATOM 5159 C C . PRO A 1 726 ? -42.700 8.518 38.568 1.00 65.38 726 PRO A C 1
ATOM 5161 O O . PRO A 1 726 ? -43.675 8.507 39.329 1.00 65.38 726 PRO A O 1
ATOM 5164 N N . PHE A 1 727 ? -42.801 8.287 37.260 1.00 70.25 727 PHE A N 1
ATOM 5165 C CA . PHE A 1 727 ? -44.044 8.032 36.543 1.00 70.25 727 PHE A CA 1
ATOM 5166 C C . PHE A 1 727 ? -44.082 6.617 35.969 1.00 70.25 727 PHE A C 1
ATOM 5168 O O . PHE A 1 727 ? -43.085 6.110 35.450 1.00 70.25 727 PHE A O 1
ATOM 5175 N N . ALA A 1 728 ? -45.257 5.996 36.016 1.00 67.94 728 ALA A N 1
ATOM 5176 C CA . ALA A 1 728 ? -45.537 4.704 35.398 1.00 67.94 728 ALA A CA 1
ATOM 5177 C C . ALA A 1 728 ? -46.775 4.800 34.503 1.00 67.94 728 ALA A C 1
ATOM 5179 O O . ALA A 1 728 ? -47.689 5.579 34.767 1.00 67.94 728 ALA A O 1
ATOM 5180 N N . ILE A 1 729 ? -46.815 3.991 33.446 1.00 68.19 729 ILE A N 1
ATOM 5181 C CA . ILE A 1 729 ? -47.929 3.935 32.494 1.00 68.19 729 ILE A CA 1
ATOM 5182 C C . ILE A 1 729 ? -48.579 2.548 32.591 1.00 68.19 729 ILE A C 1
ATOM 5184 O O . ILE A 1 729 ? -47.873 1.540 32.634 1.00 68.19 729 ILE A O 1
ATOM 5188 N N . SER A 1 730 ? -49.914 2.489 32.631 1.00 66.50 730 SER A N 1
ATOM 5189 C CA . SER A 1 730 ? -50.683 1.233 32.639 1.00 66.50 730 SER A CA 1
ATOM 5190 C C . SER A 1 730 ? -51.956 1.314 31.789 1.00 66.50 730 SER A C 1
ATOM 5192 O O . SER A 1 730 ? -52.433 2.404 31.467 1.00 66.50 730 SER A O 1
ATOM 5194 N N . GLY A 1 731 ? -52.531 0.153 31.462 1.00 58.22 731 GLY A N 1
ATOM 5195 C CA . GLY A 1 731 ? -53.856 0.019 30.862 1.00 58.22 731 GLY A CA 1
ATOM 5196 C C . GLY A 1 731 ? -54.969 0.191 31.904 1.00 58.22 731 GLY A C 1
ATOM 5197 O O . GLY A 1 731 ? -55.350 -0.745 32.592 1.00 58.22 731 GLY A O 1
ATOM 5198 N N . GLY A 1 732 ? -55.527 1.389 32.033 1.00 56.19 732 GLY A N 1
ATOM 5199 C CA . GLY A 1 732 ? -56.800 1.644 32.709 1.00 56.19 732 GLY A CA 1
ATOM 5200 C C . GLY A 1 732 ? -56.814 1.524 34.248 1.00 56.19 732 GLY A C 1
ATOM 5201 O O . GLY A 1 732 ? -55.821 1.162 34.875 1.00 56.19 732 GLY A O 1
ATOM 5202 N N . PRO A 1 733 ? -57.956 1.855 34.891 1.00 49.91 733 PRO A N 1
ATOM 5203 C CA . PRO A 1 733 ? -58.108 1.915 36.355 1.00 49.91 733 PRO A CA 1
ATOM 5204 C C . PRO A 1 733 ? -58.018 0.582 37.118 1.00 49.91 733 PRO A C 1
ATOM 5206 O O . PRO A 1 733 ? -58.182 0.586 38.334 1.00 49.91 733 PRO A O 1
ATOM 5209 N N . GLY A 1 734 ? -57.773 -0.542 36.446 1.00 54.44 734 GLY A N 1
ATOM 5210 C CA . GLY A 1 734 ? -57.757 -1.854 37.095 1.00 54.44 734 GLY A CA 1
ATOM 5211 C C . GLY A 1 734 ? -57.202 -3.004 36.258 1.00 54.44 734 GLY A C 1
ATOM 5212 O O . GLY A 1 734 ? -57.367 -4.144 36.677 1.00 54.44 734 GLY A O 1
ATOM 5213 N N . ALA A 1 735 ? -56.564 -2.756 35.102 1.00 50.47 735 ALA A N 1
ATOM 5214 C CA . ALA A 1 735 ? -55.910 -3.837 34.367 1.00 50.47 735 ALA A CA 1
ATOM 5215 C C . ALA A 1 735 ? -54.465 -4.018 34.881 1.00 50.47 735 ALA A C 1
ATOM 5217 O O . ALA A 1 735 ? -53.667 -3.072 34.841 1.00 50.47 735 ALA A O 1
ATOM 5218 N N . PRO A 1 736 ? -54.098 -5.219 35.356 1.00 48.81 736 PRO A N 1
ATOM 5219 C CA . PRO A 1 736 ? -52.741 -5.557 35.742 1.00 48.81 736 PRO A CA 1
ATOM 5220 C C . PRO A 1 736 ? -51.905 -5.851 34.488 1.00 48.81 736 PRO A C 1
ATOM 5222 O O . PRO A 1 736 ? -51.572 -6.991 34.190 1.00 48.81 736 PRO A O 1
ATOM 5225 N N . THR A 1 737 ? -51.555 -4.822 33.721 1.00 51.56 737 THR A N 1
ATOM 5226 C CA . THR A 1 737 ? -50.485 -4.914 32.710 1.00 51.56 737 THR A CA 1
ATOM 5227 C C . THR A 1 737 ? -49.311 -4.044 33.121 1.00 51.56 737 THR A C 1
ATOM 5229 O O . THR A 1 737 ? -48.723 -3.396 32.260 1.00 51.56 737 THR A O 1
ATOM 5232 N N . ALA A 1 738 ? -49.018 -3.967 34.430 1.00 44.03 738 ALA A N 1
ATOM 5233 C CA . ALA A 1 738 ? -48.001 -3.090 34.998 1.00 44.03 738 ALA A CA 1
ATOM 5234 C C . ALA A 1 738 ? -46.651 -3.328 34.305 1.00 44.03 738 ALA A C 1
ATOM 5236 O O . ALA A 1 738 ? -45.833 -4.163 34.676 1.00 44.03 738 ALA A O 1
ATOM 5237 N N . VAL A 1 739 ? -46.439 -2.531 33.268 1.00 49.94 739 VAL A N 1
ATOM 5238 C CA . VAL A 1 739 ? -45.180 -2.291 32.607 1.00 49.94 739 VAL A CA 1
ATOM 5239 C C . VAL A 1 739 ? -44.560 -3.480 31.858 1.00 49.94 739 VAL A C 1
ATOM 5241 O O . VAL A 1 739 ? -43.524 -4.012 32.244 1.00 49.94 739 VAL A O 1
ATOM 5244 N N . SER A 1 740 ? -45.101 -3.839 30.694 1.00 41.31 740 SER A N 1
ATOM 5245 C CA . SER A 1 740 ? -44.288 -4.462 29.634 1.00 41.31 740 SER A CA 1
ATOM 5246 C C . SER A 1 740 ? -44.095 -3.504 28.462 1.00 41.31 740 SER A C 1
ATOM 5248 O O . SER A 1 740 ? -44.560 -3.745 27.356 1.00 41.31 740 SER A O 1
ATOM 5250 N N . LEU A 1 741 ? -43.359 -2.415 28.683 1.00 42.03 741 LEU A N 1
ATOM 5251 C CA . LEU A 1 741 ? -42.536 -1.898 27.590 1.00 42.03 741 LEU A CA 1
ATOM 5252 C C . LEU A 1 741 ? -41.420 -2.942 27.452 1.00 42.03 741 LEU A C 1
ATOM 5254 O O . LEU A 1 741 ? -40.639 -3.113 28.385 1.00 42.03 741 LEU A O 1
ATOM 5258 N N . SER A 1 742 ? -41.406 -3.761 26.403 1.00 35.25 742 SER A N 1
ATOM 5259 C CA . SER A 1 742 ? -40.478 -4.903 26.322 1.00 35.25 742 SER A CA 1
ATOM 5260 C C . SER A 1 742 ? -39.053 -4.490 25.951 1.00 35.25 742 SER A C 1
ATOM 5262 O O . SER A 1 742 ? -38.109 -5.207 26.264 1.00 35.25 742 SER A O 1
ATOM 5264 N N . SER A 1 743 ? -38.840 -3.304 25.376 1.00 33.53 743 SER A N 1
ATOM 5265 C CA . SER A 1 743 ? -37.517 -2.886 24.889 1.00 33.53 743 SER A CA 1
ATOM 5266 C C . SER A 1 743 ? -37.523 -1.418 24.486 1.00 33.53 743 SER A C 1
ATOM 5268 O O . SER A 1 743 ? -38.437 -1.014 23.791 1.00 33.53 743 SER A O 1
ATOM 5270 N N . PHE A 1 744 ? -36.487 -0.650 24.824 1.00 31.62 744 PHE A N 1
ATOM 5271 C CA . PHE A 1 744 ? -36.111 0.472 23.961 1.00 31.62 744 PHE A CA 1
ATOM 5272 C C . PHE A 1 744 ? -35.603 -0.172 22.663 1.00 31.62 744 PHE A C 1
ATOM 5274 O O . PHE A 1 744 ? -34.475 -0.657 22.639 1.00 31.62 744 PHE A O 1
ATOM 5281 N N . ARG A 1 745 ? -36.459 -0.331 21.646 1.00 32.94 745 ARG A N 1
ATOM 5282 C CA . ARG A 1 745 ? -36.046 -0.861 20.340 1.00 32.94 745 ARG A CA 1
ATOM 5283 C C . ARG A 1 745 ? -35.932 0.291 19.354 1.00 32.94 745 ARG A C 1
ATOM 5285 O O . ARG A 1 745 ? -36.911 0.967 19.067 1.00 32.94 745 ARG A O 1
ATOM 5292 N N . ALA A 1 746 ? -34.726 0.474 18.836 1.00 29.30 746 ALA A N 1
ATOM 5293 C CA . ALA A 1 746 ? -34.532 1.016 17.506 1.00 29.30 746 ALA A CA 1
ATOM 5294 C C . ALA A 1 746 ? -34.698 -0.166 16.544 1.00 29.30 746 ALA A C 1
ATOM 5296 O O . ALA A 1 746 ? -33.810 -1.010 16.465 1.00 29.30 746 ALA A O 1
ATOM 5297 N N . ASP A 1 747 ? -35.856 -0.292 15.902 1.00 27.27 747 ASP A N 1
ATOM 5298 C CA . ASP A 1 747 ? -36.005 -1.195 14.760 1.00 27.27 747 ASP A CA 1
ATOM 5299 C C . ASP A 1 747 ? -35.864 -0.359 13.482 1.00 27.27 747 ASP A C 1
ATOM 5301 O O . ASP A 1 747 ? -36.585 0.620 13.283 1.00 27.27 747 ASP A O 1
ATOM 5305 N N . ALA A 1 748 ? -34.927 -0.743 12.615 1.00 28.27 748 ALA A N 1
ATOM 5306 C CA . ALA A 1 748 ? -34.887 -0.312 11.221 1.00 28.27 748 ALA A CA 1
ATOM 5307 C C . ALA A 1 748 ? -35.747 -1.269 10.365 1.00 28.27 748 ALA A C 1
ATOM 5309 O O . ALA A 1 748 ? -35.902 -2.440 10.725 1.00 28.27 748 ALA A O 1
ATOM 5310 N N . PRO A 1 749 ? -36.326 -0.811 9.239 1.00 31.88 749 PRO A N 1
ATOM 5311 C CA . PRO A 1 749 ? -37.221 -1.629 8.428 1.00 31.88 749 PRO A CA 1
ATOM 5312 C C . PRO A 1 749 ? -36.487 -2.804 7.770 1.00 31.88 749 PRO A C 1
ATOM 5314 O O . PRO A 1 749 ? -35.335 -2.687 7.347 1.00 31.88 749 PRO A O 1
ATOM 5317 N N . ALA A 1 750 ? -37.195 -3.926 7.622 1.00 30.97 750 ALA A N 1
ATOM 5318 C CA . ALA A 1 750 ? -36.797 -4.979 6.701 1.00 30.97 750 ALA A CA 1
ATOM 5319 C C . ALA A 1 750 ? -36.771 -4.416 5.271 1.00 30.97 750 ALA A C 1
ATOM 5321 O O . ALA A 1 750 ? -37.698 -3.736 4.831 1.00 30.97 750 ALA A O 1
ATOM 5322 N N . PHE A 1 751 ? -35.682 -4.695 4.565 1.00 31.55 751 PHE A N 1
ATOM 5323 C CA . PHE A 1 751 ? -35.458 -4.313 3.179 1.00 31.55 751 PHE A CA 1
ATOM 5324 C C . PHE A 1 751 ? -36.437 -5.091 2.281 1.00 31.55 751 PHE A C 1
ATOM 5326 O 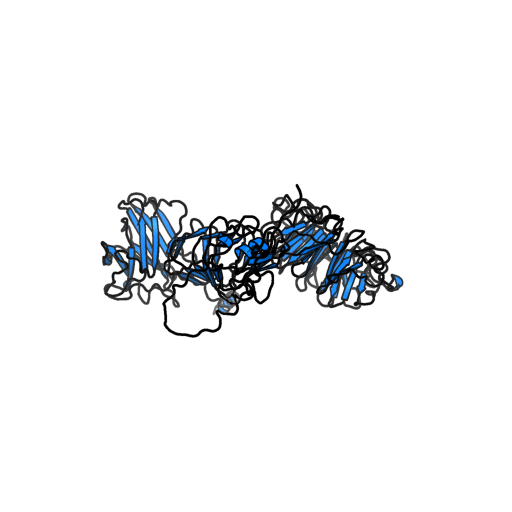O . PHE A 1 751 ? -36.192 -6.250 1.952 1.00 31.55 751 PHE A O 1
ATOM 5333 N N . ASP A 1 752 ? -37.567 -4.484 1.914 1.00 36.66 752 ASP A N 1
ATOM 5334 C CA . ASP A 1 752 ? -38.489 -5.065 0.934 1.00 36.66 752 ASP A CA 1
ATOM 5335 C C . ASP A 1 752 ? -38.064 -4.648 -0.482 1.00 36.66 752 ASP A C 1
ATOM 5337 O O . ASP A 1 752 ? -38.343 -3.540 -0.950 1.00 36.66 752 ASP A O 1
ATOM 5341 N N . LEU A 1 753 ? -37.356 -5.552 -1.168 1.00 35.09 753 LEU A N 1
ATOM 5342 C CA . LEU A 1 753 ? -36.914 -5.378 -2.556 1.00 35.09 753 LEU A CA 1
ATOM 5343 C C . LEU A 1 753 ? -38.087 -5.142 -3.532 1.00 35.09 753 LEU A C 1
ATOM 5345 O O . LEU A 1 753 ? -37.869 -4.625 -4.629 1.00 35.09 753 LEU A O 1
ATOM 5349 N N . VAL A 1 754 ? -39.319 -5.503 -3.155 1.00 39.66 754 VAL A N 1
ATOM 5350 C CA . VAL A 1 754 ? -40.495 -5.432 -4.033 1.00 39.66 754 VAL A CA 1
ATOM 5351 C C . VAL A 1 754 ? -41.055 -4.006 -4.111 1.00 39.66 754 VAL A C 1
ATOM 5353 O O . VAL A 1 754 ? -41.474 -3.567 -5.184 1.00 39.66 754 VAL A O 1
ATOM 5356 N N . ALA A 1 755 ? -40.978 -3.228 -3.026 1.00 38.66 755 ALA A N 1
ATOM 5357 C CA . ALA A 1 755 ? -41.477 -1.849 -2.995 1.00 38.66 755 ALA A CA 1
ATOM 5358 C C . ALA A 1 755 ? -40.583 -0.864 -3.777 1.00 38.66 755 ALA A C 1
ATOM 5360 O O . ALA A 1 755 ? -41.082 0.102 -4.358 1.00 38.66 755 ALA A O 1
ATOM 5361 N N . TRP A 1 756 ? -39.273 -1.129 -3.854 1.00 37.88 756 TRP A N 1
ATOM 5362 C CA . TRP A 1 756 ? -38.331 -0.298 -4.616 1.00 37.88 756 TRP A CA 1
ATOM 5363 C C . TRP A 1 756 ? -38.474 -0.493 -6.137 1.00 37.88 756 TRP A C 1
ATOM 5365 O O . TRP A 1 756 ? -38.430 0.480 -6.892 1.00 37.88 756 TRP A O 1
ATOM 5375 N N . PHE A 1 757 ? -38.757 -1.719 -6.599 1.00 36.31 757 PHE A N 1
ATOM 5376 C CA . PHE A 1 757 ? -39.045 -1.977 -8.019 1.00 36.31 757 PHE A CA 1
ATOM 5377 C C . PHE A 1 757 ? -40.373 -1.354 -8.479 1.00 36.31 757 PHE A C 1
ATOM 5379 O O . PHE A 1 757 ? -40.450 -0.840 -9.596 1.00 36.31 757 PHE A O 1
ATOM 5386 N N . ALA A 1 758 ? -41.392 -1.329 -7.612 1.00 39.84 758 ALA A N 1
ATOM 5387 C CA . ALA A 1 758 ? -42.687 -0.717 -7.919 1.00 39.84 758 ALA A CA 1
ATOM 5388 C C . ALA A 1 758 ? -42.627 0.820 -8.048 1.00 39.84 758 ALA A C 1
ATOM 5390 O O . ALA A 1 758 ? -43.452 1.404 -8.744 1.00 39.84 758 ALA A O 1
ATOM 5391 N N . GLN A 1 759 ? -41.646 1.486 -7.423 1.00 36.44 759 GLN A N 1
ATOM 5392 C CA . GLN A 1 759 ? -41.443 2.935 -7.569 1.00 36.44 759 GLN A CA 1
ATOM 5393 C C . GLN A 1 759 ? -40.584 3.329 -8.782 1.00 36.44 759 GLN A C 1
ATOM 5395 O O . GLN A 1 759 ? -40.741 4.442 -9.281 1.00 36.44 759 GLN A O 1
ATOM 5400 N N . MET A 1 760 ? -39.711 2.449 -9.295 1.00 35.62 760 MET A N 1
ATOM 5401 C CA . MET A 1 760 ? -38.957 2.721 -10.533 1.00 35.62 760 MET A CA 1
ATOM 5402 C C . MET A 1 760 ? -39.764 2.458 -11.808 1.00 35.62 760 MET A C 1
ATOM 5404 O O . MET A 1 760 ? -39.578 3.149 -12.809 1.00 35.62 760 MET A O 1
ATOM 5408 N N . LEU A 1 761 ? -40.680 1.492 -11.786 1.00 41.97 761 LEU A N 1
ATOM 5409 C CA . LEU A 1 761 ? -41.622 1.262 -12.877 1.00 41.97 761 LEU A CA 1
ATOM 5410 C C . LEU A 1 761 ? -42.917 1.997 -12.549 1.00 41.97 761 LEU A C 1
ATOM 5412 O O . LEU A 1 761 ? -43.833 1.406 -11.994 1.00 41.97 761 LEU A O 1
ATOM 5416 N N . GLY A 1 762 ? -42.970 3.297 -12.852 1.00 40.97 762 GLY A N 1
ATOM 5417 C CA . GLY A 1 762 ? -44.144 4.145 -12.637 1.00 40.97 762 GLY A CA 1
ATOM 5418 C C . GLY A 1 762 ? -45.389 3.655 -13.386 1.00 40.97 762 GLY A C 1
ATOM 5419 O O . GLY A 1 762 ? -45.751 4.199 -14.426 1.00 40.97 762 GLY A O 1
ATOM 5420 N N . LEU A 1 763 ? -46.057 2.638 -12.850 1.00 39.31 763 LEU A N 1
ATOM 5421 C CA . LEU A 1 763 ? -47.325 2.111 -13.325 1.00 39.31 763 LEU A CA 1
ATOM 5422 C C . LEU A 1 763 ? -48.388 2.425 -12.276 1.00 39.31 763 LEU A C 1
ATOM 5424 O O . LEU A 1 763 ? -48.393 1.887 -11.171 1.00 39.31 763 LEU A O 1
ATOM 5428 N N . ALA A 1 764 ? -49.279 3.348 -12.630 1.00 38.94 764 ALA A N 1
ATOM 5429 C CA . ALA A 1 764 ? -50.515 3.571 -11.904 1.00 38.94 764 ALA A CA 1
ATOM 5430 C C . ALA A 1 764 ? -51.597 2.629 -12.462 1.00 38.94 764 ALA A C 1
ATOM 5432 O O . ALA A 1 764 ? -51.970 2.759 -13.629 1.00 38.94 764 ALA A O 1
ATOM 5433 N N . ARG A 1 765 ? -52.125 1.790 -11.559 1.00 36.56 765 ARG A N 1
ATOM 5434 C CA . ARG A 1 765 ? -53.107 0.691 -11.696 1.00 36.56 765 ARG A CA 1
ATOM 5435 C C . ARG A 1 765 ? -52.560 -0.673 -12.086 1.00 36.56 765 ARG A C 1
ATOM 5437 O O . ARG A 1 765 ? -52.053 -0.821 -13.215 1.00 36.56 765 ARG A O 1
#

Radius of gyration: 35.98 Å; Cα contacts (8 Å, |Δi|>4): 2218; chains: 1; bounding box: 115×75×100 Å

Nearest PDB structures (foldseek):
  8ovu-assembly2_B  TM=3.960E-01  e=1.140E+00  Homo sapiens
  4uow-assembly1_Z  TM=2.606E-01  e=6.715E-01  Homo sapiens
  2wwm-assembly2_C  TM=2.574E-01  e=2.584E+00  Homo sapiens
  2wwk-assembly1_O  TM=2.775E-01  e=2.846E+00  Homo sapiens

Foldseek 3Di:
DDDDDDDDDDDPPPPPVPPPPPDDDDDDDDDDDPDDAAEQVVQADPQQAGNPVVPDDDHHDLPQWDWDQDPVRGTGIDGVDPPDQFQAQLNWAFLALAFPFFWQEWDDDAQKIKTFFQGCAGHPRNFQCGRIWIDNPRDIDHQARAFDDWTWQEWDDDRQKIKTFFQGQDGHPQGLVQQPGRIWIRNPHDIHHQANAFPGGWNYWDDAPQKIKTAFQTCDGHPRNFQPGRIWIRNPHDIDHQARAFDDDTWNEWDDDHQKIKTAFQTQAGHPGGLVQQRGRIWMRNPHDIHHQASAFDFGFNYWYDAHQKIKTFFQTQDGHPQGLVQQPGRIWMRNPHDIHHQANHFPGGWQEWDDDNFKIKTAFQTCAGHPRNFQPGRIWMRRPHDIDHRARAFPGTWNYWDDDPQKIKTAGQTQDRHPRGSVSNPGRIIMRGQREAEEELVQPSVVDPPYHNAPQVQLVSRAARHEYEYEADEHADEHANPHQYEYHYPYDEAHEYAEEYAAAHHEYADDQDYEYEYAYEEYEYNHYYYRQHNYEYEDHYADEYEYYEEDEHQHYEYAARYEYEDEQYHYAHNHWYFYQYKYHYHDPWPFQDAADKDFDAANVRHGQKIKHFHDDDTLTRKTKIKHAQDPDDDLQQQPADLPAGQGIKIKIARPPQDWTWIKMKGKFFADDPQGLCVPADQVFKWKWKDDRSDTDTDDPQWDWDDDVRMIMIMGHGHTDGRIIIMFIDGHPRDRPNDDPPGSTPDDDDDDPVVVVCVVPPDDD

Mean predicted aligned error: 18.2 Å